Protein AF-A0A857D4Y6-F1 (afdb_monomer_lite)

Organism: NCBI:txid2686288

Sequence (911 aa):
MAEIKRPNYFTSEFLVEKDFIDEQTYHRDMRYRHNQLLHSWGVVDGLIVSKTGDKQVTISPGIAINKEGKEIILPSDPPPQPLNLTGTGDIYVTIEYQDVKDEADKDTTSGVTDQYRRITERPLVKSTTSPPSNDGTLILLAKVTLANDKIEGNPDNSVRTFASAKIASGKVTIDQLADNSVNAAKIIDGSVGTNELANGAVNVNKLADNSVNAAKIIDGSVGTNELANTAVTVDKLADNSVNAAKIIDGSVGTNELANTAVTVDKLADNSVNAAKIIDGSVGTNELANGAVNVDKLADNSVNAAKIIDGSVGTNELANGAVNVDKLADNSVNAAKIIDGSVGTNELANGAVTVEKLADNSVNAAKIIDGSVGTNELANVAVTIGKLADNSVNAAKIIDGSVGTNELANTAVTLEKLADNSVNAAKIIDGSVGTNELANTAVTLEKLADNSVNAAKIIDGSVGTNELANGAVNAYKLSPLQVQGEGFQRCLYTNSSASSNDLSIAPLAYGIQNSANASTAAVGTTSNFSYAQSFGISNSANASTTASEYSNVYSYGLSSSANASSTASGSQIDSNYYGTYAQSYGVSASANASTTGKLSNAYSFGVSGTASATSTEQSAISYGVYGSASASQERAQTYGVYGFANAGQSYSSSPVYGVFAQGYFYSPNPTQIQSPIYGVYARSDVYNATQVNSSIYGVYGEVSVTATEIKYPVYGVYGSAYASQANSRAYGVYAAANNGVPLYVAGKAIITGGVSSGHITDRFINRSGQRLRTGDVVKLKGTPIARFSGENNRIPLPEVILCDQENDSKVIGIVDSEAIPGPEVPDTRIGADDPTFIEDGGDLYVVILGTYAHCKVDATEAPIEVGDLLTSSNNPGHAKKATDPKLGTIIGKALEPLEKGTGYIAVFVNIQ

Structure (mmCIF, N/CA/C/O backbone):
data_AF-A0A857D4Y6-F1
#
_entry.id   AF-A0A857D4Y6-F1
#
loop_
_atom_site.group_PDB
_atom_site.id
_atom_site.type_symbol
_atom_site.label_atom_id
_atom_site.label_alt_id
_atom_site.label_comp_id
_atom_site.label_asym_id
_atom_site.label_entity_id
_atom_site.label_seq_id
_atom_site.pdbx_PDB_ins_code
_atom_site.Cartn_x
_atom_site.Cartn_y
_atom_site.Cartn_z
_atom_site.occupancy
_atom_site.B_iso_or_equiv
_atom_site.auth_seq_id
_atom_site.auth_comp_id
_atom_site.auth_asym_id
_atom_site.auth_atom_id
_atom_site.pdbx_PDB_model_num
ATOM 1 N N . MET A 1 1 ? -32.857 1.134 126.397 1.00 51.53 1 MET A N 1
ATOM 2 C CA . MET A 1 1 ? -33.919 0.540 127.241 1.00 51.53 1 MET A CA 1
ATOM 3 C C . MET A 1 1 ? -33.368 0.406 128.648 1.00 51.53 1 MET A C 1
ATOM 5 O O . MET A 1 1 ? -32.208 0.039 128.767 1.00 51.53 1 MET A O 1
ATOM 9 N N . ALA A 1 2 ? -34.146 0.741 129.678 1.00 64.75 2 ALA A N 1
ATOM 10 C CA . ALA A 1 2 ? -33.750 0.481 131.063 1.00 64.75 2 ALA A CA 1
ATOM 11 C C . ALA A 1 2 ? -33.575 -1.035 131.290 1.00 64.75 2 ALA A C 1
ATOM 13 O O . ALA A 1 2 ? -34.320 -1.826 130.705 1.00 64.75 2 ALA A O 1
ATOM 14 N N . GLU A 1 3 ? -32.587 -1.436 132.093 1.00 80.94 3 GLU A N 1
ATOM 15 C CA . GLU A 1 3 ? -32.348 -2.846 132.434 1.00 80.94 3 GLU A CA 1
ATOM 16 C C . GLU A 1 3 ? -33.572 -3.464 133.128 1.00 80.94 3 GLU A C 1
ATOM 18 O O . GLU A 1 3 ? -34.179 -2.841 133.999 1.00 80.94 3 GLU A O 1
ATOM 23 N N . ILE A 1 4 ? -33.923 -4.701 132.764 1.00 86.62 4 ILE A N 1
ATOM 24 C CA . ILE A 1 4 ? -35.018 -5.450 133.395 1.00 86.62 4 ILE A CA 1
ATOM 25 C C . ILE A 1 4 ? -34.451 -6.233 134.580 1.00 86.62 4 ILE A C 1
ATOM 27 O O . ILE A 1 4 ? -33.630 -7.128 134.385 1.00 86.62 4 ILE A O 1
ATOM 31 N N . LYS A 1 5 ? -34.904 -5.922 135.797 1.00 86.44 5 LYS A N 1
ATOM 32 C CA . LYS A 1 5 ? -34.497 -6.597 137.040 1.00 86.44 5 LYS A CA 1
ATOM 33 C C . LYS A 1 5 ? -35.727 -7.205 137.712 1.00 86.44 5 LYS A C 1
ATOM 35 O O . LYS A 1 5 ? -36.788 -6.591 137.691 1.00 86.44 5 LYS A O 1
ATOM 40 N N . ARG A 1 6 ? -35.579 -8.406 138.275 1.00 90.25 6 ARG A N 1
ATOM 41 C CA . ARG A 1 6 ? -36.593 -9.085 139.100 1.00 90.25 6 ARG A CA 1
ATOM 42 C C . ARG A 1 6 ? -36.024 -9.328 140.498 1.00 90.25 6 ARG A C 1
ATOM 44 O O . ARG A 1 6 ? -34.809 -9.542 140.579 1.00 90.25 6 ARG A O 1
ATOM 51 N N . PRO A 1 7 ? -36.845 -9.343 141.558 1.00 89.75 7 PRO A N 1
ATOM 52 C CA . PRO A 1 7 ? -36.379 -9.745 142.880 1.00 89.75 7 PRO A CA 1
ATOM 53 C C . PRO A 1 7 ? -35.808 -11.166 142.872 1.00 89.75 7 PRO A C 1
ATOM 55 O O . PRO A 1 7 ? -36.233 -12.029 142.097 1.00 89.75 7 PRO A O 1
ATOM 58 N N . ASN A 1 8 ? -34.818 -11.399 143.729 1.00 91.56 8 ASN A N 1
ATOM 59 C CA . ASN A 1 8 ? -34.188 -12.699 143.915 1.00 91.56 8 ASN A CA 1
ATOM 60 C C . ASN A 1 8 ? -34.149 -13.027 145.408 1.00 91.56 8 ASN A C 1
ATOM 62 O O . ASN A 1 8 ? -33.162 -12.716 146.072 1.00 91.56 8 ASN A O 1
ATOM 66 N N . TYR A 1 9 ? -35.217 -13.655 145.898 1.00 91.75 9 TYR A N 1
ATOM 67 C CA . TYR A 1 9 ? -35.345 -14.021 147.305 1.00 91.75 9 TYR A CA 1
ATOM 68 C C . TYR A 1 9 ? -34.342 -15.097 147.721 1.00 91.75 9 TYR A C 1
ATOM 70 O O . TYR A 1 9 ? -34.104 -16.058 146.979 1.00 91.75 9 TYR A O 1
ATOM 78 N N . PHE A 1 10 ? -33.796 -14.980 148.931 1.00 90.88 10 PHE A N 1
ATOM 79 C CA . PHE A 1 10 ? -32.921 -15.996 149.523 1.00 90.88 10 PHE A CA 1
ATOM 80 C C . PHE A 1 10 ? -33.282 -16.312 150.980 1.00 90.88 10 PHE A C 1
ATOM 82 O O . PHE A 1 10 ? -33.996 -15.579 151.661 1.00 90.88 10 PHE A O 1
ATOM 89 N N . THR A 1 11 ? -32.809 -17.462 151.466 1.00 90.81 11 THR A N 1
ATOM 90 C CA . THR A 1 11 ? -33.136 -17.954 152.809 1.00 90.81 11 THR A CA 1
ATOM 91 C C . THR A 1 11 ? -32.717 -16.951 153.885 1.00 90.81 11 THR A C 1
ATOM 93 O O . THR A 1 11 ? -31.565 -16.523 153.917 1.00 90.81 11 THR A O 1
ATOM 96 N N . SER A 1 12 ? -33.643 -16.642 154.798 1.00 90.25 12 SER A N 1
ATOM 97 C CA . SER A 1 12 ? -33.464 -15.703 155.919 1.00 90.25 12 SER A CA 1
ATOM 98 C C . SER A 1 12 ? -33.319 -14.224 155.535 1.00 90.25 12 SER A C 1
ATOM 100 O O . SER A 1 12 ? -32.911 -13.421 156.373 1.00 90.25 12 SER A O 1
ATOM 102 N N . GLU A 1 13 ? -33.664 -13.844 154.306 1.00 90.56 13 GLU A N 1
ATOM 103 C CA . GLU A 1 13 ? -33.783 -12.438 153.919 1.00 90.56 13 GLU A CA 1
ATOM 104 C C . GLU A 1 13 ? -34.905 -11.740 154.708 1.00 90.56 13 GLU A C 1
ATOM 106 O O . GLU A 1 13 ? -36.006 -12.273 154.865 1.00 90.56 13 GLU A O 1
ATOM 111 N N . PHE A 1 14 ? -34.622 -10.542 155.229 1.00 90.62 14 PHE A N 1
ATOM 112 C CA . PHE A 1 14 ? -35.635 -9.705 155.867 1.00 90.62 14 PHE A CA 1
ATOM 113 C C . PHE A 1 14 ? -36.358 -8.897 154.792 1.00 90.62 14 PHE A C 1
ATOM 115 O O . PHE A 1 14 ? -35.796 -7.944 154.260 1.00 90.62 14 PHE A O 1
ATOM 122 N N . LEU A 1 15 ? -37.594 -9.288 154.483 1.00 91.75 15 LEU A N 1
ATOM 123 C CA . LEU A 1 15 ? -38.386 -8.643 153.440 1.00 91.75 15 LEU A CA 1
ATOM 124 C C . LEU A 1 15 ? -38.854 -7.256 153.887 1.00 91.75 15 LEU A C 1
ATOM 126 O O . LEU A 1 15 ? -39.514 -7.116 154.923 1.00 91.75 15 LEU A O 1
ATOM 130 N N . VAL A 1 16 ? -38.546 -6.242 153.079 1.00 89.94 16 VAL A N 1
ATOM 131 C CA . VAL A 1 16 ? -39.044 -4.873 153.251 1.00 89.94 16 VAL A CA 1
ATOM 132 C C . VAL A 1 16 ? -40.089 -4.540 152.188 1.00 89.94 16 VAL A C 1
ATOM 134 O O . VAL A 1 16 ? -40.205 -5.206 151.164 1.00 89.94 16 VAL A O 1
ATOM 137 N N . GLU A 1 17 ? -40.852 -3.468 152.408 1.00 88.06 17 GLU A N 1
ATOM 138 C CA . GLU A 1 17 ? -41.885 -2.981 151.478 1.00 88.06 17 GLU A CA 1
ATOM 139 C C . GLU A 1 17 ? -41.386 -2.897 150.023 1.00 88.06 17 GLU A C 1
ATOM 141 O O . GLU A 1 17 ? -42.085 -3.288 149.087 1.00 88.06 17 GLU A O 1
ATOM 146 N N . LYS A 1 18 ? -40.144 -2.433 149.836 1.00 88.69 18 LYS A N 1
ATOM 147 C CA . LYS A 1 18 ? -39.542 -2.249 148.515 1.00 88.69 18 LYS A CA 1
ATOM 148 C C . LYS A 1 18 ? -39.429 -3.550 147.717 1.00 88.69 18 LYS A C 1
ATOM 150 O O . LYS A 1 18 ? -39.625 -3.504 146.505 1.00 88.69 18 LYS A O 1
ATOM 155 N N . ASP A 1 19 ? -39.166 -4.680 148.370 1.00 91.00 19 ASP A N 1
ATOM 156 C CA . ASP A 1 19 ? -38.990 -5.968 147.689 1.00 91.00 19 ASP A CA 1
ATOM 157 C C . ASP A 1 19 ? -40.302 -6.435 147.048 1.00 91.00 19 ASP A C 1
ATOM 159 O O . ASP A 1 19 ? -40.313 -6.919 145.916 1.00 91.00 19 ASP A O 1
ATOM 163 N N . PHE A 1 20 ? -41.427 -6.214 147.733 1.00 89.81 20 PHE A N 1
ATOM 164 C CA . PHE A 1 20 ? -42.762 -6.523 147.215 1.00 89.81 20 PHE A CA 1
ATOM 165 C C . PHE A 1 20 ? -43.196 -5.557 146.105 1.00 89.81 20 PHE A C 1
ATOM 167 O O . PHE A 1 20 ? -43.792 -5.980 145.112 1.00 89.81 20 PHE A O 1
ATOM 174 N N . ILE A 1 21 ? -42.865 -4.264 146.230 1.00 88.44 21 ILE A N 1
ATOM 175 C CA . ILE A 1 21 ? -43.125 -3.272 145.171 1.00 88.44 21 ILE A CA 1
ATOM 176 C C . ILE A 1 21 ? -42.359 -3.639 143.894 1.00 88.44 21 ILE A C 1
ATOM 178 O O . ILE A 1 21 ? -42.909 -3.553 142.790 1.00 88.44 21 ILE A O 1
ATOM 182 N N . ASP A 1 22 ? -41.101 -4.058 144.032 1.00 89.00 22 ASP A N 1
ATOM 183 C CA . ASP A 1 22 ? -40.269 -4.456 142.898 1.00 89.00 22 ASP A CA 1
ATOM 184 C C . ASP A 1 22 ? -40.769 -5.743 142.241 1.00 89.00 22 ASP A C 1
ATOM 186 O O . ASP A 1 22 ? -40.785 -5.827 141.010 1.00 89.00 22 ASP A O 1
ATOM 190 N N . GLU A 1 23 ? -41.234 -6.717 143.028 1.00 92.25 23 GLU A N 1
ATOM 191 C CA . GLU A 1 23 ? -41.843 -7.945 142.506 1.00 92.25 23 GLU A CA 1
ATOM 192 C C . GLU A 1 23 ? -43.087 -7.636 141.670 1.00 92.25 23 GLU A C 1
ATOM 194 O O . GLU A 1 23 ? -43.192 -8.044 140.507 1.00 92.25 23 GLU A O 1
ATOM 199 N N . GLN A 1 24 ? -44.006 -6.851 142.235 1.00 91.00 24 GLN A N 1
ATOM 200 C CA . GLN A 1 24 ? -45.251 -6.485 141.571 1.00 91.00 24 GLN A CA 1
ATOM 201 C C . GLN A 1 24 ? -44.989 -5.679 140.292 1.00 91.00 24 GLN A C 1
ATOM 203 O O . GLN A 1 24 ? -45.586 -5.950 139.245 1.00 91.00 24 GLN A O 1
ATOM 208 N N . THR A 1 25 ? -44.057 -4.724 140.352 1.00 89.44 25 THR A N 1
ATOM 209 C CA . THR A 1 25 ? -43.674 -3.909 139.192 1.00 89.44 25 THR A CA 1
ATOM 210 C C . THR A 1 25 ? -43.065 -4.769 138.090 1.00 89.44 25 THR A C 1
ATOM 212 O O . THR A 1 25 ? -43.446 -4.619 136.929 1.00 89.44 25 THR A O 1
ATOM 215 N N . TYR A 1 26 ? -42.178 -5.714 138.427 1.00 91.81 26 TYR A N 1
ATOM 216 C CA . TYR A 1 26 ? -41.575 -6.615 137.444 1.00 91.81 26 TYR A CA 1
ATOM 217 C C . TYR A 1 26 ? -42.632 -7.417 136.674 1.00 91.81 26 TYR A C 1
ATOM 219 O O . TYR A 1 26 ? -42.613 -7.432 135.438 1.00 91.81 26 TYR A O 1
ATOM 227 N N . HIS A 1 27 ? -43.572 -8.054 137.380 1.00 92.94 27 HIS A N 1
ATOM 228 C CA . HIS A 1 27 ? -44.616 -8.856 136.739 1.00 92.94 27 HIS A CA 1
ATOM 229 C C . HIS A 1 27 ? -45.535 -8.014 135.851 1.00 92.94 27 HIS A C 1
ATOM 231 O O . HIS A 1 27 ? -45.815 -8.402 134.711 1.00 92.94 27 HIS A O 1
ATOM 237 N N . ARG A 1 28 ? -45.945 -6.838 136.334 1.00 90.88 28 ARG A N 1
ATOM 238 C CA . ARG A 1 28 ? -46.774 -5.902 135.570 1.00 90.88 28 ARG A CA 1
ATOM 239 C C . ARG A 1 28 ? -46.061 -5.420 134.302 1.00 90.88 28 ARG A C 1
ATOM 241 O O . ARG A 1 28 ? -46.603 -5.526 133.204 1.00 90.88 28 ARG A O 1
ATOM 248 N N . ASP A 1 29 ? -44.820 -4.958 134.428 1.00 90.56 29 ASP A N 1
ATOM 249 C CA . ASP A 1 29 ? -44.055 -4.404 133.308 1.00 90.56 29 ASP A CA 1
ATOM 250 C C . ASP A 1 29 ? -43.693 -5.470 132.258 1.00 90.56 29 ASP A C 1
ATOM 252 O O . ASP A 1 29 ? -43.621 -5.173 131.061 1.00 90.56 29 ASP A O 1
ATOM 256 N N . MET A 1 30 ? -43.456 -6.722 132.667 1.00 92.38 30 MET A N 1
ATOM 257 C CA . MET A 1 30 ? -43.247 -7.833 131.730 1.00 92.38 30 MET A CA 1
ATOM 258 C C . MET A 1 30 ? -44.510 -8.150 130.924 1.00 92.38 30 MET A C 1
ATOM 260 O O . MET A 1 30 ? -44.413 -8.363 129.712 1.00 92.38 30 MET A O 1
ATOM 264 N N . ARG A 1 31 ? -45.686 -8.124 131.564 1.00 91.69 31 ARG A N 1
ATOM 265 C CA . ARG A 1 31 ? -46.976 -8.311 130.888 1.00 91.69 31 ARG A CA 1
ATOM 266 C C . ARG A 1 31 ? -47.243 -7.198 129.874 1.00 91.69 31 ARG A C 1
ATOM 268 O O . ARG A 1 31 ? -47.547 -7.483 128.718 1.00 91.69 31 ARG A O 1
ATOM 275 N N . TYR A 1 32 ? -47.030 -5.943 130.266 1.00 92.69 32 TYR A N 1
ATOM 276 C CA . TYR A 1 32 ? -47.192 -4.799 129.364 1.00 92.69 32 TYR A CA 1
ATOM 277 C C . TYR A 1 32 ? -46.254 -4.894 128.156 1.00 92.69 32 TYR A C 1
ATOM 279 O O . TYR A 1 32 ? -46.690 -4.728 127.016 1.00 92.69 32 TYR A O 1
ATOM 287 N N . ARG A 1 33 ? -44.986 -5.272 128.368 1.00 89.69 33 ARG A N 1
ATOM 288 C CA . ARG A 1 33 ? -44.031 -5.484 127.269 1.00 89.69 33 ARG A CA 1
ATOM 289 C C . ARG A 1 33 ? -44.442 -6.590 126.301 1.00 89.69 33 ARG A C 1
ATOM 291 O O . ARG A 1 33 ? -44.279 -6.404 125.096 1.00 89.69 33 ARG A O 1
ATOM 298 N N . HIS A 1 34 ? -44.955 -7.718 126.795 1.00 92.00 34 HIS A N 1
ATOM 299 C CA . HIS A 1 34 ? -45.456 -8.799 125.940 1.00 92.00 34 HIS A CA 1
ATOM 300 C C . HIS A 1 34 ? -46.522 -8.272 124.971 1.00 92.00 34 HIS A C 1
ATOM 302 O O . HIS A 1 34 ? -46.395 -8.424 123.753 1.00 92.00 34 HIS A O 1
ATOM 308 N N . ASN A 1 35 ? -47.505 -7.558 125.518 1.00 93.06 35 ASN A N 1
ATOM 309 C CA . ASN A 1 35 ? -48.597 -6.966 124.757 1.00 93.06 35 ASN A CA 1
ATOM 310 C C . ASN A 1 35 ? -48.095 -5.930 123.738 1.00 93.06 35 ASN A C 1
ATOM 312 O O . ASN A 1 35 ? -48.507 -5.951 122.582 1.00 93.06 35 ASN A O 1
ATOM 316 N N . GLN A 1 36 ? -47.140 -5.076 124.107 1.00 89.44 36 GLN A N 1
ATOM 317 C CA . GLN A 1 36 ? -46.584 -4.074 123.190 1.00 89.44 36 GLN A CA 1
ATOM 318 C C . GLN A 1 36 ? -45.788 -4.666 122.022 1.00 89.44 36 GLN A C 1
ATOM 320 O O . GLN A 1 36 ? -45.803 -4.107 120.920 1.00 89.44 36 GLN A O 1
ATOM 325 N N . LEU A 1 37 ? -45.046 -5.748 122.257 1.00 87.38 37 LEU A N 1
ATOM 326 C CA . LEU A 1 37 ? -44.127 -6.304 121.263 1.00 87.38 37 LEU A CA 1
ATOM 327 C C . LEU A 1 37 ? -44.817 -7.278 120.311 1.00 87.38 37 LEU A C 1
ATOM 329 O O . LEU A 1 37 ? -44.538 -7.240 119.113 1.00 87.38 37 LEU A O 1
ATOM 333 N N . LEU A 1 38 ? -45.715 -8.119 120.824 1.00 88.81 38 LEU A N 1
ATOM 334 C CA . LEU A 1 38 ? -46.344 -9.185 120.041 1.00 88.81 38 LEU A CA 1
ATOM 335 C C . LEU A 1 38 ? -47.723 -8.805 119.501 1.00 88.81 38 LEU A C 1
ATOM 337 O O . LEU A 1 38 ? -48.159 -9.390 118.508 1.00 88.81 38 LEU A O 1
ATOM 341 N N . HIS A 1 39 ? -48.370 -7.794 120.085 1.00 91.12 39 HIS A N 1
ATOM 342 C CA . HIS A 1 39 ? -49.697 -7.350 119.675 1.00 91.12 39 HIS A CA 1
ATOM 343 C C . HIS A 1 39 ? -49.710 -5.876 119.236 1.00 91.12 39 HIS A C 1
ATOM 345 O O . HIS A 1 39 ? -48.854 -5.062 119.609 1.00 91.12 39 HIS A O 1
ATOM 351 N N . SER A 1 40 ? -50.663 -5.517 118.376 1.00 91.94 40 SER A N 1
ATOM 352 C CA . SER A 1 40 ? -51.111 -4.131 118.215 1.00 91.94 40 SER A CA 1
ATOM 353 C C . SER A 1 40 ? -52.115 -3.778 119.316 1.00 91.94 40 SER A C 1
ATOM 355 O O . SER A 1 40 ? -52.751 -4.658 119.886 1.00 91.94 40 SER A O 1
ATOM 357 N N . TRP A 1 41 ? -52.248 -2.491 119.627 1.00 92.88 41 TRP A N 1
ATOM 358 C CA . TRP A 1 41 ? -53.243 -2.004 120.582 1.00 92.88 41 TRP A CA 1
ATOM 359 C C . TRP A 1 41 ? -54.635 -1.951 119.936 1.00 92.88 41 TRP A C 1
ATOM 361 O O . TRP A 1 41 ? -54.749 -1.911 118.708 1.00 92.88 41 TRP A O 1
ATOM 371 N N . GLY A 1 42 ? -55.684 -1.952 120.757 1.00 93.94 42 GLY A N 1
ATOM 372 C CA . GLY A 1 42 ? -57.077 -1.939 120.319 1.00 93.94 42 GLY A CA 1
ATOM 373 C C . GLY A 1 42 ? -57.978 -2.849 121.154 1.00 93.94 42 GLY A C 1
ATOM 374 O O . GLY A 1 42 ? -57.569 -3.401 122.178 1.00 93.94 42 GLY A O 1
ATOM 375 N N . VAL A 1 43 ? -59.218 -3.013 120.698 1.00 94.44 43 VAL A N 1
ATOM 376 C CA . VAL A 1 43 ? -60.163 -4.000 121.234 1.00 94.44 43 VAL A CA 1
ATOM 377 C C . VAL A 1 43 ? -59.667 -5.396 120.867 1.00 94.44 43 VAL A C 1
ATOM 379 O O . VAL A 1 43 ? -59.397 -5.671 119.697 1.00 94.44 43 VAL A O 1
ATOM 382 N N . VAL A 1 44 ? -59.527 -6.262 121.868 1.00 93.81 44 VAL A N 1
ATOM 383 C CA . VAL A 1 44 ? -59.154 -7.668 121.672 1.00 93.81 44 VAL A CA 1
ATOM 384 C C . VAL A 1 44 ? -60.419 -8.494 121.475 1.00 93.81 44 VAL A C 1
ATOM 386 O O . VAL A 1 44 ? -60.528 -9.217 120.490 1.00 93.81 44 VAL A O 1
ATOM 389 N N . ASP A 1 45 ? -61.378 -8.351 122.392 1.00 93.00 45 ASP A N 1
ATOM 390 C CA . ASP A 1 45 ? -62.665 -9.044 122.347 1.00 93.00 45 ASP A CA 1
ATOM 391 C C . ASP A 1 45 ? -63.736 -8.296 123.166 1.00 93.00 45 ASP A C 1
ATOM 393 O O . ASP A 1 45 ? -63.425 -7.580 124.123 1.00 93.00 45 ASP A O 1
ATOM 397 N N . GLY A 1 46 ? -65.009 -8.468 122.803 1.00 93.44 46 GLY A N 1
ATOM 398 C CA . GLY A 1 46 ? -66.150 -7.863 123.497 1.00 93.44 46 GLY A CA 1
ATOM 399 C C . GLY A 1 46 ? -66.211 -6.328 123.411 1.00 93.44 46 GLY A C 1
ATOM 400 O O . GLY A 1 46 ? -66.058 -5.746 122.332 1.00 93.44 46 GLY A O 1
ATOM 401 N N . LEU A 1 47 ? -66.507 -5.682 124.551 1.00 94.81 47 LEU A N 1
ATOM 402 C CA . LEU A 1 47 ? -66.637 -4.221 124.714 1.00 94.81 47 LEU A CA 1
ATOM 403 C C . LEU A 1 47 ? -67.607 -3.554 123.721 1.00 94.81 47 LEU A C 1
ATOM 405 O O . LEU A 1 47 ? -67.370 -2.450 123.228 1.00 94.81 47 LEU A O 1
ATOM 409 N N . ILE A 1 48 ? -68.708 -4.239 123.411 1.00 94.25 48 ILE A N 1
ATOM 410 C CA . ILE A 1 48 ? -69.731 -3.760 122.480 1.00 94.25 48 ILE A CA 1
ATOM 411 C C . ILE A 1 48 ? -70.610 -2.738 123.194 1.00 94.25 48 ILE A C 1
ATOM 413 O O . ILE A 1 48 ? -71.179 -3.029 124.248 1.00 94.25 48 ILE A O 1
ATOM 417 N N . VAL A 1 49 ? -70.775 -1.561 122.595 1.00 95.19 49 VAL A N 1
ATOM 418 C CA . VAL A 1 49 ? -71.668 -0.519 123.113 1.00 95.19 49 VAL A CA 1
ATOM 419 C C . VAL A 1 49 ? -73.080 -0.754 122.582 1.00 95.19 49 VAL A C 1
ATOM 421 O O . VAL A 1 49 ? -73.286 -0.838 121.370 1.00 95.19 49 VAL A O 1
ATOM 424 N N . SER A 1 50 ? -74.054 -0.839 123.488 1.00 94.31 50 SER A N 1
ATOM 425 C CA . SER A 1 50 ? -75.474 -1.072 123.195 1.00 94.31 50 SER A CA 1
ATOM 426 C C . SER A 1 50 ? -76.352 -0.002 123.846 1.00 94.31 50 SER A C 1
ATOM 428 O O . SER A 1 50 ? -76.074 0.447 124.954 1.00 94.31 50 SER A O 1
ATOM 430 N N . LYS A 1 51 ? -77.432 0.414 123.177 1.00 93.06 51 LYS A N 1
ATOM 431 C CA . LYS A 1 51 ? -78.404 1.378 123.722 1.00 93.06 51 LYS A CA 1
ATOM 432 C C . LYS A 1 51 ? -79.276 0.720 124.799 1.00 93.06 51 LYS A C 1
ATOM 434 O O . LYS A 1 51 ? -79.828 -0.349 124.555 1.00 93.06 51 LYS A O 1
ATOM 439 N N . THR A 1 52 ? -79.454 1.377 125.946 1.00 90.31 52 THR A N 1
ATOM 440 C CA . THR A 1 52 ? -80.262 0.866 127.076 1.00 90.31 52 THR A CA 1
ATOM 441 C C . THR A 1 52 ? -81.264 1.857 127.660 1.00 90.31 52 THR A C 1
ATOM 443 O O . THR A 1 52 ? -82.146 1.455 128.413 1.00 90.31 52 THR A O 1
ATOM 446 N N . GLY A 1 53 ? -81.200 3.128 127.270 1.00 89.06 53 GLY A N 1
ATOM 447 C CA . GLY A 1 53 ? -82.213 4.138 127.573 1.00 89.06 53 GLY A CA 1
ATOM 448 C C . GLY A 1 53 ? -82.151 5.284 126.569 1.00 89.06 53 GLY A C 1
ATOM 449 O O . GLY A 1 53 ? -81.394 5.221 125.599 1.00 89.06 53 GLY A O 1
ATOM 450 N N . ASP A 1 54 ? -82.919 6.352 126.793 1.00 89.50 54 ASP A N 1
ATOM 451 C CA . ASP A 1 54 ? -82.928 7.490 125.866 1.00 89.50 54 ASP A CA 1
ATOM 452 C C . ASP A 1 54 ? -81.561 8.173 125.797 1.00 89.50 54 ASP A C 1
ATOM 454 O O . ASP A 1 54 ? -81.083 8.429 124.704 1.00 89.50 54 ASP A O 1
ATOM 458 N N . LYS A 1 55 ? -80.859 8.355 126.920 1.00 90.94 55 LYS A N 1
ATOM 459 C CA . LYS A 1 55 ? -79.471 8.865 126.956 1.00 90.94 55 LYS A CA 1
ATOM 460 C C . LYS A 1 55 ? -78.488 7.884 127.583 1.00 90.94 55 LYS A C 1
ATOM 462 O O . LYS A 1 55 ? -77.482 8.299 128.148 1.00 90.94 55 LYS A O 1
ATOM 467 N N . GLN A 1 56 ? -78.800 6.594 127.557 1.00 92.81 56 GLN A N 1
ATOM 468 C CA . GLN A 1 56 ? -78.015 5.585 128.262 1.00 92.81 56 GLN A CA 1
ATOM 469 C C . GLN A 1 56 ? -77.538 4.491 127.320 1.00 92.81 56 GLN A C 1
ATOM 471 O O . GLN A 1 56 ? -78.301 3.989 126.489 1.00 92.81 56 GLN A O 1
ATOM 476 N N . VAL A 1 57 ? -76.273 4.116 127.487 1.00 93.69 57 VAL A N 1
ATOM 477 C CA . VAL A 1 57 ? -75.671 2.945 126.847 1.00 93.69 57 VAL A CA 1
ATOM 478 C C . VAL A 1 57 ? -75.110 2.001 127.898 1.00 93.69 57 VAL A C 1
ATOM 480 O O . VAL A 1 57 ? -74.666 2.436 128.957 1.00 93.69 57 VAL A O 1
ATOM 483 N N . THR A 1 58 ? -75.089 0.709 127.605 1.00 93.88 58 THR A N 1
ATOM 484 C CA . THR A 1 58 ? -74.277 -0.272 128.331 1.00 93.88 58 THR A CA 1
ATOM 485 C C . THR A 1 58 ? -73.160 -0.776 127.437 1.00 93.88 58 THR A C 1
ATOM 487 O O . THR A 1 58 ? -73.247 -0.740 126.209 1.00 93.88 58 THR A O 1
ATOM 490 N N . ILE A 1 59 ? -72.084 -1.226 128.068 1.00 94.69 59 ILE A N 1
ATOM 491 C CA . ILE A 1 59 ? -70.917 -1.778 127.398 1.00 94.69 59 ILE A CA 1
ATOM 492 C C . ILE A 1 59 ? -70.833 -3.236 127.827 1.00 94.69 59 ILE A C 1
ATOM 494 O O . ILE A 1 59 ? -70.885 -3.523 129.024 1.00 94.69 59 ILE A O 1
ATOM 498 N N . SER A 1 60 ? -70.756 -4.161 126.872 1.00 94.25 60 SER A N 1
ATOM 499 C CA . SER A 1 60 ? -70.607 -5.577 127.200 1.00 94.25 60 SER A CA 1
ATOM 500 C C . SER A 1 60 ? -69.258 -5.827 127.886 1.00 94.25 60 SER A C 1
ATOM 502 O O . SER A 1 60 ? -68.285 -5.141 127.564 1.00 94.25 60 SER A O 1
ATOM 504 N N . PRO A 1 61 ? -69.146 -6.844 128.755 1.00 94.81 61 PRO A N 1
ATOM 505 C CA . PRO A 1 61 ? -67.849 -7.299 129.244 1.00 94.81 61 PRO A CA 1
ATOM 506 C C . PRO A 1 61 ? -66.886 -7.588 128.085 1.00 94.81 61 PRO A C 1
ATOM 508 O O . PRO A 1 61 ? -67.312 -7.912 126.968 1.00 94.81 61 PRO A O 1
ATOM 511 N N . GLY A 1 62 ? -65.591 -7.436 128.334 1.00 93.69 62 GLY A N 1
ATOM 512 C CA . GLY A 1 62 ? -64.569 -7.643 127.314 1.00 93.69 62 GLY A CA 1
ATOM 513 C C . GLY A 1 62 ? -63.216 -7.069 127.703 1.00 93.69 62 GLY A C 1
ATOM 514 O O . GLY A 1 62 ? -63.018 -6.595 128.827 1.00 93.69 62 GLY A O 1
ATOM 515 N N . ILE A 1 63 ? -62.292 -7.123 126.750 1.00 94.31 63 ILE A N 1
ATOM 516 C CA . ILE A 1 63 ? -60.897 -6.745 126.942 1.00 94.31 63 ILE A CA 1
ATOM 517 C C . ILE A 1 63 ? -60.390 -5.870 125.796 1.00 94.31 63 ILE A C 1
ATOM 519 O O . ILE A 1 63 ? -60.612 -6.133 124.611 1.00 94.31 63 ILE A O 1
ATOM 523 N N . ALA A 1 64 ? -59.658 -4.828 126.168 1.00 94.75 64 ALA A N 1
ATOM 524 C CA . ALA A 1 64 ? -58.845 -4.046 125.254 1.00 94.75 64 ALA A CA 1
ATOM 525 C C . ALA A 1 64 ? -57.410 -3.962 125.768 1.00 94.75 64 ALA A C 1
ATOM 527 O O . ALA A 1 64 ? -57.150 -4.109 126.961 1.00 94.75 64 ALA A O 1
ATOM 528 N N . ILE A 1 65 ? -56.480 -3.705 124.857 1.00 94.62 65 ILE A N 1
ATOM 529 C CA . ILE A 1 65 ? -55.082 -3.428 125.174 1.00 94.62 65 ILE A CA 1
ATOM 530 C C . ILE A 1 65 ? -54.775 -2.023 124.677 1.00 94.62 65 ILE A C 1
ATOM 532 O O . ILE A 1 65 ? -54.972 -1.722 123.497 1.00 94.62 65 ILE A O 1
ATOM 536 N N . ASN A 1 66 ? -54.287 -1.161 125.562 1.00 93.25 66 ASN A N 1
ATOM 537 C CA . ASN A 1 66 ? -53.854 0.177 125.177 1.00 93.25 66 ASN A CA 1
ATOM 538 C C . ASN A 1 66 ? -52.422 0.165 124.602 1.00 93.25 66 ASN A C 1
ATOM 540 O O . ASN A 1 66 ? -51.720 -0.849 124.644 1.00 93.25 66 ASN A O 1
ATOM 544 N N . LYS A 1 67 ? -51.956 1.282 124.039 1.00 92.19 67 LYS A N 1
ATOM 545 C CA . LYS A 1 67 ? -50.616 1.361 123.429 1.00 92.19 67 LYS A CA 1
ATOM 546 C C . LYS A 1 67 ? -49.480 1.128 124.430 1.00 92.19 67 LYS A C 1
ATOM 548 O O . LYS A 1 67 ? -48.410 0.646 124.049 1.00 92.19 67 LYS A O 1
ATOM 553 N N . GLU A 1 68 ? -49.697 1.415 125.709 1.00 92.31 68 GLU A N 1
ATOM 554 C CA . GLU A 1 68 ? -48.743 1.119 126.780 1.00 92.31 68 GLU A CA 1
ATOM 555 C C . GLU A 1 68 ? -48.692 -0.378 127.146 1.00 92.31 68 GLU A C 1
ATOM 557 O O . GLU A 1 68 ? -47.853 -0.776 127.947 1.00 92.31 68 GLU A O 1
ATOM 562 N N . GLY A 1 69 ? -49.539 -1.219 126.540 1.00 92.38 69 GLY A N 1
ATOM 563 C CA . GLY A 1 69 ? -49.630 -2.655 126.812 1.00 92.38 69 GLY A CA 1
ATOM 564 C C . GLY A 1 69 ? -50.517 -3.006 128.006 1.00 92.38 69 GLY A C 1
ATOM 565 O O . GLY A 1 69 ? -50.578 -4.180 128.383 1.00 92.38 69 GLY A O 1
ATOM 566 N N . LYS A 1 70 ? -51.197 -2.012 128.591 1.00 94.00 70 LYS A N 1
ATOM 567 C CA . LYS A 1 70 ? -52.110 -2.200 129.717 1.00 94.00 70 LYS A CA 1
ATOM 568 C C . LYS A 1 70 ? -53.395 -2.846 129.242 1.00 94.00 70 LYS A C 1
ATOM 570 O O . LYS A 1 70 ? -53.982 -2.423 128.245 1.00 94.00 70 LYS A O 1
ATOM 575 N N . GLU A 1 71 ? -53.830 -3.852 129.981 1.00 93.94 71 GLU A N 1
ATOM 576 C CA . GLU A 1 71 ? -55.089 -4.531 129.725 1.00 93.94 71 GLU A CA 1
ATOM 577 C C . GLU A 1 71 ? -56.220 -3.790 130.427 1.00 93.94 71 GLU A C 1
ATOM 579 O O . GLU A 1 71 ? -56.175 -3.529 131.625 1.00 93.94 71 GLU A O 1
ATOM 584 N N . ILE A 1 72 ? -57.244 -3.441 129.663 1.00 94.25 72 ILE A N 1
ATOM 585 C CA . ILE A 1 72 ? -58.459 -2.802 130.142 1.00 94.25 72 ILE A CA 1
ATOM 586 C C . ILE A 1 72 ? -59.534 -3.878 130.138 1.00 94.25 72 ILE A C 1
ATOM 588 O O . ILE A 1 72 ? -60.036 -4.251 129.076 1.00 94.25 72 ILE A O 1
ATOM 592 N N . ILE A 1 73 ? -59.859 -4.390 131.321 1.00 93.50 73 ILE A N 1
ATOM 593 C CA . ILE A 1 73 ? -60.813 -5.485 131.488 1.00 93.50 73 ILE A CA 1
ATOM 594 C C . ILE A 1 73 ? -62.092 -4.918 132.088 1.00 93.50 73 ILE A C 1
ATOM 596 O O . ILE A 1 73 ? -62.081 -4.437 133.220 1.00 93.50 73 ILE A O 1
ATOM 600 N N . LEU A 1 74 ? -63.194 -4.998 131.342 1.00 92.81 74 LEU A N 1
ATOM 601 C CA . LEU A 1 74 ? -64.530 -4.742 131.874 1.00 92.81 74 LEU A CA 1
ATOM 602 C C . LEU A 1 74 ? -65.145 -6.079 132.314 1.00 92.81 74 LEU A C 1
ATOM 604 O O . LEU A 1 74 ? -65.506 -6.875 131.442 1.00 92.81 74 LEU A O 1
ATOM 608 N N . PRO A 1 75 ? -65.223 -6.365 133.630 1.00 89.06 75 PRO A N 1
ATOM 609 C CA . PRO A 1 75 ? -65.729 -7.640 134.125 1.00 89.06 75 PRO A CA 1
ATOM 610 C C . PRO A 1 75 ? -67.250 -7.751 133.954 1.00 89.06 75 PRO A C 1
ATOM 612 O O . PRO A 1 75 ? -67.950 -6.768 133.719 1.00 89.06 75 PRO A O 1
ATOM 615 N N . SER A 1 76 ? -67.768 -8.972 134.086 1.00 87.12 76 SER A N 1
ATOM 616 C CA . SER A 1 76 ? -69.206 -9.259 134.025 1.00 87.12 76 SER A CA 1
ATOM 617 C C . SER A 1 76 ? -69.950 -9.087 135.356 1.00 87.12 76 SER A C 1
ATOM 619 O O . SER A 1 76 ? -71.177 -9.043 135.338 1.00 87.12 76 SER A O 1
ATOM 621 N N . ASP A 1 77 ? -69.237 -9.015 136.485 1.00 83.50 77 ASP A N 1
ATOM 622 C CA . ASP A 1 77 ? -69.795 -8.878 137.838 1.00 83.50 77 ASP A CA 1
ATOM 623 C C . ASP A 1 77 ? -69.010 -7.807 138.636 1.00 83.50 77 ASP A C 1
ATOM 625 O O . ASP A 1 77 ? -67.785 -7.936 138.749 1.00 83.50 77 ASP A O 1
ATOM 629 N N . PRO A 1 78 ? -69.660 -6.738 139.153 1.00 76.50 78 PRO A N 1
ATOM 630 C CA . PRO A 1 78 ? -71.082 -6.414 138.992 1.00 76.50 78 PRO A CA 1
ATOM 631 C C . PRO A 1 78 ? -71.453 -6.132 137.526 1.00 76.50 78 PRO A C 1
ATOM 633 O O . PRO A 1 78 ? -70.592 -5.727 136.742 1.00 76.50 78 PRO A O 1
ATOM 636 N N . PRO A 1 79 ? -72.726 -6.333 137.131 1.00 71.50 79 PRO A N 1
ATOM 637 C CA . PRO A 1 79 ? -73.156 -6.124 135.755 1.00 71.50 79 PRO A CA 1
ATOM 638 C C . PRO A 1 79 ? -72.870 -4.682 135.299 1.00 71.50 79 PRO A C 1
ATOM 640 O O . PRO A 1 79 ? -73.022 -3.751 136.105 1.00 71.50 79 PRO A O 1
ATOM 643 N N . PRO A 1 80 ? -72.490 -4.479 134.018 1.00 76.25 80 PRO A N 1
ATOM 644 C CA . PRO A 1 80 ? -72.142 -3.163 133.495 1.00 76.25 80 PRO A CA 1
ATOM 645 C C . PRO A 1 80 ? -73.256 -2.149 133.748 1.00 76.25 80 PRO A C 1
ATOM 647 O O . PRO A 1 80 ? -74.393 -2.322 133.305 1.00 76.25 80 PRO A O 1
ATOM 650 N N . GLN A 1 81 ? -72.926 -1.085 134.474 1.00 82.69 81 GLN A N 1
ATOM 651 C CA . GLN A 1 81 ? -73.880 -0.027 134.784 1.00 82.69 81 GLN A CA 1
ATOM 652 C C . GLN A 1 81 ? -74.149 0.828 133.535 1.00 82.69 81 GLN A C 1
ATOM 654 O O . GLN A 1 81 ? -73.219 1.066 132.756 1.00 82.69 81 GLN A O 1
ATOM 659 N N . PRO A 1 82 ? -75.387 1.318 133.324 1.00 88.06 82 PRO A N 1
ATOM 660 C CA . PRO A 1 82 ? -75.673 2.237 132.231 1.00 88.06 82 PRO A CA 1
ATOM 661 C C . PRO A 1 82 ? -74.826 3.512 132.340 1.00 88.06 82 PRO A C 1
ATOM 663 O O . PRO A 1 82 ? -74.860 4.218 133.350 1.00 88.06 82 PRO A O 1
ATOM 666 N N . LEU A 1 83 ? -74.086 3.830 131.282 1.00 92.38 83 LEU A N 1
ATOM 667 C CA . LEU A 1 83 ? -73.380 5.093 131.129 1.00 92.38 83 LEU A CA 1
ATOM 668 C C . LEU A 1 83 ? -74.360 6.148 130.615 1.00 92.38 83 LEU A C 1
ATOM 670 O O . LEU A 1 83 ? -74.899 6.023 129.513 1.00 92.38 83 LEU A O 1
ATOM 674 N N . ASN A 1 84 ? -74.567 7.203 131.403 1.00 92.19 84 ASN A N 1
ATOM 675 C CA . ASN A 1 84 ? -75.323 8.374 130.968 1.00 92.19 84 ASN A CA 1
ATOM 676 C C . ASN A 1 84 ? -74.480 9.207 129.999 1.00 92.19 84 ASN A C 1
ATOM 678 O O . ASN A 1 84 ? -73.387 9.652 130.344 1.00 92.19 84 ASN A O 1
ATOM 682 N N . LEU A 1 85 ? -75.015 9.450 128.809 1.00 90.69 85 LEU A N 1
ATOM 683 C CA . LEU A 1 85 ? -74.401 10.285 127.790 1.00 90.69 85 LEU A CA 1
ATOM 684 C C . LEU A 1 85 ? -74.812 11.746 127.997 1.00 90.69 85 LEU A C 1
ATOM 686 O O . LEU A 1 85 ? -75.992 12.060 128.183 1.00 90.69 85 LEU A O 1
ATOM 690 N N . THR A 1 86 ? -73.835 12.647 127.955 1.00 84.06 86 THR A N 1
ATOM 691 C CA . THR A 1 86 ? -74.028 14.095 128.101 1.00 84.06 86 THR A CA 1
ATOM 692 C C . THR A 1 86 ? -73.600 14.825 126.823 1.00 84.06 86 THR A C 1
ATOM 694 O O . THR A 1 86 ? -72.643 14.428 126.163 1.00 84.06 86 THR A O 1
ATOM 697 N N . GLY A 1 87 ? -74.324 15.889 126.457 1.00 84.81 87 GLY A N 1
ATOM 698 C CA . GLY A 1 87 ? -74.093 16.668 125.231 1.00 84.81 87 GLY A CA 1
ATOM 699 C C . GLY A 1 87 ? -75.139 16.436 124.130 1.00 84.81 87 GLY A C 1
ATOM 700 O O . GLY A 1 87 ? -76.189 15.841 124.369 1.00 84.81 87 GLY A O 1
ATOM 701 N N . THR A 1 88 ? -74.851 16.942 122.927 1.00 86.25 88 THR A N 1
ATOM 702 C CA . THR A 1 88 ? -75.685 16.838 121.713 1.00 86.25 88 THR A CA 1
ATOM 703 C C . THR A 1 88 ? -74.794 16.568 120.497 1.00 86.25 88 THR A C 1
ATOM 705 O O . THR A 1 88 ? -73.700 17.128 120.430 1.00 86.25 88 THR A O 1
ATOM 708 N N . GLY A 1 89 ? -75.258 15.794 119.516 1.00 89.88 89 GLY A N 1
ATOM 709 C CA . GLY A 1 89 ? -74.486 15.415 118.326 1.00 89.88 89 GLY A CA 1
ATOM 710 C C . GLY A 1 89 ? -73.728 14.095 118.497 1.00 89.88 89 GLY A C 1
ATOM 711 O O . GLY A 1 89 ? -74.190 13.209 119.213 1.00 89.88 89 GLY A O 1
ATOM 712 N N . ASP A 1 90 ? -72.585 13.949 117.821 1.00 93.12 90 ASP A N 1
ATOM 713 C CA . ASP A 1 90 ? -71.750 12.745 117.907 1.00 93.12 90 ASP A CA 1
ATOM 714 C C . ASP A 1 90 ? -71.023 12.671 119.258 1.00 93.12 90 ASP A C 1
ATOM 716 O O . ASP A 1 90 ? -70.198 13.518 119.602 1.00 93.12 90 ASP A O 1
ATOM 720 N N . ILE A 1 91 ? -71.329 11.620 120.008 1.00 94.31 91 ILE A N 1
ATOM 721 C CA . ILE A 1 91 ? -70.746 11.274 121.296 1.00 94.31 91 ILE A CA 1
ATOM 722 C C . ILE A 1 91 ? -69.868 10.035 121.125 1.00 94.31 91 ILE A C 1
ATOM 724 O O . ILE A 1 91 ? -70.288 9.021 120.572 1.00 94.31 91 ILE A O 1
ATOM 728 N N . TYR A 1 92 ? -68.643 10.095 121.625 1.00 94.06 92 TYR A N 1
ATOM 729 C CA . TYR A 1 92 ? -67.666 9.018 121.539 1.00 94.06 92 TYR A CA 1
ATOM 730 C C . TYR A 1 92 ? -67.591 8.313 122.883 1.00 94.06 92 TYR A C 1
ATOM 732 O O . TYR A 1 92 ? -67.293 8.936 123.902 1.00 94.06 92 TYR A O 1
ATOM 740 N N . VAL A 1 93 ? -67.882 7.015 122.883 1.00 94.69 93 VAL A N 1
ATOM 741 C CA . VAL A 1 93 ? -67.766 6.173 124.073 1.00 94.69 93 VAL A CA 1
ATOM 742 C C . VAL A 1 93 ? -66.368 5.581 124.082 1.00 94.69 93 VAL A C 1
ATOM 744 O O . VAL A 1 93 ? -65.981 4.871 123.150 1.00 94.69 93 VAL A O 1
ATOM 747 N N . THR A 1 94 ? -65.606 5.888 125.123 1.00 94.12 94 THR A N 1
ATOM 748 C CA . THR A 1 94 ? -64.221 5.448 125.278 1.00 94.12 94 THR A CA 1
ATOM 749 C C . THR A 1 94 ? -64.047 4.682 126.575 1.00 94.12 94 THR A C 1
ATOM 751 O O . THR A 1 94 ? -64.805 4.859 127.531 1.00 94.12 94 THR A O 1
ATOM 754 N N . ILE A 1 95 ? -63.033 3.826 126.603 1.00 93.88 95 ILE A N 1
ATOM 755 C CA . ILE A 1 95 ? -62.596 3.137 127.810 1.00 93.88 95 ILE A CA 1
ATOM 756 C C . ILE A 1 95 ? -61.107 3.386 128.021 1.00 93.88 95 ILE A C 1
ATOM 758 O O . ILE A 1 95 ? -60.316 3.372 127.073 1.00 93.88 95 ILE A O 1
ATOM 762 N N . GLU A 1 96 ? -60.733 3.640 129.268 1.00 93.19 96 GLU A N 1
ATOM 763 C CA . GLU A 1 96 ? -59.352 3.883 129.666 1.00 93.19 96 GLU A CA 1
ATOM 764 C C . GLU A 1 96 ? -58.982 3.066 130.900 1.00 93.19 96 GLU A C 1
ATOM 766 O O . GLU A 1 96 ? -59.827 2.740 131.734 1.00 93.19 96 GLU A O 1
ATOM 771 N N . TYR A 1 97 ? -57.701 2.733 131.007 1.00 92.88 97 TYR A N 1
ATOM 772 C CA . TYR A 1 97 ? -57.144 2.092 132.190 1.00 92.88 97 TYR A CA 1
ATOM 773 C C . TYR A 1 97 ? -56.950 3.127 133.303 1.00 92.88 97 TYR A C 1
ATOM 775 O O . TYR A 1 97 ? -56.350 4.177 133.055 1.00 92.88 97 TYR A O 1
ATOM 783 N N . GLN A 1 98 ? -57.347 2.806 134.535 1.00 91.12 98 GLN A N 1
ATOM 784 C CA . GLN A 1 98 ? -57.039 3.623 135.706 1.00 91.12 98 GLN A CA 1
ATOM 785 C C . GLN A 1 98 ? -56.613 2.789 136.911 1.00 91.12 98 GLN A C 1
ATOM 787 O O . GLN A 1 98 ? -57.199 1.750 137.200 1.00 91.12 98 GLN A O 1
ATOM 792 N N . ASP A 1 99 ? -55.643 3.311 137.659 1.00 91.00 99 ASP A N 1
ATOM 793 C CA . ASP A 1 99 ? -55.333 2.835 139.005 1.00 91.00 99 ASP A CA 1
ATOM 794 C C . ASP A 1 99 ? -56.205 3.610 139.998 1.00 91.00 99 ASP A C 1
ATOM 796 O O . ASP A 1 99 ? -56.057 4.826 140.154 1.00 91.00 99 ASP A O 1
ATOM 800 N N . VAL A 1 100 ? -57.129 2.918 140.662 1.00 89.19 100 VAL A N 1
ATOM 801 C CA . VAL A 1 100 ? -58.060 3.524 141.619 1.00 89.19 100 VAL A CA 1
ATOM 802 C C . VAL A 1 100 ? -57.682 3.122 143.040 1.00 89.19 100 VAL A C 1
ATOM 804 O O . VAL A 1 100 ? -57.466 1.950 143.342 1.00 89.19 100 VAL A O 1
ATOM 807 N N . LYS A 1 101 ? -57.616 4.116 143.925 1.00 89.00 101 LYS A N 1
ATOM 808 C CA . LYS A 1 101 ? -57.468 3.934 145.371 1.00 89.00 101 LYS A CA 1
ATOM 809 C C . LYS A 1 101 ? -58.854 4.026 146.003 1.00 89.00 101 LYS A C 1
ATOM 811 O O . LYS A 1 101 ? -59.376 5.123 146.181 1.00 89.00 101 LYS A O 1
ATOM 816 N N . ASP A 1 102 ? -59.481 2.883 146.254 1.00 86.25 102 ASP A N 1
ATOM 817 C CA . ASP A 1 102 ? -60.836 2.837 146.804 1.00 86.25 102 ASP A CA 1
ATOM 818 C C . ASP A 1 102 ? -60.834 3.190 148.301 1.00 86.25 102 ASP A C 1
ATOM 820 O O . ASP A 1 102 ? -60.061 2.632 149.075 1.00 86.25 102 ASP A O 1
ATOM 824 N N . GLU A 1 103 ? -61.736 4.071 148.745 1.00 84.00 103 GLU A N 1
ATOM 825 C CA . GLU A 1 103 ? -61.847 4.470 150.165 1.00 84.00 103 GLU A CA 1
ATOM 826 C C . GLU A 1 103 ? -62.121 3.280 151.105 1.00 84.00 103 GLU A C 1
ATOM 828 O O . GLU A 1 103 ? -61.749 3.321 152.273 1.00 84.00 103 GLU A O 1
ATOM 833 N N . ALA A 1 104 ? -62.714 2.192 150.601 1.00 83.38 104 ALA A N 1
ATOM 834 C CA . ALA A 1 104 ? -62.916 0.958 151.365 1.00 83.38 104 ALA A CA 1
ATOM 835 C C . ALA A 1 104 ? -61.601 0.236 151.720 1.00 83.38 104 ALA A C 1
ATOM 837 O O . ALA A 1 104 ? -61.550 -0.482 152.717 1.00 83.38 104 ALA A O 1
ATOM 838 N N . ASP A 1 105 ? -60.544 0.432 150.926 1.00 85.25 105 ASP A N 1
ATOM 839 C CA . ASP A 1 105 ? -59.209 -0.120 151.173 1.00 85.25 105 ASP A CA 1
ATOM 840 C C . ASP A 1 105 ? -58.291 0.877 151.909 1.00 85.25 105 ASP A C 1
ATOM 842 O O . ASP A 1 105 ? -57.110 0.586 152.127 1.00 85.25 105 ASP A O 1
ATOM 846 N N . LYS A 1 106 ? -58.808 2.052 152.292 1.00 84.00 106 LYS A N 1
ATOM 847 C CA . LYS A 1 106 ? -58.066 3.072 153.040 1.00 84.00 106 LYS A CA 1
ATOM 848 C C . LYS A 1 106 ? -57.789 2.600 154.461 1.00 84.00 106 LYS A C 1
ATOM 850 O O . LYS A 1 106 ? -58.671 2.070 155.137 1.00 84.00 106 LYS A O 1
ATOM 855 N N . ASP A 1 107 ? -56.564 2.799 154.935 1.00 79.94 107 ASP A N 1
ATOM 856 C CA . ASP A 1 107 ? -56.215 2.424 156.302 1.00 79.94 107 ASP A CA 1
ATOM 857 C C . ASP A 1 107 ? -56.761 3.459 157.295 1.00 79.94 107 ASP A C 1
ATOM 859 O O . ASP A 1 107 ? -56.373 4.626 157.270 1.00 79.94 107 ASP A O 1
ATOM 863 N N . THR A 1 108 ? -57.678 3.041 158.170 1.00 74.12 108 THR A N 1
ATOM 864 C CA . THR A 1 108 ? -58.310 3.920 159.167 1.00 74.12 108 THR A CA 1
ATOM 865 C C . THR A 1 108 ? -57.655 3.837 160.549 1.00 74.12 108 THR A C 1
ATOM 867 O O . THR A 1 108 ? -58.218 4.328 161.529 1.00 74.12 108 THR A O 1
ATOM 870 N N . THR A 1 109 ? -56.487 3.199 160.671 1.00 77.12 109 THR A N 1
ATOM 871 C CA . THR A 1 109 ? -55.754 3.097 161.944 1.00 77.12 109 THR A CA 1
ATOM 872 C C . THR A 1 109 ? -55.144 4.459 162.324 1.00 77.12 109 THR A C 1
ATOM 874 O O . THR A 1 109 ? -54.475 5.092 161.510 1.00 77.12 109 THR A O 1
ATOM 877 N N . SER A 1 110 ? -55.383 4.937 163.557 1.00 51.34 110 SER A N 1
ATOM 878 C CA . SER A 1 110 ? -55.056 6.303 164.014 1.00 51.34 110 SER A CA 1
ATOM 879 C C . SER A 1 110 ? -53.614 6.745 163.719 1.00 51.34 110 SER A C 1
ATOM 881 O O . SER A 1 110 ? -52.677 6.262 164.353 1.00 51.34 110 SER A O 1
ATOM 883 N N . GLY A 1 111 ? -53.460 7.732 162.826 1.00 64.62 111 GLY A N 1
ATOM 884 C CA . GLY A 1 111 ? -52.215 8.485 162.607 1.00 64.62 111 GLY A CA 1
ATOM 885 C C . GLY A 1 111 ? -51.692 8.523 161.167 1.00 64.62 111 GLY A C 1
ATOM 886 O O . GLY A 1 111 ? -50.783 9.303 160.895 1.00 64.62 111 GLY A O 1
ATOM 887 N N . VAL A 1 112 ? -52.258 7.739 160.243 1.00 65.00 112 VAL A N 1
ATOM 888 C CA . VAL A 1 112 ? -51.826 7.708 158.836 1.00 65.00 112 VAL A CA 1
ATOM 889 C C . VAL A 1 112 ? -52.917 8.297 157.939 1.00 65.00 112 VAL A C 1
ATOM 891 O O . VAL A 1 112 ? -54.036 7.798 157.905 1.00 65.00 112 VAL A O 1
ATOM 894 N N . THR A 1 113 ? -52.607 9.375 157.216 1.00 64.25 113 THR A N 1
ATOM 895 C CA . THR A 1 113 ? -53.489 9.961 156.191 1.00 64.25 113 THR A CA 1
ATOM 896 C C . THR A 1 113 ? -53.028 9.533 154.792 1.00 64.25 113 THR A C 1
ATOM 898 O O . THR A 1 113 ? -51.832 9.545 154.517 1.00 64.25 113 THR A O 1
ATOM 901 N N . ASP A 1 114 ? -53.971 9.176 153.913 1.00 71.25 114 ASP A N 1
ATOM 902 C CA . ASP A 1 114 ? -53.773 8.835 152.487 1.00 71.25 114 ASP A CA 1
ATOM 903 C C . ASP A 1 114 ? -52.993 7.547 152.143 1.00 71.25 114 ASP A C 1
ATOM 905 O O . ASP A 1 114 ? -52.390 7.444 151.069 1.00 71.25 114 ASP A O 1
ATOM 909 N N . GLN A 1 115 ? -53.069 6.512 152.987 1.00 79.81 115 GLN A N 1
ATOM 910 C CA . GLN A 1 115 ? -52.580 5.169 152.643 1.00 79.81 115 GLN A CA 1
ATOM 911 C C . GLN A 1 115 ? -53.710 4.169 152.384 1.00 79.81 115 GLN A C 1
ATOM 913 O O . GLN A 1 115 ? -54.732 4.163 153.068 1.00 79.81 115 GLN A O 1
ATOM 918 N N . TYR A 1 116 ? -53.495 3.317 151.381 1.00 85.88 116 TYR A N 1
ATOM 919 C CA . TYR A 1 116 ? -54.460 2.340 150.883 1.00 85.88 116 TYR A CA 1
ATOM 920 C C . TYR A 1 116 ? -53.790 0.977 150.805 1.00 85.88 116 TYR A C 1
ATOM 922 O O . TYR A 1 116 ? -52.659 0.866 150.333 1.00 85.88 116 TYR A O 1
ATOM 930 N N . ARG A 1 117 ? -54.493 -0.065 151.249 1.00 84.25 117 ARG A N 1
ATOM 931 C CA . ARG A 1 117 ? -53.968 -1.437 151.290 1.00 84.25 117 ARG A CA 1
ATOM 932 C C . ARG A 1 117 ? -53.987 -2.130 149.929 1.00 84.25 117 ARG A C 1
ATOM 934 O O . ARG A 1 117 ? -53.354 -3.171 149.776 1.00 84.25 117 ARG A O 1
ATOM 941 N N . ARG A 1 118 ? -54.728 -1.587 148.958 1.00 86.75 118 ARG A N 1
ATOM 942 C CA . ARG A 1 118 ? -54.874 -2.127 147.601 1.00 86.75 118 ARG A CA 1
ATOM 943 C C . ARG A 1 118 ? -54.987 -1.000 146.579 1.00 86.75 118 ARG A C 1
ATOM 945 O O . ARG A 1 118 ? -55.460 0.091 146.893 1.00 86.75 118 ARG A O 1
ATOM 952 N N . ILE A 1 119 ? -54.553 -1.295 145.357 1.00 87.44 119 ILE A N 1
ATOM 953 C CA . ILE A 1 119 ? -54.831 -0.496 144.163 1.00 87.44 119 ILE A CA 1
ATOM 954 C C . ILE A 1 119 ? -55.713 -1.358 143.268 1.00 87.44 119 ILE A C 1
ATOM 956 O O . ILE A 1 119 ? -55.351 -2.494 142.959 1.00 87.44 119 ILE A O 1
ATOM 960 N N . THR A 1 120 ? -56.859 -0.822 142.864 1.00 89.06 120 THR A N 1
ATOM 961 C CA . THR A 1 120 ? -57.771 -1.494 141.943 1.00 89.06 120 THR A CA 1
ATOM 962 C C . THR A 1 120 ? -57.472 -1.032 140.525 1.00 89.06 120 THR A C 1
ATOM 964 O O . THR A 1 120 ? -57.673 0.138 140.197 1.00 89.06 120 THR A O 1
ATOM 967 N N . GLU A 1 121 ? -57.029 -1.950 139.668 1.00 89.62 121 GLU A N 1
ATOM 968 C CA . GLU A 1 121 ? -56.964 -1.716 138.224 1.00 89.62 121 GLU A CA 1
ATOM 969 C C . GLU A 1 121 ? -58.399 -1.700 137.684 1.00 89.62 121 GLU A C 1
ATOM 971 O O . GLU A 1 121 ? -59.084 -2.727 137.675 1.00 89.62 121 GLU A O 1
ATOM 976 N N . ARG A 1 122 ? -58.903 -0.524 137.304 1.00 88.81 122 ARG A N 1
ATOM 977 C CA . ARG A 1 122 ? -60.310 -0.340 136.939 1.00 88.81 122 ARG A CA 1
ATOM 978 C C . ARG A 1 122 ? -60.436 0.249 135.536 1.00 88.81 122 ARG A C 1
ATOM 980 O O . ARG A 1 122 ? -59.763 1.235 135.224 1.00 88.81 122 ARG A O 1
ATOM 987 N N . PRO A 1 123 ? -61.331 -0.291 134.692 1.00 91.75 123 PRO A N 1
ATOM 988 C CA . PRO A 1 123 ? -61.724 0.400 133.477 1.00 91.75 123 PRO A CA 1
ATOM 989 C C . PRO A 1 123 ? -62.548 1.636 133.841 1.00 91.75 123 PRO A C 1
ATOM 991 O O . PRO A 1 123 ? -63.548 1.532 134.554 1.00 91.75 123 PRO A O 1
ATOM 994 N N . LEU A 1 124 ? -62.187 2.797 133.306 1.00 91.75 124 LEU A N 1
ATOM 995 C CA . LEU A 1 124 ? -63.075 3.949 133.316 1.00 91.75 124 LEU A CA 1
ATOM 996 C C . LEU A 1 124 ? -63.690 4.128 131.935 1.00 91.75 124 LEU A C 1
ATOM 998 O O . LEU A 1 124 ? -62.999 4.429 130.964 1.00 91.75 124 LEU A O 1
ATOM 1002 N N . VAL A 1 125 ? -65.007 3.949 131.859 1.00 92.12 125 VAL A N 1
ATOM 1003 C CA . VAL A 1 125 ? -65.774 4.262 130.655 1.00 92.12 125 VAL A CA 1
ATOM 1004 C C . VAL A 1 125 ? -66.246 5.709 130.736 1.00 92.12 125 VAL A C 1
ATOM 1006 O O . VAL A 1 125 ? -66.809 6.133 131.747 1.00 92.12 125 VAL A O 1
ATOM 1009 N N . LYS A 1 126 ? -66.029 6.468 129.665 1.00 91.62 126 LYS A N 1
ATOM 1010 C CA . LYS A 1 126 ? -66.454 7.864 129.536 1.00 91.62 126 LYS A CA 1
ATOM 1011 C C . LYS A 1 126 ? -67.171 8.085 128.215 1.00 91.62 126 LYS A C 1
ATOM 1013 O O . LYS A 1 126 ? -67.040 7.311 127.269 1.00 91.62 126 LYS A O 1
ATOM 1018 N N . SER A 1 127 ? -67.905 9.187 128.157 1.00 91.94 127 SER A N 1
ATOM 1019 C CA . SER A 1 127 ? -68.425 9.744 126.917 1.00 91.94 127 SER A CA 1
ATOM 1020 C C . SER A 1 127 ? -67.848 11.136 126.690 1.00 91.94 127 SER A C 1
ATOM 1022 O O . SER A 1 127 ? -67.834 11.948 127.618 1.00 91.94 127 SER A O 1
ATOM 1024 N N . THR A 1 128 ? -67.412 11.429 125.470 1.00 90.25 128 THR A N 1
ATOM 1025 C CA . THR A 1 128 ? -66.909 12.752 125.073 1.00 90.25 128 THR A CA 1
ATOM 1026 C C . THR A 1 128 ? -67.642 13.256 123.835 1.00 90.25 128 THR A C 1
ATOM 1028 O O . THR A 1 128 ? -68.072 12.474 122.997 1.00 90.25 128 THR A O 1
ATOM 1031 N N . THR A 1 129 ? -67.771 14.573 123.684 1.00 90.31 129 THR A N 1
ATOM 1032 C CA . THR A 1 129 ? -68.361 15.207 122.484 1.00 90.31 129 THR A CA 1
ATOM 1033 C C . THR A 1 129 ? -67.344 15.419 121.356 1.00 90.31 129 THR A C 1
ATOM 1035 O O . THR A 1 129 ? -67.703 15.858 120.270 1.00 90.31 129 THR A O 1
ATOM 1038 N N . SER A 1 130 ? -66.066 15.128 121.614 1.00 89.56 130 SER A N 1
ATOM 1039 C CA . SER A 1 130 ? -64.975 15.200 120.638 1.00 89.56 130 SER A CA 1
ATOM 1040 C C . SER A 1 130 ? -64.330 13.821 120.481 1.00 89.56 130 SER A C 1
ATOM 1042 O O . SER A 1 130 ? -64.210 13.112 121.488 1.00 89.56 130 SER A O 1
ATOM 1044 N N . PRO A 1 131 ? -63.901 13.436 119.263 1.00 87.31 131 PRO A N 1
ATOM 1045 C CA . PRO A 1 131 ? -63.229 12.161 119.037 1.00 87.31 131 PRO A CA 1
ATOM 1046 C C . PRO A 1 131 ? -61.912 12.089 119.830 1.00 87.31 131 PRO A C 1
ATOM 1048 O O . PRO A 1 131 ? -61.205 13.099 119.915 1.00 87.31 131 PRO A O 1
ATOM 1051 N N . PRO A 1 132 ? -61.562 10.926 120.410 1.00 86.75 132 PRO A N 1
ATOM 1052 C CA . PRO A 1 132 ? -60.293 10.753 121.116 1.00 86.75 132 PRO A CA 1
ATOM 1053 C C . PRO A 1 132 ? -59.093 10.841 120.156 1.00 86.75 132 PRO A C 1
ATOM 1055 O O . PRO A 1 132 ? -59.216 10.569 118.959 1.00 86.75 132 PRO A O 1
ATOM 1058 N N . SER A 1 133 ? -57.914 11.192 120.680 1.00 83.06 133 SER A N 1
ATOM 1059 C CA . SER A 1 133 ? -56.657 11.128 119.926 1.00 83.06 133 SER A CA 1
ATOM 1060 C C . SER A 1 133 ? -56.339 9.683 119.528 1.00 83.06 133 SER A C 1
ATOM 1062 O O . SER A 1 133 ? -56.500 8.753 120.313 1.00 83.06 133 SER A O 1
ATOM 1064 N N . ASN A 1 134 ? -55.839 9.473 118.307 1.00 82.81 134 ASN A N 1
ATOM 1065 C CA . ASN A 1 134 ? -55.479 8.139 117.803 1.00 82.81 134 ASN A CA 1
ATOM 1066 C C . ASN A 1 134 ? -54.104 7.656 118.320 1.00 82.81 134 ASN A C 1
ATOM 1068 O O . ASN A 1 134 ? -53.329 7.028 117.598 1.00 82.81 134 ASN A O 1
ATOM 1072 N N . ASP A 1 135 ? -53.754 8.020 119.553 1.00 85.25 135 ASP A N 1
ATOM 1073 C CA . ASP A 1 135 ? -52.486 7.656 120.187 1.00 85.25 135 ASP A CA 1
ATOM 1074 C C . ASP A 1 135 ? -52.555 6.314 120.927 1.00 85.25 135 ASP A C 1
ATOM 1076 O O . ASP A 1 135 ? -51.517 5.824 121.359 1.00 85.25 135 ASP A O 1
ATOM 1080 N N . GLY A 1 136 ? -53.741 5.704 121.020 1.00 82.81 136 GLY A N 1
ATOM 1081 C CA . GLY A 1 136 ? -53.972 4.398 121.631 1.00 82.81 136 GLY A CA 1
ATOM 1082 C C . GLY A 1 136 ? -53.960 4.393 123.160 1.00 82.81 136 GLY A C 1
ATOM 1083 O O . GLY A 1 136 ? -53.962 3.307 123.742 1.00 82.81 136 GLY A O 1
ATOM 1084 N N . THR A 1 137 ? -53.949 5.563 123.809 1.00 86.38 137 THR A N 1
ATOM 1085 C CA . THR A 1 137 ? -54.104 5.691 125.271 1.00 86.38 137 THR A CA 1
ATOM 1086 C C . THR A 1 137 ? -55.560 5.479 125.701 1.00 86.38 137 THR A C 1
ATOM 1088 O O . THR A 1 137 ? -55.824 4.743 126.653 1.00 86.38 137 THR A O 1
ATOM 1091 N N . LEU A 1 138 ? -56.497 6.066 124.948 1.00 90.50 138 LEU A N 1
ATOM 1092 C CA . LEU A 1 138 ? -57.942 5.859 125.039 1.00 90.50 138 LEU A CA 1
ATOM 1093 C C . LEU A 1 138 ? -58.388 4.886 123.947 1.00 90.50 138 LEU A C 1
ATOM 1095 O O . LEU A 1 138 ? -58.066 5.078 122.773 1.00 90.50 138 LEU A O 1
ATOM 1099 N N . ILE A 1 139 ? -59.180 3.877 124.306 1.00 93.88 139 ILE A N 1
ATOM 1100 C CA . ILE A 1 139 ? -59.741 2.951 123.319 1.00 93.88 139 ILE A CA 1
ATOM 1101 C C . ILE A 1 139 ? -61.158 3.396 122.971 1.00 93.88 139 ILE A C 1
ATOM 1103 O O . ILE A 1 139 ? -62.048 3.415 123.823 1.00 93.88 139 ILE A O 1
ATOM 1107 N N . LEU A 1 140 ? -61.359 3.776 121.707 1.00 94.38 140 LEU A N 1
ATOM 1108 C CA . LEU A 1 140 ? -62.675 4.106 121.169 1.00 94.38 140 LEU A CA 1
ATOM 1109 C C . LEU A 1 140 ? -63.509 2.828 121.033 1.00 94.38 140 LEU A C 1
ATOM 1111 O O . LEU A 1 140 ? -63.120 1.907 120.314 1.00 94.38 140 LEU A O 1
ATOM 1115 N N . LEU A 1 141 ? -64.658 2.787 121.709 1.00 94.69 141 LEU A N 1
ATOM 1116 C CA . LEU A 1 141 ? -65.563 1.638 121.696 1.00 94.69 141 LEU A CA 1
ATOM 1117 C C . LEU A 1 141 ? -66.713 1.810 120.710 1.00 94.69 141 LEU A C 1
ATOM 1119 O O . LEU A 1 141 ? -67.070 0.863 120.014 1.00 94.69 141 LEU A O 1
ATOM 1123 N N . ALA A 1 142 ? -67.286 3.009 120.630 1.00 95.88 142 ALA A N 1
ATOM 1124 C CA . ALA A 1 142 ? -68.312 3.321 119.644 1.00 95.88 142 ALA A CA 1
ATOM 1125 C C . ALA A 1 142 ? -68.479 4.826 119.446 1.00 95.88 142 ALA A C 1
ATOM 1127 O O . ALA A 1 142 ? -68.114 5.633 120.309 1.00 95.88 142 ALA A O 1
ATOM 1128 N N . LYS A 1 143 ? -69.121 5.184 118.334 1.00 95.81 143 LYS A N 1
ATOM 1129 C CA . LYS A 1 143 ? -69.706 6.508 118.113 1.00 95.81 143 LYS A CA 1
ATOM 1130 C C . LYS A 1 143 ? -71.229 6.427 118.265 1.00 95.81 143 LYS A C 1
ATOM 1132 O O . LYS A 1 143 ? -71.862 5.531 117.714 1.00 95.81 143 LYS A O 1
ATOM 1137 N N . VAL A 1 144 ? -71.821 7.346 119.018 1.00 94.44 144 VAL A N 1
ATOM 1138 C CA . VAL A 1 144 ? -73.253 7.387 119.345 1.00 94.44 144 VAL A CA 1
ATOM 1139 C C . VAL A 1 144 ? -73.790 8.781 119.052 1.00 94.44 144 VAL A C 1
ATOM 1141 O O . VAL A 1 144 ? -73.281 9.749 119.596 1.00 94.44 144 VAL A O 1
ATOM 1144 N N . THR A 1 145 ? -74.836 8.910 118.243 1.00 92.94 145 THR A N 1
ATOM 1145 C CA . THR A 1 145 ? -75.421 10.221 117.925 1.00 92.94 145 THR A CA 1
ATOM 1146 C C . THR A 1 145 ? -76.591 10.529 118.870 1.00 92.94 145 THR A C 1
ATOM 1148 O O . THR A 1 145 ? -77.531 9.740 118.982 1.00 92.94 145 THR A O 1
ATOM 1151 N N . LEU A 1 146 ? -76.536 11.664 119.578 1.00 91.06 146 LEU A N 1
ATOM 1152 C CA . LEU A 1 146 ? -77.605 12.165 120.453 1.00 91.06 146 LEU A CA 1
ATOM 1153 C C . LEU A 1 146 ? -78.324 13.359 119.816 1.00 91.06 146 LEU A C 1
ATOM 1155 O O . LEU A 1 146 ? -77.715 14.404 119.587 1.00 91.06 146 LEU A O 1
ATOM 1159 N N . ALA A 1 147 ? -79.637 13.244 119.626 1.00 88.19 147 ALA A N 1
ATOM 1160 C CA . ALA A 1 147 ? -80.492 14.306 119.099 1.00 88.19 147 ALA A CA 1
ATOM 1161 C C . ALA A 1 147 ? -81.806 14.385 119.891 1.00 88.19 147 ALA A C 1
ATOM 1163 O O . ALA A 1 147 ? -82.389 13.360 120.236 1.00 88.19 147 ALA A O 1
ATOM 1164 N N . ASN A 1 148 ? -82.293 15.600 120.177 1.00 86.06 148 ASN A N 1
ATOM 1165 C CA . ASN A 1 148 ? -83.516 15.833 120.969 1.00 86.06 148 ASN A CA 1
ATOM 1166 C C . ASN A 1 148 ? -83.539 15.052 122.288 1.00 86.06 148 ASN A C 1
ATOM 1168 O O . ASN A 1 148 ? -84.534 14.416 122.630 1.00 86.06 148 ASN A O 1
ATOM 1172 N N . ASP A 1 149 ? -82.413 15.059 122.997 1.00 82.50 149 ASP A N 1
ATOM 1173 C CA . ASP A 1 149 ? -82.265 14.374 124.273 1.00 82.50 149 ASP A CA 1
ATOM 1174 C C . ASP A 1 149 ? -82.445 12.841 124.237 1.00 82.50 149 ASP A C 1
ATOM 1176 O O . ASP A 1 149 ? -82.651 12.226 125.283 1.00 82.50 149 ASP A O 1
ATOM 1180 N N . LYS A 1 150 ? -82.276 12.204 123.068 1.00 89.44 150 LYS A N 1
ATOM 1181 C CA . LYS A 1 150 ? -82.269 10.741 122.914 1.00 89.44 150 LYS A CA 1
ATOM 1182 C C . LYS A 1 150 ? -81.197 10.233 121.935 1.00 89.44 150 LYS A C 1
ATOM 1184 O O . LYS A 1 150 ? -80.790 10.948 121.025 1.00 89.44 150 LYS A O 1
ATOM 1189 N N . ILE A 1 151 ? -80.766 8.982 122.095 1.00 89.81 151 ILE A N 1
ATOM 1190 C CA . ILE A 1 151 ? -79.868 8.268 121.178 1.00 89.81 151 ILE A CA 1
ATOM 1191 C C . ILE A 1 151 ? -80.635 7.948 119.895 1.00 89.81 151 ILE A C 1
ATOM 1193 O O . ILE A 1 151 ? -81.680 7.281 119.938 1.00 89.81 151 ILE A O 1
ATOM 1197 N N . GLU A 1 152 ? -80.092 8.391 118.768 1.00 89.62 152 GLU A N 1
ATOM 1198 C CA . GLU A 1 152 ? -80.610 8.145 117.428 1.00 89.62 152 GLU A CA 1
ATOM 1199 C C . GLU A 1 152 ? -79.901 6.934 116.801 1.00 89.62 152 GLU A C 1
ATOM 1201 O O . GLU A 1 152 ? -78.676 6.886 116.721 1.00 89.62 152 GLU A O 1
ATOM 1206 N N . GLY A 1 153 ? -80.672 5.924 116.385 1.00 88.38 153 GLY A N 1
ATOM 1207 C CA . GLY A 1 153 ? -80.126 4.673 115.845 1.00 88.38 153 GLY A CA 1
ATOM 1208 C C . GLY A 1 153 ? -79.421 3.781 116.880 1.00 88.38 153 GLY A C 1
ATOM 1209 O O . GLY A 1 153 ? -79.643 3.892 118.088 1.00 88.38 153 GLY A O 1
ATOM 1210 N N . ASN A 1 154 ? -78.598 2.856 116.376 1.00 91.25 154 ASN A N 1
ATOM 1211 C CA . ASN A 1 154 ? -77.741 1.982 117.182 1.00 91.25 154 ASN A CA 1
ATOM 1212 C C . ASN A 1 154 ? -76.324 2.578 117.280 1.00 91.25 154 ASN A C 1
ATOM 1214 O O . ASN A 1 154 ? -75.864 3.155 116.295 1.00 91.25 154 ASN A O 1
ATOM 1218 N N . PRO A 1 155 ? -75.602 2.395 118.403 1.00 94.38 155 PRO A N 1
ATOM 1219 C CA . PRO A 1 155 ? -74.183 2.743 118.497 1.00 94.38 155 PRO A CA 1
ATOM 1220 C C . PRO A 1 155 ? -73.342 2.142 117.353 1.00 94.38 155 PRO A C 1
ATOM 1222 O O . PRO A 1 155 ? -73.392 0.932 117.107 1.00 94.38 155 PRO A O 1
ATOM 1225 N N . ASP A 1 156 ? -72.537 2.966 116.677 1.00 94.75 156 ASP A N 1
ATOM 1226 C CA . ASP A 1 156 ? -71.616 2.529 115.625 1.00 94.75 156 ASP A CA 1
ATOM 1227 C C . ASP A 1 156 ? -70.362 1.916 116.251 1.00 94.75 156 ASP A C 1
ATOM 1229 O O . ASP A 1 156 ? -69.488 2.616 116.762 1.00 94.75 156 ASP A O 1
ATOM 1233 N N . ASN A 1 157 ? -70.292 0.587 116.209 1.00 94.44 157 ASN A N 1
ATOM 1234 C CA . ASN A 1 157 ? -69.174 -0.207 116.711 1.00 94.44 157 ASN A CA 1
ATOM 1235 C C . ASN A 1 157 ? -68.138 -0.535 115.603 1.00 94.44 157 ASN A C 1
ATOM 1237 O O . ASN A 1 157 ? -67.174 -1.254 115.864 1.00 94.44 157 ASN A O 1
ATOM 1241 N N . SER A 1 158 ? -68.311 -0.074 114.357 1.00 92.31 158 SER A N 1
ATOM 1242 C CA . SER A 1 158 ? -67.360 -0.346 113.256 1.00 92.31 158 SER A CA 1
ATOM 1243 C C . SER A 1 158 ? -66.106 0.531 113.314 1.00 92.31 158 SER A C 1
ATOM 1245 O O . SER A 1 158 ? -65.063 0.163 112.785 1.00 92.31 158 SER A O 1
ATOM 1247 N N . VAL A 1 159 ? -66.184 1.647 114.042 1.00 91.19 159 VAL A N 1
ATOM 1248 C CA . VAL A 1 159 ? -65.085 2.604 114.261 1.00 91.19 159 VAL A CA 1
ATOM 1249 C C . VAL A 1 159 ? -63.983 2.091 115.199 1.00 91.19 159 VAL A C 1
ATOM 1251 O O . VAL A 1 159 ? -63.034 2.817 115.487 1.00 91.19 159 VAL A O 1
ATOM 1254 N N . ARG A 1 160 ? -64.114 0.866 115.720 1.00 91.31 160 ARG A N 1
ATOM 1255 C CA . ARG A 1 160 ? -63.173 0.271 116.676 1.00 91.31 160 ARG A CA 1
ATOM 1256 C C . ARG A 1 160 ? -61.865 -0.116 115.987 1.00 91.31 160 ARG A C 1
ATOM 1258 O O . ARG A 1 160 ? -61.866 -0.806 114.971 1.00 91.31 160 ARG A O 1
ATOM 1265 N N . THR A 1 161 ? -60.744 0.233 116.607 1.00 91.00 161 THR A N 1
ATOM 1266 C CA . THR A 1 161 ? -59.437 -0.348 116.270 1.00 91.00 161 THR A CA 1
ATOM 1267 C C . THR A 1 161 ? -59.309 -1.702 116.958 1.00 91.00 161 THR A C 1
ATOM 1269 O O . THR A 1 161 ? -59.426 -1.772 118.182 1.00 91.00 161 THR A O 1
ATOM 1272 N N . PHE A 1 162 ? -59.051 -2.769 116.198 1.00 91.56 162 PHE A N 1
ATOM 1273 C CA . PHE A 1 162 ? -58.816 -4.107 116.747 1.00 91.56 162 PHE A CA 1
ATOM 1274 C C . PHE A 1 162 ? -57.329 -4.367 117.006 1.00 91.56 162 PHE A C 1
ATOM 1276 O O . PHE A 1 162 ? -56.458 -3.978 116.222 1.00 91.56 162 PHE A O 1
ATOM 1283 N N . ALA A 1 163 ? -57.045 -5.075 118.095 1.00 90.81 163 ALA A N 1
ATOM 1284 C CA . ALA A 1 163 ? -55.728 -5.635 118.354 1.00 90.81 163 ALA A CA 1
ATOM 1285 C C . ALA A 1 163 ? -55.467 -6.844 117.430 1.00 90.81 163 ALA A C 1
ATOM 1287 O O . ALA A 1 163 ? -56.362 -7.635 117.144 1.00 90.81 163 ALA A O 1
ATOM 1288 N N . SER A 1 164 ? -54.229 -7.003 116.964 1.00 87.25 164 SER A N 1
ATOM 1289 C CA . SER A 1 164 ? -53.788 -8.087 116.074 1.00 87.25 164 SER A CA 1
ATOM 1290 C C . SER A 1 164 ? -52.390 -8.572 116.458 1.00 87.25 164 SER A C 1
ATOM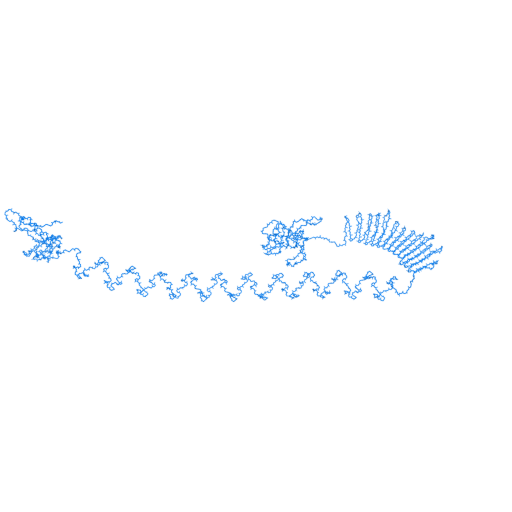 1292 O O . SER A 1 164 ? -51.664 -7.873 117.165 1.00 87.25 164 SER A O 1
ATOM 1294 N N . ALA A 1 165 ? -51.998 -9.763 116.003 1.00 87.94 165 ALA A N 1
ATOM 1295 C CA . ALA A 1 165 ? -50.628 -10.249 116.163 1.00 87.94 165 ALA A CA 1
ATOM 1296 C C . ALA A 1 165 ? -49.678 -9.545 115.177 1.00 87.94 165 ALA A C 1
ATOM 1298 O O . ALA A 1 165 ? -49.997 -9.381 113.999 1.00 87.94 165 ALA A O 1
ATOM 1299 N N . LYS A 1 166 ? -48.484 -9.162 115.634 1.00 86.38 166 LYS A N 1
ATOM 1300 C CA . LYS A 1 166 ? -47.437 -8.575 114.782 1.00 86.38 166 LYS A CA 1
ATOM 1301 C C . LYS A 1 166 ? -46.599 -9.676 114.119 1.00 86.38 166 LYS A C 1
ATOM 1303 O O . LYS A 1 166 ? -46.052 -10.530 114.810 1.00 86.38 166 LYS A O 1
ATOM 1308 N N . ILE A 1 167 ? -46.448 -9.630 112.791 1.00 83.25 167 ILE A N 1
ATOM 1309 C CA . ILE A 1 167 ? -45.565 -10.529 112.020 1.00 83.25 167 ILE A CA 1
ATOM 1310 C C . ILE A 1 167 ? -44.322 -9.755 111.562 1.00 83.25 167 ILE A C 1
ATOM 1312 O O . ILE A 1 167 ? -44.421 -8.617 111.105 1.00 83.25 167 ILE A O 1
ATOM 1316 N N . ALA A 1 168 ? -43.141 -10.364 111.684 1.00 77.56 168 ALA A N 1
ATOM 1317 C CA . ALA A 1 168 ? -41.885 -9.756 111.250 1.00 77.56 168 ALA A CA 1
ATOM 1318 C C . ALA A 1 168 ? -41.736 -9.761 109.716 1.00 77.56 168 ALA A C 1
ATOM 1320 O O . ALA A 1 168 ? -42.090 -10.730 109.042 1.00 77.56 168 ALA A O 1
ATOM 1321 N N . SER A 1 169 ? -41.153 -8.690 109.172 1.00 72.38 169 SER A N 1
ATOM 1322 C CA . SER A 1 169 ? -40.909 -8.552 107.731 1.00 72.38 169 SER A CA 1
ATOM 1323 C C . SER A 1 169 ? -40.037 -9.689 107.179 1.00 72.38 169 SER A C 1
ATOM 1325 O O . SER A 1 169 ? -39.063 -10.100 107.813 1.00 72.38 169 SER A O 1
ATOM 1327 N N . GLY A 1 170 ? -40.400 -10.202 105.998 1.00 69.44 170 GLY A N 1
ATOM 1328 C CA . GLY A 1 170 ? -39.652 -11.239 105.275 1.00 69.44 170 GLY A CA 1
ATOM 1329 C C . GLY A 1 170 ? -39.684 -12.636 105.901 1.00 69.44 170 GLY A C 1
ATOM 1330 O O . GLY A 1 170 ? -38.884 -13.485 105.519 1.00 69.44 170 GLY A O 1
ATOM 1331 N N . LYS A 1 171 ? -40.558 -12.889 106.885 1.00 80.88 171 LYS A N 1
ATOM 1332 C CA . LYS A 1 171 ? -40.607 -14.181 107.584 1.00 80.88 171 LYS A CA 1
ATOM 1333 C C . LYS A 1 171 ? -41.589 -15.194 107.024 1.00 80.88 171 LYS A C 1
ATOM 1335 O O . LYS A 1 171 ? -41.523 -16.314 107.500 1.00 80.88 171 LYS A O 1
ATOM 1340 N N . VAL A 1 172 ? -42.415 -14.831 106.038 1.00 83.06 172 VAL A N 1
ATOM 1341 C CA . VAL A 1 172 ? -43.311 -15.774 105.351 1.00 83.06 172 VAL A CA 1
ATOM 1342 C C . VAL A 1 172 ? -42.497 -16.648 104.388 1.00 83.06 172 VAL A C 1
ATOM 1344 O O . VAL A 1 172 ? -42.042 -16.159 103.356 1.00 83.06 172 VAL A O 1
ATOM 1347 N N . THR A 1 173 ? -42.284 -17.918 104.732 1.00 80.00 173 THR A N 1
ATOM 1348 C CA . THR A 1 173 ? -41.622 -18.932 103.892 1.00 80.00 173 THR A CA 1
ATOM 1349 C C . THR A 1 173 ? -42.641 -19.858 103.227 1.00 80.00 173 THR A C 1
ATOM 1351 O O . THR A 1 173 ? -43.828 -19.828 103.547 1.00 80.00 173 THR A O 1
ATOM 1354 N N . ILE A 1 174 ? -42.177 -20.704 102.301 1.00 70.50 174 ILE A N 1
ATOM 1355 C CA . ILE A 1 174 ? -43.040 -21.648 101.575 1.00 70.50 174 ILE A CA 1
ATOM 1356 C C . ILE A 1 174 ? -43.811 -22.591 102.510 1.00 70.50 174 ILE A C 1
ATOM 1358 O O . ILE A 1 174 ? -44.980 -22.832 102.264 1.00 70.50 174 ILE A O 1
ATOM 1362 N N . ASP A 1 175 ? -43.227 -23.025 103.631 1.00 76.44 175 ASP A N 1
ATOM 1363 C CA . ASP A 1 175 ? -43.891 -23.942 104.575 1.00 76.44 175 ASP A CA 1
ATOM 1364 C C . ASP A 1 175 ? -45.035 -23.275 105.360 1.00 76.44 175 ASP A C 1
ATOM 1366 O O . ASP A 1 175 ? -45.861 -23.946 105.978 1.00 76.44 175 ASP A O 1
ATOM 1370 N N . GLN A 1 176 ? -45.085 -21.941 105.360 1.00 81.44 176 GLN A N 1
ATOM 1371 C CA . GLN A 1 176 ? -46.141 -21.156 106.003 1.00 81.44 176 GLN A CA 1
ATOM 1372 C C . GLN A 1 176 ? -47.277 -20.803 105.035 1.00 81.44 176 GLN A C 1
ATOM 1374 O O . GLN A 1 176 ? -48.283 -20.223 105.449 1.00 81.44 176 GLN A O 1
ATOM 1379 N N . LEU A 1 177 ? -47.128 -21.159 103.758 1.00 84.44 177 LEU A N 1
ATOM 1380 C CA . LEU A 1 177 ? -48.140 -21.023 102.724 1.00 84.44 177 LEU A CA 1
ATOM 1381 C C . LEU A 1 177 ? -48.587 -22.424 102.307 1.00 84.44 177 LEU A C 1
ATOM 1383 O O . LEU A 1 177 ? -47.799 -23.214 101.810 1.00 84.44 177 LEU A O 1
ATOM 1387 N N . ALA A 1 178 ? -49.869 -22.745 102.472 1.00 81.50 178 ALA A N 1
ATOM 1388 C CA . ALA A 1 178 ? -50.387 -24.012 101.960 1.00 81.50 178 ALA A CA 1
ATOM 1389 C C . ALA A 1 178 ? -50.295 -24.063 100.422 1.00 81.50 178 ALA A C 1
ATOM 1391 O O . ALA A 1 178 ? -50.345 -23.022 99.755 1.00 81.50 178 ALA A O 1
ATOM 1392 N N . ASP A 1 179 ? -50.232 -25.263 99.847 1.00 76.31 179 ASP A N 1
ATOM 1393 C CA . ASP A 1 179 ? -50.270 -25.440 98.394 1.00 76.31 179 ASP A CA 1
ATOM 1394 C C . ASP A 1 179 ? -51.490 -24.730 97.787 1.00 76.31 179 ASP A C 1
ATOM 1396 O O . ASP A 1 179 ? -52.603 -24.793 98.315 1.00 76.31 179 ASP A O 1
ATOM 1400 N N . ASN A 1 180 ? -51.282 -24.016 96.676 1.00 75.81 180 ASN A N 1
ATOM 1401 C CA . ASN A 1 180 ? -52.287 -23.177 96.001 1.00 75.81 180 ASN A CA 1
ATOM 1402 C C . ASN A 1 180 ? -52.872 -22.036 96.854 1.00 75.81 180 ASN A C 1
ATOM 1404 O O . ASN A 1 180 ? -53.827 -21.370 96.436 1.00 75.81 180 ASN A O 1
ATOM 1408 N N . SER A 1 181 ? -52.311 -21.765 98.035 1.00 83.69 181 SER A N 1
ATOM 1409 C CA . SER A 1 181 ? -52.786 -20.672 98.882 1.00 83.69 181 SER A CA 1
ATOM 1410 C C . SER A 1 181 ? -52.517 -19.301 98.276 1.00 83.69 181 SER A C 1
ATOM 1412 O O . SER A 1 181 ? -53.219 -18.375 98.658 1.00 83.69 181 SER A O 1
ATOM 1414 N N . VAL A 1 182 ? -51.600 -19.160 97.316 1.00 85.00 182 VAL A N 1
ATOM 1415 C CA . VAL A 1 182 ? -51.432 -17.958 96.487 1.00 85.00 182 VAL A CA 1
ATOM 1416 C C . VAL A 1 182 ? -51.856 -18.304 95.061 1.00 85.00 182 VAL A C 1
ATOM 1418 O O . VAL A 1 182 ? -51.104 -18.904 94.302 1.00 85.00 182 VAL A O 1
ATOM 1421 N N . ASN A 1 183 ? -53.098 -17.972 94.716 1.00 83.56 183 ASN A N 1
ATOM 1422 C CA . ASN A 1 183 ? -53.667 -18.180 93.386 1.00 83.56 183 ASN A CA 1
ATOM 1423 C C . ASN A 1 183 ? -53.746 -16.849 92.623 1.00 83.56 183 ASN A C 1
ATOM 1425 O O . ASN A 1 183 ? -53.478 -15.791 93.188 1.00 83.56 183 ASN A O 1
ATOM 1429 N N . ALA A 1 184 ? -54.166 -16.887 91.357 1.00 76.62 184 ALA A N 1
ATOM 1430 C CA . ALA A 1 184 ? -54.280 -15.686 90.528 1.00 76.62 184 ALA A CA 1
ATOM 1431 C C . ALA A 1 184 ? -55.165 -14.585 91.149 1.00 76.62 184 ALA A C 1
ATOM 1433 O O . ALA A 1 184 ? -54.904 -13.417 90.924 1.00 76.62 184 ALA A O 1
ATOM 1434 N N . ALA A 1 185 ? -56.164 -14.919 91.977 1.00 77.62 185 ALA A N 1
ATOM 1435 C CA . ALA A 1 185 ? -56.995 -13.916 92.657 1.00 77.62 185 ALA A CA 1
ATOM 1436 C C . ALA A 1 185 ? -56.282 -13.227 93.837 1.00 77.62 185 ALA A C 1
ATOM 1438 O O . ALA A 1 185 ? -56.719 -12.176 94.300 1.00 77.62 185 ALA A O 1
ATOM 1439 N N . LYS A 1 186 ? -55.202 -13.829 94.345 1.00 83.50 186 LYS A N 1
ATOM 1440 C CA . LYS A 1 186 ? -54.354 -13.291 95.419 1.00 83.50 186 LYS A CA 1
ATOM 1441 C C . LYS A 1 186 ? -53.098 -12.594 94.889 1.00 83.50 186 LYS A C 1
ATOM 1443 O O . LYS A 1 186 ? -52.379 -11.987 95.678 1.00 83.50 186 LYS A O 1
ATOM 1448 N N . ILE A 1 187 ? -52.845 -12.678 93.583 1.00 84.81 187 ILE A N 1
ATOM 1449 C CA . ILE A 1 187 ? -51.791 -11.949 92.877 1.00 84.81 187 ILE A CA 1
ATOM 1450 C C . ILE A 1 187 ? -52.479 -10.798 92.147 1.00 84.81 187 ILE A C 1
ATOM 1452 O O . ILE A 1 187 ? -53.337 -11.017 91.298 1.00 84.81 187 ILE A O 1
ATOM 1456 N N . ILE A 1 188 ? -52.148 -9.564 92.510 1.00 80.62 188 ILE A N 1
ATOM 1457 C CA . ILE A 1 188 ? -52.711 -8.391 91.839 1.00 80.62 188 ILE A CA 1
ATOM 1458 C C . ILE A 1 188 ? -52.130 -8.336 90.420 1.00 80.62 188 ILE A C 1
ATOM 1460 O O . ILE A 1 188 ? -50.950 -8.620 90.222 1.00 80.62 188 ILE A O 1
ATOM 1464 N N . ASP A 1 189 ? -52.947 -7.983 89.426 1.00 72.12 189 ASP A N 1
ATOM 1465 C CA . ASP A 1 189 ? -52.479 -7.889 88.042 1.00 72.12 189 ASP A CA 1
ATOM 1466 C C . ASP A 1 189 ? -51.267 -6.946 87.924 1.00 72.12 189 ASP A C 1
ATOM 1468 O O . ASP A 1 189 ? -51.218 -5.884 88.551 1.00 72.12 189 ASP A O 1
ATOM 1472 N N . GLY A 1 190 ? -50.251 -7.374 87.174 1.00 74.31 190 GLY A N 1
ATOM 1473 C CA . GLY A 1 190 ? -48.971 -6.671 87.048 1.00 74.31 190 GLY A CA 1
ATOM 1474 C C . GLY A 1 190 ? -48.037 -6.729 88.268 1.00 74.31 190 GLY A C 1
ATOM 1475 O O . GLY A 1 190 ? -46.942 -6.178 88.197 1.00 74.31 190 GLY A O 1
ATOM 1476 N N . SER A 1 191 ? -48.397 -7.404 89.369 1.00 83.06 191 SER A N 1
ATOM 1477 C CA . SER A 1 191 ? -47.522 -7.485 90.552 1.00 83.06 191 SER A CA 1
ATOM 1478 C C . SER A 1 191 ? -46.332 -8.439 90.389 1.00 83.06 191 SER A C 1
ATOM 1480 O O . SER A 1 191 ? -45.475 -8.483 91.267 1.00 83.06 191 SER A O 1
ATOM 1482 N N . VAL A 1 192 ? -46.294 -9.232 89.312 1.00 84.12 192 VAL A N 1
ATOM 1483 C CA . VAL A 1 192 ? -45.160 -10.094 88.945 1.00 84.12 192 VAL A CA 1
ATOM 1484 C C . VAL A 1 192 ? -44.527 -9.529 87.677 1.00 84.12 192 VAL A C 1
ATOM 1486 O O . VAL A 1 192 ? -44.964 -9.824 86.565 1.00 84.12 192 VAL A O 1
ATOM 1489 N N . GLY A 1 193 ? -43.519 -8.683 87.856 1.00 79.19 193 GLY A N 1
ATOM 1490 C CA . GLY A 1 193 ? -42.685 -8.147 86.793 1.00 79.19 193 GLY A CA 1
ATOM 1491 C C . GLY A 1 193 ? -41.377 -8.925 86.647 1.00 79.19 193 GLY A C 1
ATOM 1492 O O . GLY A 1 193 ? -41.218 -10.060 87.101 1.00 79.19 193 GLY A O 1
ATOM 1493 N N . THR A 1 194 ? -40.406 -8.305 85.981 1.00 73.06 194 THR A N 1
ATOM 1494 C CA . THR A 1 194 ? -39.107 -8.931 85.698 1.00 73.06 194 THR A CA 1
ATOM 1495 C C . THR A 1 194 ? -38.250 -9.143 86.943 1.00 73.06 194 THR A C 1
ATOM 1497 O O . THR A 1 194 ? -37.380 -10.001 86.922 1.00 73.06 194 THR A O 1
ATOM 1500 N N . ASN A 1 195 ? -38.471 -8.385 88.020 1.00 76.38 195 ASN A N 1
ATOM 1501 C CA . ASN A 1 195 ? -37.699 -8.525 89.260 1.00 76.38 195 ASN A CA 1
ATOM 1502 C C . ASN A 1 195 ? -38.218 -9.680 90.126 1.00 76.38 195 ASN A C 1
ATOM 1504 O O . ASN A 1 195 ? -37.474 -10.258 90.917 1.00 76.38 195 ASN A O 1
ATOM 1508 N N . GLU A 1 196 ? -39.491 -10.026 89.956 1.00 82.94 196 GLU A N 1
ATOM 1509 C CA . GLU A 1 196 ? -40.173 -11.112 90.649 1.00 82.94 196 GLU A CA 1
ATOM 1510 C C . GLU A 1 196 ? -39.942 -12.468 89.953 1.00 82.94 196 GLU A C 1
ATOM 1512 O O . GLU A 1 196 ? -40.161 -13.521 90.555 1.00 82.94 196 GLU A O 1
ATOM 1517 N N . LEU A 1 197 ? -39.454 -12.459 88.704 1.00 83.88 197 LEU A N 1
ATOM 1518 C CA . LEU A 1 197 ? -39.045 -13.640 87.944 1.00 83.88 197 LEU A CA 1
ATOM 1519 C C . LEU A 1 197 ? -37.518 -13.736 87.868 1.00 83.88 197 LEU A C 1
ATOM 1521 O O . LEU A 1 197 ? -36.858 -12.944 87.206 1.00 83.88 197 LEU A O 1
ATOM 1525 N N . ALA A 1 198 ? -36.937 -14.764 88.486 1.00 80.06 198 ALA A N 1
ATOM 1526 C CA . ALA A 1 198 ? -35.511 -15.043 88.325 1.00 80.06 198 ALA A CA 1
ATOM 1527 C C . ALA A 1 198 ? -35.146 -15.351 86.856 1.00 80.06 198 ALA A C 1
ATOM 1529 O O . ALA A 1 198 ? -35.961 -15.871 86.090 1.00 80.06 198 ALA A O 1
ATOM 1530 N N . ASN A 1 199 ? -33.890 -15.115 86.467 1.00 75.62 199 ASN A N 1
ATOM 1531 C CA . ASN A 1 199 ? -33.393 -15.521 85.149 1.00 75.62 199 ASN A CA 1
ATOM 1532 C C . ASN A 1 199 ? -33.612 -17.031 84.929 1.00 75.62 199 ASN A C 1
ATOM 1534 O O . ASN A 1 199 ? -33.208 -17.853 85.751 1.00 75.62 199 ASN A O 1
ATOM 1538 N N . GLY A 1 200 ? -34.276 -17.397 83.827 1.00 77.38 200 GLY A N 1
ATOM 1539 C CA . GLY A 1 200 ? -34.655 -18.787 83.529 1.00 77.38 200 GLY A CA 1
ATOM 1540 C C . GLY A 1 200 ? -35.885 -19.301 84.292 1.00 77.38 200 GLY A C 1
ATOM 1541 O O . GLY A 1 200 ? -36.231 -20.482 84.183 1.00 77.38 200 GLY A O 1
ATOM 1542 N N . ALA A 1 201 ? -36.583 -18.442 85.045 1.00 84.31 201 ALA A N 1
ATOM 1543 C CA . ALA A 1 201 ? -37.808 -18.815 85.747 1.00 84.31 201 ALA A CA 1
ATOM 1544 C C . ALA A 1 201 ? -38.918 -19.263 84.791 1.00 84.31 201 ALA A C 1
ATOM 1546 O O . ALA A 1 201 ? -39.725 -20.094 85.194 1.00 84.31 201 ALA A O 1
ATOM 1547 N N . VAL A 1 202 ? -38.930 -18.797 83.541 1.00 85.88 202 VAL A N 1
ATOM 1548 C CA . VAL A 1 202 ? -39.791 -19.311 82.468 1.00 85.88 202 VAL A CA 1
ATOM 1549 C C . VAL A 1 202 ? -38.903 -20.056 81.472 1.00 85.88 202 VAL A C 1
ATOM 1551 O O . VAL A 1 202 ? -38.112 -19.447 80.761 1.00 85.88 202 VAL A O 1
ATOM 1554 N N . ASN A 1 203 ? -38.996 -21.384 81.462 1.00 84.38 203 ASN A N 1
ATOM 1555 C CA . ASN A 1 203 ? -38.262 -22.253 80.543 1.00 84.38 203 ASN A CA 1
ATOM 1556 C C . ASN A 1 203 ? -39.240 -22.967 79.600 1.00 84.38 203 ASN A C 1
ATOM 1558 O O . ASN A 1 203 ? -40.454 -22.862 79.771 1.00 84.38 203 ASN A O 1
ATOM 1562 N N . VAL A 1 204 ? -38.718 -23.713 78.626 1.00 78.00 204 VAL A N 1
ATOM 1563 C CA . VAL A 1 204 ? -39.545 -24.404 77.621 1.00 78.00 204 VAL A CA 1
ATOM 1564 C C . VAL A 1 204 ? -40.589 -25.344 78.231 1.00 78.00 204 VAL A C 1
ATOM 1566 O O . VAL A 1 204 ? -41.681 -25.431 77.701 1.00 78.00 204 VAL A O 1
ATOM 1569 N N . ASN A 1 205 ? -40.324 -25.961 79.388 1.00 78.19 205 ASN A N 1
ATOM 1570 C CA . ASN A 1 205 ? -41.284 -26.848 80.063 1.00 78.19 205 ASN A CA 1
ATOM 1571 C C . ASN A 1 205 ? -42.391 -26.085 80.812 1.00 78.19 205 ASN A C 1
ATOM 1573 O O . ASN A 1 205 ? -43.375 -26.682 81.242 1.00 78.19 205 ASN A O 1
ATOM 1577 N N . LYS A 1 206 ? -42.207 -24.778 81.026 1.00 84.31 206 LYS A N 1
ATOM 1578 C CA . LYS A 1 206 ? -43.176 -23.875 81.664 1.00 84.31 206 LYS A CA 1
ATOM 1579 C C . LYS A 1 206 ? -44.009 -23.100 80.641 1.00 84.31 206 LYS A C 1
ATOM 1581 O O . LYS A 1 206 ? -44.981 -22.453 81.019 1.00 84.31 206 LYS A O 1
ATOM 1586 N N . LEU A 1 207 ? -43.628 -23.159 79.366 1.00 86.44 207 LEU A N 1
ATOM 1587 C CA . LEU A 1 207 ? -44.401 -22.664 78.238 1.00 86.44 207 LEU A CA 1
ATOM 1588 C C . LEU A 1 207 ? -45.141 -23.850 77.622 1.00 86.44 207 LEU A C 1
ATOM 1590 O O . LEU A 1 207 ? -44.534 -24.860 77.292 1.00 86.44 207 LEU A O 1
ATOM 1594 N N . ALA A 1 208 ? -46.459 -23.751 77.492 1.00 83.62 208 ALA A N 1
ATOM 1595 C CA . ALA A 1 208 ? -47.206 -24.762 76.754 1.00 83.62 208 ALA A CA 1
ATOM 1596 C C . ALA A 1 208 ? -46.897 -24.657 75.251 1.00 83.62 208 ALA A C 1
ATOM 1598 O O . ALA A 1 208 ? -46.539 -23.585 74.755 1.00 83.62 208 ALA A O 1
ATOM 1599 N N . ASP A 1 209 ? -47.101 -25.737 74.501 1.00 79.56 209 ASP A N 1
ATOM 1600 C CA . ASP A 1 209 ? -46.987 -25.691 73.043 1.00 79.56 209 ASP A CA 1
ATOM 1601 C C . ASP A 1 209 ? -47.881 -24.580 72.470 1.00 79.56 209 ASP A C 1
ATOM 1603 O O . ASP A 1 209 ? -49.037 -24.411 72.867 1.00 79.56 209 ASP A O 1
ATOM 1607 N N . ASN A 1 210 ? -47.335 -23.788 71.543 1.00 78.00 210 ASN A N 1
ATOM 1608 C CA . ASN A 1 210 ? -47.976 -22.599 70.960 1.00 78.00 210 ASN A CA 1
ATOM 1609 C C . ASN A 1 210 ? -48.314 -21.477 71.961 1.00 78.00 210 ASN A C 1
ATOM 1611 O O . ASN A 1 210 ? -49.011 -20.520 71.606 1.00 78.00 210 ASN A O 1
ATOM 1615 N N . SER A 1 211 ? -47.818 -21.536 73.204 1.00 85.81 211 SER A N 1
ATOM 1616 C CA . SER A 1 211 ? -48.075 -20.476 74.177 1.00 85.81 211 SER A CA 1
ATOM 1617 C C . SER A 1 211 ? -47.379 -19.171 73.814 1.00 85.81 211 SER A C 1
ATOM 1619 O O . SER A 1 211 ? -47.809 -18.142 74.320 1.00 85.81 211 SER A O 1
ATOM 1621 N N . VAL A 1 212 ? -46.357 -19.184 72.957 1.00 87.88 212 VAL A N 1
ATOM 1622 C CA . VAL A 1 212 ? -45.775 -17.995 72.318 1.00 87.88 212 VAL A CA 1
ATOM 1623 C C . VAL A 1 212 ? -46.104 -18.072 70.830 1.00 87.88 212 VAL A C 1
ATOM 1625 O O . VAL A 1 212 ? -45.438 -18.763 70.068 1.00 87.88 212 VAL A O 1
ATOM 1628 N N . ASN A 1 213 ? -47.193 -17.420 70.434 1.00 85.25 213 ASN A N 1
ATOM 1629 C CA . ASN A 1 213 ? -47.638 -17.344 69.045 1.00 85.25 213 ASN A CA 1
ATOM 1630 C C . ASN A 1 213 ? -47.247 -15.989 68.437 1.00 85.25 213 ASN A C 1
ATOM 1632 O O . ASN A 1 213 ? -46.790 -15.101 69.153 1.00 85.25 213 ASN A O 1
ATOM 1636 N N . ALA A 1 214 ? -47.472 -15.809 67.134 1.00 81.50 214 ALA A N 1
ATOM 1637 C CA . ALA A 1 214 ? -47.161 -14.552 66.451 1.00 81.50 214 ALA A CA 1
ATOM 1638 C C . ALA A 1 214 ? -47.792 -13.323 67.138 1.00 81.50 214 ALA A C 1
ATOM 1640 O O . ALA A 1 214 ? -47.149 -12.295 67.230 1.00 81.50 214 ALA A O 1
ATOM 1641 N N . ALA A 1 215 ? -48.994 -13.430 67.719 1.00 80.75 215 ALA A N 1
ATOM 1642 C CA . ALA A 1 215 ? -49.625 -12.314 68.436 1.00 80.75 215 ALA A CA 1
ATOM 1643 C C . ALA A 1 215 ? -48.922 -11.939 69.758 1.00 80.75 215 ALA A C 1
ATOM 1645 O O . ALA A 1 215 ? -49.117 -10.841 70.272 1.00 80.75 215 ALA A O 1
ATOM 1646 N N . LYS A 1 216 ? -48.125 -12.851 70.324 1.00 86.19 216 LYS A N 1
ATOM 1647 C CA . LYS A 1 216 ? -47.306 -12.631 71.527 1.00 86.19 216 LYS A CA 1
ATOM 1648 C C . LYS A 1 216 ? -45.866 -12.230 71.196 1.00 86.19 216 LYS A C 1
ATOM 1650 O O . LYS A 1 216 ? -45.135 -11.844 72.103 1.00 86.19 216 LYS A O 1
ATOM 1655 N N . ILE A 1 217 ? -45.470 -12.324 69.927 1.00 87.50 217 ILE A N 1
ATOM 1656 C CA . ILE A 1 217 ? -44.188 -11.852 69.403 1.00 87.50 217 ILE A CA 1
ATOM 1657 C C . ILE A 1 217 ? -44.470 -10.522 68.712 1.00 87.50 217 ILE A C 1
ATOM 1659 O O . ILE A 1 217 ? -45.007 -10.483 67.613 1.00 87.50 217 ILE A O 1
ATOM 1663 N N . ILE A 1 218 ? -44.139 -9.417 69.369 1.00 82.75 218 ILE A N 1
ATOM 1664 C CA . ILE A 1 218 ? -44.327 -8.089 68.776 1.00 82.75 218 ILE A CA 1
ATOM 1665 C C . ILE A 1 218 ? -43.414 -7.965 67.546 1.00 82.75 218 ILE A C 1
ATOM 1667 O O . ILE A 1 218 ? -42.285 -8.466 67.566 1.00 82.75 218 ILE A O 1
ATOM 1671 N N . ASP A 1 219 ? -43.876 -7.296 66.489 1.00 76.44 219 ASP A N 1
ATOM 1672 C CA . ASP A 1 219 ? -43.079 -7.052 65.283 1.00 76.44 219 ASP A CA 1
ATOM 1673 C C . ASP A 1 219 ? -41.697 -6.473 65.630 1.00 76.44 219 ASP A C 1
ATOM 1675 O O . ASP A 1 219 ? -41.567 -5.532 66.414 1.00 76.44 219 ASP A O 1
ATOM 1679 N N . GLY A 1 220 ? -40.646 -7.071 65.063 1.00 78.00 220 GLY A N 1
ATOM 1680 C CA . GLY A 1 220 ? -39.254 -6.674 65.300 1.00 78.00 220 GLY A CA 1
ATOM 1681 C C . GLY A 1 220 ? -38.632 -7.168 66.612 1.00 78.00 220 GLY A C 1
ATOM 1682 O O . GLY A 1 220 ? -37.443 -6.947 66.820 1.00 78.00 220 GLY A O 1
ATOM 1683 N N . SER A 1 221 ? -39.377 -7.866 67.480 1.00 85.38 221 SER A N 1
ATOM 1684 C CA . SER A 1 221 ? -38.821 -8.425 68.728 1.00 85.38 221 SER A CA 1
ATOM 1685 C C . SER A 1 221 ? -37.872 -9.612 68.518 1.00 85.38 221 SER A C 1
ATOM 1687 O O . SER A 1 221 ? -37.080 -9.916 69.404 1.00 85.38 221 SER A O 1
ATOM 1689 N N . VAL A 1 222 ? -37.923 -10.260 67.349 1.00 87.75 222 VAL A N 1
ATOM 1690 C CA . VAL A 1 222 ? -36.951 -11.277 66.923 1.00 87.75 222 VAL A CA 1
ATOM 1691 C C . VAL A 1 222 ? -36.037 -10.652 65.872 1.00 87.75 222 VAL A C 1
ATOM 1693 O O . VAL A 1 222 ? -36.379 -10.599 64.690 1.00 87.75 222 VAL A O 1
ATOM 1696 N N . GLY A 1 223 ? -34.892 -10.142 66.317 1.00 83.06 223 GLY A N 1
ATOM 1697 C CA . GLY A 1 223 ? -33.826 -9.628 65.470 1.00 83.06 223 GLY A CA 1
ATOM 1698 C C . GLY A 1 223 ? -32.746 -10.676 65.197 1.00 83.06 223 GLY A C 1
ATOM 1699 O O . GLY A 1 223 ? -32.911 -11.879 65.410 1.00 83.06 223 GLY A O 1
ATOM 1700 N N . THR A 1 224 ? -31.600 -10.215 64.697 1.00 79.88 224 THR A N 1
ATOM 1701 C CA . THR A 1 224 ? -30.473 -11.090 64.340 1.00 79.88 224 THR A CA 1
ATOM 1702 C C . THR A 1 224 ? -29.785 -11.720 65.548 1.00 79.88 224 THR A C 1
ATOM 1704 O O . THR A 1 224 ? -29.118 -12.730 65.383 1.00 79.88 224 THR A O 1
ATOM 1707 N N . ASN A 1 225 ? -29.916 -11.147 66.748 1.00 82.00 225 ASN A N 1
ATOM 1708 C CA . ASN A 1 225 ? -29.297 -11.694 67.962 1.00 82.00 225 ASN A CA 1
ATOM 1709 C C . ASN A 1 225 ? -30.145 -12.816 68.575 1.00 82.00 225 ASN A C 1
ATOM 1711 O O . ASN A 1 225 ? -29.622 -13.710 69.238 1.00 82.00 225 ASN A O 1
ATOM 1715 N N . GLU A 1 226 ? -31.454 -12.769 68.339 1.00 86.94 226 GLU A N 1
ATOM 1716 C CA . GLU A 1 226 ? -32.433 -13.752 68.790 1.00 86.94 226 GLU A CA 1
ATOM 1717 C C . GLU A 1 226 ? -32.466 -14.984 67.865 1.00 86.94 226 GLU A C 1
ATOM 1719 O O . GLU A 1 226 ? -32.920 -16.056 68.270 1.00 86.94 226 GLU A O 1
ATOM 1724 N N . LEU A 1 227 ? -31.945 -14.855 66.638 1.00 88.50 227 LEU A N 1
ATOM 1725 C CA . LEU A 1 227 ? -31.741 -15.949 65.691 1.00 88.50 227 LEU A CA 1
ATOM 1726 C C . LEU A 1 227 ? -30.273 -16.385 65.687 1.00 88.50 227 LEU A C 1
ATOM 1728 O O . LEU A 1 227 ? -29.391 -15.650 65.263 1.00 88.50 227 LEU A O 1
ATOM 1732 N N . ALA A 1 228 ? -30.000 -17.625 66.089 1.00 84.81 228 ALA A N 1
ATOM 1733 C CA . ALA A 1 228 ? -28.662 -18.189 65.931 1.00 84.81 228 ALA A CA 1
ATOM 1734 C C . ALA A 1 228 ? -28.233 -18.217 64.448 1.00 84.81 228 ALA A C 1
ATOM 1736 O O . ALA A 1 228 ? -29.064 -18.352 63.545 1.00 84.81 228 ALA A O 1
ATOM 1737 N N . ASN A 1 229 ? -26.923 -18.178 64.183 1.00 81.12 229 ASN A N 1
ATOM 1738 C CA . ASN A 1 229 ? -26.400 -18.426 62.836 1.00 81.12 229 ASN A CA 1
ATOM 1739 C C . ASN A 1 229 ? -26.956 -19.761 62.316 1.00 81.12 229 ASN A C 1
ATOM 1741 O O . ASN A 1 229 ? -26.902 -20.761 63.030 1.00 81.12 229 ASN A O 1
ATOM 1745 N N . THR A 1 230 ? -27.487 -19.783 61.087 1.00 81.75 230 THR A N 1
ATOM 1746 C CA . THR A 1 230 ? -28.182 -20.934 60.458 1.00 81.75 230 THR A CA 1
ATOM 1747 C C . THR A 1 230 ? -29.547 -21.312 61.055 1.00 81.75 230 THR A C 1
ATOM 1749 O O . THR A 1 230 ? -30.144 -22.310 60.651 1.00 81.75 230 THR A O 1
ATOM 1752 N N . ALA A 1 231 ? -30.103 -20.511 61.974 1.00 86.94 231 ALA A N 1
ATOM 1753 C CA . ALA A 1 231 ? -31.414 -20.787 62.565 1.00 86.94 231 ALA A CA 1
ATOM 1754 C C . ALA A 1 231 ? -32.545 -20.823 61.530 1.00 86.94 231 ALA A C 1
ATOM 1756 O O . ALA A 1 231 ? -33.530 -21.520 61.763 1.00 86.94 231 ALA A O 1
ATOM 1757 N N . VAL A 1 232 ? -32.406 -20.135 60.395 1.00 89.12 232 VAL A N 1
ATOM 1758 C CA . VAL A 1 232 ? -33.313 -20.233 59.247 1.00 89.12 232 VAL A CA 1
ATOM 1759 C C . VAL A 1 232 ? -32.644 -21.101 58.181 1.00 89.12 232 VAL A C 1
ATOM 1761 O O . VAL A 1 232 ? -31.698 -20.676 57.525 1.00 89.12 232 VAL A O 1
ATOM 1764 N N . THR A 1 233 ? -33.107 -22.342 58.052 1.00 86.88 233 THR A N 1
ATOM 1765 C CA . THR A 1 233 ? -32.665 -23.311 57.039 1.00 86.88 233 THR A CA 1
ATOM 1766 C C . THR A 1 233 ? -33.620 -23.297 55.849 1.00 86.88 233 THR A C 1
ATOM 1768 O O . THR A 1 233 ? -34.713 -22.742 55.947 1.00 86.88 233 THR A O 1
ATOM 1771 N N . VAL A 1 234 ? -33.240 -23.943 54.741 1.00 81.69 234 VAL A N 1
ATOM 1772 C CA . VAL A 1 234 ? -34.118 -24.079 53.564 1.00 81.69 234 VAL A CA 1
ATOM 1773 C C . VAL A 1 234 ? -35.468 -24.691 53.954 1.00 81.69 234 VAL A C 1
ATOM 1775 O O . VAL A 1 234 ? -36.486 -24.119 53.612 1.00 81.69 234 VAL A O 1
ATOM 1778 N N . ASP A 1 235 ? -35.499 -25.733 54.793 1.00 82.50 235 ASP A N 1
ATOM 1779 C CA . ASP A 1 235 ? -36.757 -26.353 55.258 1.00 82.50 235 ASP A CA 1
ATOM 1780 C C . ASP A 1 235 ? -37.650 -25.425 56.106 1.00 82.50 235 ASP A C 1
ATOM 1782 O O . ASP A 1 235 ? -38.844 -25.676 56.268 1.00 82.50 235 ASP A O 1
ATOM 1786 N N . LYS A 1 236 ? -37.079 -24.361 56.691 1.00 87.88 236 LYS A N 1
ATOM 1787 C CA . LYS A 1 236 ? -37.819 -23.341 57.459 1.00 87.88 236 LYS A CA 1
ATOM 1788 C C . LYS A 1 236 ? -38.337 -22.208 56.570 1.00 87.88 236 LYS A C 1
ATOM 1790 O O . LYS A 1 236 ? -39.126 -21.386 57.037 1.00 87.88 236 LYS A O 1
ATOM 1795 N N . LEU A 1 237 ? -37.892 -22.151 55.317 1.00 89.25 237 LEU A N 1
ATOM 1796 C CA . LEU A 1 237 ? -38.375 -21.241 54.290 1.00 89.25 237 LEU A CA 1
ATOM 1797 C C . LEU A 1 237 ? -39.354 -22.007 53.401 1.00 89.25 237 LEU A C 1
ATOM 1799 O O . LEU A 1 237 ? -39.006 -23.009 52.791 1.00 89.25 237 LEU A O 1
ATOM 1803 N N . ALA A 1 238 ? -40.597 -21.544 53.322 1.00 86.06 238 ALA A N 1
ATOM 1804 C CA . ALA A 1 238 ? -41.529 -22.108 52.352 1.00 86.06 238 ALA A CA 1
ATOM 1805 C C . ALA A 1 238 ? -41.046 -21.827 50.916 1.00 86.06 238 ALA A C 1
ATOM 1807 O O . ALA A 1 238 ? -40.367 -20.827 50.666 1.00 86.06 238 ALA A O 1
ATOM 1808 N N . ASP A 1 239 ? -41.452 -22.652 49.953 1.00 81.88 239 ASP A N 1
ATOM 1809 C CA . ASP A 1 239 ? -41.168 -22.391 48.540 1.00 81.88 239 ASP A CA 1
ATOM 1810 C C . ASP A 1 239 ? -41.618 -20.973 48.150 1.00 81.88 239 ASP A C 1
ATOM 1812 O O . ASP A 1 239 ? -42.723 -20.532 48.476 1.00 81.88 239 ASP A O 1
ATOM 1816 N N . ASN A 1 240 ? -40.747 -20.237 47.453 1.00 78.94 240 ASN A N 1
ATOM 1817 C CA . ASN A 1 240 ? -40.935 -18.827 47.080 1.00 78.94 240 ASN A CA 1
ATOM 1818 C C . ASN A 1 240 ? -41.062 -17.842 48.260 1.00 78.94 240 ASN A C 1
ATOM 1820 O O . ASN A 1 240 ? -41.418 -16.675 48.053 1.00 78.94 240 ASN A O 1
ATOM 1824 N N . SER A 1 241 ? -40.752 -18.249 49.499 1.00 88.56 241 SER A N 1
ATOM 1825 C CA . SER A 1 241 ? -40.801 -17.336 50.643 1.00 88.56 241 SER A CA 1
ATOM 1826 C C . SER A 1 241 ? -39.733 -16.251 50.571 1.00 88.56 241 SER A C 1
ATOM 1828 O O . SER A 1 241 ? -39.930 -15.215 51.199 1.00 88.56 241 SER A O 1
ATOM 1830 N N . VAL A 1 242 ? -38.652 -16.447 49.811 1.00 89.00 242 VAL A N 1
ATOM 1831 C CA . VAL A 1 242 ? -37.682 -15.412 49.420 1.00 89.00 242 VAL A CA 1
ATOM 1832 C C . VAL A 1 242 ? -37.832 -15.185 47.917 1.00 89.00 242 VAL A C 1
ATOM 1834 O O . VAL A 1 242 ? -37.266 -15.906 47.104 1.00 89.00 242 VAL A O 1
ATOM 1837 N N . ASN A 1 243 ? -38.668 -14.219 47.549 1.00 86.00 243 ASN A N 1
ATOM 1838 C CA . ASN A 1 243 ? -38.897 -13.831 46.160 1.00 86.00 243 ASN A CA 1
ATOM 1839 C C . ASN A 1 243 ? -38.074 -12.582 45.808 1.00 86.00 243 ASN A C 1
ATOM 1841 O O . ASN A 1 243 ? -37.484 -11.960 46.690 1.00 86.00 243 ASN A O 1
ATOM 1845 N N . ALA A 1 244 ? -38.073 -12.183 44.534 1.00 81.94 244 ALA A N 1
ATOM 1846 C CA . ALA A 1 244 ? -37.332 -11.006 44.076 1.00 81.94 244 ALA A CA 1
ATOM 1847 C C . ALA A 1 244 ? -37.661 -9.732 44.880 1.00 81.94 244 ALA A C 1
ATOM 1849 O O . ALA A 1 244 ? -36.766 -8.953 45.155 1.00 81.94 244 ALA A O 1
ATOM 1850 N N . ALA A 1 245 ? -38.903 -9.548 45.348 1.00 81.88 245 ALA A N 1
ATOM 1851 C CA . ALA A 1 245 ? -39.280 -8.385 46.161 1.00 81.88 245 ALA A CA 1
ATOM 1852 C C . ALA A 1 245 ? -38.694 -8.401 47.588 1.00 81.88 245 ALA A C 1
ATOM 1854 O O . ALA A 1 245 ? -38.651 -7.367 48.250 1.00 81.88 245 ALA A O 1
ATOM 1855 N N . LYS A 1 246 ? -38.272 -9.572 48.079 1.00 87.50 246 LYS A N 1
ATOM 1856 C CA . LYS A 1 246 ? -37.614 -9.753 49.383 1.00 87.50 246 LYS A CA 1
ATOM 1857 C C . LYS A 1 246 ? -36.087 -9.752 49.282 1.00 87.50 246 LYS A C 1
ATOM 1859 O O . LYS A 1 246 ? -35.423 -9.717 50.314 1.00 87.50 246 LYS A O 1
ATOM 1864 N N . ILE A 1 247 ? -35.543 -9.798 48.067 1.00 87.88 247 ILE A N 1
ATOM 1865 C CA . ILE A 1 247 ? -34.115 -9.660 47.782 1.00 87.88 247 ILE A CA 1
ATOM 1866 C C . ILE A 1 247 ? -33.891 -8.202 47.389 1.00 87.88 247 ILE A C 1
ATOM 1868 O O . ILE A 1 247 ? -34.391 -7.743 46.371 1.00 87.88 247 ILE A O 1
ATOM 1872 N N . ILE A 1 248 ? -33.163 -7.453 48.212 1.00 84.00 248 ILE A N 1
ATOM 1873 C CA . ILE A 1 248 ? -32.830 -6.061 47.889 1.00 84.00 248 ILE A CA 1
ATOM 1874 C C . ILE A 1 248 ? -31.893 -6.056 46.672 1.00 84.00 248 ILE A C 1
ATOM 1876 O O . ILE A 1 248 ? -30.982 -6.887 46.598 1.00 84.00 248 ILE A O 1
ATOM 1880 N N . ASP A 1 249 ? -32.083 -5.123 45.738 1.00 76.50 249 ASP A N 1
ATOM 1881 C CA . ASP A 1 249 ? -31.200 -4.969 44.576 1.00 76.50 249 ASP A CA 1
ATOM 1882 C C . ASP A 1 249 ? -29.725 -4.885 45.006 1.00 76.50 249 ASP A C 1
ATOM 1884 O O . ASP A 1 249 ? -29.355 -4.127 45.905 1.00 76.50 249 ASP A O 1
ATOM 1888 N N . GLY A 1 250 ? -28.877 -5.703 44.378 1.00 77.38 250 GLY A N 1
ATOM 1889 C CA . GLY A 1 250 ? -27.445 -5.789 44.680 1.00 77.38 250 GLY A CA 1
ATOM 1890 C C . GLY A 1 250 ? -27.068 -6.617 45.915 1.00 77.38 250 GLY A C 1
ATOM 1891 O O . GLY A 1 250 ? -25.880 -6.787 46.170 1.00 77.38 250 GLY A O 1
ATOM 1892 N N . SER A 1 251 ? -28.031 -7.170 46.664 1.00 86.19 251 SER A N 1
ATOM 1893 C CA . SER A 1 251 ? -27.727 -8.040 47.819 1.00 86.19 251 SER A CA 1
ATOM 1894 C C . SER A 1 251 ? -27.180 -9.420 47.434 1.00 86.19 251 SER A C 1
ATOM 1896 O O . SER A 1 251 ? -26.534 -10.067 48.253 1.00 86.19 251 SER A O 1
ATOM 1898 N N . VAL A 1 252 ? -27.402 -9.859 46.190 1.00 88.25 252 VAL A N 1
ATOM 1899 C CA . VAL A 1 252 ? -26.770 -11.053 45.611 1.00 88.25 252 VAL A CA 1
ATOM 1900 C C . VAL A 1 252 ? -25.588 -10.601 44.757 1.00 88.25 252 VAL A C 1
ATOM 1902 O O . VAL A 1 252 ? -25.764 -10.191 43.608 1.00 88.25 252 VAL A O 1
ATOM 1905 N N . GLY A 1 253 ? -24.391 -10.637 45.337 1.00 84.50 253 GLY A N 1
ATOM 1906 C CA . GLY A 1 253 ? -23.134 -10.365 44.654 1.00 84.50 253 GLY A CA 1
ATOM 1907 C C . GLY A 1 253 ? -22.487 -11.632 44.093 1.00 84.50 253 GLY A C 1
ATOM 1908 O O . GLY A 1 253 ? -23.066 -12.720 44.053 1.00 84.50 253 GLY A O 1
ATOM 1909 N N . THR A 1 254 ? -21.243 -11.493 43.637 1.00 80.62 254 THR A N 1
ATOM 1910 C CA . THR A 1 254 ? -20.476 -12.596 43.037 1.00 80.62 254 THR A CA 1
ATOM 1911 C C . THR A 1 254 ? -20.061 -13.662 44.048 1.00 80.62 254 THR A C 1
ATOM 1913 O O . THR A 1 254 ? -19.768 -14.775 43.640 1.00 80.62 254 THR A O 1
ATOM 1916 N N . ASN A 1 255 ? -20.019 -13.352 45.347 1.00 82.38 255 ASN A N 1
ATOM 1917 C CA . ASN A 1 255 ? -19.671 -14.331 46.385 1.00 82.38 255 ASN A CA 1
ATOM 1918 C C . ASN A 1 255 ? -20.876 -15.199 46.771 1.00 82.38 255 ASN A C 1
ATOM 1920 O O . ASN A 1 255 ? -20.718 -16.342 47.197 1.00 82.38 255 ASN A O 1
ATOM 1924 N N . GLU A 1 256 ? -22.080 -14.652 46.610 1.00 87.62 256 GLU A N 1
ATOM 1925 C CA . GLU A 1 256 ? -23.355 -15.312 46.870 1.00 87.62 256 GLU A CA 1
ATOM 1926 C C . GLU A 1 256 ? -23.764 -16.236 45.705 1.00 87.62 256 GLU A C 1
ATOM 1928 O O . GLU A 1 256 ? -24.571 -17.149 45.889 1.00 87.62 256 GLU A O 1
ATOM 1933 N N . LEU A 1 257 ? -23.179 -16.039 44.515 1.00 88.38 257 LEU A N 1
ATOM 1934 C CA . LEU A 1 257 ? -23.317 -16.910 43.347 1.00 88.38 257 LEU A CA 1
ATOM 1935 C C . LEU A 1 257 ? -22.074 -17.791 43.180 1.00 88.38 257 LEU A C 1
ATOM 1937 O O . LEU A 1 257 ? -20.992 -17.311 42.868 1.00 88.38 257 LEU A O 1
ATOM 1941 N N . ALA A 1 258 ? -22.225 -19.111 43.297 1.00 85.50 258 ALA A N 1
ATOM 1942 C CA . ALA A 1 258 ? -21.147 -20.027 42.917 1.00 85.50 258 ALA A CA 1
ATOM 1943 C C . ALA A 1 258 ? -20.767 -19.853 41.427 1.00 85.50 258 ALA A C 1
ATOM 1945 O O . ALA A 1 258 ? -21.623 -19.528 40.606 1.00 85.50 258 ALA A O 1
ATOM 1946 N N . ASN A 1 259 ? -19.516 -20.153 41.050 1.00 80.44 259 ASN A N 1
ATOM 1947 C CA . ASN A 1 259 ? -18.983 -19.930 39.688 1.00 80.44 259 ASN A CA 1
ATOM 1948 C C . ASN A 1 259 ? -19.801 -20.571 38.543 1.00 80.44 259 ASN A C 1
ATOM 1950 O O . ASN A 1 259 ? -19.670 -20.165 37.395 1.00 80.44 259 ASN A O 1
ATOM 1954 N N . THR A 1 260 ? -20.645 -21.565 38.832 1.00 84.00 260 THR A N 1
ATOM 1955 C CA . THR A 1 260 ? -21.531 -22.243 37.866 1.00 84.00 260 THR A CA 1
ATOM 1956 C C . THR A 1 260 ? -23.017 -22.077 38.204 1.00 84.00 260 THR A C 1
ATOM 1958 O O . THR A 1 260 ? -23.878 -22.770 37.660 1.00 84.00 260 THR A O 1
ATOM 1961 N N . ALA A 1 261 ? -23.344 -21.172 39.131 1.00 87.62 261 ALA A N 1
ATOM 1962 C CA . ALA A 1 261 ? -24.700 -20.976 39.623 1.00 87.62 261 ALA A CA 1
ATOM 1963 C C . ALA A 1 261 ? -25.638 -20.415 38.552 1.00 87.62 261 ALA A C 1
ATOM 1965 O O . ALA A 1 261 ? -26.830 -20.701 38.625 1.00 87.62 261 ALA A O 1
ATOM 1966 N N . VAL A 1 262 ? -25.131 -19.681 37.559 1.00 89.94 262 VAL A N 1
ATOM 1967 C CA . VAL A 1 262 ? -25.901 -19.192 36.408 1.00 89.94 262 VAL A CA 1
ATOM 1968 C C . VAL A 1 262 ? -25.508 -20.011 35.179 1.00 89.94 262 VAL A C 1
ATOM 1970 O O . VAL A 1 262 ? -24.434 -19.832 34.615 1.00 89.94 262 VAL A O 1
ATOM 1973 N N . THR A 1 263 ? -26.366 -20.954 34.799 1.00 88.06 263 THR A N 1
ATOM 1974 C CA . THR A 1 263 ? -26.220 -21.783 33.594 1.00 88.06 263 THR A CA 1
ATOM 1975 C C . THR A 1 263 ? -27.055 -21.204 32.456 1.00 88.06 263 THR A C 1
ATOM 1977 O O . THR A 1 263 ? -27.925 -20.368 32.695 1.00 88.06 263 THR A O 1
ATOM 1980 N N . VAL A 1 264 ? -26.837 -21.679 31.225 1.00 82.69 264 VAL A N 1
ATOM 1981 C CA . VAL A 1 264 ? -27.657 -21.280 30.066 1.00 82.69 264 VAL A CA 1
ATOM 1982 C C . VAL A 1 264 ? -29.147 -21.505 30.346 1.00 82.69 264 VAL A C 1
ATOM 1984 O O . VAL A 1 264 ? -29.926 -20.588 30.149 1.00 82.69 264 VAL A O 1
ATOM 1987 N N . ASP A 1 265 ? -29.533 -22.636 30.945 1.00 83.75 265 ASP A N 1
ATOM 1988 C CA . ASP A 1 265 ? -30.939 -22.925 31.293 1.00 83.75 265 ASP A CA 1
ATOM 1989 C C . ASP A 1 265 ? -31.546 -21.966 32.338 1.00 83.75 265 ASP A C 1
ATOM 1991 O O . ASP A 1 265 ? -32.765 -21.865 32.463 1.00 83.75 265 ASP A O 1
ATOM 1995 N N . LYS A 1 266 ? -30.707 -21.275 33.124 1.00 88.81 266 LYS A N 1
ATOM 1996 C CA . LYS A 1 266 ? -31.135 -20.265 34.111 1.00 88.81 266 LYS A CA 1
ATOM 1997 C C . LYS A 1 266 ? -31.224 -18.862 33.512 1.00 88.81 266 LYS A C 1
ATOM 1999 O O . LYS A 1 266 ? -31.755 -17.956 34.155 1.00 88.81 266 LYS A O 1
ATOM 2004 N N . LEU A 1 267 ? -30.700 -18.676 32.304 1.00 89.88 267 LEU A N 1
ATOM 2005 C CA . LEU A 1 267 ? -30.791 -17.452 31.530 1.00 89.88 267 LEU A CA 1
ATOM 2006 C C . LEU A 1 267 ? -31.941 -17.600 30.536 1.00 89.88 267 LEU A C 1
ATOM 2008 O O . LEU A 1 267 ? -31.902 -18.436 29.645 1.00 89.88 267 LEU A O 1
ATOM 2012 N N . ALA A 1 268 ? -32.969 -16.766 30.666 1.00 86.69 268 ALA A N 1
ATOM 2013 C CA . ALA A 1 268 ? -34.005 -16.705 29.640 1.00 86.69 268 ALA A CA 1
ATOM 2014 C C . ALA A 1 268 ? -33.398 -16.315 28.279 1.00 86.69 268 ALA A C 1
ATOM 2016 O O . ALA A 1 268 ? -32.394 -15.594 28.222 1.00 86.69 268 ALA A O 1
ATOM 2017 N N . ASP A 1 269 ? -34.031 -16.727 27.183 1.00 82.31 269 ASP A N 1
ATOM 2018 C CA . ASP A 1 269 ? -33.615 -16.315 25.841 1.00 82.31 269 ASP A CA 1
ATOM 2019 C C . ASP A 1 269 ? -33.515 -14.784 25.758 1.00 82.31 269 ASP A C 1
ATOM 2021 O O . ASP A 1 269 ? -34.390 -14.054 26.229 1.00 82.31 269 ASP A O 1
ATOM 2025 N N . ASN A 1 270 ? -32.424 -14.282 25.172 1.00 80.44 270 ASN A N 1
ATOM 2026 C CA . ASN A 1 270 ? -32.093 -12.849 25.090 1.00 80.44 270 ASN A CA 1
ATOM 2027 C C . ASN A 1 270 ? -31.923 -12.124 26.441 1.00 80.44 270 ASN A C 1
ATOM 2029 O O . ASN A 1 270 ? -31.863 -10.890 26.483 1.00 80.44 270 ASN A O 1
ATOM 2033 N N . SER A 1 271 ? -31.824 -12.852 27.557 1.00 89.81 271 SER A N 1
ATOM 2034 C CA . SER A 1 271 ? -31.578 -12.238 28.866 1.00 89.81 271 SER A CA 1
ATOM 2035 C C . SER A 1 271 ? -30.214 -11.556 28.953 1.00 89.81 271 SER A C 1
ATOM 2037 O O . SER A 1 271 ? -30.116 -10.566 29.672 1.00 89.81 271 SER A O 1
ATOM 2039 N N . VAL A 1 272 ? -29.215 -12.008 28.190 1.00 89.81 272 VAL A N 1
ATOM 2040 C CA . VAL A 1 272 ? -27.949 -11.302 27.933 1.00 89.81 272 VAL A CA 1
ATOM 2041 C C . VAL A 1 272 ? -27.994 -10.760 26.504 1.00 89.81 272 VAL A C 1
ATOM 2043 O O . VAL A 1 272 ? -27.679 -11.459 25.547 1.00 89.81 272 VAL A O 1
ATOM 2046 N N . ASN A 1 273 ? -28.460 -9.522 26.353 1.00 87.19 273 ASN A N 1
ATOM 2047 C CA . ASN A 1 273 ? -28.523 -8.831 25.065 1.00 87.19 273 ASN A CA 1
ATOM 2048 C C . ASN A 1 273 ? -27.353 -7.846 24.915 1.00 87.19 273 ASN A C 1
ATOM 2050 O O . ASN A 1 273 ? -26.641 -7.578 25.881 1.00 87.19 273 ASN A O 1
ATOM 2054 N N . ALA A 1 274 ? -27.181 -7.271 23.722 1.00 83.44 274 ALA A N 1
ATOM 2055 C CA . ALA A 1 274 ? -26.090 -6.334 23.447 1.00 83.44 274 ALA A CA 1
ATOM 2056 C C . ALA A 1 274 ? -26.026 -5.159 24.443 1.00 83.44 274 ALA A C 1
ATOM 2058 O O . ALA A 1 274 ? -24.941 -4.759 24.826 1.00 83.44 274 ALA A O 1
ATOM 2059 N N . ALA A 1 275 ? -27.165 -4.655 24.938 1.00 83.44 275 ALA A N 1
ATOM 2060 C CA . ALA A 1 275 ? -27.190 -3.563 25.919 1.00 83.44 275 ALA A CA 1
ATOM 2061 C C . ALA A 1 275 ? -26.718 -3.978 27.327 1.00 83.44 275 ALA A C 1
ATOM 2063 O O . ALA A 1 275 ? -26.384 -3.123 28.143 1.00 83.44 275 ALA A O 1
ATOM 2064 N N . LYS A 1 276 ? -26.720 -5.282 27.627 1.00 89.00 276 LYS A N 1
ATOM 2065 C CA . LYS A 1 276 ? -26.242 -5.858 28.893 1.00 89.00 276 LYS A CA 1
ATOM 2066 C C . LYS A 1 276 ? -24.791 -6.334 28.820 1.00 89.00 276 LYS A C 1
ATOM 2068 O O . LYS A 1 276 ? -24.216 -6.655 29.856 1.00 89.00 276 LYS A O 1
ATOM 2073 N N . ILE A 1 277 ? -24.212 -6.390 27.621 1.00 89.00 277 ILE A N 1
ATOM 2074 C CA . ILE A 1 277 ? -22.794 -6.666 27.397 1.00 89.00 277 ILE A CA 1
ATOM 2075 C C . ILE A 1 277 ? -22.097 -5.311 27.310 1.00 89.00 277 ILE A C 1
ATOM 2077 O O . ILE A 1 277 ? -22.359 -4.531 26.403 1.00 89.00 277 ILE A O 1
ATOM 2081 N N . ILE A 1 278 ? -21.228 -5.009 28.271 1.00 84.94 278 ILE A N 1
ATOM 2082 C CA . ILE A 1 278 ? -20.445 -3.768 28.238 1.00 84.94 278 ILE A CA 1
ATOM 2083 C C . ILE A 1 278 ? -19.450 -3.856 27.073 1.00 84.94 278 ILE A C 1
ATOM 2085 O O . ILE A 1 278 ? -18.850 -4.914 26.858 1.00 84.94 278 ILE A O 1
ATOM 2089 N N . ASP A 1 279 ? -19.247 -2.761 26.338 1.00 78.12 279 ASP A N 1
ATOM 2090 C CA . ASP A 1 279 ? -18.268 -2.707 25.248 1.00 78.12 279 ASP A CA 1
ATOM 2091 C C . ASP A 1 279 ? -16.884 -3.190 25.716 1.00 78.12 279 ASP A C 1
ATOM 2093 O O . ASP A 1 279 ? -16.365 -2.764 26.749 1.00 78.12 279 ASP A O 1
ATOM 2097 N N . GLY A 1 280 ? -16.300 -4.123 24.960 1.00 79.31 280 GLY A N 1
ATOM 2098 C CA . GLY A 1 280 ? -15.002 -4.733 25.267 1.00 79.31 280 GLY A CA 1
ATOM 2099 C C . GLY A 1 280 ? -15.015 -5.833 26.337 1.00 79.31 280 GLY A C 1
ATOM 2100 O O . GLY A 1 280 ? -13.970 -6.427 26.581 1.00 79.31 280 GLY A O 1
ATOM 2101 N N . SER A 1 281 ? -16.162 -6.149 26.953 1.00 87.75 281 SER A N 1
ATOM 2102 C CA . SER A 1 281 ? -16.247 -7.229 27.957 1.00 87.75 281 SER A CA 1
ATOM 2103 C C . SER A 1 281 ? -16.139 -8.643 27.373 1.00 87.75 281 SER A C 1
ATOM 2105 O O . SER A 1 281 ? -15.801 -9.574 28.098 1.00 87.75 281 SER A O 1
ATOM 2107 N N . VAL A 1 282 ? -16.394 -8.807 26.071 1.00 89.12 282 VAL A N 1
ATOM 2108 C CA . VAL A 1 282 ? -16.163 -10.057 25.335 1.00 89.12 282 VAL A CA 1
ATOM 2109 C C . VAL A 1 282 ? -14.878 -9.902 24.528 1.00 89.12 282 VAL A C 1
ATOM 2111 O O . VAL A 1 282 ? -14.885 -9.324 23.440 1.00 89.12 282 VAL A O 1
ATOM 2114 N N . GLY A 1 283 ? -13.771 -10.382 25.087 1.00 85.12 283 GLY A N 1
ATOM 2115 C CA . GLY A 1 283 ? -12.475 -10.441 24.429 1.00 85.12 283 GLY A CA 1
ATOM 2116 C C . GLY A 1 283 ? -12.225 -11.788 23.747 1.00 85.12 283 GLY A C 1
ATOM 2117 O O . GLY A 1 283 ? -13.107 -12.634 23.586 1.00 85.12 283 GLY A O 1
ATOM 2118 N N . THR A 1 284 ? -10.978 -11.995 23.327 1.00 80.88 284 THR A N 1
ATOM 2119 C CA . THR A 1 284 ? -10.551 -13.224 22.641 1.00 80.88 284 THR A CA 1
ATOM 2120 C C . THR A 1 284 ? -10.540 -14.452 23.546 1.00 80.88 284 THR A C 1
ATOM 2122 O O . THR A 1 284 ? -10.586 -15.560 23.036 1.00 80.88 284 THR A O 1
ATOM 2125 N N . ASN A 1 285 ? -10.467 -14.287 24.870 1.00 83.44 285 ASN A N 1
ATOM 2126 C CA . ASN A 1 285 ? -10.479 -15.417 25.808 1.00 83.44 285 ASN A CA 1
ATOM 2127 C C . ASN A 1 285 ? -11.907 -15.923 26.055 1.00 83.44 285 ASN A C 1
ATOM 2129 O O . ASN A 1 285 ? -12.117 -17.102 26.332 1.00 83.44 285 ASN A O 1
ATOM 2133 N N . GLU A 1 286 ? -12.884 -15.028 25.932 1.00 88.56 286 GLU A N 1
ATOM 2134 C CA . GLU A 1 286 ? -14.311 -15.297 26.081 1.00 88.56 286 GLU A CA 1
ATOM 2135 C C . GLU A 1 286 ? -14.908 -15.906 24.798 1.00 88.56 286 GLU A C 1
ATOM 2137 O O . GLU A 1 286 ? -15.951 -16.562 24.843 1.00 88.56 286 GLU A O 1
ATOM 2142 N N . LEU A 1 287 ? -14.234 -15.735 23.654 1.00 89.25 287 LEU A N 1
ATOM 2143 C CA . LEU A 1 287 ? -14.569 -16.362 22.377 1.00 89.25 287 LEU A CA 1
ATOM 2144 C C . LEU A 1 287 ? -13.645 -17.551 22.098 1.00 89.25 287 LEU A C 1
ATOM 2146 O O . LEU A 1 287 ? -12.472 -17.388 21.783 1.00 89.25 287 LEU A O 1
ATOM 2150 N N . ALA A 1 288 ? -14.186 -18.768 22.128 1.00 85.50 288 ALA A N 1
ATOM 2151 C CA . ALA A 1 288 ? -13.436 -19.940 21.679 1.00 85.50 288 ALA A CA 1
ATOM 2152 C C . ALA A 1 288 ? -12.993 -19.804 20.205 1.00 85.50 288 ALA A C 1
ATOM 2154 O O . ALA A 1 288 ? -13.655 -19.148 19.397 1.00 85.50 288 ALA A O 1
ATOM 2155 N N . ASN A 1 289 ? -11.908 -20.482 19.815 1.00 81.25 289 ASN A N 1
ATOM 2156 C CA . ASN A 1 289 ? -11.488 -20.537 18.411 1.00 81.25 289 ASN A CA 1
ATOM 2157 C C . ASN A 1 289 ? -12.634 -21.056 17.524 1.00 81.25 289 ASN A C 1
ATOM 2159 O O . ASN A 1 289 ? -13.186 -22.127 17.774 1.00 81.25 289 ASN A O 1
ATOM 2163 N N . GLY A 1 290 ? -13.000 -20.285 16.494 1.00 82.56 290 GLY A N 1
ATOM 2164 C CA . GLY A 1 290 ? -14.138 -20.588 15.617 1.00 82.56 290 GLY A CA 1
ATOM 2165 C C . GLY A 1 290 ? -15.517 -20.267 16.211 1.00 82.56 290 GLY A C 1
ATOM 2166 O O . GLY A 1 290 ? -16.531 -20.585 15.592 1.00 82.56 290 GLY A O 1
ATOM 2167 N N . ALA A 1 291 ? -15.590 -19.622 17.384 1.00 88.88 291 ALA A N 1
ATOM 2168 C CA . ALA A 1 291 ? -16.858 -19.228 17.997 1.00 88.88 291 ALA A CA 1
ATOM 2169 C C . ALA A 1 291 ? -17.656 -18.260 17.117 1.00 88.88 291 ALA A C 1
ATOM 2171 O O . ALA A 1 291 ? -18.883 -18.335 17.135 1.00 88.88 291 ALA A O 1
ATOM 2172 N N . VAL A 1 292 ? -16.984 -17.409 16.336 1.00 90.56 292 VAL A N 1
ATOM 2173 C CA . VAL A 1 292 ? -17.583 -16.575 15.285 1.00 90.56 292 VAL A CA 1
ATOM 2174 C C . VAL A 1 292 ? -17.243 -17.206 13.936 1.00 90.56 292 VAL A C 1
ATOM 2176 O O . VAL A 1 292 ? -16.143 -17.034 13.419 1.00 90.56 292 VAL A O 1
ATOM 2179 N N . ASN A 1 293 ? -18.171 -17.994 13.396 1.00 89.00 293 ASN A N 1
ATOM 2180 C CA . ASN A 1 293 ? -18.060 -18.601 12.071 1.00 89.00 293 ASN A CA 1
ATOM 2181 C C . ASN A 1 293 ? -18.905 -17.816 11.053 1.00 89.00 293 ASN A C 1
ATOM 2183 O O . ASN A 1 293 ? -19.650 -16.910 11.427 1.00 89.00 293 ASN A O 1
ATOM 2187 N N . VAL A 1 294 ? -18.795 -18.169 9.768 1.00 83.31 294 VAL A N 1
ATOM 2188 C CA . VAL A 1 294 ? -19.569 -17.524 8.692 1.00 83.31 294 VAL A CA 1
ATOM 2189 C C . VAL A 1 294 ? -21.073 -17.546 8.975 1.00 83.31 294 VAL A C 1
ATOM 2191 O O . VAL A 1 294 ? -21.711 -16.517 8.817 1.00 83.31 294 VAL A O 1
ATOM 2194 N N . ASP A 1 295 ? -21.621 -18.647 9.497 1.00 85.56 295 ASP A N 1
ATOM 2195 C CA . ASP A 1 295 ? -23.062 -18.761 9.785 1.00 85.56 295 ASP A CA 1
ATOM 2196 C C . ASP A 1 295 ? -23.544 -17.798 10.887 1.00 85.56 295 ASP A C 1
ATOM 2198 O O . ASP A 1 295 ? -24.731 -17.483 10.977 1.00 85.56 295 ASP A O 1
ATOM 2202 N N . LYS A 1 296 ? -22.631 -17.339 11.751 1.00 88.81 296 LYS A N 1
ATOM 2203 C CA . LYS A 1 296 ? -22.903 -16.375 12.829 1.00 88.81 296 LYS A CA 1
ATOM 2204 C C . LYS A 1 296 ? -22.652 -14.926 12.417 1.00 88.81 296 LYS A C 1
ATOM 2206 O O . LYS A 1 296 ? -23.039 -14.015 13.149 1.00 88.81 296 LYS A O 1
ATOM 2211 N N . LEU A 1 297 ? -22.003 -14.701 11.278 1.00 90.06 297 LEU A N 1
ATOM 2212 C CA . LEU A 1 297 ? -21.823 -13.383 10.690 1.00 90.06 297 LEU A CA 1
ATOM 2213 C C . LEU A 1 297 ? -22.957 -13.146 9.698 1.00 90.06 297 LEU A C 1
ATOM 2215 O O . LEU A 1 297 ? -23.040 -13.802 8.669 1.00 90.06 297 LEU A O 1
ATOM 2219 N N . ALA A 1 298 ? -23.825 -12.176 9.983 1.00 87.12 298 ALA A N 1
ATOM 2220 C CA . ALA A 1 298 ? -24.821 -11.764 9.000 1.00 87.12 298 ALA A CA 1
ATOM 2221 C C . ALA A 1 298 ? -24.138 -11.263 7.714 1.00 87.12 298 ALA A C 1
ATOM 2223 O O . ALA A 1 298 ? -23.021 -10.731 7.766 1.00 87.12 298 ALA A O 1
ATOM 2224 N N . ASP A 1 299 ? -24.819 -11.368 6.574 1.00 83.62 299 ASP A N 1
ATOM 2225 C CA . ASP A 1 299 ? -24.319 -10.831 5.307 1.00 83.62 299 ASP A CA 1
ATOM 2226 C C . ASP A 1 299 ? -23.928 -9.351 5.463 1.00 83.62 299 ASP A C 1
ATOM 2228 O O . ASP A 1 299 ? -24.662 -8.549 6.045 1.00 83.62 299 ASP A O 1
ATOM 2232 N N . ASN A 1 300 ? -22.746 -8.980 4.958 1.00 82.25 300 ASN A N 1
ATOM 2233 C CA . ASN A 1 300 ? -22.146 -7.640 5.083 1.00 82.25 300 ASN A CA 1
ATOM 2234 C C . ASN A 1 300 ? -21.881 -7.156 6.524 1.00 82.25 300 ASN A C 1
ATOM 2236 O O . ASN A 1 300 ? -21.603 -5.972 6.744 1.00 82.25 300 ASN A O 1
ATOM 2240 N N . SER A 1 301 ? -21.936 -8.046 7.521 1.00 90.69 301 SER A N 1
ATOM 2241 C CA . SER A 1 301 ? -21.642 -7.695 8.915 1.00 90.69 301 SER A CA 1
ATOM 2242 C C . SER A 1 301 ? -20.184 -7.302 9.134 1.00 90.69 301 SER A C 1
ATOM 2244 O O . SER A 1 301 ? -19.936 -6.484 10.016 1.00 90.69 301 SER A O 1
ATOM 2246 N N . VAL A 1 302 ? -19.249 -7.799 8.321 1.00 90.50 302 VAL A N 1
ATOM 2247 C CA . VAL A 1 302 ? -17.858 -7.332 8.234 1.00 90.50 302 VAL A CA 1
ATOM 2248 C C . VAL A 1 302 ? -17.706 -6.565 6.921 1.00 90.50 302 VAL A C 1
ATOM 2250 O O . VAL A 1 302 ? -17.481 -7.146 5.864 1.00 90.50 302 VAL A O 1
ATOM 2253 N N . ASN A 1 303 ? -17.909 -5.251 6.978 1.00 88.56 303 ASN A N 1
ATOM 2254 C CA . ASN A 1 303 ? -17.766 -4.354 5.831 1.00 88.56 303 ASN A CA 1
ATOM 2255 C C . ASN A 1 303 ? -16.407 -3.637 5.864 1.00 88.56 303 ASN A C 1
ATOM 2257 O O . ASN A 1 303 ? -15.682 -3.724 6.853 1.00 88.56 303 ASN A O 1
ATOM 2261 N N . ALA A 1 304 ? -16.079 -2.894 4.803 1.00 83.88 304 ALA A N 1
ATOM 2262 C CA . ALA A 1 304 ? -14.807 -2.174 4.709 1.00 83.88 304 ALA A CA 1
ATOM 2263 C C . ALA A 1 304 ? -14.545 -1.242 5.905 1.00 83.88 304 ALA A C 1
ATOM 2265 O O . ALA A 1 304 ? -13.421 -1.158 6.363 1.00 83.88 304 ALA A O 1
ATOM 2266 N N . ALA A 1 305 ? -15.573 -0.605 6.483 1.00 84.25 305 ALA A N 1
ATOM 2267 C CA . ALA A 1 305 ? -15.402 0.266 7.654 1.00 84.25 305 ALA A CA 1
ATOM 2268 C C . ALA A 1 305 ? -15.051 -0.495 8.950 1.00 84.25 305 ALA A C 1
ATOM 2270 O O . ALA A 1 305 ? -14.564 0.109 9.903 1.00 84.25 305 ALA A O 1
ATOM 2271 N N . LYS A 1 306 ? -15.308 -1.808 9.000 1.00 89.25 306 LYS A N 1
ATOM 2272 C CA . LYS A 1 306 ? -14.975 -2.687 10.129 1.00 89.25 306 LYS A CA 1
ATOM 2273 C C . LYS A 1 306 ? -13.644 -3.417 9.946 1.00 89.25 306 LYS A C 1
ATOM 2275 O O . LYS A 1 306 ? -13.152 -4.014 10.900 1.00 89.25 306 LYS A O 1
ATOM 2280 N N . ILE A 1 307 ? -13.074 -3.377 8.743 1.00 90.00 307 ILE A N 1
ATOM 2281 C CA . ILE A 1 307 ? -11.742 -3.895 8.433 1.00 90.00 307 ILE A CA 1
ATOM 2282 C C . ILE A 1 307 ? -10.798 -2.698 8.468 1.00 90.00 307 ILE A C 1
ATOM 2284 O O . ILE A 1 307 ? -10.849 -1.832 7.604 1.00 90.00 307 ILE A O 1
ATOM 2288 N N . ILE A 1 308 ? -9.953 -2.619 9.491 1.00 85.69 308 ILE A N 1
ATOM 2289 C CA . ILE A 1 308 ? -8.964 -1.539 9.596 1.00 85.69 308 ILE A CA 1
ATOM 2290 C C . ILE A 1 308 ? -7.959 -1.679 8.442 1.00 85.69 308 ILE A C 1
ATOM 2292 O O . ILE A 1 308 ? -7.564 -2.801 8.110 1.00 85.69 308 ILE A O 1
ATOM 2296 N N . ASP A 1 309 ? -7.528 -0.566 7.845 1.00 80.75 309 ASP A N 1
ATOM 2297 C CA . ASP A 1 309 ? -6.520 -0.571 6.779 1.00 80.75 309 ASP A CA 1
ATOM 2298 C C . ASP A 1 309 ? -5.269 -1.361 7.198 1.00 80.75 309 ASP A C 1
ATOM 2300 O O . ASP A 1 309 ? -4.710 -1.163 8.278 1.00 80.75 309 ASP A O 1
ATOM 2304 N N . GLY A 1 310 ? -4.850 -2.296 6.341 1.00 80.75 310 GLY A N 1
ATOM 2305 C CA . GLY A 1 310 ? -3.703 -3.177 6.583 1.00 80.75 310 GLY A CA 1
ATOM 2306 C C . GLY A 1 310 ? -3.963 -4.378 7.504 1.00 80.75 310 GLY A C 1
ATOM 2307 O O . GLY A 1 310 ? -3.060 -5.188 7.682 1.00 80.75 310 GLY A O 1
ATOM 2308 N N . SER A 1 311 ? -5.171 -4.539 8.061 1.00 89.12 311 SER A N 1
ATOM 2309 C CA . SER A 1 311 ? -5.499 -5.693 8.925 1.00 89.12 311 SER A CA 1
ATOM 2310 C C . SER A 1 311 ? -5.621 -7.026 8.178 1.00 89.12 311 SER A C 1
ATOM 2312 O O . SER A 1 311 ? -5.473 -8.080 8.789 1.00 89.12 311 SER A O 1
ATOM 2314 N N . VAL A 1 312 ? -5.864 -6.990 6.864 1.00 89.94 312 VAL A N 1
ATOM 2315 C CA . VAL A 1 312 ? -5.834 -8.170 5.989 1.00 89.94 312 VAL A CA 1
ATOM 2316 C C . VAL A 1 312 ? -4.516 -8.156 5.220 1.00 89.94 312 VAL A C 1
ATOM 2318 O O . VAL A 1 312 ? -4.394 -7.480 4.196 1.00 89.94 312 VAL A O 1
ATOM 2321 N N . GLY A 1 313 ? -3.521 -8.871 5.741 1.00 86.12 313 GLY A N 1
ATOM 2322 C CA . GLY A 1 313 ? -2.228 -9.078 5.103 1.00 86.12 313 GLY A CA 1
ATOM 2323 C C . GLY A 1 313 ? -2.167 -10.390 4.318 1.00 86.12 313 GLY A C 1
ATOM 2324 O O . GLY A 1 313 ? -3.168 -11.058 4.052 1.00 86.12 313 GLY A O 1
ATOM 2325 N N . THR A 1 314 ? -0.953 -10.776 3.925 1.00 81.94 314 THR A N 1
ATOM 2326 C CA . THR A 1 314 ? -0.712 -11.997 3.139 1.00 81.94 314 THR A CA 1
ATOM 2327 C C . THR A 1 314 ? -0.957 -13.283 3.923 1.00 81.94 314 THR A C 1
ATOM 2329 O O . THR A 1 314 ? -1.170 -14.320 3.310 1.00 81.94 314 THR A O 1
ATOM 2332 N N . ASN A 1 315 ? -0.921 -13.247 5.258 1.00 84.81 315 ASN A N 1
ATOM 2333 C CA . ASN A 1 315 ? -1.172 -14.431 6.087 1.00 84.81 315 ASN A CA 1
ATOM 2334 C C . ASN A 1 315 ? -2.675 -14.689 6.257 1.00 84.81 315 ASN A C 1
ATOM 2336 O O . ASN A 1 315 ? -3.101 -15.830 6.427 1.00 84.81 315 ASN A O 1
ATOM 2340 N N . GLU A 1 316 ? -3.475 -13.627 6.190 1.00 89.38 316 GLU A N 1
ATOM 2341 C CA . GLU A 1 316 ? -4.931 -13.649 6.302 1.00 89.38 316 GLU A CA 1
ATOM 2342 C C . GLU A 1 316 ? -5.595 -14.022 4.964 1.00 89.38 316 GLU A C 1
ATOM 2344 O O . GLU A 1 316 ? -6.740 -14.480 4.938 1.00 89.38 316 GLU A O 1
ATOM 2349 N N . LEU A 1 317 ? -4.872 -13.873 3.847 1.00 89.75 317 LEU A N 1
ATOM 2350 C CA . LEU A 1 317 ? -5.282 -14.312 2.516 1.00 89.75 317 LEU A CA 1
ATOM 2351 C C . LEU A 1 317 ? -4.586 -15.623 2.142 1.00 89.75 317 LEU A C 1
ATOM 2353 O O . LEU A 1 317 ? -3.404 -15.653 1.820 1.00 89.75 317 LEU A O 1
ATOM 2357 N N . ALA A 1 318 ? -5.343 -16.719 2.101 1.00 85.88 318 ALA A N 1
ATOM 2358 C CA . ALA A 1 318 ? -4.831 -17.972 1.550 1.00 85.88 318 ALA A CA 1
ATOM 2359 C C . ALA A 1 318 ? -4.399 -17.809 0.076 1.00 85.88 318 ALA A C 1
ATOM 2361 O O . ALA A 1 318 ? -4.960 -16.999 -0.666 1.00 85.88 318 ALA A O 1
ATOM 2362 N N . ASN A 1 319 ? -3.449 -18.627 -0.389 1.00 82.38 319 ASN A N 1
ATOM 2363 C CA . ASN A 1 319 ? -3.074 -18.655 -1.807 1.00 82.38 319 ASN A CA 1
ATOM 2364 C C . ASN A 1 319 ? -4.308 -18.910 -2.689 1.00 82.38 319 ASN A C 1
ATOM 2366 O O . ASN A 1 319 ? -5.029 -19.889 -2.497 1.00 82.38 319 ASN A O 1
ATOM 2370 N N . GLY A 1 320 ? -4.556 -18.016 -3.652 1.00 82.88 320 GLY A N 1
ATOM 2371 C CA . GLY A 1 320 ? -5.742 -18.056 -4.516 1.00 82.88 320 GLY A CA 1
ATOM 2372 C C . GLY A 1 320 ? -7.031 -17.521 -3.877 1.00 82.88 320 GLY A C 1
ATOM 2373 O O . GLY A 1 320 ? -8.089 -17.591 -4.503 1.00 82.88 320 GLY A O 1
ATOM 2374 N N . ALA A 1 321 ? -6.977 -16.961 -2.661 1.00 89.25 321 ALA A N 1
ATOM 2375 C CA . ALA A 1 321 ? -8.144 -16.373 -2.002 1.00 89.25 321 ALA A CA 1
ATOM 2376 C C . ALA A 1 321 ? -8.739 -15.207 -2.800 1.00 89.25 321 ALA A C 1
ATOM 2378 O O . ALA A 1 321 ? -9.959 -15.045 -2.775 1.00 89.25 321 ALA A O 1
ATOM 2379 N N . VAL A 1 322 ? -7.909 -14.448 -3.523 1.00 90.81 322 VAL A N 1
ATOM 2380 C CA . VAL A 1 322 ? -8.316 -13.428 -4.498 1.00 90.81 322 VAL A CA 1
ATOM 2381 C C . VAL A 1 322 ? -8.057 -13.985 -5.899 1.00 90.81 322 VAL A C 1
ATOM 2383 O O . VAL A 1 322 ? -6.943 -13.913 -6.410 1.00 90.81 322 VAL A O 1
ATOM 2386 N N . ASN A 1 323 ? -9.073 -14.611 -6.491 1.00 89.25 323 ASN A N 1
ATOM 2387 C CA . ASN A 1 323 ? -9.035 -15.104 -7.868 1.00 89.25 323 ASN A CA 1
ATOM 2388 C C . ASN A 1 323 ? -9.691 -14.088 -8.820 1.00 89.25 323 ASN A C 1
ATOM 2390 O O . ASN A 1 323 ? -10.263 -13.092 -8.379 1.00 89.25 323 ASN A O 1
ATOM 2394 N N . VAL A 1 324 ? -9.615 -14.347 -10.128 1.00 83.62 324 VAL A N 1
ATOM 2395 C CA . VAL A 1 324 ? -10.189 -13.452 -11.147 1.00 83.62 324 VAL A CA 1
ATOM 2396 C C . VAL A 1 324 ? -11.688 -13.216 -10.948 1.00 83.62 324 VAL A C 1
ATOM 2398 O O . VAL A 1 324 ? -12.128 -12.088 -11.100 1.00 83.62 324 VAL A O 1
ATOM 2401 N N . ASP A 1 325 ? -12.447 -14.218 -10.492 1.00 86.31 325 ASP A N 1
ATOM 2402 C CA . ASP A 1 325 ? -13.894 -14.089 -10.245 1.00 86.31 325 ASP A CA 1
ATOM 2403 C C . ASP A 1 325 ? -14.227 -13.158 -9.065 1.00 86.31 325 ASP A C 1
ATOM 2405 O O . ASP A 1 325 ? -15.336 -12.635 -8.965 1.00 86.31 325 ASP A O 1
ATOM 2409 N N . LYS A 1 326 ? -13.276 -12.965 -8.142 1.00 89.44 326 LYS A N 1
ATOM 2410 C CA . LYS A 1 326 ? -13.407 -12.077 -6.976 1.00 89.44 326 LYS A CA 1
ATOM 2411 C C . LYS A 1 326 ? -12.894 -10.663 -7.236 1.00 89.44 326 LYS A C 1
ATOM 2413 O O . LYS A 1 326 ? -13.145 -9.770 -6.427 1.00 89.44 326 LYS A O 1
ATOM 2418 N N . LEU A 1 327 ? -12.174 -10.454 -8.334 1.00 90.19 327 LEU A N 1
ATOM 2419 C CA . LEU A 1 327 ? -11.759 -9.138 -8.793 1.00 90.19 327 LEU A CA 1
ATOM 2420 C C . LEU A 1 327 ? -12.811 -8.621 -9.768 1.00 90.19 327 LEU A C 1
ATOM 2422 O O . LEU A 1 327 ? -13.023 -9.195 -10.827 1.00 90.19 327 LEU A O 1
ATOM 2426 N N . ALA A 1 328 ? -13.461 -7.508 -9.431 1.00 87.38 328 ALA A N 1
ATOM 2427 C CA . ALA A 1 328 ? -14.336 -6.848 -10.393 1.00 87.38 328 ALA A CA 1
ATOM 2428 C C . ALA A 1 328 ? -13.538 -6.419 -11.639 1.00 87.38 328 ALA A C 1
ATOM 2430 O O . ALA A 1 328 ? -12.344 -6.108 -11.538 1.00 87.38 328 ALA A O 1
ATOM 2431 N N . ASP A 1 329 ? -14.199 -6.343 -12.793 1.00 84.50 329 ASP A N 1
ATOM 2432 C CA . ASP A 1 329 ? -13.579 -5.852 -14.024 1.00 84.50 329 ASP A CA 1
ATOM 2433 C C . ASP A 1 329 ? -12.928 -4.480 -13.792 1.00 84.50 329 ASP A C 1
ATOM 2435 O O . ASP A 1 329 ? -13.517 -3.581 -13.186 1.00 84.50 329 ASP A O 1
ATOM 2439 N N . ASN A 1 330 ? -11.688 -4.317 -14.262 1.00 82.62 330 ASN A N 1
ATOM 2440 C CA . ASN A 1 330 ? -10.854 -3.122 -14.060 1.00 82.62 330 ASN A CA 1
ATOM 2441 C C . ASN A 1 330 ? -10.530 -2.780 -12.590 1.00 82.62 330 ASN A C 1
ATOM 2443 O O . ASN A 1 330 ? -10.025 -1.689 -12.306 1.00 82.62 330 ASN A O 1
ATOM 2447 N N . SER A 1 331 ? -10.782 -3.689 -11.639 1.00 90.25 331 SER A N 1
ATOM 2448 C CA . SER A 1 331 ? -10.455 -3.459 -10.227 1.00 90.25 331 SER A CA 1
ATOM 2449 C C . SER A 1 331 ? -8.955 -3.372 -9.970 1.00 90.25 331 SER A C 1
ATOM 2451 O O . SER A 1 331 ? -8.579 -2.677 -9.031 1.00 90.25 331 SER A O 1
ATOM 2453 N N . VAL A 1 332 ? -8.110 -3.990 -10.800 1.00 90.38 332 VAL A N 1
ATOM 2454 C CA . VAL A 1 332 ? -6.654 -3.784 -10.841 1.00 90.38 332 VAL A CA 1
ATOM 2455 C C . VAL A 1 332 ? -6.338 -2.971 -12.094 1.00 90.38 332 VAL A C 1
ATOM 2457 O O . VAL A 1 332 ? -6.213 -3.510 -13.189 1.00 90.38 332 VAL A O 1
ATOM 2460 N N . ASN A 1 333 ? -6.290 -1.650 -11.943 1.00 88.06 333 ASN A N 1
ATOM 2461 C CA . ASN A 1 333 ? -5.975 -0.720 -13.026 1.00 88.06 333 ASN A CA 1
ATOM 2462 C C . ASN A 1 333 ? -4.508 -0.268 -12.945 1.00 88.06 333 ASN A C 1
ATOM 2464 O O . ASN A 1 333 ? -3.827 -0.549 -11.961 1.00 88.06 333 ASN A O 1
ATOM 2468 N N . ALA A 1 334 ? -4.034 0.470 -13.952 1.00 82.81 334 ALA A N 1
ATOM 2469 C CA . ALA A 1 334 ? -2.652 0.953 -13.995 1.00 82.81 334 ALA A CA 1
ATOM 2470 C C . ALA A 1 334 ? -2.244 1.745 -12.736 1.00 82.81 334 ALA A C 1
ATOM 2472 O O . ALA A 1 334 ? -1.122 1.612 -12.285 1.00 82.81 334 ALA A O 1
ATOM 2473 N N . ALA A 1 335 ? -3.156 2.494 -12.103 1.00 81.88 335 ALA A N 1
ATOM 2474 C CA . ALA A 1 335 ? -2.852 3.228 -10.869 1.00 81.88 335 ALA A CA 1
ATOM 2475 C C . ALA A 1 335 ? -2.662 2.321 -9.636 1.00 81.88 335 ALA A C 1
ATOM 2477 O O . ALA A 1 335 ? -2.078 2.745 -8.642 1.00 81.88 335 ALA A O 1
ATOM 2478 N N . LYS A 1 336 ? -3.179 1.087 -9.679 1.00 88.25 336 LYS A N 1
ATOM 2479 C CA . LYS A 1 336 ? -3.027 0.071 -8.625 1.00 88.25 336 LYS A CA 1
ATOM 2480 C C . LYS A 1 336 ? -1.854 -0.878 -8.876 1.00 88.25 336 LYS A C 1
ATOM 2482 O O . LYS A 1 336 ? -1.494 -1.630 -7.975 1.00 88.25 336 LYS A O 1
ATOM 2487 N N . ILE A 1 337 ? -1.277 -0.850 -10.077 1.00 88.62 337 ILE A N 1
ATOM 2488 C CA . ILE A 1 337 ? -0.050 -1.563 -10.425 1.00 88.62 337 ILE A CA 1
ATOM 2489 C C . ILE A 1 337 ? 1.086 -0.556 -10.285 1.00 88.62 337 ILE A C 1
ATOM 2491 O O . ILE A 1 337 ? 1.212 0.362 -11.085 1.00 88.62 337 ILE A O 1
ATOM 2495 N N . ILE A 1 338 ? 1.900 -0.700 -9.245 1.00 83.88 338 ILE A N 1
ATOM 2496 C CA . ILE A 1 338 ? 3.055 0.181 -9.043 1.00 83.88 338 ILE A CA 1
ATOM 2497 C C . ILE A 1 338 ? 4.048 -0.041 -10.195 1.00 83.88 338 ILE A C 1
ATOM 2499 O O . ILE A 1 338 ? 4.253 -1.186 -10.611 1.00 83.88 338 ILE A O 1
ATOM 2503 N N . ASP A 1 339 ? 4.672 1.025 -10.701 1.00 78.31 339 ASP A N 1
ATOM 2504 C CA . ASP A 1 339 ? 5.675 0.926 -11.766 1.00 78.31 339 ASP A CA 1
ATOM 2505 C C . ASP A 1 339 ? 6.778 -0.080 -11.399 1.00 78.31 339 ASP A C 1
ATOM 2507 O O . ASP A 1 339 ? 7.335 -0.061 -10.301 1.00 78.31 339 ASP A O 1
ATOM 2511 N N . GLY A 1 340 ? 7.057 -1.008 -12.319 1.00 78.69 340 GLY A N 1
ATOM 2512 C CA . GLY A 1 340 ? 8.033 -2.086 -12.128 1.00 78.69 340 GLY A CA 1
ATOM 2513 C C . GLY A 1 340 ? 7.548 -3.292 -11.311 1.00 78.69 340 GLY A C 1
ATOM 2514 O O . GLY A 1 340 ? 8.290 -4.263 -11.203 1.00 78.69 340 GLY A O 1
ATOM 2515 N N . SER A 1 341 ? 6.322 -3.284 -10.770 1.00 87.44 341 SER A N 1
ATOM 2516 C CA . SER A 1 341 ? 5.785 -4.433 -10.010 1.00 87.44 341 SER A CA 1
ATOM 2517 C C . SER A 1 341 ? 5.450 -5.655 -10.872 1.00 87.44 341 SER A C 1
ATOM 2519 O O . SER A 1 341 ? 5.399 -6.767 -10.355 1.00 87.44 341 SER A O 1
ATOM 2521 N N . VAL A 1 342 ? 5.249 -5.465 -12.180 1.00 88.50 342 VAL A N 1
ATOM 2522 C CA . VAL A 1 342 ? 5.114 -6.554 -13.158 1.00 88.50 342 VAL A CA 1
ATOM 2523 C C . VAL A 1 342 ? 6.442 -6.702 -13.894 1.00 88.50 342 VAL A C 1
ATOM 2525 O O . VAL A 1 342 ? 6.702 -6.001 -14.873 1.00 88.50 342 VAL A O 1
ATOM 2528 N N . GLY A 1 343 ? 7.295 -7.593 -13.393 1.00 83.81 343 GLY A N 1
ATOM 2529 C CA . GLY A 1 343 ? 8.552 -7.978 -14.018 1.00 83.81 343 GLY A CA 1
ATOM 2530 C C . GLY A 1 343 ? 8.409 -9.211 -14.913 1.00 83.81 343 GLY A C 1
ATOM 2531 O O . GLY A 1 343 ? 7.315 -9.672 -15.250 1.00 83.81 343 GLY A O 1
ATOM 2532 N N . THR A 1 344 ? 9.548 -9.767 -15.325 1.00 79.81 344 THR A N 1
ATOM 2533 C CA . THR A 1 344 ? 9.594 -10.941 -16.211 1.00 79.81 344 THR A CA 1
ATOM 2534 C C . THR A 1 344 ? 9.104 -12.223 -15.546 1.00 79.81 344 THR A C 1
ATOM 2536 O O . THR A 1 344 ? 8.689 -13.132 -16.252 1.00 79.81 344 THR A O 1
ATOM 2539 N N . ASN A 1 345 ? 9.136 -12.319 -14.214 1.00 81.19 345 ASN A N 1
ATOM 2540 C CA . ASN A 1 345 ? 8.645 -13.498 -13.492 1.00 81.19 345 ASN A CA 1
ATOM 2541 C C . ASN A 1 345 ? 7.116 -13.481 -13.352 1.00 81.19 345 ASN A C 1
ATOM 2543 O O . ASN A 1 345 ? 6.481 -14.532 -13.273 1.00 81.19 345 ASN A O 1
ATOM 2547 N N . GLU A 1 346 ? 6.530 -12.286 -13.340 1.00 88.06 346 GLU A N 1
ATOM 2548 C CA . GLU A 1 346 ? 5.094 -12.043 -13.236 1.00 88.06 346 GLU A CA 1
ATOM 2549 C C . GLU A 1 346 ? 4.393 -12.196 -14.599 1.00 88.06 346 GLU A C 1
ATOM 2551 O O . GLU A 1 346 ? 3.182 -12.418 -14.660 1.00 88.06 346 GLU A O 1
ATOM 2556 N N . LEU A 1 347 ? 5.153 -12.132 -15.699 1.00 88.38 347 LEU A N 1
ATOM 2557 C CA . LEU A 1 347 ? 4.696 -12.430 -17.053 1.00 88.38 347 LEU A CA 1
ATOM 2558 C C . LEU A 1 347 ? 5.133 -13.836 -17.468 1.00 88.38 347 LEU A C 1
ATOM 2560 O O . LEU A 1 347 ? 6.307 -14.100 -17.701 1.00 88.38 347 LEU A O 1
ATOM 2564 N N . ALA A 1 348 ? 4.175 -14.744 -17.647 1.00 85.00 348 ALA A N 1
ATOM 2565 C CA . ALA A 1 348 ? 4.474 -16.046 -18.236 1.00 85.00 348 ALA A CA 1
ATOM 2566 C C . ALA A 1 348 ? 5.095 -15.901 -19.643 1.00 85.00 348 ALA A C 1
ATOM 2568 O O . ALA A 1 348 ? 4.788 -14.962 -20.381 1.00 85.00 348 ALA A O 1
ATOM 2569 N N . ASN A 1 349 ? 5.922 -16.863 -20.061 1.00 81.50 349 ASN A N 1
ATOM 2570 C CA . ASN A 1 349 ? 6.451 -16.892 -21.428 1.00 81.50 349 ASN A CA 1
ATOM 2571 C C . ASN A 1 349 ? 5.301 -16.867 -22.451 1.00 81.50 349 ASN A C 1
ATOM 2573 O O . ASN A 1 349 ? 4.396 -17.699 -22.397 1.00 81.50 349 ASN A O 1
ATOM 2577 N N . GLY A 1 350 ? 5.332 -15.901 -23.375 1.00 82.31 350 GLY A N 1
ATOM 2578 C CA . GLY A 1 350 ? 4.256 -15.677 -24.349 1.00 82.31 350 GLY A CA 1
ATOM 2579 C C . GLY A 1 350 ? 3.022 -14.953 -23.792 1.00 82.31 350 GLY A C 1
ATOM 2580 O O . GLY A 1 350 ? 2.019 -14.840 -24.493 1.00 82.31 350 GLY A O 1
ATOM 2581 N N . ALA A 1 351 ? 3.065 -14.437 -22.557 1.00 89.00 351 ALA A N 1
ATOM 2582 C CA . ALA A 1 351 ? 1.951 -13.694 -21.971 1.00 89.00 351 ALA A CA 1
ATOM 2583 C C . ALA A 1 351 ? 1.633 -12.407 -22.739 1.00 89.00 351 ALA A C 1
ATOM 2585 O O . ALA A 1 351 ? 0.465 -12.027 -22.774 1.00 89.00 351 ALA A O 1
ATOM 2586 N N . VAL A 1 352 ? 2.622 -11.766 -23.368 1.00 90.38 352 VAL A N 1
ATOM 2587 C CA . VAL A 1 352 ? 2.433 -10.617 -24.265 1.00 90.38 352 VAL A CA 1
ATOM 2588 C C . VAL A 1 352 ? 2.444 -11.127 -25.708 1.00 90.38 352 VAL A C 1
ATOM 2590 O O . VAL A 1 352 ? 3.504 -11.387 -26.272 1.00 90.38 352 VAL A O 1
ATOM 2593 N N . THR A 1 353 ? 1.256 -11.323 -26.283 1.00 89.56 353 THR A N 1
ATOM 2594 C CA . THR A 1 353 ? 1.078 -11.713 -27.692 1.00 89.56 353 THR A CA 1
ATOM 2595 C C . THR A 1 353 ? 0.902 -10.479 -28.570 1.00 89.56 353 THR A C 1
ATOM 2597 O O . THR A 1 353 ? 0.662 -9.381 -28.065 1.00 89.56 353 THR A O 1
ATOM 2600 N N . VAL A 1 354 ? 0.977 -10.655 -29.893 1.00 83.00 354 VAL A N 1
ATOM 2601 C CA . VAL A 1 354 ? 0.728 -9.565 -30.847 1.00 83.00 354 VAL A CA 1
ATOM 2602 C C . VAL A 1 354 ? -0.661 -8.956 -30.637 1.00 83.00 354 VAL A C 1
ATOM 2604 O O . VAL A 1 354 ? -0.759 -7.740 -30.626 1.00 83.00 354 VAL A O 1
ATOM 2607 N N . GLU A 1 355 ? -1.712 -9.743 -30.357 1.00 85.94 355 GLU A N 1
ATOM 2608 C CA . GLU A 1 355 ? -3.048 -9.169 -30.097 1.00 85.94 355 GLU A CA 1
ATOM 2609 C C . GLU A 1 355 ? -3.140 -8.368 -28.788 1.00 85.94 355 GLU A C 1
ATOM 2611 O O . GLU A 1 355 ? -4.068 -7.580 -28.612 1.00 85.94 355 GLU A O 1
ATOM 2616 N N . LYS A 1 356 ? -2.206 -8.574 -27.850 1.00 89.06 356 LYS A N 1
ATOM 2617 C CA . LYS A 1 356 ? -2.138 -7.825 -26.583 1.00 89.06 356 LYS A CA 1
ATOM 2618 C C . LYS A 1 356 ? -1.319 -6.541 -26.699 1.00 89.06 356 LYS A C 1
ATOM 2620 O O . LYS A 1 356 ? -1.378 -5.704 -25.799 1.00 89.06 356 LYS A O 1
ATOM 2625 N N . LEU A 1 357 ? -0.560 -6.386 -27.780 1.00 89.62 357 LEU A N 1
ATOM 2626 C CA . LEU A 1 357 ? 0.125 -5.152 -28.131 1.00 89.62 357 LEU A CA 1
ATOM 2627 C C . LEU A 1 357 ? -0.789 -4.354 -29.058 1.00 89.62 357 LEU A C 1
ATOM 2629 O O . LEU A 1 357 ? -1.172 -4.824 -30.123 1.00 89.62 357 LEU A O 1
ATOM 2633 N N . ALA A 1 358 ? -1.160 -3.144 -28.648 1.00 86.25 358 ALA A N 1
ATOM 2634 C CA . ALA A 1 358 ? -1.885 -2.255 -29.546 1.00 86.25 358 ALA A CA 1
ATOM 2635 C C . ALA A 1 358 ? -1.018 -1.914 -30.772 1.00 86.25 358 ALA A C 1
ATOM 2637 O O . ALA A 1 358 ? 0.213 -1.894 -30.689 1.00 86.25 358 ALA A O 1
ATOM 2638 N N . ASP A 1 359 ? -1.646 -1.586 -31.899 1.00 82.31 359 ASP A N 1
ATOM 2639 C CA . ASP A 1 359 ? -0.914 -1.152 -33.089 1.00 82.31 359 ASP A CA 1
ATOM 2640 C C . ASP A 1 359 ? 0.027 0.016 -32.748 1.00 82.31 359 ASP A C 1
ATOM 2642 O O . ASP A 1 359 ? -0.364 0.993 -32.103 1.00 82.31 359 ASP A O 1
ATOM 2646 N N . ASN A 1 360 ? 1.289 -0.088 -33.175 1.00 80.62 360 ASN A N 1
ATOM 2647 C CA . ASN A 1 360 ? 2.372 0.854 -32.855 1.00 80.62 360 ASN A CA 1
ATOM 2648 C C . ASN A 1 360 ? 2.722 0.972 -31.357 1.00 80.62 360 ASN A C 1
ATOM 2650 O O . ASN A 1 360 ? 3.449 1.891 -30.967 1.00 80.62 360 ASN A O 1
ATOM 2654 N N . SER A 1 361 ? 2.257 0.057 -30.496 1.00 88.62 361 SER A N 1
ATOM 2655 C CA . SER A 1 361 ? 2.592 0.095 -29.070 1.00 88.62 361 SER A CA 1
ATOM 2656 C C . SER A 1 361 ? 4.057 -0.219 -28.797 1.00 88.62 361 SER A C 1
ATOM 2658 O O . SER A 1 361 ? 4.523 0.142 -27.723 1.00 88.62 361 SER A O 1
ATOM 2660 N N . VAL A 1 362 ? 4.770 -0.858 -29.728 1.00 89.12 362 VAL A N 1
ATOM 2661 C CA . VAL A 1 362 ? 6.235 -0.975 -29.754 1.00 89.12 362 VAL A CA 1
ATOM 2662 C C . VAL A 1 362 ? 6.727 -0.148 -30.939 1.00 89.12 362 VAL A C 1
ATOM 2664 O O . VAL A 1 362 ? 6.797 -0.626 -32.067 1.00 89.12 362 VAL A O 1
ATOM 2667 N N . ASN A 1 363 ? 6.968 1.137 -30.694 1.00 86.44 363 ASN A N 1
ATOM 2668 C CA . ASN A 1 363 ? 7.489 2.068 -31.691 1.00 86.44 363 ASN A CA 1
ATOM 2669 C C . ASN A 1 363 ? 9.017 2.180 -31.570 1.00 86.44 363 ASN A C 1
ATOM 2671 O O . ASN A 1 363 ? 9.601 1.642 -30.632 1.00 86.44 363 ASN A O 1
ATOM 2675 N N . ALA A 1 364 ? 9.657 2.902 -32.493 1.00 80.25 364 ALA A N 1
ATOM 2676 C CA . ALA A 1 364 ? 11.110 3.088 -32.482 1.00 80.25 364 ALA A CA 1
ATOM 2677 C C . ALA A 1 364 ? 11.633 3.606 -31.128 1.00 80.25 364 ALA A C 1
ATOM 2679 O O . ALA A 1 364 ? 12.630 3.105 -30.644 1.00 80.25 364 ALA A O 1
ATOM 2680 N N . ALA A 1 365 ? 10.907 4.502 -30.448 1.00 80.00 365 ALA A N 1
ATOM 2681 C CA . ALA A 1 365 ? 11.307 5.009 -29.130 1.00 80.00 365 ALA A CA 1
ATOM 2682 C C . ALA A 1 365 ? 11.270 3.950 -28.007 1.00 80.00 365 ALA A C 1
ATOM 2684 O O . ALA A 1 365 ? 11.888 4.135 -26.963 1.00 80.00 365 ALA A O 1
ATOM 2685 N N . LYS A 1 366 ? 10.527 2.852 -28.195 1.00 87.38 366 LYS A N 1
ATOM 2686 C CA . LYS A 1 366 ? 10.455 1.715 -27.261 1.00 87.38 366 LYS A CA 1
ATOM 2687 C C . LYS A 1 366 ? 11.403 0.575 -27.632 1.00 87.38 366 LYS A C 1
ATOM 2689 O O . LYS A 1 366 ? 11.535 -0.370 -26.858 1.00 87.38 366 LYS A O 1
ATOM 2694 N N . ILE A 1 367 ? 12.031 0.647 -28.804 1.00 85.81 367 ILE A N 1
ATOM 2695 C CA . ILE A 1 367 ? 13.073 -0.273 -29.248 1.00 85.81 367 ILE A CA 1
ATOM 2696 C C . ILE A 1 367 ? 14.395 0.440 -28.995 1.00 85.81 367 ILE A C 1
ATOM 2698 O O . ILE A 1 367 ? 14.738 1.383 -29.692 1.00 85.81 367 ILE A O 1
ATOM 2702 N N . ILE A 1 368 ? 15.128 0.007 -27.975 1.00 81.62 368 ILE A N 1
ATOM 2703 C CA . ILE A 1 368 ? 16.442 0.584 -27.674 1.00 81.62 368 ILE A CA 1
ATOM 2704 C C . ILE A 1 368 ? 17.377 0.318 -28.862 1.00 81.62 368 ILE A C 1
ATOM 2706 O O . ILE A 1 368 ? 17.352 -0.780 -29.429 1.00 81.62 368 ILE A O 1
ATOM 2710 N N . ASP A 1 369 ? 18.211 1.288 -29.229 1.00 76.38 369 ASP A N 1
ATOM 2711 C CA . ASP A 1 369 ? 19.172 1.125 -30.320 1.00 76.38 369 ASP A CA 1
ATOM 2712 C C . ASP A 1 369 ? 20.056 -0.112 -30.116 1.00 76.38 369 ASP A C 1
ATOM 2714 O O . ASP A 1 369 ? 20.585 -0.372 -29.035 1.00 76.38 369 ASP A O 1
ATOM 2718 N N . GLY A 1 370 ? 20.174 -0.923 -31.170 1.00 76.88 370 GLY A N 1
ATOM 2719 C CA . GLY A 1 370 ? 20.921 -2.183 -31.146 1.00 76.88 370 GLY A CA 1
ATOM 2720 C C . GLY A 1 370 ? 20.213 -3.362 -30.465 1.00 76.88 370 GLY A C 1
ATOM 2721 O O . GLY A 1 370 ? 20.734 -4.472 -30.523 1.00 76.88 370 GLY A O 1
ATOM 2722 N N . SER A 1 371 ? 19.024 -3.176 -29.872 1.00 84.56 371 SER A N 1
ATOM 2723 C CA . SER A 1 371 ? 18.256 -4.288 -29.273 1.00 84.56 371 SER A CA 1
ATOM 2724 C C . SER A 1 371 ? 17.714 -5.284 -30.303 1.00 84.56 371 SER A C 1
ATOM 2726 O O . SER A 1 371 ? 17.454 -6.437 -29.966 1.00 84.56 371 SER A O 1
ATOM 2728 N N . VAL A 1 372 ? 17.573 -4.859 -31.562 1.00 87.31 372 VAL A N 1
ATOM 2729 C CA . VAL A 1 372 ? 17.253 -5.733 -32.695 1.00 87.31 372 VAL A CA 1
ATOM 2730 C C . VAL A 1 372 ? 18.553 -6.082 -33.420 1.00 87.31 372 VAL A C 1
ATOM 2732 O O . VAL A 1 372 ? 18.983 -5.371 -34.330 1.00 87.31 372 VAL A O 1
ATOM 2735 N N . GLY A 1 373 ? 19.193 -7.166 -32.986 1.00 81.56 373 GLY A N 1
ATOM 2736 C CA . GLY A 1 373 ? 20.379 -7.735 -33.613 1.00 81.56 373 GLY A CA 1
ATOM 2737 C C . GLY A 1 373 ? 20.046 -8.778 -34.685 1.00 81.56 373 GLY A C 1
ATOM 2738 O O . GLY A 1 373 ? 18.903 -8.963 -35.109 1.00 81.56 373 GLY A O 1
ATOM 2739 N N . THR A 1 374 ? 21.075 -9.484 -35.154 1.00 77.25 374 THR A N 1
ATOM 2740 C CA . THR A 1 374 ? 20.940 -10.512 -36.199 1.00 77.25 374 THR A CA 1
ATOM 2741 C C . THR A 1 374 ? 20.197 -11.762 -35.735 1.00 77.25 374 THR A C 1
ATOM 2743 O O . THR A 1 374 ? 19.686 -12.490 -36.576 1.00 77.25 374 THR A O 1
ATOM 2746 N N . ASN A 1 375 ? 20.121 -12.028 -34.427 1.00 79.75 375 ASN A N 1
ATOM 2747 C CA . ASN A 1 375 ? 19.359 -13.160 -33.891 1.00 79.75 375 ASN A CA 1
ATOM 2748 C C . ASN A 1 375 ? 17.864 -12.828 -33.787 1.00 79.75 375 ASN A C 1
ATOM 2750 O O . ASN A 1 375 ? 17.014 -13.708 -33.921 1.00 79.75 375 ASN A O 1
ATOM 2754 N N . GLU A 1 376 ? 17.551 -11.551 -33.569 1.00 87.00 376 GLU A N 1
ATOM 2755 C CA . GLU A 1 376 ? 16.200 -11.009 -33.457 1.00 87.00 376 GLU A CA 1
ATOM 2756 C C . GLU A 1 376 ? 15.565 -10.789 -34.842 1.00 87.00 376 GLU A C 1
ATOM 2758 O O . GLU A 1 376 ? 14.339 -10.791 -34.980 1.00 87.00 376 GLU A O 1
ATOM 2763 N N . LEU A 1 377 ? 16.388 -10.657 -35.889 1.00 86.38 377 LEU A N 1
ATOM 2764 C CA . LEU A 1 377 ? 15.967 -10.663 -37.287 1.00 86.38 377 LEU A CA 1
ATOM 2765 C C . LEU A 1 377 ? 16.177 -12.043 -37.908 1.00 86.38 377 LEU A C 1
ATOM 2767 O O . LEU A 1 377 ? 17.293 -12.441 -38.221 1.00 86.38 377 LEU A O 1
ATOM 2771 N N . ALA A 1 378 ? 15.085 -12.753 -38.189 1.00 83.50 378 ALA A N 1
ATOM 2772 C CA . ALA A 1 378 ? 15.166 -13.981 -38.975 1.00 83.50 378 ALA A CA 1
ATOM 2773 C C . ALA A 1 378 ? 15.862 -13.741 -40.334 1.00 83.50 378 ALA A C 1
ATOM 2775 O O . ALA A 1 378 ? 15.775 -12.657 -40.917 1.00 83.50 378 ALA A O 1
ATOM 2776 N N . ASN A 1 379 ? 16.506 -14.771 -40.893 1.00 80.94 379 ASN A N 1
ATOM 2777 C CA . ASN A 1 379 ? 17.066 -14.689 -42.244 1.00 80.94 379 ASN A CA 1
ATOM 2778 C C . ASN A 1 379 ? 15.983 -14.237 -43.238 1.00 80.94 379 ASN A C 1
ATOM 2780 O O . ASN A 1 379 ? 14.890 -14.803 -43.270 1.00 80.94 379 ASN A O 1
ATOM 2784 N N . VAL A 1 380 ? 16.292 -13.227 -44.062 1.00 79.00 380 VAL A N 1
ATOM 2785 C CA . VAL A 1 380 ? 15.351 -12.610 -45.024 1.00 79.00 380 VAL A CA 1
ATOM 2786 C C . VAL A 1 380 ? 14.209 -11.819 -44.348 1.00 79.00 380 VAL A C 1
ATOM 2788 O O . VAL A 1 380 ? 13.253 -11.407 -45.004 1.00 79.00 380 VAL A O 1
ATOM 2791 N N . ALA A 1 381 ? 14.297 -11.523 -43.045 1.00 86.62 381 ALA A N 1
ATOM 2792 C CA . ALA A 1 381 ? 13.294 -10.711 -42.356 1.00 86.62 381 ALA A CA 1
ATOM 2793 C C . ALA A 1 381 ? 13.195 -9.295 -42.933 1.00 86.62 381 ALA A C 1
ATOM 2795 O O . ALA A 1 381 ? 12.094 -8.753 -42.954 1.00 86.62 381 ALA A O 1
ATOM 2796 N N . VAL A 1 382 ? 14.288 -8.715 -43.436 1.00 87.88 382 VAL A N 1
ATOM 2797 C CA . VAL A 1 382 ? 14.285 -7.420 -44.132 1.00 87.88 382 VAL A CA 1
ATOM 2798 C C . VAL A 1 382 ? 14.236 -7.662 -45.642 1.00 87.88 382 VAL A C 1
ATOM 2800 O O . VAL A 1 382 ? 15.249 -7.875 -46.299 1.00 87.88 382 VAL A O 1
ATOM 2803 N N . THR A 1 383 ? 13.024 -7.672 -46.192 1.00 87.25 383 THR A N 1
ATOM 2804 C CA . THR A 1 383 ? 12.769 -7.784 -47.636 1.00 87.25 383 THR A CA 1
ATOM 2805 C C . THR A 1 383 ? 12.783 -6.411 -48.304 1.00 87.25 383 THR A C 1
ATOM 2807 O O . THR A 1 383 ? 12.529 -5.416 -47.631 1.00 87.25 383 THR A O 1
ATOM 2810 N N . ILE A 1 384 ? 12.935 -6.346 -49.634 1.00 78.44 384 ILE A N 1
ATOM 2811 C CA . ILE A 1 384 ? 12.862 -5.081 -50.399 1.00 78.44 384 ILE A CA 1
ATOM 2812 C C . ILE A 1 384 ? 11.597 -4.281 -50.047 1.00 78.44 384 ILE A C 1
ATOM 2814 O O . ILE A 1 384 ? 11.699 -3.102 -49.763 1.00 78.44 384 ILE A O 1
ATOM 2818 N N . GLY A 1 385 ? 10.427 -4.924 -49.935 1.00 81.00 385 GLY A N 1
ATOM 2819 C CA . GLY A 1 385 ? 9.180 -4.233 -49.566 1.00 81.00 385 GLY A CA 1
ATOM 2820 C C . GLY A 1 385 ? 9.108 -3.701 -48.124 1.00 81.00 385 GLY A C 1
ATOM 2821 O O . GLY A 1 385 ? 8.160 -2.999 -47.791 1.00 81.00 385 GLY A O 1
ATOM 2822 N N . LYS A 1 386 ? 10.075 -4.043 -47.262 1.00 88.25 386 LYS A N 1
ATOM 2823 C CA . LYS A 1 386 ? 10.213 -3.510 -45.892 1.00 88.25 386 LYS A CA 1
ATOM 2824 C C . LYS A 1 386 ? 11.228 -2.367 -45.816 1.00 88.25 386 LYS A C 1
ATOM 2826 O O . LYS A 1 386 ? 11.295 -1.685 -44.798 1.00 88.25 386 LYS A O 1
ATOM 2831 N N . LEU A 1 387 ? 12.017 -2.174 -46.871 1.00 86.75 387 LEU A N 1
ATOM 2832 C CA . LEU A 1 387 ? 12.895 -1.029 -47.039 1.00 86.75 387 LEU A CA 1
ATOM 2833 C C . LEU A 1 387 ? 12.121 0.037 -47.811 1.00 86.75 387 LEU A C 1
ATOM 2835 O O . LEU A 1 387 ? 11.569 -0.235 -48.873 1.00 86.75 387 LEU A O 1
ATOM 2839 N N . ALA A 1 388 ? 12.050 1.246 -47.264 1.00 84.75 388 ALA A N 1
ATOM 2840 C CA . ALA A 1 388 ? 11.495 2.363 -48.013 1.00 84.75 388 ALA A CA 1
ATOM 2841 C C . ALA A 1 388 ? 12.398 2.692 -49.214 1.00 84.75 388 ALA A C 1
ATOM 2843 O O . ALA A 1 388 ? 13.609 2.451 -49.181 1.00 84.75 388 ALA A O 1
ATOM 2844 N N . ASP A 1 389 ? 11.831 3.290 -50.260 1.00 81.44 389 ASP A N 1
ATOM 2845 C CA . ASP A 1 389 ? 12.616 3.739 -51.410 1.00 81.44 389 ASP A CA 1
ATOM 2846 C C . ASP A 1 389 ? 13.764 4.655 -50.952 1.00 81.44 389 ASP A C 1
ATOM 2848 O O . ASP A 1 389 ? 13.573 5.579 -50.159 1.00 81.44 389 ASP A O 1
ATOM 2852 N N . ASN A 1 390 ? 14.978 4.387 -51.445 1.00 77.88 390 ASN A N 1
ATOM 2853 C CA . ASN A 1 390 ? 16.223 5.068 -51.057 1.00 77.88 390 ASN A CA 1
ATOM 2854 C C . ASN A 1 390 ? 16.627 4.921 -49.575 1.00 77.88 390 ASN A C 1
ATOM 2856 O O . ASN A 1 390 ? 17.537 5.620 -49.117 1.00 77.88 390 ASN A O 1
ATOM 2860 N N . SER A 1 391 ? 16.009 4.011 -48.808 1.00 87.31 391 SER A N 1
ATOM 2861 C CA . SER A 1 391 ? 16.372 3.814 -47.401 1.00 87.31 391 SER A CA 1
ATOM 2862 C C . SER A 1 391 ? 17.769 3.225 -47.224 1.00 87.31 391 SER A C 1
ATOM 2864 O O . SER A 1 391 ? 18.327 3.390 -46.144 1.00 87.31 391 SER A O 1
ATOM 2866 N N . VAL A 1 392 ? 18.335 2.582 -48.250 1.00 88.31 392 VAL A N 1
ATOM 2867 C CA . VAL A 1 392 ? 19.753 2.205 -48.351 1.00 88.31 392 VAL A CA 1
ATOM 2868 C C . VAL A 1 392 ? 20.368 3.050 -49.464 1.00 88.31 392 VAL A C 1
ATOM 2870 O O . VAL A 1 392 ? 20.258 2.727 -50.643 1.00 88.31 392 VAL A O 1
ATOM 2873 N N . ASN A 1 393 ? 20.946 4.187 -49.086 1.00 84.69 393 ASN A N 1
ATOM 2874 C CA . ASN A 1 393 ? 21.596 5.116 -50.007 1.00 84.69 393 ASN A CA 1
ATOM 2875 C C . ASN A 1 393 ? 23.124 4.970 -49.930 1.00 84.69 393 ASN A C 1
ATOM 2877 O O . ASN A 1 393 ? 23.637 4.268 -49.062 1.00 84.69 393 ASN A O 1
ATOM 2881 N N . ALA A 1 394 ? 23.853 5.661 -50.810 1.00 78.75 394 ALA A N 1
ATOM 2882 C CA . ALA A 1 394 ? 25.315 5.601 -50.844 1.00 78.75 394 ALA A CA 1
ATOM 2883 C C . ALA A 1 394 ? 25.973 5.946 -49.494 1.00 78.75 394 ALA A C 1
ATOM 2885 O O . ALA A 1 394 ? 26.989 5.362 -49.163 1.00 78.75 394 ALA A O 1
ATOM 2886 N N . ALA A 1 395 ? 25.376 6.822 -48.677 1.00 77.38 395 ALA A N 1
ATOM 2887 C CA . ALA A 1 395 ? 25.910 7.155 -47.352 1.00 77.38 395 ALA A CA 1
ATOM 2888 C C . ALA A 1 395 ? 25.729 6.027 -46.317 1.00 77.38 395 ALA A C 1
ATOM 2890 O O . ALA A 1 395 ? 26.448 5.980 -45.324 1.00 77.38 395 ALA A O 1
ATOM 2891 N N . LYS A 1 396 ? 24.766 5.123 -46.538 1.00 86.38 396 LYS A N 1
ATOM 2892 C CA . LYS A 1 396 ? 24.517 3.937 -45.702 1.00 86.38 396 LYS A CA 1
ATOM 2893 C C . LYS A 1 396 ? 25.275 2.698 -46.183 1.00 86.38 396 LYS A C 1
ATOM 2895 O O . LYS A 1 396 ? 25.280 1.688 -45.486 1.00 86.38 396 LYS A O 1
ATOM 2900 N N . ILE A 1 397 ? 25.889 2.768 -47.363 1.00 85.75 397 ILE A N 1
ATOM 2901 C CA . ILE A 1 397 ? 26.784 1.744 -47.894 1.00 85.75 397 ILE A CA 1
ATOM 2902 C C . ILE A 1 397 ? 28.202 2.210 -47.582 1.00 85.75 397 ILE A C 1
ATOM 2904 O O . ILE A 1 397 ? 28.692 3.166 -48.171 1.00 85.75 397 ILE A O 1
ATOM 2908 N N . ILE A 1 398 ? 28.857 1.552 -46.632 1.00 81.75 398 ILE A N 1
ATOM 2909 C CA . ILE A 1 398 ? 30.238 1.886 -46.269 1.00 81.75 398 ILE A CA 1
ATOM 2910 C C . ILE A 1 398 ? 31.151 1.575 -47.465 1.00 81.75 398 ILE A C 1
ATOM 2912 O O . ILE A 1 398 ? 30.963 0.552 -48.132 1.00 81.75 398 ILE A O 1
ATOM 2916 N N . ASP A 1 399 ? 32.142 2.426 -47.736 1.00 75.06 399 ASP A N 1
ATOM 2917 C CA . ASP A 1 399 ? 33.118 2.201 -48.808 1.00 75.06 399 ASP A CA 1
ATOM 2918 C C . ASP A 1 399 ? 33.762 0.809 -48.686 1.00 75.06 399 ASP A C 1
ATOM 2920 O O . ASP A 1 399 ? 34.231 0.402 -47.623 1.00 75.06 399 ASP A O 1
ATOM 2924 N N . GLY A 1 400 ? 33.743 0.048 -49.783 1.00 74.69 400 GLY A N 1
ATOM 2925 C CA . GLY A 1 400 ? 34.269 -1.321 -49.839 1.00 74.69 400 GLY A CA 1
ATOM 2926 C C . GLY A 1 400 ? 33.345 -2.416 -49.287 1.00 74.69 400 GLY A C 1
ATOM 2927 O O . GLY A 1 400 ? 33.665 -3.589 -49.455 1.00 74.69 400 GLY A O 1
ATOM 2928 N N . SER A 1 401 ? 32.192 -2.079 -48.691 1.00 84.38 401 SER A N 1
ATOM 2929 C CA . SER A 1 401 ? 31.223 -3.083 -48.204 1.00 84.38 401 SER A CA 1
ATOM 2930 C C . SER A 1 401 ? 30.514 -3.850 -49.324 1.00 84.38 401 SER A C 1
ATOM 2932 O O . SER A 1 401 ? 30.039 -4.961 -49.105 1.00 84.38 401 SER A O 1
ATOM 2934 N N . VAL A 1 402 ? 30.466 -3.280 -50.532 1.00 87.06 402 VAL A N 1
ATOM 2935 C CA . VAL A 1 402 ? 30.001 -3.960 -51.745 1.00 87.06 402 VAL A CA 1
ATOM 2936 C C . VAL A 1 402 ? 31.223 -4.453 -52.513 1.00 87.06 402 VAL A C 1
ATOM 2938 O O . VAL A 1 402 ? 31.803 -3.724 -53.321 1.00 87.06 402 VAL A O 1
ATOM 2941 N N . GLY A 1 403 ? 31.630 -5.686 -52.227 1.00 80.94 403 GLY A N 1
ATOM 2942 C CA . GLY A 1 403 ? 32.676 -6.400 -52.944 1.00 80.94 403 GLY A CA 1
ATOM 2943 C C . GLY A 1 403 ? 32.129 -7.256 -54.089 1.00 80.94 403 GLY A C 1
ATOM 2944 O O . GLY A 1 403 ? 30.979 -7.150 -54.524 1.00 80.94 403 GLY A O 1
ATOM 2945 N N . THR A 1 404 ? 32.987 -8.131 -54.611 1.00 76.44 404 THR A N 1
ATOM 2946 C CA . THR A 1 404 ? 32.663 -9.017 -55.740 1.00 76.44 404 THR A CA 1
ATOM 2947 C C . THR A 1 404 ? 31.641 -10.096 -55.398 1.00 76.44 404 THR A C 1
ATOM 2949 O O . THR A 1 404 ? 31.040 -10.651 -56.307 1.00 76.44 404 THR A O 1
ATOM 2952 N N . ASN A 1 405 ? 31.452 -10.422 -54.117 1.00 77.62 405 ASN A N 1
ATOM 2953 C CA . ASN A 1 405 ? 30.469 -11.424 -53.690 1.00 77.62 405 ASN A CA 1
ATOM 2954 C C . ASN A 1 405 ? 29.074 -10.801 -53.545 1.00 77.62 405 ASN A C 1
ATOM 2956 O O . ASN A 1 405 ? 28.062 -11.466 -53.760 1.00 77.62 405 ASN A O 1
ATOM 2960 N N . GLU A 1 406 ? 29.033 -9.515 -53.203 1.00 86.38 406 GLU A N 1
ATOM 2961 C CA . GLU A 1 406 ? 27.831 -8.708 -53.025 1.00 86.38 406 GLU A CA 1
ATOM 2962 C C . GLU A 1 406 ? 27.267 -8.235 -54.377 1.00 86.38 406 GLU A C 1
ATOM 2964 O O . GLU A 1 406 ? 26.067 -7.983 -54.503 1.00 86.38 406 GLU A O 1
ATOM 2969 N N . LEU A 1 407 ? 28.111 -8.169 -55.413 1.00 85.06 407 LEU A N 1
ATOM 2970 C CA . LEU A 1 407 ? 27.703 -7.984 -56.803 1.00 85.06 407 LEU A CA 1
ATOM 2971 C C . LEU A 1 407 ? 27.654 -9.327 -57.527 1.00 85.06 407 LEU A C 1
ATOM 2973 O O . LEU A 1 407 ? 28.680 -9.901 -57.875 1.00 85.06 407 LEU A O 1
ATOM 2977 N N . ALA A 1 408 ? 26.450 -9.796 -57.847 1.00 83.06 408 ALA A N 1
ATOM 2978 C CA . ALA A 1 408 ? 26.305 -10.947 -58.731 1.00 83.06 408 ALA A CA 1
ATOM 2979 C C . ALA A 1 408 ? 27.027 -10.714 -60.075 1.00 83.06 408 ALA A C 1
ATOM 2981 O O . ALA A 1 408 ? 27.100 -9.587 -60.575 1.00 83.06 408 ALA A O 1
ATOM 2982 N N . ASN A 1 409 ? 27.506 -11.786 -60.715 1.00 80.62 409 ASN A N 1
ATOM 2983 C CA . ASN A 1 409 ? 28.028 -11.701 -62.081 1.00 80.62 409 ASN A CA 1
ATOM 2984 C C . ASN A 1 409 ? 26.996 -11.001 -62.979 1.00 80.62 409 ASN A C 1
ATOM 2986 O O . ASN A 1 409 ? 25.818 -11.351 -62.942 1.00 80.62 409 ASN A O 1
ATOM 2990 N N . THR A 1 410 ? 27.435 -10.025 -63.783 1.00 79.06 410 THR A N 1
ATOM 2991 C CA . THR A 1 410 ? 26.592 -9.151 -64.636 1.00 79.06 410 THR A CA 1
ATOM 2992 C C . THR A 1 410 ? 25.715 -8.125 -63.902 1.00 79.06 410 THR A C 1
ATOM 2994 O O . THR A 1 410 ? 24.948 -7.408 -64.544 1.00 79.06 410 THR A O 1
ATOM 2997 N N . ALA A 1 411 ? 25.849 -7.979 -62.577 1.00 85.12 411 ALA A N 1
ATOM 2998 C CA . ALA A 1 411 ? 25.066 -7.010 -61.812 1.00 85.12 411 ALA A CA 1
ATOM 2999 C C . ALA A 1 411 ? 25.310 -5.562 -62.255 1.00 85.12 411 ALA A C 1
ATOM 3001 O O . ALA A 1 411 ? 24.377 -4.767 -62.178 1.00 85.12 411 ALA A O 1
ATOM 3002 N N . VAL A 1 412 ? 26.507 -5.221 -62.742 1.00 87.69 412 VAL A N 1
ATOM 3003 C CA . VAL A 1 412 ? 26.804 -3.921 -63.363 1.00 87.69 412 VAL A CA 1
ATOM 3004 C C . VAL A 1 412 ? 26.606 -4.045 -64.875 1.00 87.69 412 VAL A C 1
ATOM 3006 O O . VAL A 1 412 ? 27.456 -4.575 -65.587 1.00 87.69 412 VAL A O 1
ATOM 3009 N N . THR A 1 413 ? 25.449 -3.594 -65.357 1.00 85.38 413 THR A N 1
ATOM 3010 C CA . THR A 1 413 ? 25.106 -3.544 -66.784 1.00 85.38 413 THR A CA 1
ATOM 3011 C C . THR A 1 413 ? 25.515 -2.200 -67.388 1.00 85.38 413 THR A C 1
ATOM 3013 O O . THR A 1 413 ? 25.755 -1.240 -66.658 1.00 85.38 413 THR A O 1
ATOM 3016 N N . LEU A 1 414 ? 25.555 -2.099 -68.723 1.00 78.62 414 LEU A N 1
ATOM 3017 C CA . LEU A 1 414 ? 25.842 -0.830 -69.411 1.00 78.62 414 LEU A CA 1
ATOM 3018 C C . LEU A 1 414 ? 24.889 0.294 -68.981 1.00 78.62 414 LEU A C 1
ATOM 3020 O O . LEU A 1 414 ? 25.331 1.410 -68.778 1.00 78.62 414 LEU A O 1
ATOM 3024 N N . GLU A 1 415 ? 23.612 -0.013 -68.753 1.00 81.19 415 GLU A N 1
ATOM 3025 C CA . GLU A 1 415 ? 22.613 0.960 -68.285 1.00 81.19 415 GLU A CA 1
ATOM 3026 C C . GLU A 1 415 ? 22.865 1.447 -66.844 1.00 81.19 415 GLU A C 1
ATOM 3028 O O . GLU A 1 415 ? 22.436 2.533 -66.465 1.00 81.19 415 GLU A O 1
ATOM 3033 N N . LYS A 1 416 ? 23.596 0.666 -66.035 1.00 84.69 416 LYS A N 1
ATOM 3034 C CA . LYS A 1 416 ? 24.006 1.039 -64.669 1.00 84.69 416 LYS A CA 1
ATOM 3035 C C . LYS A 1 416 ? 25.306 1.845 -64.634 1.00 84.69 416 LYS A C 1
ATOM 3037 O O . LYS A 1 416 ? 25.642 2.401 -63.589 1.00 84.69 416 LYS A O 1
ATOM 3042 N N . LEU A 1 417 ? 26.040 1.907 -65.745 1.00 85.06 417 LEU A N 1
ATOM 3043 C CA . LEU A 1 417 ? 27.220 2.746 -65.907 1.00 85.06 417 LEU A CA 1
ATOM 3044 C C . LEU A 1 417 ? 26.811 4.022 -66.636 1.00 85.06 417 LEU A C 1
ATOM 3046 O O . LEU A 1 417 ? 26.430 3.986 -67.798 1.00 85.06 417 LEU A O 1
ATOM 3050 N N . ALA A 1 418 ? 26.924 5.168 -65.968 1.00 83.00 418 ALA A N 1
ATOM 3051 C CA . ALA A 1 418 ? 26.730 6.445 -66.648 1.00 83.00 418 ALA A CA 1
ATOM 3052 C C . ALA A 1 418 ? 27.733 6.603 -67.809 1.00 83.00 418 ALA A C 1
ATOM 3054 O O . ALA A 1 418 ? 28.853 6.079 -67.750 1.00 83.00 418 ALA A O 1
ATOM 3055 N N . ASP A 1 419 ? 27.371 7.365 -68.839 1.00 80.31 419 ASP A N 1
ATOM 3056 C CA . ASP A 1 419 ? 28.273 7.656 -69.955 1.00 80.31 419 ASP A CA 1
ATOM 3057 C C . ASP A 1 419 ? 29.605 8.232 -69.447 1.00 80.31 419 ASP A C 1
ATOM 3059 O O . ASP A 1 419 ? 29.640 9.111 -68.583 1.00 80.31 419 ASP A O 1
ATOM 3063 N N . ASN A 1 420 ? 30.726 7.723 -69.971 1.00 75.69 420 ASN A N 1
ATOM 3064 C CA . ASN A 1 420 ? 32.094 8.065 -69.544 1.00 75.69 420 ASN A CA 1
ATOM 3065 C C . ASN A 1 420 ? 32.431 7.734 -68.075 1.00 75.69 420 ASN A C 1
ATOM 3067 O O . ASN A 1 420 ? 33.487 8.138 -67.577 1.00 75.69 420 ASN A O 1
ATOM 3071 N N . SER A 1 421 ? 31.580 6.982 -67.368 1.00 84.81 421 SER A N 1
ATOM 3072 C CA . SER A 1 421 ? 31.855 6.570 -65.986 1.00 84.81 421 SER A CA 1
ATOM 3073 C C . SER A 1 421 ? 33.067 5.649 -65.869 1.00 84.81 421 SER A C 1
ATOM 3075 O O . SER A 1 421 ? 33.681 5.648 -64.807 1.00 84.81 421 SER A O 1
ATOM 3077 N N . VAL A 1 422 ? 33.464 4.946 -66.936 1.00 86.62 422 VAL A N 1
ATOM 3078 C CA . VAL A 1 422 ? 34.759 4.262 -67.074 1.00 86.62 422 VAL A CA 1
ATOM 3079 C C . VAL A 1 422 ? 35.599 5.047 -68.081 1.00 86.62 422 VAL A C 1
ATOM 3081 O O . VAL A 1 422 ? 35.469 4.879 -69.289 1.00 86.62 422 VAL A O 1
ATOM 3084 N N . ASN A 1 423 ? 36.423 5.964 -67.579 1.00 82.56 423 ASN A N 1
ATOM 3085 C CA . ASN A 1 423 ? 37.300 6.802 -68.395 1.00 82.56 423 ASN A CA 1
ATOM 3086 C C . ASN A 1 423 ? 38.750 6.296 -68.343 1.00 82.56 423 ASN A C 1
ATOM 3088 O O . ASN A 1 423 ? 39.081 5.422 -67.546 1.00 82.56 423 ASN A O 1
ATOM 3092 N N . ALA A 1 424 ? 39.632 6.881 -69.157 1.00 76.81 424 ALA A N 1
ATOM 3093 C CA . ALA A 1 424 ? 41.041 6.484 -69.223 1.00 76.81 424 ALA A CA 1
ATOM 3094 C C . ALA A 1 424 ? 41.776 6.551 -67.868 1.00 76.81 424 ALA A C 1
ATOM 3096 O O . ALA A 1 424 ? 42.716 5.801 -67.669 1.00 76.81 424 ALA A O 1
ATOM 3097 N N . ALA A 1 425 ? 41.344 7.394 -66.921 1.00 74.38 425 ALA A N 1
ATOM 3098 C CA . ALA A 1 425 ? 41.936 7.449 -65.580 1.00 74.38 425 ALA A CA 1
ATOM 3099 C C . ALA A 1 425 ? 41.475 6.296 -64.667 1.00 74.38 425 ALA A C 1
ATOM 3101 O O . ALA A 1 425 ? 42.151 5.973 -63.696 1.00 74.38 425 ALA A O 1
ATOM 3102 N N . LYS A 1 426 ? 40.323 5.683 -64.971 1.00 82.25 426 LYS A N 1
ATOM 3103 C CA . LYS A 1 426 ? 39.781 4.503 -64.278 1.00 82.25 426 LYS A CA 1
ATOM 3104 C C . LYS A 1 426 ? 40.226 3.182 -64.912 1.00 82.25 426 LYS A C 1
ATOM 3106 O O . LYS A 1 426 ? 40.023 2.131 -64.313 1.00 82.25 426 LYS A O 1
ATOM 3111 N N . ILE A 1 427 ? 40.825 3.235 -66.103 1.00 83.88 427 ILE A N 1
ATOM 3112 C CA . ILE A 1 427 ? 41.466 2.101 -66.774 1.00 83.88 427 ILE A CA 1
ATOM 3113 C C . ILE A 1 427 ? 42.957 2.176 -66.450 1.00 83.88 427 ILE A C 1
ATOM 3115 O O . ILE A 1 427 ? 43.663 3.054 -66.936 1.00 83.88 427 ILE A O 1
ATOM 3119 N N . ILE A 1 428 ? 43.440 1.270 -65.605 1.00 79.19 428 ILE A N 1
ATOM 3120 C CA . ILE A 1 428 ? 44.865 1.206 -65.258 1.00 79.19 428 ILE A CA 1
ATOM 3121 C C . ILE A 1 428 ? 45.658 0.782 -66.505 1.00 79.19 428 ILE A C 1
ATOM 3123 O O . ILE A 1 428 ? 45.180 -0.039 -67.293 1.00 79.19 428 ILE A O 1
ATOM 3127 N N . ASP A 1 429 ? 46.859 1.330 -66.697 1.00 73.56 429 ASP A N 1
ATOM 3128 C CA . ASP A 1 429 ? 47.705 0.995 -67.847 1.00 73.56 429 ASP A CA 1
ATOM 3129 C C . ASP A 1 429 ? 47.967 -0.522 -67.924 1.00 73.56 429 ASP A C 1
ATOM 3131 O O . ASP A 1 429 ? 48.251 -1.172 -66.916 1.00 73.56 429 ASP A O 1
ATOM 3135 N N . GLY A 1 430 ? 47.787 -1.104 -69.111 1.00 72.12 430 GLY A N 1
ATOM 3136 C CA . GLY A 1 430 ? 47.877 -2.552 -69.339 1.00 72.12 430 GLY A CA 1
ATOM 3137 C C . GLY A 1 430 ? 46.688 -3.405 -68.861 1.00 72.12 430 GLY A C 1
ATOM 3138 O O . GLY A 1 430 ? 46.699 -4.609 -69.104 1.00 72.12 430 GLY A O 1
ATOM 3139 N N . SER A 1 431 ? 45.652 -2.831 -68.229 1.00 81.62 431 SER A N 1
ATOM 3140 C CA . SER A 1 431 ? 44.466 -3.601 -67.787 1.00 81.62 431 SER A CA 1
ATOM 3141 C C . SER A 1 431 ? 43.554 -4.059 -68.933 1.00 81.62 431 SER A C 1
ATOM 3143 O O . SER A 1 431 ? 42.785 -5.002 -68.766 1.00 81.62 431 SER A O 1
ATOM 3145 N N . VAL A 1 432 ? 43.657 -3.421 -70.103 1.00 85.31 432 VAL A N 1
ATOM 3146 C CA . VAL A 1 432 ? 43.007 -3.866 -71.343 1.00 85.31 432 VAL A CA 1
ATOM 3147 C C . VAL A 1 432 ? 44.005 -4.714 -72.130 1.00 85.31 432 VAL A C 1
ATOM 3149 O O . VAL A 1 432 ? 44.796 -4.192 -72.916 1.00 85.31 432 VAL A O 1
ATOM 3152 N N . GLY A 1 433 ? 43.993 -6.021 -71.880 1.00 77.62 433 GLY A N 1
ATOM 3153 C CA . GLY A 1 433 ? 44.779 -7.006 -72.614 1.00 77.62 433 GLY A CA 1
ATOM 3154 C C . GLY A 1 433 ? 44.059 -7.528 -73.862 1.00 77.62 433 GLY A C 1
ATOM 3155 O O . GLY A 1 433 ? 43.022 -7.025 -74.300 1.00 77.62 433 GLY A O 1
ATOM 3156 N N . THR A 1 434 ? 44.631 -8.567 -74.472 1.00 72.06 434 THR A N 1
ATOM 3157 C CA . THR A 1 434 ? 44.112 -9.165 -75.713 1.00 72.06 434 THR A CA 1
ATOM 3158 C C . THR A 1 434 ? 42.785 -9.899 -75.531 1.00 72.06 434 THR A C 1
ATOM 3160 O O . THR A 1 434 ? 42.112 -10.157 -76.521 1.00 72.06 434 THR A O 1
ATOM 3163 N N . ASN A 1 435 ? 42.410 -10.256 -74.299 1.00 73.12 435 ASN A N 1
ATOM 3164 C CA . ASN A 1 435 ? 41.141 -10.932 -74.007 1.00 73.12 435 ASN A CA 1
ATOM 3165 C C . ASN A 1 435 ? 40.010 -9.920 -73.763 1.00 73.12 435 ASN A C 1
ATOM 3167 O O . ASN A 1 435 ? 38.841 -10.216 -74.003 1.00 73.12 435 ASN A O 1
ATOM 3171 N N . GLU A 1 436 ? 40.370 -8.722 -73.305 1.00 82.00 436 GLU A N 1
ATOM 3172 C CA . GLU A 1 436 ? 39.479 -7.603 -73.009 1.00 82.00 436 GLU A CA 1
ATOM 3173 C C . GLU A 1 436 ? 39.067 -6.853 -74.290 1.00 82.00 436 GLU A C 1
ATOM 3175 O O . GLU A 1 436 ? 38.032 -6.184 -74.321 1.00 82.00 436 GLU A O 1
ATOM 3180 N N . LEU A 1 437 ? 39.838 -7.004 -75.374 1.00 80.94 437 LEU A N 1
ATOM 3181 C CA . LEU A 1 437 ? 39.476 -6.583 -76.726 1.00 80.94 437 LEU A CA 1
ATOM 3182 C C . LEU A 1 437 ? 39.087 -7.799 -77.567 1.00 80.94 437 LEU A C 1
ATOM 3184 O O . LEU A 1 437 ? 39.934 -8.591 -77.965 1.00 80.94 437 LEU A O 1
ATOM 3188 N N . ALA A 1 438 ? 37.807 -7.915 -77.917 1.00 78.31 438 ALA A N 1
ATOM 3189 C CA . ALA A 1 438 ? 37.383 -8.913 -78.894 1.00 78.31 438 ALA A CA 1
ATOM 3190 C C . ALA A 1 438 ? 38.124 -8.727 -80.237 1.00 78.31 438 ALA A C 1
ATOM 3192 O O . ALA A 1 438 ? 38.474 -7.607 -80.620 1.00 78.31 438 ALA A O 1
ATOM 3193 N N . ASN A 1 439 ? 38.312 -9.809 -81.002 1.00 77.56 439 ASN A N 1
ATOM 3194 C CA . ASN A 1 439 ? 38.837 -9.713 -82.368 1.00 77.56 439 ASN A CA 1
ATOM 3195 C C . ASN A 1 439 ? 38.014 -8.686 -83.162 1.00 77.56 439 ASN A C 1
ATOM 3197 O O . ASN A 1 439 ? 36.787 -8.754 -83.159 1.00 77.56 439 ASN A O 1
ATOM 3201 N N . THR A 1 440 ? 38.681 -7.745 -83.841 1.00 75.62 440 THR A N 1
ATOM 3202 C CA . THR A 1 440 ? 38.079 -6.600 -84.570 1.00 75.62 440 THR A CA 1
ATOM 3203 C C . THR A 1 440 ? 37.429 -5.505 -83.707 1.00 75.62 440 THR A C 1
ATOM 3205 O O . THR A 1 440 ? 36.834 -4.574 -84.249 1.00 75.62 440 THR A O 1
ATOM 3208 N N . ALA A 1 441 ? 37.578 -5.542 -82.376 1.00 79.94 441 ALA A N 1
ATOM 3209 C CA . ALA A 1 441 ? 36.990 -4.538 -81.486 1.00 79.94 441 ALA A CA 1
ATOM 3210 C C . ALA A 1 441 ? 37.501 -3.116 -81.754 1.00 79.94 441 ALA A C 1
ATOM 3212 O O . ALA A 1 441 ? 36.748 -2.168 -81.532 1.00 79.94 441 ALA A O 1
ATOM 3213 N N . VAL A 1 442 ? 38.735 -2.956 -82.242 1.00 83.88 442 VAL A N 1
ATOM 3214 C CA . VAL A 1 442 ? 39.292 -1.675 -82.696 1.00 83.88 442 VAL A CA 1
ATOM 3215 C C . VAL A 1 442 ? 39.014 -1.525 -84.194 1.00 83.88 442 VAL A C 1
ATOM 3217 O O . VAL A 1 442 ? 39.701 -2.107 -85.029 1.00 83.88 442 VAL A O 1
ATOM 3220 N N . THR A 1 443 ? 37.966 -0.775 -84.529 1.00 82.88 443 THR A N 1
ATOM 3221 C CA . THR A 1 443 ? 37.581 -0.455 -85.911 1.00 82.88 443 THR A CA 1
ATOM 3222 C C . THR A 1 443 ? 38.263 0.832 -86.381 1.00 82.88 443 THR A C 1
ATOM 3224 O O . THR A 1 443 ? 38.766 1.602 -85.565 1.00 82.88 443 THR A O 1
ATOM 3227 N N . LEU A 1 444 ? 38.246 1.106 -87.693 1.00 75.25 444 LEU A N 1
ATOM 3228 C CA . LEU A 1 444 ? 38.781 2.358 -88.252 1.00 75.25 444 LEU A CA 1
ATOM 3229 C C . LEU A 1 444 ? 38.157 3.603 -87.605 1.00 75.25 444 LEU A C 1
ATOM 3231 O O . LEU A 1 444 ? 38.857 4.563 -87.341 1.00 75.25 444 LEU A O 1
ATOM 3235 N N . GLU A 1 445 ? 36.867 3.560 -87.278 1.00 76.31 445 GLU A N 1
ATOM 3236 C CA . GLU A 1 445 ? 36.157 4.666 -86.619 1.00 76.31 445 GLU A CA 1
ATOM 3237 C C . GLU A 1 445 ? 36.586 4.873 -85.152 1.00 76.31 445 GLU A C 1
ATOM 3239 O O . GLU A 1 445 ? 36.464 5.969 -84.612 1.00 76.31 445 GLU A O 1
ATOM 3244 N N . LYS A 1 446 ? 37.137 3.833 -84.507 1.00 79.81 446 LYS A N 1
ATOM 3245 C CA . LYS A 1 446 ? 37.695 3.895 -83.143 1.00 79.81 446 LYS A CA 1
ATOM 3246 C C . LYS A 1 446 ? 39.157 4.351 -83.114 1.00 79.81 446 LYS A C 1
ATOM 3248 O O . LYS A 1 446 ? 39.688 4.614 -82.036 1.00 79.81 446 LYS A O 1
ATOM 3253 N N . LEU A 1 447 ? 39.808 4.443 -84.274 1.00 80.44 447 LEU A N 1
ATOM 3254 C CA . LEU A 1 447 ? 41.157 4.973 -84.432 1.00 80.44 447 LEU A CA 1
ATOM 3255 C C . LEU A 1 447 ? 41.066 6.367 -85.044 1.00 80.44 447 LEU A C 1
ATOM 3257 O O . LEU A 1 447 ? 40.739 6.523 -86.213 1.00 80.44 447 LEU A O 1
ATOM 3261 N N . ALA A 1 448 ? 41.406 7.394 -84.268 1.00 77.88 448 ALA A N 1
ATOM 3262 C CA . ALA A 1 448 ? 41.544 8.734 -84.828 1.00 77.88 448 ALA A CA 1
ATOM 3263 C C . ALA A 1 448 ? 42.622 8.757 -85.931 1.00 77.88 448 ALA A C 1
ATOM 3265 O O . ALA A 1 448 ? 43.577 7.970 -85.891 1.00 77.88 448 ALA A O 1
ATOM 3266 N N . ASP A 1 449 ? 42.514 9.685 -86.881 1.00 75.69 449 ASP A N 1
ATOM 3267 C CA . ASP A 1 449 ? 43.529 9.872 -87.921 1.00 75.69 449 ASP A CA 1
ATOM 3268 C C . ASP A 1 449 ? 44.924 10.042 -87.295 1.00 75.69 449 ASP A C 1
ATOM 3270 O O . ASP A 1 449 ? 45.121 10.821 -86.362 1.00 75.69 449 ASP A O 1
ATOM 3274 N N . ASN A 1 450 ? 45.910 9.295 -87.805 1.00 69.12 450 ASN A N 1
ATOM 3275 C CA . ASN A 1 450 ? 47.289 9.233 -87.290 1.00 69.12 450 ASN A CA 1
ATOM 3276 C C . ASN A 1 450 ? 47.449 8.669 -85.860 1.00 69.12 450 ASN A C 1
ATOM 3278 O O . ASN A 1 450 ? 48.542 8.749 -85.292 1.00 69.12 450 ASN A O 1
ATOM 3282 N N . SER A 1 451 ? 46.406 8.072 -85.269 1.00 79.81 451 SER A N 1
ATOM 3283 C CA . SER A 1 451 ? 46.490 7.460 -83.930 1.00 79.81 451 SER A CA 1
ATOM 3284 C C . SER A 1 451 ? 47.446 6.263 -83.867 1.00 79.81 451 SER A C 1
ATOM 3286 O O . SER A 1 451 ? 48.028 6.020 -82.805 1.00 79.81 451 SER A O 1
ATOM 3288 N N . VAL A 1 452 ? 47.648 5.575 -84.999 1.00 81.06 452 VAL A N 1
ATOM 3289 C CA . VAL A 1 452 ? 48.708 4.586 -85.243 1.00 81.06 452 VAL A CA 1
ATOM 3290 C C . VAL A 1 452 ? 49.754 5.231 -86.157 1.00 81.06 452 VAL A C 1
ATOM 3292 O O . VAL A 1 452 ? 49.632 5.217 -87.379 1.00 81.06 452 VAL A O 1
ATOM 3295 N N . ASN A 1 453 ? 50.756 5.867 -85.554 1.00 77.56 453 ASN A N 1
ATOM 3296 C CA . ASN A 1 453 ? 51.857 6.520 -86.266 1.00 77.56 453 ASN A CA 1
ATOM 3297 C C . ASN A 1 453 ? 53.128 5.655 -86.238 1.00 77.56 453 ASN A C 1
ATOM 3299 O O . ASN A 1 453 ? 53.175 4.632 -85.559 1.00 77.56 453 ASN A O 1
ATOM 3303 N N . ALA A 1 454 ? 54.178 6.091 -86.939 1.00 68.75 454 ALA A N 1
ATOM 3304 C CA . ALA A 1 454 ? 55.450 5.369 -87.011 1.00 68.75 454 ALA A CA 1
ATOM 3305 C C . ALA A 1 454 ? 56.094 5.088 -85.638 1.00 68.75 454 ALA A C 1
ATOM 3307 O O . ALA A 1 454 ? 56.840 4.130 -85.517 1.00 68.75 454 ALA A O 1
ATOM 3308 N N . ALA A 1 455 ? 55.795 5.875 -84.597 1.00 68.31 455 ALA A N 1
ATOM 3309 C CA . ALA A 1 455 ? 56.280 5.618 -83.238 1.00 68.31 455 ALA A CA 1
ATOM 3310 C C . ALA A 1 455 ? 55.445 4.563 -82.484 1.00 68.31 455 ALA A C 1
ATOM 3312 O O . ALA A 1 455 ? 55.929 3.980 -81.519 1.00 68.31 455 ALA A O 1
ATOM 3313 N N . LYS A 1 456 ? 54.195 4.317 -82.907 1.00 75.19 456 LYS A N 1
ATOM 3314 C CA . LYS A 1 456 ? 53.313 3.268 -82.361 1.00 75.19 456 LYS A CA 1
ATOM 3315 C C . LYS A 1 456 ? 53.420 1.930 -83.096 1.00 75.19 456 LYS A C 1
ATOM 3317 O O . LYS A 1 456 ? 52.904 0.933 -82.602 1.00 75.19 456 LYS A O 1
ATOM 3322 N N . ILE A 1 457 ? 54.067 1.914 -84.258 1.00 75.56 457 ILE A N 1
ATOM 3323 C CA . ILE A 1 457 ? 54.407 0.706 -85.009 1.00 75.56 457 ILE A CA 1
ATOM 3324 C C . ILE A 1 457 ? 55.867 0.391 -84.691 1.00 75.56 457 ILE A C 1
ATOM 3326 O O . ILE A 1 457 ? 56.767 1.101 -85.127 1.00 75.56 457 ILE A O 1
ATOM 3330 N N . ILE A 1 458 ? 56.106 -0.650 -83.898 1.00 73.94 458 ILE A N 1
ATOM 3331 C CA . ILE A 1 458 ? 57.470 -1.079 -83.567 1.00 73.94 458 ILE A CA 1
ATOM 3332 C C . ILE A 1 458 ? 58.116 -1.666 -84.830 1.00 73.94 458 ILE A C 1
ATOM 3334 O O . ILE A 1 458 ? 57.434 -2.304 -85.638 1.00 73.94 458 ILE A O 1
ATOM 3338 N N . ASP A 1 459 ? 59.420 -1.462 -85.004 1.00 61.03 459 ASP A N 1
ATOM 3339 C CA . ASP A 1 459 ? 60.162 -1.997 -86.146 1.00 61.03 459 ASP A CA 1
ATOM 3340 C C . ASP A 1 459 ? 59.989 -3.528 -86.251 1.00 61.03 459 ASP A C 1
ATOM 3342 O O . ASP A 1 459 ? 60.103 -4.250 -85.258 1.00 61.03 459 ASP A O 1
ATOM 3346 N N . GLY A 1 460 ? 59.621 -4.015 -87.438 1.00 66.12 460 GLY A N 1
ATOM 3347 C CA . GLY A 1 460 ? 59.300 -5.427 -87.693 1.00 66.12 460 GLY A CA 1
ATOM 3348 C C . GLY A 1 460 ? 57.910 -5.924 -87.249 1.00 66.12 460 GLY A C 1
ATOM 3349 O O . GLY A 1 460 ? 57.590 -7.080 -87.514 1.00 66.12 460 GLY A O 1
ATOM 3350 N N . SER A 1 461 ? 57.062 -5.095 -86.621 1.00 73.94 461 SER A N 1
ATOM 3351 C CA . SER A 1 461 ? 55.710 -5.511 -86.173 1.00 73.94 461 SER A CA 1
ATOM 3352 C C . SER A 1 461 ? 54.675 -5.652 -87.298 1.00 73.94 461 SER A C 1
ATOM 3354 O O . SER A 1 461 ? 53.649 -6.304 -87.114 1.00 73.94 461 SER A O 1
ATOM 3356 N N . VAL A 1 462 ? 54.947 -5.067 -88.467 1.00 76.19 462 VAL A N 1
ATOM 3357 C CA . VAL A 1 462 ? 54.144 -5.223 -89.686 1.00 76.19 462 VAL A CA 1
ATOM 3358 C C . VAL A 1 462 ? 54.949 -6.069 -90.668 1.00 76.19 462 VAL A C 1
ATOM 3360 O O . VAL A 1 462 ? 55.805 -5.557 -91.389 1.00 76.19 462 VAL A O 1
ATOM 3363 N N . GLY A 1 463 ? 54.708 -7.378 -90.651 1.00 71.44 463 GLY A N 1
ATOM 3364 C CA . GLY A 1 463 ? 55.318 -8.338 -91.560 1.00 71.44 463 GLY A CA 1
ATOM 3365 C C . GLY A 1 463 ? 54.520 -8.524 -92.854 1.00 71.44 463 GLY A C 1
ATOM 3366 O O . GLY A 1 463 ? 53.577 -7.798 -93.174 1.00 71.44 463 GLY A O 1
ATOM 3367 N N . THR A 1 464 ? 54.920 -9.520 -93.642 1.00 59.94 464 THR A N 1
ATOM 3368 C CA . THR A 1 464 ? 54.318 -9.820 -94.951 1.00 59.94 464 THR A CA 1
ATOM 3369 C C . THR A 1 464 ? 52.901 -10.388 -94.862 1.00 59.94 464 THR A C 1
ATOM 3371 O O . THR A 1 464 ? 52.183 -10.350 -95.857 1.00 59.94 464 THR A O 1
ATOM 3374 N N . ASN A 1 465 ? 52.483 -10.881 -93.693 1.00 64.31 465 ASN A N 1
ATOM 3375 C CA . ASN A 1 465 ? 51.133 -11.405 -93.462 1.00 64.31 465 ASN A CA 1
ATOM 3376 C C . ASN A 1 465 ? 50.166 -10.313 -92.977 1.00 64.31 465 ASN A C 1
ATOM 3378 O O . ASN A 1 465 ? 48.956 -10.423 -93.161 1.00 64.31 465 ASN A O 1
ATOM 3382 N N . GLU A 1 466 ? 50.705 -9.250 -92.379 1.00 73.12 466 GLU A N 1
ATOM 3383 C CA . GLU A 1 466 ? 49.989 -8.099 -91.832 1.00 73.12 466 GLU A CA 1
ATOM 3384 C C . GLU A 1 466 ? 49.633 -7.065 -92.922 1.00 73.12 466 GLU A C 1
ATOM 3386 O O . GLU A 1 466 ? 48.857 -6.139 -92.682 1.00 73.12 466 GLU A O 1
ATOM 3391 N N . LEU A 1 467 ? 50.160 -7.242 -94.140 1.00 70.69 467 LEU A N 1
ATOM 3392 C CA . LEU A 1 467 ? 49.873 -6.434 -95.324 1.00 70.69 467 LEU A CA 1
ATOM 3393 C C . LEU A 1 467 ? 49.233 -7.296 -96.417 1.00 70.69 467 LEU A C 1
ATOM 3395 O O . LEU A 1 467 ? 49.863 -8.183 -96.985 1.00 70.69 467 LEU A O 1
ATOM 3399 N N . ALA A 1 468 ? 47.983 -7.000 -96.776 1.00 65.44 468 ALA A N 1
ATOM 3400 C CA . ALA A 1 468 ? 47.347 -7.634 -97.929 1.00 65.44 468 ALA A CA 1
ATOM 3401 C C . ALA A 1 468 ? 48.050 -7.245 -99.249 1.00 65.44 468 ALA A C 1
ATOM 3403 O O . ALA A 1 468 ? 48.613 -6.154 -99.374 1.00 65.44 468 ALA A O 1
ATOM 3404 N N . ASN A 1 469 ? 47.969 -8.102 -100.274 1.00 56.19 469 ASN A N 1
ATOM 3405 C CA . ASN A 1 469 ? 48.504 -7.797 -101.607 1.00 56.19 469 ASN A CA 1
ATOM 3406 C C . ASN A 1 469 ? 47.896 -6.489 -102.152 1.00 56.19 469 ASN A C 1
ATOM 3408 O O . ASN A 1 469 ? 46.691 -6.405 -102.381 1.00 56.19 469 ASN A O 1
ATOM 3412 N N . GLY A 1 470 ? 48.737 -5.470 -102.358 1.00 64.69 470 GLY A N 1
ATOM 3413 C CA . GLY A 1 470 ? 48.322 -4.132 -102.799 1.00 64.69 470 GLY A CA 1
ATOM 3414 C C . GLY A 1 470 ? 47.971 -3.139 -101.680 1.00 64.69 470 GLY A C 1
ATOM 3415 O O . GLY A 1 470 ? 47.619 -2.003 -101.990 1.00 64.69 470 GLY A O 1
ATOM 3416 N N . ALA A 1 471 ? 48.100 -3.517 -100.400 1.00 66.81 471 ALA A N 1
ATOM 3417 C CA . ALA A 1 471 ? 47.822 -2.638 -99.254 1.00 66.81 471 ALA A CA 1
ATOM 3418 C C . ALA A 1 471 ? 48.757 -1.415 -99.182 1.00 66.81 471 ALA A C 1
ATOM 3420 O O . ALA A 1 471 ? 48.373 -0.363 -98.671 1.00 66.81 471 ALA A O 1
ATOM 3421 N N . VAL A 1 472 ? 49.966 -1.529 -99.742 1.00 66.06 472 VAL A N 1
ATOM 3422 C CA . VAL A 1 472 ? 50.920 -0.425 -99.889 1.00 66.06 472 VAL A CA 1
ATOM 3423 C C . VAL A 1 472 ? 51.185 -0.197 -101.375 1.00 66.06 472 VAL A C 1
ATOM 3425 O O . VAL A 1 472 ? 51.607 -1.106 -102.087 1.00 66.06 472 VAL A O 1
ATOM 3428 N N . ASN A 1 473 ? 50.926 1.019 -101.862 1.00 58.97 473 ASN A N 1
ATOM 3429 C CA . ASN A 1 473 ? 51.196 1.381 -103.252 1.00 58.97 473 ASN A CA 1
ATOM 3430 C C . ASN A 1 473 ? 52.647 1.875 -103.432 1.00 58.97 473 ASN A C 1
ATOM 3432 O O . ASN A 1 473 ? 53.277 2.362 -102.494 1.00 58.97 473 ASN A O 1
ATOM 3436 N N . ALA A 1 474 ? 53.168 1.800 -104.661 1.00 54.78 474 ALA A N 1
ATOM 3437 C CA . ALA A 1 474 ? 54.544 2.195 -104.986 1.00 54.78 474 ALA A CA 1
ATOM 3438 C C . ALA A 1 474 ? 54.853 3.691 -104.751 1.00 54.78 474 ALA A C 1
ATOM 3440 O O . ALA A 1 474 ? 56.017 4.067 -104.704 1.00 54.78 474 ALA A O 1
ATOM 3441 N N . TYR A 1 475 ? 53.835 4.543 -104.573 1.00 48.31 475 TYR A N 1
ATOM 3442 C CA . TYR A 1 475 ? 54.006 5.963 -104.237 1.00 48.31 475 TYR A CA 1
ATOM 3443 C C . TYR A 1 475 ? 54.262 6.205 -102.743 1.00 48.31 475 TYR A C 1
ATOM 3445 O O . TYR A 1 475 ? 54.767 7.263 -102.377 1.00 48.31 475 TYR A O 1
ATOM 3453 N N . LYS A 1 476 ? 53.906 5.247 -101.880 1.00 48.00 476 LYS A N 1
ATOM 3454 C CA . LYS A 1 476 ? 54.093 5.318 -100.422 1.00 48.00 476 LYS A CA 1
ATOM 3455 C C . LYS A 1 476 ? 55.340 4.575 -99.930 1.00 48.00 476 LYS A C 1
ATOM 3457 O O . LYS A 1 476 ? 55.650 4.642 -98.746 1.00 48.00 476 LYS A O 1
ATOM 3462 N N . LEU A 1 477 ? 56.062 3.903 -100.828 1.00 54.53 477 LEU A N 1
ATOM 3463 C CA . LEU A 1 477 ? 57.347 3.258 -100.565 1.00 54.53 477 LEU A CA 1
ATOM 3464 C C . LEU A 1 477 ? 58.454 4.117 -101.176 1.00 54.53 477 LEU A C 1
ATOM 3466 O O . LEU A 1 477 ? 58.501 4.301 -102.391 1.00 54.53 477 LEU A O 1
ATOM 3470 N N . SER A 1 478 ? 59.356 4.649 -100.352 1.00 43.47 478 SER A N 1
ATOM 3471 C CA . SER A 1 478 ? 60.583 5.241 -100.883 1.00 43.47 478 SER A CA 1
ATOM 3472 C C . SER A 1 478 ? 61.495 4.118 -101.418 1.00 43.47 478 SER A C 1
ATOM 3474 O O . SER A 1 478 ? 61.492 3.019 -100.856 1.00 43.47 478 SER A O 1
ATOM 3476 N N . PRO A 1 479 ? 62.308 4.346 -102.470 1.00 44.00 479 PRO A N 1
ATOM 3477 C CA . PRO A 1 479 ? 63.129 3.302 -103.105 1.00 44.00 479 PRO A CA 1
ATOM 3478 C C . PRO A 1 479 ? 64.204 2.648 -102.210 1.00 44.00 479 PRO A C 1
ATOM 3480 O O . PRO A 1 479 ? 64.979 1.834 -102.700 1.00 44.00 479 PRO A O 1
ATOM 3483 N N . LEU A 1 480 ? 64.296 3.019 -100.927 1.00 47.09 480 LEU A N 1
ATOM 3484 C CA . LEU A 1 480 ? 65.427 2.727 -100.040 1.00 47.09 480 LEU A CA 1
ATOM 3485 C C . LEU A 1 480 ? 65.121 1.774 -98.870 1.00 47.09 480 LEU A C 1
ATOM 3487 O O . LEU A 1 480 ? 66.024 1.495 -98.088 1.00 47.09 480 LEU A O 1
ATOM 3491 N N . GLN A 1 481 ? 63.884 1.297 -98.703 1.00 43.03 481 GLN A N 1
ATOM 3492 C CA . GLN A 1 481 ? 63.451 0.624 -97.460 1.00 43.03 481 GLN A CA 1
ATOM 3493 C C . GLN A 1 481 ? 63.093 -0.866 -97.613 1.00 43.03 481 GLN A C 1
ATOM 3495 O O . GLN A 1 481 ? 62.611 -1.475 -96.667 1.00 43.03 481 GLN A O 1
ATOM 3500 N N . VAL A 1 482 ? 63.351 -1.488 -98.768 1.00 46.16 482 VAL A N 1
ATOM 3501 C CA . VAL A 1 482 ? 63.123 -2.932 -98.953 1.00 46.16 482 VAL A CA 1
ATOM 3502 C C . VAL A 1 482 ? 64.467 -3.659 -98.956 1.00 46.16 482 VAL A C 1
ATOM 3504 O O . VAL A 1 482 ? 65.175 -3.649 -99.961 1.00 46.16 482 VAL A O 1
ATOM 3507 N N . GLN A 1 483 ? 64.826 -4.288 -97.834 1.00 42.22 483 GLN A N 1
ATOM 3508 C CA . GLN A 1 483 ? 65.930 -5.249 -97.764 1.00 42.22 483 GLN A CA 1
ATOM 3509 C C . GLN A 1 483 ? 65.381 -6.633 -97.419 1.00 42.22 483 GLN A C 1
ATOM 3511 O O . GLN A 1 483 ? 64.906 -6.872 -96.315 1.00 42.22 483 GLN A O 1
ATOM 3516 N N . GLY A 1 484 ? 65.426 -7.536 -98.395 1.00 37.56 484 GLY A N 1
ATOM 3517 C CA . GLY A 1 484 ? 65.040 -8.935 -98.249 1.00 37.56 484 GLY A CA 1
ATOM 3518 C C . GLY A 1 484 ? 65.361 -9.693 -99.532 1.00 37.56 484 GLY A C 1
ATOM 3519 O O . GLY A 1 484 ? 64.972 -9.277 -100.623 1.00 37.56 484 GLY A O 1
ATOM 3520 N N . GLU A 1 485 ? 66.139 -10.763 -99.404 1.00 38.31 485 GLU A N 1
ATOM 3521 C CA . GLU A 1 485 ? 66.689 -11.557 -100.501 1.00 38.31 485 GLU A CA 1
ATOM 3522 C C . GLU A 1 485 ? 65.577 -12.232 -101.324 1.00 38.31 485 GLU A C 1
ATOM 3524 O O . GLU A 1 485 ? 64.820 -13.049 -100.805 1.00 38.31 485 GLU A O 1
ATOM 3529 N N . GLY A 1 486 ? 65.464 -11.896 -102.617 1.00 41.56 486 GLY A N 1
ATOM 3530 C CA . GLY A 1 486 ? 64.515 -12.580 -103.506 1.00 41.56 486 GLY A CA 1
ATOM 3531 C C . GLY A 1 486 ? 64.139 -11.911 -104.834 1.00 41.56 486 GLY A C 1
ATOM 3532 O O . GLY A 1 486 ? 63.552 -12.585 -105.675 1.00 41.56 486 GLY A O 1
ATOM 3533 N N . PHE A 1 487 ? 64.484 -10.644 -105.095 1.00 37.91 487 PHE A N 1
ATOM 3534 C CA . PHE A 1 487 ? 64.184 -9.996 -106.387 1.00 37.91 487 PHE A CA 1
ATOM 3535 C C . PHE A 1 487 ? 65.452 -9.524 -107.122 1.00 37.91 487 PHE A C 1
ATOM 3537 O O . PHE A 1 487 ? 66.156 -8.618 -106.685 1.00 37.91 487 PHE A O 1
ATOM 3544 N N . GLN A 1 488 ? 65.741 -10.147 -108.271 1.00 45.75 488 GLN A N 1
ATOM 3545 C CA . GLN A 1 488 ? 66.845 -9.815 -109.178 1.00 45.75 488 GLN A CA 1
ATOM 3546 C C . GLN A 1 488 ? 66.656 -8.450 -109.865 1.00 45.75 488 GLN A C 1
ATOM 3548 O O . GLN A 1 488 ? 65.832 -8.305 -110.770 1.00 45.75 488 GLN A O 1
ATOM 3553 N N . ARG A 1 489 ? 67.514 -7.484 -109.507 1.00 36.16 489 ARG A N 1
ATOM 3554 C CA . ARG A 1 489 ? 68.117 -6.491 -110.423 1.00 36.16 489 ARG A CA 1
ATOM 3555 C C . ARG A 1 489 ? 69.396 -5.910 -109.775 1.00 36.16 489 ARG A C 1
ATOM 3557 O O . ARG A 1 489 ? 69.313 -5.067 -108.894 1.00 36.16 489 ARG A O 1
ATOM 3564 N N . CYS A 1 490 ? 70.556 -6.458 -110.173 1.00 40.53 490 CYS A N 1
ATOM 3565 C CA . CYS A 1 490 ? 71.953 -6.219 -109.725 1.00 40.53 490 CYS A CA 1
ATOM 3566 C C . CYS A 1 490 ? 72.315 -4.721 -109.565 1.00 40.53 490 CYS A C 1
ATOM 3568 O O . CYS A 1 490 ? 71.886 -3.939 -110.406 1.00 40.53 490 CYS A O 1
ATOM 3570 N N . LEU A 1 491 ? 73.063 -4.171 -108.587 1.00 42.22 491 LEU A N 1
ATOM 3571 C CA . LEU A 1 491 ? 74.155 -4.557 -107.656 1.00 42.22 491 LEU A CA 1
ATOM 3572 C C . LEU A 1 491 ? 75.525 -4.942 -108.281 1.00 42.22 491 LEU A C 1
ATOM 3574 O O . LEU A 1 491 ? 75.708 -6.082 -108.695 1.00 42.22 491 LEU A O 1
ATOM 3578 N N . TYR A 1 492 ? 76.510 -4.018 -108.232 1.00 44.00 492 TYR A N 1
ATOM 3579 C CA . TYR A 1 492 ? 77.967 -4.266 -108.350 1.00 44.00 492 TYR A CA 1
ATOM 3580 C C . TYR A 1 492 ? 78.753 -3.602 -107.194 1.00 44.00 492 TYR A C 1
ATOM 3582 O O . TYR A 1 492 ? 78.334 -2.596 -106.617 1.00 44.00 492 TYR A O 1
ATOM 3590 N N . THR A 1 493 ? 79.908 -4.177 -106.843 1.00 46.62 493 THR A N 1
ATOM 3591 C CA . THR A 1 493 ? 80.611 -3.980 -105.559 1.00 46.62 493 THR A CA 1
ATOM 3592 C C . THR A 1 493 ? 81.787 -2.976 -105.562 1.00 46.62 493 THR A C 1
ATOM 3594 O O . THR A 1 493 ? 82.192 -2.567 -104.478 1.00 46.62 493 THR A O 1
ATOM 3597 N N . ASN A 1 494 ? 82.279 -2.489 -106.715 1.00 49.97 494 ASN A N 1
ATOM 3598 C CA . ASN A 1 494 ? 83.215 -1.345 -106.857 1.00 49.97 494 ASN A CA 1
ATOM 3599 C C . ASN A 1 494 ? 83.139 -0.755 -108.282 1.00 49.97 494 ASN A C 1
ATOM 3601 O O . ASN A 1 494 ? 83.184 -1.527 -109.238 1.00 49.97 494 ASN A O 1
ATOM 3605 N N . SER A 1 495 ? 83.074 0.576 -108.451 1.00 53.16 495 SER A N 1
ATOM 3606 C CA . SER A 1 495 ? 83.060 1.204 -109.790 1.00 53.16 495 SER A CA 1
ATOM 3607 C C . SER A 1 495 ? 83.862 2.513 -109.848 1.00 53.16 495 SER A C 1
ATOM 3609 O O . SER A 1 495 ? 83.615 3.419 -109.048 1.00 53.16 495 SER A O 1
ATOM 3611 N N . SER A 1 496 ? 84.752 2.638 -110.834 1.00 55.53 496 SER A N 1
ATOM 3612 C CA . SER A 1 496 ? 85.525 3.855 -111.132 1.00 55.53 496 SER A CA 1
ATOM 3613 C C . SER A 1 496 ? 85.212 4.316 -112.557 1.00 55.53 496 SER A C 1
ATOM 3615 O O . SER A 1 496 ? 85.305 3.503 -113.477 1.00 55.53 496 SER A O 1
ATOM 3617 N N . ALA A 1 497 ? 84.870 5.594 -112.751 1.00 56.38 497 ALA A N 1
ATOM 3618 C CA . ALA A 1 497 ? 84.598 6.170 -114.073 1.00 56.38 497 ALA A CA 1
ATOM 3619 C C . ALA A 1 497 ? 85.365 7.491 -114.265 1.00 56.38 497 ALA A C 1
ATOM 3621 O O . ALA A 1 497 ? 85.201 8.429 -113.486 1.00 56.38 497 ALA A O 1
ATOM 3622 N N . SER A 1 498 ? 86.197 7.570 -115.308 1.00 55.59 498 SER A N 1
ATOM 3623 C CA . SER A 1 498 ? 86.960 8.770 -115.687 1.00 55.59 498 SER A CA 1
ATOM 3624 C C . SER A 1 498 ? 86.719 9.112 -117.158 1.00 55.59 498 SER A C 1
ATOM 3626 O O . SER A 1 498 ? 86.799 8.215 -117.999 1.00 55.59 498 SER A O 1
ATOM 3628 N N . SER A 1 499 ? 86.460 10.386 -117.471 1.00 52.75 499 SER A N 1
ATOM 3629 C CA . SER A 1 499 ? 86.275 10.888 -118.843 1.00 52.75 499 SER A CA 1
ATOM 3630 C C . SER A 1 499 ? 87.111 12.146 -119.090 1.00 52.75 499 SER A C 1
ATOM 3632 O O . SER A 1 499 ? 87.225 13.000 -118.208 1.00 52.75 499 SER A O 1
ATOM 3634 N N . ASN A 1 500 ? 87.646 12.265 -120.309 1.00 54.31 500 ASN A N 1
ATOM 3635 C CA . ASN A 1 500 ? 88.349 13.450 -120.815 1.00 54.31 500 ASN A CA 1
ATOM 3636 C C . ASN A 1 500 ? 87.505 14.198 -121.873 1.00 54.31 500 ASN A C 1
ATOM 3638 O O . ASN A 1 500 ? 87.992 15.140 -122.492 1.00 54.31 500 ASN A O 1
ATOM 3642 N N . ASP A 1 501 ? 86.270 13.745 -122.113 1.00 50.97 501 ASP A N 1
ATOM 3643 C CA . ASP A 1 501 ? 85.370 14.207 -123.171 1.00 50.97 501 ASP A CA 1
ATOM 3644 C C . ASP A 1 501 ? 84.095 14.817 -122.557 1.00 50.97 501 ASP A C 1
ATOM 3646 O O . ASP A 1 501 ? 83.484 14.237 -121.653 1.00 50.97 501 ASP A O 1
ATOM 3650 N N . LEU A 1 502 ? 83.711 16.004 -123.042 1.00 52.06 502 LEU A N 1
ATOM 3651 C CA . LEU A 1 502 ? 82.711 16.903 -122.449 1.00 52.06 502 LEU A CA 1
ATOM 3652 C C . LEU A 1 502 ? 81.252 16.457 -122.621 1.00 52.06 502 LEU A C 1
ATOM 3654 O O . LEU A 1 502 ? 80.366 17.039 -121.998 1.00 52.06 502 LEU A O 1
ATOM 3658 N N . SER A 1 503 ? 80.972 15.465 -123.462 1.00 50.44 503 SER A N 1
ATOM 3659 C CA . SER A 1 503 ? 79.589 15.080 -123.792 1.00 50.44 503 SER A CA 1
ATOM 3660 C C . SER A 1 503 ? 79.048 13.895 -122.986 1.00 50.44 503 SER A C 1
ATOM 3662 O O . SER A 1 503 ? 77.862 13.575 -123.081 1.00 50.44 503 SER A O 1
ATOM 3664 N N . ILE A 1 504 ? 79.887 13.260 -122.161 1.00 52.06 504 ILE A N 1
ATOM 3665 C CA . ILE A 1 504 ? 79.528 12.054 -121.411 1.00 52.06 504 ILE A CA 1
ATOM 3666 C C . ILE A 1 504 ? 79.869 12.275 -119.937 1.00 52.06 504 ILE A C 1
ATOM 3668 O O . ILE A 1 504 ? 81.032 12.213 -119.544 1.00 52.06 504 ILE A O 1
ATOM 3672 N N . ALA A 1 505 ? 78.847 12.541 -119.120 1.00 56.12 505 ALA A N 1
ATOM 3673 C CA . ALA A 1 505 ? 78.984 12.656 -117.671 1.00 56.12 505 ALA A CA 1
ATOM 3674 C C . ALA A 1 505 ? 79.361 11.283 -117.077 1.00 56.12 505 ALA A C 1
ATOM 3676 O O . ALA A 1 505 ? 78.540 10.362 -117.145 1.00 56.12 505 ALA A O 1
ATOM 3677 N N . PRO A 1 506 ? 80.571 11.094 -116.509 1.00 55.41 506 PRO A N 1
ATOM 3678 C CA . PRO A 1 506 ? 80.921 9.819 -115.898 1.00 55.41 506 PRO A CA 1
ATOM 3679 C C . PRO A 1 506 ? 80.075 9.615 -114.632 1.00 55.41 506 PRO A C 1
ATOM 3681 O O . PRO A 1 506 ? 80.173 10.398 -113.689 1.00 55.41 506 PRO A O 1
ATOM 3684 N N . LEU A 1 507 ? 79.241 8.567 -114.635 1.00 58.44 507 LEU A N 1
ATOM 3685 C CA . LEU A 1 507 ? 78.403 8.136 -113.511 1.00 58.44 507 LEU A CA 1
ATOM 3686 C C . LEU A 1 507 ? 78.965 6.833 -112.929 1.00 58.44 507 LEU A C 1
ATOM 3688 O O . LEU A 1 507 ? 78.962 5.803 -113.602 1.00 58.44 507 LEU A O 1
ATOM 3692 N N . ALA A 1 508 ? 79.441 6.873 -111.684 1.00 54.41 508 ALA A N 1
ATOM 3693 C CA . ALA A 1 508 ? 79.967 5.706 -110.966 1.00 54.41 508 ALA A CA 1
ATOM 3694 C C . ALA A 1 508 ? 79.018 5.295 -109.822 1.00 54.41 508 ALA A C 1
ATOM 3696 O O . ALA A 1 508 ? 78.704 6.136 -108.984 1.00 54.41 508 ALA A O 1
ATOM 3697 N N . TYR A 1 509 ? 78.601 4.019 -109.774 1.00 55.19 509 TYR A N 1
ATOM 3698 C CA . TYR A 1 509 ? 77.744 3.418 -108.738 1.00 55.19 509 TYR A CA 1
ATOM 3699 C C . TYR A 1 509 ? 78.418 2.185 -108.097 1.00 55.19 509 TYR A C 1
ATOM 3701 O O . TYR A 1 509 ? 78.587 1.162 -108.762 1.00 55.19 509 TYR A O 1
ATOM 3709 N N . GLY A 1 510 ? 78.782 2.241 -106.807 1.00 53.50 510 GLY A N 1
ATOM 3710 C CA . GLY A 1 510 ? 79.491 1.146 -106.118 1.00 53.50 510 GLY A CA 1
ATOM 3711 C C . GLY A 1 510 ? 78.976 0.855 -104.708 1.00 53.50 510 GLY A C 1
ATOM 3712 O O . GLY A 1 510 ? 78.836 1.769 -103.900 1.00 53.50 510 GLY A O 1
ATOM 3713 N N . ILE A 1 511 ? 78.708 -0.420 -104.392 1.00 53.19 511 ILE A N 1
ATOM 3714 C CA . ILE A 1 511 ? 78.005 -0.780 -103.148 1.00 53.19 511 ILE A CA 1
ATOM 3715 C C . ILE A 1 511 ? 78.932 -1.166 -101.981 1.00 53.19 511 ILE A C 1
ATOM 3717 O O . ILE A 1 511 ? 78.587 -0.849 -100.853 1.00 53.19 511 ILE A O 1
ATOM 3721 N N . GLN A 1 512 ? 80.113 -1.769 -102.191 1.00 53.78 512 GLN A N 1
ATOM 3722 C CA . GLN A 1 512 ? 80.876 -2.372 -101.075 1.00 53.78 512 GLN A CA 1
ATOM 3723 C C . GLN A 1 512 ? 82.241 -1.762 -100.726 1.00 53.78 512 GLN A C 1
ATOM 3725 O O . GLN A 1 512 ? 82.706 -1.992 -99.615 1.00 53.78 512 GLN A O 1
ATOM 3730 N N . ASN A 1 513 ? 82.884 -0.966 -101.585 1.00 55.59 513 ASN A N 1
ATOM 3731 C CA . ASN A 1 513 ? 84.128 -0.281 -101.204 1.00 55.59 513 ASN A CA 1
ATOM 3732 C C . ASN A 1 513 ? 84.119 1.208 -101.601 1.00 55.59 513 ASN A C 1
ATOM 3734 O O . ASN A 1 513 ? 83.726 2.041 -100.797 1.00 55.59 513 ASN A O 1
ATOM 3738 N N . SER A 1 514 ? 84.455 1.593 -102.828 1.00 58.66 514 SER A N 1
ATOM 3739 C CA . SER A 1 514 ? 84.530 3.005 -103.229 1.00 58.66 514 SER A CA 1
ATOM 3740 C C . SER A 1 514 ? 83.913 3.270 -104.604 1.00 58.66 514 SER A C 1
ATOM 3742 O O . SER A 1 514 ? 84.025 2.449 -105.517 1.00 58.66 514 SER A O 1
ATOM 3744 N N . ALA A 1 515 ? 83.291 4.443 -104.752 1.00 58.72 515 ALA A N 1
ATOM 3745 C CA . ALA A 1 515 ? 82.762 4.976 -106.006 1.00 58.72 515 ALA A CA 1
ATOM 3746 C C . ALA A 1 515 ? 83.429 6.326 -106.318 1.00 58.72 515 ALA A C 1
ATOM 3748 O O . ALA A 1 515 ? 83.152 7.335 -105.672 1.00 58.72 515 ALA A O 1
ATOM 3749 N N . ASN A 1 516 ? 84.329 6.350 -107.303 1.00 62.03 516 ASN A N 1
ATOM 3750 C CA . ASN A 1 516 ? 85.106 7.546 -107.644 1.00 62.03 516 ASN A CA 1
ATOM 3751 C C . ASN A 1 516 ? 84.809 7.990 -109.085 1.00 62.03 516 ASN A C 1
ATOM 3753 O O . ASN A 1 516 ? 85.006 7.209 -110.021 1.00 62.03 516 ASN A O 1
ATOM 3757 N N . ALA A 1 517 ? 84.366 9.241 -109.246 1.00 57.41 517 ALA A N 1
ATOM 3758 C CA . ALA A 1 517 ? 84.145 9.892 -110.536 1.00 57.41 517 ALA A CA 1
ATOM 3759 C C . ALA A 1 517 ? 84.985 11.173 -110.626 1.00 57.41 517 ALA A C 1
ATOM 3761 O O . ALA A 1 517 ? 84.854 12.071 -109.797 1.00 57.41 517 ALA A O 1
ATOM 3762 N N . SER A 1 518 ? 85.864 11.284 -111.616 1.00 60.94 518 SER A N 1
ATOM 3763 C CA . SER A 1 518 ? 86.709 12.473 -111.775 1.00 60.94 518 SER A CA 1
ATOM 3764 C C . SER A 1 518 ? 86.790 12.927 -113.229 1.00 60.94 518 SER A C 1
ATOM 3766 O O . SER A 1 518 ? 86.813 12.111 -114.152 1.00 60.94 518 SER A O 1
ATOM 3768 N N . THR A 1 519 ? 86.850 14.248 -113.421 1.00 57.56 519 THR A N 1
ATOM 3769 C CA . THR A 1 519 ? 87.147 14.886 -114.714 1.00 57.56 519 THR A CA 1
ATOM 3770 C C . THR A 1 519 ? 88.285 15.887 -114.526 1.00 57.56 519 THR A C 1
ATOM 3772 O O . THR A 1 519 ? 88.160 16.815 -113.722 1.00 57.56 519 THR A O 1
ATOM 3775 N N . ALA A 1 520 ? 89.381 15.727 -115.268 1.00 50.69 520 ALA A N 1
ATOM 3776 C CA . ALA A 1 520 ? 90.501 16.667 -115.274 1.00 50.69 520 ALA A CA 1
ATOM 3777 C C . ALA A 1 520 ? 90.585 17.352 -116.646 1.00 50.69 520 ALA A C 1
ATOM 3779 O O . ALA A 1 520 ? 91.031 16.742 -117.615 1.00 50.69 520 ALA A O 1
ATOM 3780 N N . ALA A 1 521 ? 90.169 18.617 -116.740 1.00 47.69 521 ALA A N 1
ATOM 3781 C CA . ALA A 1 521 ? 90.421 19.428 -117.928 1.00 47.69 521 ALA A CA 1
ATOM 3782 C C . ALA A 1 521 ? 91.818 20.061 -117.815 1.00 47.69 521 ALA A C 1
ATOM 3784 O O . ALA A 1 521 ? 92.015 21.035 -117.089 1.00 47.69 521 ALA A O 1
ATOM 3785 N N . VAL A 1 522 ? 92.803 19.502 -118.522 1.00 43.12 522 VAL A N 1
ATOM 3786 C CA . VAL A 1 522 ? 94.074 20.183 -118.806 1.00 43.12 522 VAL A CA 1
ATOM 3787 C C . VAL A 1 522 ? 93.944 20.822 -12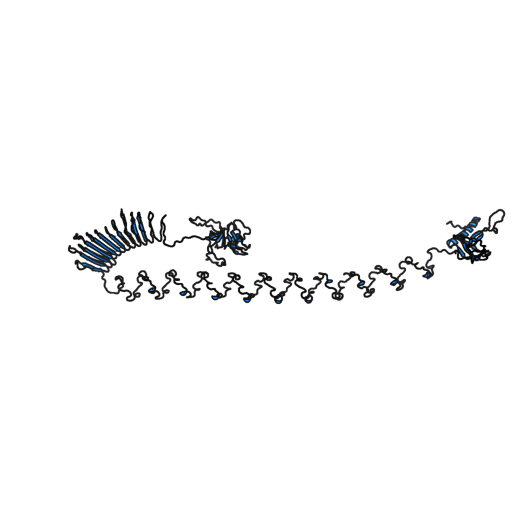0.188 1.00 43.12 522 VAL A C 1
ATOM 3789 O O . VAL A 1 522 ? 94.027 20.126 -121.194 1.00 43.12 522 VAL A O 1
ATOM 3792 N N . GLY A 1 523 ? 93.731 22.140 -120.246 1.00 48.22 523 GLY A N 1
ATOM 3793 C CA . GLY A 1 523 ? 93.759 22.902 -121.503 1.00 48.22 523 GLY A CA 1
ATOM 3794 C C . GLY A 1 523 ? 92.636 23.933 -121.641 1.00 48.22 523 GLY A C 1
ATOM 3795 O O . GLY A 1 523 ? 91.480 23.675 -121.331 1.00 48.22 523 GLY A O 1
ATOM 3796 N N . THR A 1 524 ? 92.996 25.120 -122.123 1.00 49.03 524 THR A N 1
ATOM 3797 C CA . THR A 1 524 ? 92.267 26.403 -122.111 1.00 49.03 524 THR A CA 1
ATOM 3798 C C . THR A 1 524 ? 91.043 26.503 -123.042 1.00 49.03 524 THR A C 1
ATOM 3800 O O . THR A 1 524 ? 90.871 27.522 -123.704 1.00 49.03 524 THR A O 1
ATOM 3803 N N . THR A 1 525 ? 90.200 25.471 -123.155 1.00 50.34 525 THR A N 1
ATOM 3804 C CA . THR A 1 525 ? 89.070 25.473 -124.119 1.00 50.34 525 THR A CA 1
ATOM 3805 C C . THR A 1 525 ? 87.745 24.903 -123.588 1.00 50.34 525 THR A C 1
ATOM 3807 O O . THR A 1 525 ? 86.846 24.619 -124.374 1.00 50.34 525 THR A O 1
ATOM 3810 N N . SER A 1 526 ? 87.568 24.761 -122.269 1.00 52.50 526 SER A N 1
ATOM 3811 C CA . SER A 1 526 ? 86.338 24.192 -121.688 1.00 52.50 526 SER A CA 1
ATOM 3812 C C . SER A 1 526 ? 85.747 25.074 -120.584 1.00 52.50 526 SER A C 1
ATOM 3814 O O . SER A 1 526 ? 86.224 25.073 -119.451 1.00 52.50 526 SER A O 1
ATOM 3816 N N . ASN A 1 527 ? 84.676 25.801 -120.918 1.00 61.78 527 ASN A N 1
ATOM 3817 C CA . ASN A 1 527 ? 84.011 26.760 -120.025 1.00 61.78 527 ASN A CA 1
ATOM 3818 C C . ASN A 1 527 ? 83.140 26.092 -118.934 1.00 61.78 527 ASN A C 1
ATOM 3820 O O . ASN A 1 527 ? 82.881 26.718 -117.909 1.00 61.78 527 ASN A O 1
ATOM 3824 N N . PHE A 1 528 ? 82.732 24.825 -119.111 1.00 67.06 528 PHE A N 1
ATOM 3825 C CA . PHE A 1 528 ? 81.830 24.092 -118.204 1.00 67.06 528 PHE A CA 1
ATOM 3826 C C . PHE A 1 528 ? 82.313 22.657 -117.913 1.00 67.06 528 PHE A C 1
ATOM 3828 O O . PHE A 1 528 ? 82.618 21.922 -118.852 1.00 67.06 528 PHE A O 1
ATOM 3835 N N . SER A 1 529 ? 82.299 22.235 -116.638 1.00 67.19 529 SER A N 1
ATOM 3836 C CA . SER A 1 529 ? 82.618 20.856 -116.196 1.00 67.19 529 SER A CA 1
ATOM 3837 C C . SER A 1 529 ? 81.559 20.268 -115.242 1.00 67.19 529 SER A C 1
ATOM 3839 O O . SER A 1 529 ? 81.029 20.991 -114.392 1.00 67.19 529 SER A O 1
ATOM 3841 N N . TYR A 1 530 ? 81.289 18.953 -115.350 1.00 69.31 530 TYR A N 1
ATOM 3842 C CA . TYR A 1 530 ? 80.326 18.205 -114.517 1.00 69.31 530 TYR A CA 1
ATOM 3843 C C . TYR A 1 530 ? 80.827 16.798 -114.130 1.00 69.31 530 TYR A C 1
ATOM 3845 O O . TYR A 1 530 ? 81.276 16.050 -114.998 1.00 69.31 530 TYR A O 1
ATOM 3853 N N . ALA A 1 531 ? 80.690 16.402 -112.856 1.00 63.09 531 ALA A N 1
ATOM 3854 C CA . ALA A 1 531 ? 80.919 15.020 -112.406 1.00 63.09 531 ALA A CA 1
ATOM 3855 C C . ALA A 1 531 ? 79.951 14.586 -111.297 1.00 63.09 531 ALA A C 1
ATOM 3857 O O . ALA A 1 531 ? 79.574 15.400 -110.445 1.00 63.09 531 ALA A O 1
ATOM 3858 N N . GLN A 1 532 ? 79.598 13.291 -111.299 1.00 68.38 532 GLN A N 1
ATOM 3859 C CA . GLN A 1 532 ? 78.705 12.689 -110.311 1.00 68.38 532 GLN A CA 1
ATOM 3860 C C . GLN A 1 532 ? 79.153 11.278 -109.873 1.00 68.38 532 GLN A C 1
ATOM 3862 O O . GLN A 1 532 ? 79.381 10.405 -110.708 1.00 68.38 532 GLN A O 1
ATOM 3867 N N . SER A 1 533 ? 79.244 11.030 -108.561 1.00 64.38 533 SER A N 1
ATOM 3868 C CA . SER A 1 533 ? 79.532 9.696 -107.994 1.00 64.38 533 SER A CA 1
ATOM 3869 C C . SER A 1 533 ? 78.486 9.250 -106.968 1.00 64.38 533 SER A C 1
ATOM 3871 O O . SER A 1 533 ? 77.935 10.082 -106.250 1.00 64.38 533 SER A O 1
ATOM 3873 N N . PHE A 1 534 ? 78.218 7.939 -106.894 1.00 61.69 534 PHE A N 1
ATOM 3874 C CA . PHE A 1 534 ? 77.280 7.322 -105.951 1.00 61.69 534 PHE A CA 1
ATOM 3875 C C . PHE A 1 534 ? 77.880 6.058 -105.296 1.00 61.69 534 PHE A C 1
ATOM 3877 O O . PHE A 1 534 ? 78.054 5.025 -105.941 1.00 61.69 534 PHE A O 1
ATOM 3884 N N . GLY A 1 535 ? 78.225 6.112 -104.011 1.00 59.75 535 GLY A N 1
ATOM 3885 C CA . GLY A 1 535 ? 78.847 5.012 -103.264 1.00 59.75 535 GLY A CA 1
ATOM 3886 C C . GLY A 1 535 ? 78.030 4.601 -102.042 1.00 59.75 535 GLY A C 1
ATOM 3887 O O . GLY A 1 535 ? 77.413 5.448 -101.415 1.00 59.75 535 GLY A O 1
ATOM 3888 N N . ILE A 1 536 ? 78.025 3.321 -101.662 1.00 59.78 536 ILE A N 1
ATOM 3889 C CA . ILE A 1 536 ? 77.338 2.858 -100.445 1.00 59.78 536 ILE A CA 1
ATOM 3890 C C . ILE A 1 536 ? 78.343 2.659 -99.295 1.00 59.78 536 ILE A C 1
ATOM 3892 O O . ILE A 1 536 ? 78.223 3.411 -98.341 1.00 59.78 536 ILE A O 1
ATOM 3896 N N . SER A 1 537 ? 79.359 1.783 -99.338 1.00 59.28 537 SER A N 1
ATOM 3897 C CA . SER A 1 537 ? 80.084 1.381 -98.098 1.00 59.28 537 SER A CA 1
ATOM 3898 C C . SER A 1 537 ? 81.368 2.091 -97.609 1.00 59.28 537 SER A C 1
ATOM 3900 O O . SER A 1 537 ? 81.567 2.046 -96.400 1.00 59.28 537 SER A O 1
ATOM 3902 N N . ASN A 1 538 ? 82.259 2.708 -98.411 1.00 59.59 538 ASN A N 1
ATOM 3903 C CA . ASN A 1 538 ? 83.577 3.180 -97.886 1.00 59.59 538 ASN A CA 1
ATOM 3904 C C . ASN A 1 538 ? 84.060 4.579 -98.356 1.00 59.59 538 ASN A C 1
ATOM 3906 O O . ASN A 1 538 ? 84.543 5.359 -97.536 1.00 59.59 538 ASN A O 1
ATOM 3910 N N . SER A 1 539 ? 83.915 4.971 -99.630 1.00 66.50 539 SER A N 1
ATOM 3911 C CA . SER A 1 539 ? 84.011 6.398 -100.029 1.00 66.50 539 SER A CA 1
ATOM 3912 C C . SER A 1 539 ? 83.367 6.711 -101.385 1.00 66.50 539 SER A C 1
ATOM 3914 O O . SER A 1 539 ? 83.490 5.926 -102.324 1.00 66.50 539 SER A O 1
ATOM 3916 N N . ALA A 1 540 ? 82.709 7.870 -101.499 1.00 67.44 540 ALA A N 1
ATOM 3917 C CA . ALA A 1 540 ? 82.160 8.421 -102.740 1.00 67.44 540 ALA A CA 1
ATOM 3918 C C . ALA A 1 540 ? 82.859 9.751 -103.066 1.00 67.44 540 ALA A C 1
ATOM 3920 O O . ALA A 1 540 ? 82.652 10.749 -102.378 1.00 67.44 540 ALA A O 1
ATOM 3921 N N . ASN A 1 541 ? 83.721 9.800 -104.081 1.00 72.31 541 ASN A N 1
ATOM 3922 C CA . ASN A 1 541 ? 84.453 11.031 -104.406 1.00 72.31 541 ASN A CA 1
ATOM 3923 C C . ASN A 1 541 ? 84.100 11.522 -105.807 1.00 72.31 541 ASN A C 1
ATOM 3925 O O . ASN A 1 541 ? 84.116 10.741 -106.761 1.00 72.31 541 ASN A O 1
ATOM 3929 N N . ALA A 1 542 ? 83.773 12.808 -105.913 1.00 67.94 542 ALA A N 1
ATOM 3930 C CA . ALA A 1 542 ? 83.554 13.512 -107.165 1.00 67.94 542 ALA A CA 1
ATOM 3931 C C . ALA A 1 542 ? 84.412 14.782 -107.198 1.00 67.94 542 ALA A C 1
ATOM 3933 O O . ALA A 1 542 ? 84.396 15.576 -106.256 1.00 67.94 542 ALA A O 1
ATOM 3934 N N . SER A 1 543 ? 85.184 14.987 -108.265 1.00 72.69 543 SER A N 1
ATOM 3935 C CA . SER A 1 543 ? 86.034 16.180 -108.389 1.00 72.69 543 SER A CA 1
ATOM 3936 C C . SER A 1 543 ? 86.135 16.685 -109.822 1.00 72.69 543 SER A C 1
ATOM 3938 O O . SER A 1 543 ? 86.338 15.879 -110.737 1.00 72.69 543 SER A O 1
ATOM 3940 N N . THR A 1 544 ? 86.065 18.009 -110.005 1.00 63.72 544 THR A N 1
ATOM 3941 C CA . THR A 1 544 ? 86.213 18.654 -111.322 1.00 63.72 544 THR A CA 1
ATOM 3942 C C . THR A 1 544 ? 86.997 19.968 -111.250 1.00 63.72 544 THR A C 1
ATOM 3944 O O . THR A 1 544 ? 87.047 20.632 -110.212 1.00 63.72 544 THR A O 1
ATOM 3947 N N . THR A 1 545 ? 87.599 20.360 -112.374 1.00 67.06 545 THR A N 1
ATOM 3948 C CA . THR A 1 545 ? 88.272 21.656 -112.553 1.00 67.06 545 THR A CA 1
ATOM 3949 C C . THR A 1 545 ? 87.810 22.288 -113.872 1.00 67.06 545 THR A C 1
ATOM 3951 O O . THR A 1 545 ? 87.633 21.565 -114.857 1.00 67.06 545 THR A O 1
ATOM 3954 N N . ALA A 1 546 ? 87.574 23.607 -113.897 1.00 62.44 546 ALA A N 1
ATOM 3955 C CA . ALA A 1 546 ? 87.116 24.351 -115.085 1.00 62.44 546 ALA A CA 1
ATOM 3956 C C . ALA A 1 546 ? 87.697 25.778 -115.154 1.00 62.44 546 ALA A C 1
ATOM 3958 O O . ALA A 1 546 ? 88.234 26.279 -114.164 1.00 62.44 546 ALA A O 1
ATOM 3959 N N . SER A 1 547 ? 87.580 26.453 -116.306 1.00 61.44 547 SER A N 1
ATOM 3960 C CA . SER A 1 547 ? 88.031 27.848 -116.470 1.00 61.44 547 SER A CA 1
ATOM 3961 C C . SER A 1 547 ? 86.978 28.905 -116.110 1.00 61.44 547 SER A C 1
ATOM 3963 O O . SER A 1 547 ? 87.372 29.997 -115.710 1.00 61.44 547 SER A O 1
ATOM 3965 N N . GLU A 1 548 ? 85.674 28.599 -116.204 1.00 63.53 548 GLU A N 1
ATOM 3966 C CA . GLU A 1 548 ? 84.581 29.551 -115.906 1.00 63.53 548 GLU A CA 1
ATOM 3967 C C . GLU A 1 548 ? 83.544 28.989 -114.916 1.00 63.53 548 GLU A C 1
ATOM 3969 O O . GLU A 1 548 ? 83.278 29.627 -113.896 1.00 63.53 548 GLU A O 1
ATOM 3974 N N . TYR A 1 549 ? 83.003 27.789 -115.181 1.00 69.50 549 TYR A N 1
ATOM 3975 C CA . TYR A 1 549 ? 81.961 27.147 -114.368 1.00 69.50 549 TYR A CA 1
ATOM 3976 C C . TYR A 1 549 ? 82.230 25.661 -114.094 1.00 69.50 549 TYR A C 1
ATOM 3978 O O . TYR A 1 549 ? 82.505 24.880 -115.007 1.00 69.50 549 TYR A O 1
ATOM 3986 N N . SER A 1 550 ? 82.074 25.234 -112.837 1.00 67.12 550 SER A N 1
ATOM 3987 C CA . SER A 1 550 ? 82.144 23.815 -112.460 1.00 67.12 550 SER A CA 1
ATOM 3988 C C . SER A 1 550 ? 81.058 23.408 -111.464 1.00 67.12 550 SER A C 1
ATOM 3990 O O . SER A 1 550 ? 80.794 24.118 -110.492 1.00 67.12 550 SER A O 1
ATOM 3992 N N . ASN A 1 551 ? 80.449 22.243 -111.722 1.00 72.31 551 ASN A N 1
ATOM 3993 C CA . ASN A 1 551 ? 79.389 21.648 -110.907 1.00 72.31 551 ASN A CA 1
ATOM 3994 C C . ASN A 1 551 ? 79.752 20.215 -110.512 1.00 72.31 551 ASN A C 1
ATOM 3996 O O . ASN A 1 551 ? 80.025 19.374 -111.372 1.00 72.31 551 ASN A O 1
ATOM 4000 N N . VAL A 1 552 ? 79.717 19.914 -109.215 1.00 72.62 552 VAL A N 1
ATOM 4001 C CA . VAL A 1 552 ? 80.133 18.604 -108.699 1.00 72.62 552 VAL A CA 1
ATOM 4002 C C . VAL A 1 552 ? 79.124 18.058 -107.709 1.00 72.62 552 VAL A C 1
ATOM 4004 O O . VAL A 1 552 ? 78.739 18.763 -106.776 1.00 72.62 552 VAL A O 1
ATOM 4007 N N . TYR A 1 553 ? 78.749 16.791 -107.902 1.00 73.75 553 TYR A N 1
ATOM 4008 C CA . TYR A 1 553 ? 77.832 16.072 -107.027 1.00 73.75 553 TYR A CA 1
ATOM 4009 C C . TYR A 1 553 ? 78.451 14.760 -106.536 1.00 73.75 553 TYR A C 1
ATOM 4011 O O . TYR A 1 553 ? 78.861 13.923 -107.334 1.00 73.75 553 TYR A O 1
ATOM 4019 N N . SER A 1 554 ? 78.501 14.546 -105.226 1.00 69.44 554 SER A N 1
ATOM 4020 C CA . SER A 1 554 ? 78.906 13.260 -104.644 1.00 69.44 554 SER A CA 1
ATOM 4021 C C . SER A 1 554 ? 77.806 12.711 -103.741 1.00 69.44 554 SER A C 1
ATOM 4023 O O . SER A 1 554 ? 77.211 13.480 -102.993 1.00 69.44 554 SER A O 1
ATOM 4025 N N . TYR A 1 555 ? 77.530 11.406 -103.801 1.00 67.19 555 TYR A N 1
ATOM 4026 C CA . TYR A 1 555 ? 76.470 10.736 -103.039 1.00 67.19 555 TYR A CA 1
ATOM 4027 C C . TYR A 1 555 ? 76.993 9.449 -102.363 1.00 67.19 555 TYR A C 1
ATOM 4029 O O . TYR A 1 555 ? 77.041 8.391 -102.973 1.00 67.19 555 TYR A O 1
ATOM 4037 N N . GLY A 1 556 ? 77.407 9.508 -101.101 1.00 63.66 556 GLY A N 1
ATOM 4038 C CA . GLY A 1 556 ? 77.777 8.368 -100.255 1.00 63.66 556 GLY A CA 1
ATOM 4039 C C . GLY A 1 556 ? 76.635 7.930 -99.327 1.00 63.66 556 GLY A C 1
ATOM 4040 O O . GLY A 1 556 ? 76.054 8.767 -98.659 1.00 63.66 556 GLY A O 1
ATOM 4041 N N . LEU A 1 557 ? 76.305 6.644 -99.204 1.00 60.12 557 LEU A N 1
ATOM 4042 C CA . LEU A 1 557 ? 75.164 6.192 -98.387 1.00 60.12 557 LEU A CA 1
ATOM 4043 C C . LEU A 1 557 ? 75.556 5.666 -96.990 1.00 60.12 557 LEU A C 1
ATOM 4045 O O . LEU A 1 557 ? 74.779 5.817 -96.055 1.00 60.12 557 LEU A O 1
ATOM 4049 N N . SER A 1 558 ? 76.753 5.094 -96.817 1.00 59.88 558 SER A N 1
ATOM 4050 C CA . SER A 1 558 ? 77.277 4.592 -95.527 1.00 59.88 558 SER A CA 1
ATOM 4051 C C . SER A 1 558 ? 78.753 4.945 -95.248 1.00 59.88 558 SER A C 1
ATOM 4053 O O . SER A 1 558 ? 79.366 4.374 -94.353 1.00 59.88 558 SER A O 1
ATOM 4055 N N . SER A 1 559 ? 79.323 5.930 -95.960 1.00 59.66 559 SER A N 1
ATOM 4056 C CA . SER A 1 559 ? 80.725 6.361 -95.804 1.00 59.66 559 SER A CA 1
ATOM 4057 C C . SER A 1 559 ? 80.997 7.832 -96.166 1.00 59.66 559 SER A C 1
ATOM 4059 O O . SER A 1 559 ? 80.054 8.606 -96.341 1.00 59.66 559 SER A O 1
ATOM 4061 N N . SER A 1 560 ? 82.275 8.240 -96.290 1.00 66.94 560 SER A N 1
ATOM 4062 C CA . SER A 1 560 ? 82.640 9.618 -96.648 1.00 66.94 560 SER A CA 1
ATOM 4063 C C . SER A 1 560 ? 82.307 9.964 -98.102 1.00 66.94 560 SER A C 1
ATOM 4065 O O . SER A 1 560 ? 82.589 9.183 -99.009 1.00 66.94 560 SER A O 1
ATOM 4067 N N . ALA A 1 561 ? 81.688 11.125 -98.320 1.00 67.50 561 ALA A N 1
ATOM 4068 C CA . ALA A 1 561 ? 81.322 11.648 -99.629 1.00 67.50 561 ALA A CA 1
ATOM 4069 C C . ALA A 1 561 ? 82.034 12.987 -99.851 1.00 67.50 561 ALA A C 1
ATOM 4071 O O . ALA A 1 561 ? 81.749 13.947 -99.141 1.00 67.50 561 ALA A O 1
ATOM 4072 N N . ASN A 1 562 ? 82.961 13.086 -100.803 1.00 75.25 562 ASN A N 1
ATOM 4073 C CA . ASN A 1 562 ? 83.705 14.327 -101.043 1.00 75.25 562 ASN A CA 1
ATOM 4074 C C . ASN A 1 562 ? 83.396 14.889 -102.430 1.00 75.25 562 ASN A C 1
ATOM 4076 O O . ASN A 1 562 ? 83.634 14.219 -103.436 1.00 75.25 562 ASN A O 1
ATOM 4080 N N . ALA A 1 563 ? 82.891 16.122 -102.472 1.00 70.12 563 ALA A N 1
ATOM 4081 C CA . ALA A 1 563 ? 82.666 16.890 -103.691 1.00 70.12 563 ALA A CA 1
ATOM 4082 C C . ALA A 1 563 ? 83.603 18.104 -103.713 1.00 70.12 563 ALA A C 1
ATOM 4084 O O . ALA A 1 563 ? 83.526 18.972 -102.841 1.00 70.12 563 ALA A O 1
ATOM 4085 N N . SER A 1 564 ? 84.490 18.166 -104.707 1.00 78.31 564 SER A N 1
ATOM 4086 C CA . SER A 1 564 ? 85.465 19.255 -104.845 1.00 78.31 564 SER A CA 1
ATOM 4087 C C . SER A 1 564 ? 85.365 19.926 -106.212 1.00 78.31 564 SER A C 1
ATOM 4089 O O . SER A 1 564 ? 85.502 19.262 -107.243 1.00 78.31 564 SER A O 1
ATOM 4091 N N . SER A 1 565 ? 85.132 21.242 -106.209 1.00 69.31 565 SER A N 1
ATOM 4092 C CA . SER A 1 565 ? 85.038 22.073 -107.415 1.00 69.31 565 SER A CA 1
ATOM 4093 C C . SER A 1 565 ? 86.039 23.231 -107.350 1.00 69.31 565 SER A C 1
ATOM 4095 O O . SER A 1 565 ? 86.142 23.925 -106.335 1.00 69.31 565 SER A O 1
ATOM 4097 N N . THR A 1 566 ? 86.815 23.433 -108.417 1.00 71.44 566 THR A N 1
ATOM 4098 C CA . THR A 1 566 ? 87.822 24.508 -108.488 1.00 71.44 566 THR A CA 1
ATOM 4099 C C . THR A 1 566 ? 87.780 25.202 -109.848 1.00 71.44 566 THR A C 1
ATOM 4101 O O . THR A 1 566 ? 87.740 24.528 -110.882 1.00 71.44 566 THR A O 1
ATOM 4104 N N . ALA A 1 567 ? 87.797 26.540 -109.855 1.00 65.19 567 ALA A N 1
ATOM 4105 C CA . ALA A 1 567 ? 87.882 27.347 -111.075 1.00 65.19 567 ALA A CA 1
ATOM 4106 C C . ALA A 1 567 ? 88.968 28.430 -110.971 1.00 65.19 567 ALA A C 1
ATOM 4108 O O . ALA A 1 567 ? 88.917 29.272 -110.070 1.00 65.19 567 ALA A O 1
ATOM 4109 N N . SER A 1 568 ? 89.923 28.408 -111.910 1.00 61.09 568 SER A N 1
ATOM 4110 C CA . SER A 1 568 ? 91.190 29.167 -111.835 1.00 61.09 568 SER A CA 1
ATOM 4111 C C . SER A 1 568 ? 91.426 30.121 -113.021 1.00 61.09 568 SER A C 1
ATOM 4113 O O . SER A 1 568 ? 92.561 30.531 -113.264 1.00 61.09 568 SER A O 1
ATOM 4115 N N . GLY A 1 569 ? 90.387 30.441 -113.802 1.00 58.34 569 GLY A N 1
ATOM 4116 C CA . GLY A 1 569 ? 90.475 31.339 -114.961 1.00 58.34 569 GLY A CA 1
ATOM 4117 C C . GLY A 1 569 ? 90.582 32.823 -114.585 1.00 58.34 569 GLY A C 1
ATOM 4118 O O . GLY A 1 569 ? 90.094 33.251 -113.540 1.00 58.34 569 GLY A O 1
ATOM 4119 N N . SER A 1 570 ? 91.229 33.619 -115.443 1.00 55.62 570 SER A N 1
ATOM 4120 C CA . SER A 1 570 ? 91.306 35.083 -115.307 1.00 55.62 570 SER A CA 1
ATOM 4121 C C . SER A 1 570 ? 90.024 35.733 -115.847 1.00 55.62 570 SER A C 1
ATOM 4123 O O . SER A 1 570 ? 89.510 35.264 -116.856 1.00 55.62 570 SER A O 1
ATOM 4125 N N . GLN A 1 571 ? 89.502 36.771 -115.176 1.00 53.94 571 GLN A N 1
ATOM 4126 C CA . GLN A 1 571 ? 88.230 37.453 -115.489 1.00 53.94 571 GLN A CA 1
ATOM 4127 C C . GLN A 1 571 ? 88.094 37.805 -116.983 1.00 53.94 571 GLN A C 1
ATOM 4129 O O . GLN A 1 571 ? 88.868 38.618 -117.484 1.00 53.94 571 GLN A O 1
ATOM 4134 N N . ILE A 1 572 ? 87.088 37.252 -117.670 1.00 51.47 572 ILE A N 1
ATOM 4135 C CA . ILE A 1 572 ? 86.753 37.607 -119.062 1.00 51.47 572 ILE A CA 1
ATOM 4136 C C . ILE A 1 572 ? 85.439 38.401 -119.150 1.00 51.47 572 ILE A C 1
ATOM 4138 O O . ILE A 1 572 ? 85.328 39.231 -120.042 1.00 51.47 572 ILE A O 1
ATOM 4142 N N . ASP A 1 573 ? 84.494 38.283 -118.204 1.00 52.47 573 ASP A N 1
ATOM 4143 C CA . ASP A 1 573 ? 83.344 39.205 -118.154 1.00 52.47 573 ASP A CA 1
ATOM 4144 C C . ASP A 1 573 ? 82.630 39.337 -116.794 1.00 52.47 573 ASP A C 1
ATOM 4146 O O . ASP A 1 573 ? 82.520 38.410 -115.996 1.00 52.47 573 ASP A O 1
ATOM 4150 N N . SER A 1 574 ? 82.110 40.531 -116.523 1.00 52.81 574 SER A N 1
ATOM 4151 C CA . SER A 1 574 ? 81.739 41.019 -115.183 1.00 52.81 574 SER A CA 1
ATOM 4152 C C . SER A 1 574 ? 80.471 40.432 -114.536 1.00 52.81 574 SER A C 1
ATOM 4154 O O . SER A 1 574 ? 80.074 40.931 -113.485 1.00 52.81 574 SER A O 1
ATOM 4156 N N . ASN A 1 575 ? 79.849 39.373 -115.075 1.00 52.78 575 ASN A N 1
ATOM 4157 C CA . ASN A 1 575 ? 78.525 38.959 -114.587 1.00 52.78 575 ASN A CA 1
ATOM 4158 C C . ASN A 1 575 ? 78.296 37.499 -114.179 1.00 52.78 575 ASN A C 1
ATOM 4160 O O . ASN A 1 575 ? 77.340 37.303 -113.443 1.00 52.78 575 ASN A O 1
ATOM 4164 N N . TYR A 1 576 ? 79.100 36.487 -114.522 1.00 56.72 576 TYR A N 1
ATOM 4165 C CA . TYR A 1 576 ? 78.788 35.113 -114.075 1.00 56.72 576 TYR A CA 1
ATOM 4166 C C . TYR A 1 576 ? 80.057 34.232 -114.029 1.00 56.72 576 TYR A C 1
ATOM 4168 O O . TYR A 1 576 ? 80.416 33.600 -115.014 1.00 56.72 576 TYR A O 1
ATOM 4176 N N . TYR A 1 577 ? 80.739 34.196 -112.874 1.00 57.38 577 TYR A N 1
ATOM 4177 C CA . TYR A 1 577 ? 81.817 33.242 -112.547 1.00 57.38 577 TYR A CA 1
ATOM 4178 C C . TYR A 1 577 ? 81.490 32.571 -111.216 1.00 57.38 577 TYR A C 1
ATOM 4180 O O . TYR A 1 577 ? 81.352 33.273 -110.206 1.00 57.38 577 TYR A O 1
ATOM 4188 N N . GLY A 1 578 ? 81.375 31.240 -111.199 1.00 68.00 578 GLY A N 1
ATOM 4189 C CA . GLY A 1 578 ? 80.941 30.535 -109.998 1.00 68.00 578 GLY A CA 1
ATOM 4190 C C . GLY A 1 578 ? 81.354 29.071 -109.925 1.00 68.00 578 GLY A C 1
ATOM 4191 O O . GLY A 1 578 ? 81.456 28.372 -110.932 1.00 68.00 578 GLY A O 1
ATOM 4192 N N . THR A 1 579 ? 81.569 28.608 -108.695 1.00 74.00 579 THR A N 1
ATOM 4193 C CA . THR A 1 579 ? 81.824 27.193 -108.386 1.00 74.00 579 THR A CA 1
ATOM 4194 C C . THR A 1 579 ? 80.729 26.632 -107.494 1.00 74.00 579 THR A C 1
ATOM 4196 O O . THR A 1 579 ? 80.226 27.323 -106.598 1.00 74.00 579 THR A O 1
ATOM 4199 N N . TYR A 1 580 ? 80.349 25.381 -107.765 1.00 78.44 580 TYR A N 1
ATOM 4200 C CA . TYR A 1 580 ? 79.290 24.691 -107.047 1.00 78.44 580 TYR A CA 1
ATOM 4201 C C . TYR A 1 580 ? 79.702 23.271 -106.663 1.00 78.44 580 TYR A C 1
ATOM 4203 O O . TYR A 1 580 ? 79.874 22.394 -107.517 1.00 78.44 580 TYR A O 1
ATOM 4211 N N . ALA A 1 581 ? 79.804 23.035 -105.356 1.00 77.44 581 ALA A N 1
ATOM 4212 C CA . ALA A 1 581 ? 80.067 21.715 -104.802 1.00 77.44 581 ALA A CA 1
ATOM 4213 C C . ALA A 1 581 ? 78.902 21.263 -103.922 1.00 77.44 581 ALA A C 1
ATOM 4215 O O . ALA A 1 581 ? 78.536 21.941 -102.957 1.00 77.44 581 ALA A O 1
ATOM 4216 N N . GLN A 1 582 ? 78.355 20.091 -104.245 1.00 79.50 582 GLN A N 1
ATOM 4217 C CA . GLN A 1 582 ? 77.323 19.425 -103.466 1.00 79.50 582 GLN A CA 1
ATOM 4218 C C . GLN A 1 582 ? 77.746 18.009 -103.092 1.00 79.50 582 GLN A C 1
ATOM 4220 O O . GLN A 1 582 ? 78.079 17.198 -103.954 1.00 79.50 582 GLN A O 1
ATOM 4225 N N . SER A 1 583 ? 77.696 17.695 -101.802 1.00 77.94 583 SER A N 1
ATOM 4226 C CA . SER A 1 583 ? 77.985 16.350 -101.310 1.00 77.94 583 SER A CA 1
ATOM 4227 C C . SER A 1 583 ? 76.874 15.838 -100.405 1.00 77.94 583 SER A C 1
ATOM 4229 O O . SER A 1 583 ? 76.414 16.566 -99.531 1.00 77.94 583 SER A O 1
ATOM 4231 N N . TYR A 1 584 ? 76.474 14.584 -100.589 1.00 71.38 584 TYR A N 1
ATOM 4232 C CA . TYR A 1 584 ? 75.483 13.876 -99.789 1.00 71.38 584 TYR A CA 1
ATOM 4233 C C . TYR A 1 584 ? 76.123 12.620 -99.209 1.00 71.38 584 TYR A C 1
ATOM 4235 O O . TYR A 1 584 ? 76.568 11.785 -99.979 1.00 71.38 584 TYR A O 1
ATOM 4243 N N . GLY A 1 585 ? 76.177 12.444 -97.891 1.00 73.62 585 GLY A N 1
ATOM 4244 C CA . GLY A 1 585 ? 76.544 11.156 -97.300 1.00 73.62 585 GLY A CA 1
ATOM 4245 C C . GLY A 1 585 ? 76.937 11.135 -95.837 1.00 73.62 585 GLY A C 1
ATOM 4246 O O . GLY A 1 585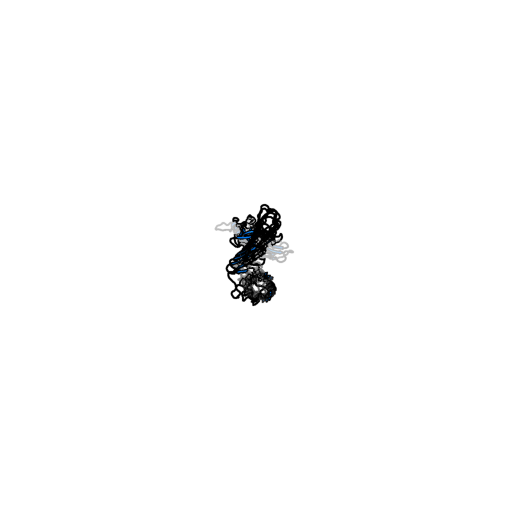 ? 77.038 12.176 -95.213 1.00 73.62 585 GLY A O 1
ATOM 4247 N N . VAL A 1 586 ? 77.148 9.949 -95.249 1.00 73.69 586 VAL A N 1
ATOM 4248 C CA . VAL A 1 586 ? 77.359 9.813 -93.789 1.00 73.69 586 VAL A CA 1
ATOM 4249 C C . VAL A 1 586 ? 78.490 10.710 -93.288 1.00 73.69 586 VAL A C 1
ATOM 4251 O O . VAL A 1 586 ? 78.288 11.369 -92.279 1.00 73.69 586 VAL A O 1
ATOM 4254 N N . SER A 1 587 ? 79.599 10.839 -94.019 1.00 76.31 587 SER A N 1
ATOM 4255 C CA . SER A 1 587 ? 80.598 11.895 -93.777 1.00 76.31 587 SER A CA 1
ATOM 4256 C C . SER A 1 587 ? 80.794 12.755 -95.033 1.00 76.31 587 SER A C 1
ATOM 4258 O O . SER A 1 587 ? 81.667 12.469 -95.847 1.00 76.31 587 SER A O 1
ATOM 4260 N N . ALA A 1 588 ? 79.960 13.773 -95.238 1.00 74.31 588 ALA A N 1
ATOM 4261 C CA . ALA A 1 588 ? 79.920 14.573 -96.463 1.00 74.31 588 ALA A CA 1
ATOM 4262 C C . ALA A 1 588 ? 80.809 15.825 -96.379 1.00 74.31 588 ALA A C 1
ATOM 4264 O O . ALA A 1 588 ? 80.562 16.689 -95.544 1.00 74.31 588 ALA A O 1
ATOM 4265 N N . SER A 1 589 ? 81.785 15.982 -97.276 1.00 81.62 589 SER A N 1
ATOM 4266 C CA . SER A 1 589 ? 82.520 17.238 -97.461 1.00 81.62 589 SER A CA 1
ATOM 4267 C C . SER A 1 589 ? 82.239 17.870 -98.824 1.00 81.62 589 SER A C 1
ATOM 4269 O O . SER A 1 589 ? 82.251 17.196 -99.859 1.00 81.62 589 SER A O 1
ATOM 4271 N N . ALA A 1 590 ? 81.974 19.175 -98.820 1.00 78.44 590 ALA A N 1
ATOM 4272 C CA . ALA A 1 590 ? 81.803 19.983 -100.020 1.00 78.44 590 ALA A CA 1
ATOM 4273 C C . ALA A 1 590 ? 82.744 21.190 -99.972 1.00 78.44 590 ALA A C 1
ATOM 4275 O O . ALA A 1 590 ? 82.712 21.976 -99.020 1.00 78.44 590 ALA A O 1
ATOM 4276 N N . ASN A 1 591 ? 83.582 21.330 -101.002 1.00 81.19 591 ASN A N 1
ATOM 4277 C CA . ASN A 1 591 ? 84.550 22.418 -101.101 1.00 81.19 591 ASN A CA 1
ATOM 4278 C C . ASN A 1 591 ? 84.436 23.131 -102.457 1.00 81.19 591 ASN A C 1
ATOM 4280 O O . ASN A 1 591 ? 84.571 22.506 -103.516 1.00 81.19 591 ASN A O 1
ATOM 4284 N N . ALA A 1 592 ? 84.169 24.437 -102.405 1.00 74.88 592 ALA A N 1
ATOM 4285 C CA . ALA A 1 592 ? 84.025 25.304 -103.569 1.00 74.88 592 ALA A CA 1
ATOM 4286 C C . ALA A 1 592 ? 84.975 26.502 -103.450 1.00 74.88 592 ALA A C 1
ATOM 4288 O O . ALA A 1 592 ? 84.890 27.294 -102.506 1.00 74.88 592 ALA A O 1
ATOM 4289 N N . SER A 1 593 ? 85.901 26.617 -104.403 1.00 75.19 593 SER A N 1
ATOM 4290 C CA . SER A 1 593 ? 86.947 27.638 -104.377 1.00 75.19 593 SER A CA 1
ATOM 4291 C C . SER A 1 593 ? 87.146 28.274 -105.752 1.00 75.19 593 SER A C 1
ATOM 4293 O O . SER A 1 593 ? 87.366 27.579 -106.751 1.00 75.19 593 SER A O 1
ATOM 4295 N N . THR A 1 594 ? 87.088 29.609 -105.797 1.00 61.78 594 THR A N 1
ATOM 4296 C CA . THR A 1 594 ? 87.396 30.401 -106.990 1.00 61.78 594 THR A CA 1
ATOM 4297 C C . THR A 1 594 ? 88.028 31.749 -106.637 1.00 61.78 594 THR A C 1
ATOM 4299 O O . THR A 1 594 ? 87.787 32.311 -105.571 1.00 61.78 594 THR A O 1
ATOM 4302 N N . THR A 1 595 ? 88.813 32.295 -107.567 1.00 63.34 595 THR A N 1
ATOM 4303 C CA . THR A 1 595 ? 89.227 33.708 -107.597 1.00 63.34 595 THR A CA 1
ATOM 4304 C C . THR A 1 595 ? 88.130 34.653 -108.126 1.00 63.34 595 THR A C 1
ATOM 4306 O O . THR A 1 595 ? 88.351 35.860 -108.193 1.00 63.34 595 THR A O 1
ATOM 4309 N N . GLY A 1 596 ? 86.965 34.119 -108.518 1.00 61.25 596 GLY A N 1
ATOM 4310 C CA . GLY A 1 596 ? 85.782 34.855 -108.980 1.00 61.25 596 GLY A CA 1
ATOM 4311 C C . GLY A 1 596 ? 84.834 35.332 -107.865 1.00 61.25 596 GLY A C 1
ATOM 4312 O O . GLY A 1 596 ? 85.151 35.280 -106.678 1.00 61.25 596 GLY A O 1
ATOM 4313 N N . LYS A 1 597 ? 83.646 35.818 -108.260 1.00 63.81 597 LYS A N 1
ATOM 4314 C CA . LYS A 1 597 ? 82.701 36.518 -107.369 1.00 63.81 597 LYS A CA 1
ATOM 4315 C C . LYS A 1 597 ? 81.950 35.583 -106.403 1.00 63.81 597 LYS A C 1
ATOM 4317 O O . LYS A 1 597 ? 81.825 35.941 -105.234 1.00 63.81 597 LYS A O 1
ATOM 4322 N N . LEU A 1 598 ? 81.503 34.404 -106.861 1.00 73.38 598 LEU A N 1
ATOM 4323 C CA . LEU A 1 598 ? 80.575 33.515 -106.137 1.00 73.38 598 LEU A CA 1
ATOM 4324 C C . LEU A 1 598 ? 81.155 32.110 -105.868 1.00 73.38 598 LEU A C 1
ATOM 4326 O O . LEU A 1 598 ? 81.530 31.397 -106.802 1.00 73.38 598 LEU A O 1
ATOM 4330 N N . SER A 1 599 ? 81.129 31.677 -104.604 1.00 77.88 599 SER A N 1
ATOM 4331 C CA . SER A 1 599 ? 81.462 30.304 -104.183 1.00 77.88 599 SER A CA 1
ATOM 4332 C C . SER A 1 599 ? 80.353 29.725 -103.311 1.00 77.88 599 SER A C 1
ATOM 4334 O O . SER A 1 599 ? 80.011 30.301 -102.274 1.00 77.88 599 SER A O 1
ATOM 4336 N N . ASN A 1 600 ? 79.831 28.563 -103.712 1.00 78.62 600 ASN A N 1
ATOM 4337 C CA . ASN A 1 600 ? 78.731 27.888 -103.030 1.00 78.62 600 ASN A CA 1
ATOM 4338 C C . ASN A 1 600 ? 79.089 26.434 -102.696 1.00 78.62 600 ASN A C 1
ATOM 4340 O O . ASN A 1 600 ? 79.305 25.612 -103.591 1.00 78.62 600 ASN A O 1
ATOM 4344 N N . ALA A 1 601 ? 79.098 26.116 -101.401 1.00 82.25 601 ALA A N 1
ATOM 4345 C CA . ALA A 1 601 ? 79.381 24.777 -100.898 1.00 82.25 601 ALA A CA 1
ATOM 4346 C C . ALA A 1 601 ? 78.233 24.264 -100.025 1.00 82.25 601 ALA A C 1
ATOM 4348 O O . ALA A 1 601 ? 77.859 24.898 -99.033 1.00 82.25 601 ALA A O 1
ATOM 4349 N N . TYR A 1 602 ? 77.711 23.089 -100.381 1.00 80.69 602 TYR A N 1
ATOM 4350 C CA . TYR A 1 602 ? 76.610 22.444 -99.675 1.00 80.69 602 TYR A CA 1
ATOM 4351 C C . TYR A 1 602 ? 76.944 20.992 -99.344 1.00 80.69 602 TYR A C 1
ATOM 4353 O O . TYR A 1 602 ? 77.182 20.181 -100.241 1.00 80.69 602 TYR A O 1
ATOM 4361 N N . SER A 1 603 ? 76.925 20.646 -98.061 1.00 81.19 603 SER A N 1
ATOM 4362 C CA . SER A 1 603 ? 77.053 19.257 -97.616 1.00 81.19 603 SER A CA 1
ATOM 4363 C C . SER A 1 603 ? 75.786 18.780 -96.913 1.00 81.19 603 SER A C 1
ATOM 4365 O O . SER A 1 603 ? 75.123 19.545 -96.218 1.00 81.19 603 SER A O 1
ATOM 4367 N N . PHE A 1 604 ? 75.437 17.512 -97.119 1.00 74.19 604 PHE A N 1
ATOM 4368 C CA . PHE A 1 604 ? 74.220 16.874 -96.626 1.00 74.19 604 PHE A CA 1
ATOM 4369 C C . PHE A 1 604 ? 74.570 15.491 -96.065 1.00 74.19 604 PHE A C 1
ATOM 4371 O O . PHE A 1 604 ? 74.658 14.519 -96.809 1.00 74.19 604 PHE A O 1
ATOM 4378 N N . GLY A 1 605 ? 74.827 15.374 -94.766 1.00 73.44 605 GLY A N 1
ATOM 4379 C CA . GLY A 1 605 ? 75.399 14.154 -94.204 1.00 73.44 605 GLY A CA 1
ATOM 4380 C C . GLY A 1 605 ? 75.131 13.877 -92.738 1.00 73.44 605 GLY A C 1
ATOM 4381 O O . GLY A 1 605 ? 74.518 14.676 -92.062 1.00 73.44 605 GLY A O 1
ATOM 4382 N N . VAL A 1 606 ? 75.590 12.749 -92.190 1.00 73.12 606 VAL A N 1
ATOM 4383 C CA . VAL A 1 606 ? 75.562 12.558 -90.722 1.00 73.12 606 VAL A CA 1
ATOM 4384 C C . VAL A 1 606 ? 76.668 13.396 -90.081 1.00 73.12 606 VAL A C 1
ATOM 4386 O O . VAL A 1 606 ? 76.433 13.993 -89.049 1.00 73.12 606 VAL A O 1
ATOM 4389 N N . SER A 1 607 ? 77.831 13.522 -90.714 1.00 73.12 607 SER A N 1
ATOM 4390 C CA . SER A 1 607 ? 78.918 14.440 -90.384 1.00 73.12 607 SER A CA 1
ATOM 4391 C C . SER A 1 607 ? 79.235 15.275 -91.624 1.00 73.12 607 SER A C 1
ATOM 4393 O O . SER A 1 607 ? 79.771 14.757 -92.600 1.00 73.12 607 SER A O 1
ATOM 4395 N N . GLY A 1 608 ? 78.809 16.535 -91.649 1.00 72.25 608 GLY A N 1
ATOM 4396 C CA . GLY A 1 608 ? 78.819 17.374 -92.849 1.00 72.25 608 GLY A CA 1
ATOM 4397 C C . GLY A 1 608 ? 79.770 18.557 -92.719 1.00 72.25 608 GLY A C 1
ATOM 4398 O O . GLY A 1 608 ? 79.616 19.351 -91.794 1.00 72.25 608 GLY A O 1
ATOM 4399 N N . THR A 1 609 ? 80.705 18.743 -93.651 1.00 79.25 609 THR A N 1
ATOM 4400 C CA . THR A 1 609 ? 81.588 19.920 -93.708 1.00 79.25 609 THR A CA 1
ATOM 4401 C C . THR A 1 609 ? 81.387 20.695 -95.009 1.00 79.25 609 THR A C 1
ATOM 4403 O O . THR A 1 609 ? 81.366 20.115 -96.095 1.00 79.25 609 THR A O 1
ATOM 4406 N N . ALA A 1 610 ? 81.162 22.005 -94.912 1.00 78.38 610 ALA A N 1
ATOM 4407 C CA . ALA A 1 610 ? 81.001 22.887 -96.069 1.00 78.38 610 ALA A CA 1
ATOM 4408 C C . ALA A 1 610 ? 81.922 24.104 -95.939 1.00 78.38 610 ALA A C 1
ATOM 4410 O O . ALA A 1 610 ? 81.912 24.790 -94.912 1.00 78.38 610 ALA A O 1
ATOM 4411 N N . SER A 1 611 ? 82.716 24.364 -96.981 1.00 81.94 611 SER A N 1
ATOM 4412 C CA . SER A 1 611 ? 83.677 25.470 -97.016 1.00 81.94 611 SER A CA 1
ATOM 4413 C C . SER A 1 611 ? 83.640 26.184 -98.364 1.00 81.94 611 SER A C 1
ATOM 4415 O O . SER A 1 611 ? 83.745 25.540 -99.411 1.00 81.94 611 SER A O 1
ATOM 4417 N N . ALA A 1 612 ? 83.529 27.513 -98.324 1.00 74.00 612 ALA A N 1
ATOM 4418 C CA . ALA A 1 612 ? 83.524 28.382 -99.498 1.00 74.00 612 ALA A CA 1
ATOM 4419 C C . ALA A 1 612 ? 84.515 29.547 -99.322 1.00 74.00 612 ALA A C 1
ATOM 4421 O O . ALA A 1 612 ? 84.665 30.070 -98.221 1.00 74.00 612 ALA A O 1
ATOM 4422 N N . THR A 1 613 ? 85.192 29.953 -100.403 1.00 72.50 613 THR A N 1
ATOM 4423 C CA . THR A 1 613 ? 86.129 31.098 -100.413 1.00 72.50 613 THR A CA 1
ATOM 4424 C C . THR A 1 613 ? 85.971 31.934 -101.697 1.00 72.50 613 THR A C 1
ATOM 4426 O O . THR A 1 613 ? 86.200 31.394 -102.781 1.00 72.50 613 THR A O 1
ATOM 4429 N N . SER A 1 614 ? 85.559 33.208 -101.578 1.00 64.69 614 SER A N 1
ATOM 4430 C CA . SER A 1 614 ? 85.359 34.232 -102.648 1.00 64.69 614 SER A CA 1
ATOM 4431 C C . SER A 1 614 ? 84.996 35.622 -102.053 1.00 64.69 614 SER A C 1
ATOM 4433 O O . SER A 1 614 ? 85.198 35.853 -100.867 1.00 64.69 614 SER A O 1
ATOM 4435 N N . THR A 1 615 ? 84.472 36.584 -102.822 1.00 63.44 615 THR A N 1
ATOM 4436 C CA . THR A 1 615 ? 83.925 37.850 -102.272 1.00 63.44 615 THR A CA 1
ATOM 4437 C C . THR A 1 615 ? 82.458 37.761 -101.831 1.00 63.44 615 THR A C 1
ATOM 4439 O O . THR A 1 615 ? 82.099 38.412 -100.862 1.00 63.44 615 THR A O 1
ATOM 4442 N N . GLU A 1 616 ? 81.631 36.941 -102.489 1.00 68.25 616 GLU A N 1
ATOM 4443 C CA . GLU A 1 616 ? 80.252 36.609 -102.079 1.00 68.25 616 GLU A CA 1
ATOM 4444 C C . GLU A 1 616 ? 80.169 35.090 -101.849 1.00 68.25 616 GLU A C 1
ATOM 4446 O O . GLU A 1 616 ? 80.494 34.307 -102.752 1.00 68.25 616 GLU A O 1
ATOM 4451 N N . GLN A 1 617 ? 79.817 34.661 -100.632 1.00 74.69 617 GLN A N 1
ATOM 4452 C CA . GLN A 1 617 ? 80.028 33.278 -100.172 1.00 74.69 617 GLN A CA 1
ATOM 4453 C C . GLN A 1 617 ? 78.832 32.696 -99.419 1.00 74.69 617 GLN A C 1
ATOM 4455 O O . GLN A 1 617 ? 78.330 33.290 -98.460 1.00 74.69 617 GLN A O 1
ATOM 4460 N N . SER A 1 618 ? 78.477 31.452 -99.758 1.00 74.56 618 SER A N 1
ATOM 4461 C CA . SER A 1 618 ? 77.538 30.653 -98.970 1.00 74.56 618 SER A CA 1
ATOM 4462 C C . SER A 1 618 ? 78.084 29.253 -98.690 1.00 74.56 618 SER A C 1
ATOM 4464 O O . SER A 1 618 ? 78.324 28.462 -99.605 1.00 74.56 618 SER A O 1
ATOM 4466 N N . ALA A 1 619 ? 78.247 28.947 -97.402 1.00 75.94 619 ALA A N 1
ATOM 4467 C CA . ALA A 1 619 ? 78.554 27.606 -96.920 1.00 75.94 619 ALA A CA 1
ATOM 4468 C C . ALA A 1 619 ? 77.400 27.106 -96.049 1.00 75.94 619 ALA A C 1
ATOM 4470 O O . ALA A 1 619 ? 77.065 27.725 -95.032 1.00 75.94 619 ALA A O 1
ATOM 4471 N N . ILE A 1 620 ? 76.786 25.988 -96.442 1.00 76.50 620 ILE A N 1
ATOM 4472 C CA . ILE A 1 620 ? 75.706 25.376 -95.665 1.00 76.50 620 ILE A CA 1
ATOM 4473 C C . ILE A 1 620 ? 75.961 23.884 -95.484 1.00 76.50 620 ILE A C 1
ATOM 4475 O O . ILE A 1 620 ? 76.204 23.161 -96.449 1.00 76.50 620 ILE A O 1
ATOM 4479 N N . SER A 1 621 ? 75.866 23.425 -94.240 1.00 77.44 621 SER A N 1
ATOM 4480 C CA . SER A 1 621 ? 75.963 22.009 -93.889 1.00 77.44 621 SER A CA 1
ATOM 4481 C C . SER A 1 621 ? 74.660 21.526 -93.250 1.00 77.44 621 SER A C 1
ATOM 4483 O O . SER A 1 621 ? 74.163 22.105 -92.283 1.00 77.44 621 SER A O 1
ATOM 4485 N N . TYR A 1 622 ? 74.090 20.462 -93.803 1.00 71.38 622 TYR A N 1
ATOM 4486 C CA . TYR A 1 622 ? 72.901 19.784 -93.302 1.00 71.38 622 TYR A CA 1
ATOM 4487 C C . TYR A 1 622 ? 73.332 18.438 -92.731 1.00 71.38 622 TYR A C 1
ATOM 4489 O O . TYR A 1 622 ? 73.804 17.589 -93.483 1.00 71.38 622 TYR A O 1
ATOM 4497 N N . GLY A 1 623 ? 73.202 18.219 -91.423 1.00 70.06 623 GLY A N 1
ATOM 4498 C CA . GLY A 1 623 ? 73.618 16.944 -90.857 1.00 70.06 623 GLY A CA 1
ATOM 4499 C C . GLY A 1 623 ? 73.639 16.763 -89.352 1.00 70.06 623 GLY A C 1
ATOM 4500 O O . GLY A 1 623 ? 73.658 17.728 -88.606 1.00 70.06 623 GLY A O 1
ATOM 4501 N N . VAL A 1 624 ? 73.681 15.510 -88.881 1.00 71.19 624 VAL A N 1
ATOM 4502 C CA . VAL A 1 624 ? 73.707 15.181 -87.437 1.00 71.19 624 VAL A CA 1
ATOM 4503 C C . VAL A 1 624 ? 74.898 15.836 -86.723 1.00 71.19 624 VAL A C 1
ATOM 4505 O O . VAL A 1 624 ? 74.725 16.247 -85.594 1.00 71.19 624 VAL A O 1
ATOM 4508 N N . TYR A 1 625 ? 76.048 16.004 -87.370 1.00 70.81 625 TYR A N 1
ATOM 4509 C CA . TYR A 1 625 ? 77.255 16.698 -86.918 1.00 70.81 625 TYR A CA 1
ATOM 4510 C C . TYR A 1 625 ? 77.718 17.644 -88.034 1.00 70.81 625 TYR A C 1
ATOM 4512 O O . TYR A 1 625 ? 78.509 17.274 -88.899 1.00 70.81 625 TYR A O 1
ATOM 4520 N N . GLY A 1 626 ? 77.177 18.857 -88.080 1.00 68.75 626 GLY A N 1
ATOM 4521 C CA . GLY A 1 626 ? 77.451 19.807 -89.160 1.00 68.75 626 GLY A CA 1
ATOM 4522 C C . GLY A 1 626 ? 78.495 20.858 -88.778 1.00 68.75 626 GLY A C 1
ATOM 4523 O O . GLY A 1 626 ? 78.422 21.426 -87.688 1.00 68.75 626 GLY A O 1
ATOM 4524 N N . SER A 1 627 ? 79.423 21.171 -89.688 1.00 76.12 627 SER A N 1
ATOM 4525 C CA . SER A 1 627 ? 80.254 22.377 -89.633 1.00 76.12 627 SER A CA 1
ATOM 4526 C C . SER A 1 627 ? 80.227 23.154 -90.953 1.00 76.12 627 SER A C 1
ATOM 4528 O O . SER A 1 627 ? 80.368 22.589 -92.040 1.00 76.12 627 SER A O 1
ATOM 4530 N N . ALA A 1 628 ? 80.025 24.466 -90.853 1.00 72.56 628 ALA A N 1
ATOM 4531 C CA . ALA A 1 628 ? 80.043 25.387 -91.985 1.00 72.56 628 ALA A CA 1
ATOM 4532 C C . ALA A 1 628 ? 80.955 26.581 -91.679 1.00 72.56 628 ALA A C 1
ATOM 4534 O O . ALA A 1 628 ? 80.890 27.149 -90.584 1.00 72.56 628 ALA A O 1
ATOM 4535 N N . SER A 1 629 ? 81.798 26.948 -92.647 1.00 76.06 629 SER A N 1
ATOM 4536 C CA . SER A 1 629 ? 82.749 28.059 -92.536 1.00 76.06 629 SER A CA 1
ATOM 4537 C C . SER A 1 629 ? 82.702 28.943 -93.785 1.00 76.06 629 SER A C 1
ATOM 4539 O O . SER A 1 629 ? 82.820 28.443 -94.906 1.00 76.06 629 SER A O 1
ATOM 4541 N N . ALA A 1 630 ? 82.539 30.251 -93.576 1.00 67.69 630 ALA A N 1
ATOM 4542 C CA . ALA A 1 630 ? 82.587 31.288 -94.607 1.00 67.69 630 ALA A CA 1
ATOM 4543 C C . ALA A 1 630 ? 83.307 32.523 -94.050 1.00 67.69 630 ALA A C 1
ATOM 4545 O O . ALA A 1 630 ? 83.167 32.848 -92.868 1.00 67.69 630 ALA A O 1
ATOM 4546 N N . SER A 1 631 ? 84.083 33.220 -94.881 1.00 62.88 631 SER A N 1
ATOM 4547 C CA . SER A 1 631 ? 84.967 34.276 -94.375 1.00 62.88 631 SER A CA 1
ATOM 4548 C C . SER A 1 631 ? 84.308 35.650 -94.199 1.00 62.88 631 SER A C 1
ATOM 4550 O O . SER A 1 631 ? 84.906 36.473 -93.509 1.00 62.88 631 SER A O 1
ATOM 4552 N N . GLN A 1 632 ? 83.131 35.919 -94.797 1.00 59.41 632 GLN A N 1
ATOM 4553 C CA . GLN A 1 632 ? 82.496 37.256 -94.752 1.00 59.41 632 GLN A CA 1
ATOM 4554 C C . GLN A 1 632 ? 80.949 37.305 -94.687 1.00 59.41 632 GLN A C 1
ATOM 4556 O O . GLN A 1 632 ? 80.438 38.198 -94.025 1.00 59.41 632 GLN A O 1
ATOM 4561 N N . GLU A 1 633 ? 80.185 36.404 -95.333 1.00 63.62 633 GLU A N 1
ATOM 4562 C CA . GLU A 1 633 ? 78.718 36.593 -95.489 1.00 63.62 633 GLU A CA 1
ATOM 4563 C C . GLU A 1 633 ? 77.823 35.589 -94.738 1.00 63.62 633 GLU A C 1
ATOM 4565 O O . GLU A 1 633 ? 77.063 35.987 -93.853 1.00 63.62 633 GLU A O 1
ATOM 4570 N N . ARG A 1 634 ? 77.814 34.297 -95.112 1.00 68.56 634 ARG A N 1
ATOM 4571 C CA . ARG A 1 634 ? 76.813 33.339 -94.591 1.00 68.56 634 ARG A CA 1
ATOM 4572 C C . ARG A 1 634 ? 77.386 31.944 -94.334 1.00 68.56 634 ARG A C 1
ATOM 4574 O O . ARG A 1 634 ? 77.751 31.239 -95.276 1.00 68.56 634 ARG A O 1
ATOM 4581 N N . ALA A 1 635 ? 77.353 31.521 -93.066 1.00 68.50 635 ALA A N 1
ATOM 4582 C CA . ALA A 1 635 ? 77.626 30.150 -92.629 1.00 68.50 635 ALA A CA 1
ATOM 4583 C C . ALA A 1 635 ? 76.400 29.593 -91.886 1.00 68.50 635 ALA A C 1
ATOM 4585 O O . ALA A 1 635 ? 75.984 30.156 -90.875 1.00 68.50 635 ALA A O 1
ATOM 4586 N N . GLN A 1 636 ? 75.786 28.523 -92.399 1.00 71.88 636 GLN A N 1
ATOM 4587 C CA . GLN A 1 636 ? 74.557 27.956 -91.825 1.00 71.88 636 GLN A CA 1
ATOM 4588 C C . GLN A 1 636 ? 74.684 26.453 -91.573 1.00 71.88 636 GLN A C 1
ATOM 4590 O O . GLN A 1 636 ? 75.287 25.724 -92.365 1.00 71.88 636 GLN A O 1
ATOM 4595 N N . THR A 1 637 ? 74.053 25.989 -90.495 1.00 68.12 637 THR A N 1
ATOM 4596 C CA . THR A 1 637 ? 74.046 24.572 -90.125 1.00 68.12 637 THR A CA 1
ATOM 4597 C C . THR A 1 637 ? 72.653 24.121 -89.706 1.00 68.12 637 THR A C 1
ATOM 4599 O O . THR A 1 637 ? 71.984 24.804 -88.927 1.00 68.12 637 THR A O 1
ATOM 4602 N N . TYR A 1 638 ? 72.231 22.957 -90.199 1.00 67.06 638 TYR A N 1
ATOM 4603 C CA . TYR A 1 638 ? 70.916 22.368 -89.930 1.00 67.06 638 TYR A CA 1
ATOM 4604 C C . TYR A 1 638 ? 71.093 20.900 -89.536 1.00 67.06 638 TYR A C 1
ATOM 4606 O O . TYR A 1 638 ? 71.384 20.067 -90.393 1.00 67.06 638 TYR A O 1
ATOM 4614 N N . GLY A 1 639 ? 70.979 20.576 -88.247 1.00 64.62 639 GLY A N 1
ATOM 4615 C CA . GLY A 1 639 ? 71.514 19.315 -87.739 1.00 64.62 639 GLY A CA 1
ATOM 4616 C C . GLY A 1 639 ? 71.033 18.837 -86.377 1.00 64.62 639 GLY A C 1
ATOM 4617 O O . GLY A 1 639 ? 70.141 19.422 -85.791 1.00 64.62 639 GLY A O 1
ATOM 4618 N N . VAL A 1 640 ? 71.620 17.763 -85.842 1.00 63.00 640 VAL A N 1
ATOM 4619 C CA . VAL A 1 640 ? 71.415 17.364 -84.431 1.00 63.00 640 VAL A CA 1
ATOM 4620 C C . VAL A 1 640 ? 72.464 18.047 -83.557 1.00 63.00 640 VAL A C 1
ATOM 4622 O O . VAL A 1 640 ? 72.100 18.609 -82.547 1.00 63.00 640 VAL A O 1
ATOM 4625 N N . TYR A 1 641 ? 73.723 18.091 -83.978 1.00 62.44 641 TYR A N 1
ATOM 4626 C CA . TYR A 1 641 ? 74.861 18.791 -83.386 1.00 62.44 641 TYR A CA 1
ATOM 4627 C C . TYR A 1 641 ? 75.425 19.751 -84.440 1.00 62.44 641 TYR A C 1
ATOM 4629 O O . TYR A 1 641 ? 76.095 19.337 -85.386 1.00 62.44 641 TYR A O 1
ATOM 4637 N N . GLY A 1 642 ? 75.103 21.037 -84.326 1.00 62.34 642 GLY A N 1
ATOM 4638 C CA . GLY A 1 642 ? 75.475 22.049 -85.320 1.00 62.34 642 GLY A CA 1
ATOM 4639 C C . GLY A 1 642 ? 76.522 23.020 -84.788 1.00 62.34 642 GLY A C 1
ATOM 4640 O O . GLY A 1 642 ? 76.305 23.621 -83.737 1.00 62.34 642 GLY A O 1
ATOM 4641 N N . PHE A 1 643 ? 77.611 23.206 -85.542 1.00 67.12 643 PHE A N 1
ATOM 4642 C CA . PHE A 1 643 ? 78.630 24.228 -85.297 1.00 67.12 643 PHE A CA 1
ATOM 4643 C C . PHE A 1 643 ? 78.720 25.183 -86.496 1.00 67.12 643 PHE A C 1
ATOM 4645 O O . PHE A 1 643 ? 78.849 24.754 -87.645 1.00 67.12 643 PHE A O 1
ATOM 4652 N N . ALA A 1 644 ? 78.660 26.488 -86.237 1.00 63.50 644 ALA A N 1
ATOM 4653 C CA . ALA A 1 644 ? 78.838 27.534 -87.244 1.00 63.50 644 ALA A CA 1
ATOM 4654 C C . ALA A 1 644 ? 79.831 28.581 -86.734 1.00 63.50 644 ALA A C 1
ATOM 4656 O O . ALA A 1 644 ? 79.767 28.975 -85.569 1.00 63.50 644 ALA A O 1
ATOM 4657 N N . ASN A 1 645 ? 80.730 29.043 -87.606 1.00 63.00 645 ASN A N 1
ATOM 4658 C CA . ASN A 1 645 ? 81.655 30.136 -87.310 1.00 63.00 645 ASN A CA 1
ATOM 4659 C C . ASN A 1 645 ? 81.565 31.192 -88.423 1.00 63.00 645 ASN A C 1
ATOM 4661 O O . ASN A 1 645 ? 81.777 30.873 -89.593 1.00 63.00 645 ASN A O 1
ATOM 4665 N N . ALA A 1 646 ? 81.226 32.430 -88.055 1.00 60.19 646 ALA A N 1
ATOM 4666 C CA . ALA A 1 646 ? 81.097 33.561 -88.971 1.00 60.19 646 ALA A CA 1
ATOM 4667 C C . ALA A 1 646 ? 81.925 34.746 -88.450 1.00 60.19 646 ALA A C 1
ATOM 4669 O O . ALA A 1 646 ? 81.709 35.220 -87.333 1.00 60.19 646 ALA A O 1
ATOM 4670 N N . GLY A 1 647 ? 82.884 35.215 -89.251 1.00 56.16 647 GLY A N 1
ATOM 4671 C CA . GLY A 1 647 ? 83.732 36.360 -88.924 1.00 56.16 647 GLY A CA 1
ATOM 4672 C C . GLY A 1 647 ? 83.174 37.679 -89.469 1.00 56.16 647 GLY A C 1
ATOM 4673 O O . GLY A 1 647 ? 82.878 37.767 -90.652 1.00 56.16 647 GLY A O 1
ATOM 4674 N N . GLN A 1 648 ? 83.143 38.708 -88.611 1.00 53.12 648 GLN A N 1
ATOM 4675 C CA . GLN A 1 648 ? 82.821 40.124 -88.887 1.00 53.12 648 GLN A CA 1
ATOM 4676 C C . GLN A 1 648 ? 81.339 40.485 -89.156 1.00 53.12 648 GLN A C 1
ATOM 4678 O O . GLN A 1 648 ? 80.514 39.675 -89.555 1.00 53.12 648 GLN A O 1
ATOM 4683 N N . SER A 1 649 ? 81.026 41.738 -88.804 1.00 52.22 649 SER A N 1
ATOM 4684 C CA . SER A 1 649 ? 79.734 42.427 -88.658 1.00 52.22 649 SER A CA 1
ATOM 4685 C C . SER A 1 649 ? 78.604 42.025 -89.621 1.00 52.22 649 SER A C 1
ATOM 4687 O O . SER A 1 649 ? 78.780 42.086 -90.829 1.00 52.22 649 SER A O 1
ATOM 4689 N N . TYR A 1 650 ? 77.410 41.771 -89.060 1.00 52.78 650 TYR A N 1
ATOM 4690 C CA . TYR A 1 650 ? 76.149 41.352 -89.714 1.00 52.78 650 TYR A CA 1
ATOM 4691 C C . TYR A 1 650 ? 75.999 39.852 -90.007 1.00 52.78 650 TYR A C 1
ATOM 4693 O O . TYR A 1 650 ? 75.646 39.449 -91.113 1.00 52.78 650 TYR A O 1
ATOM 4701 N N . SER A 1 651 ? 76.149 38.997 -88.991 1.00 55.09 651 SER A N 1
ATOM 4702 C CA . SER A 1 651 ? 75.766 37.594 -89.158 1.00 55.09 651 SER A CA 1
ATOM 4703 C C . SER A 1 651 ? 74.238 37.429 -89.078 1.00 55.09 651 SER A C 1
ATOM 4705 O O . SER A 1 651 ? 73.608 37.604 -88.034 1.00 55.09 651 SER A O 1
ATOM 4707 N N . SER A 1 652 ? 73.632 37.074 -90.213 1.00 58.59 652 SER A N 1
ATOM 4708 C CA . SER A 1 652 ? 72.296 36.465 -90.320 1.00 58.59 652 SER A CA 1
ATOM 4709 C C . SER A 1 652 ? 72.477 34.957 -90.538 1.00 58.59 652 SER A C 1
ATOM 4711 O O . SER A 1 652 ? 72.232 34.396 -91.608 1.00 58.59 652 SER A O 1
ATOM 4713 N N . SER A 1 653 ? 73.025 34.308 -89.509 1.00 61.16 653 SER A N 1
ATOM 4714 C CA . SER A 1 653 ? 73.538 32.933 -89.545 1.00 61.16 653 SER A CA 1
ATOM 4715 C C . SER A 1 653 ? 72.810 32.079 -88.504 1.00 61.16 653 SER A C 1
ATOM 4717 O O . SER A 1 653 ? 73.347 31.828 -87.426 1.00 61.16 653 SER A O 1
ATOM 4719 N N . PRO A 1 654 ? 71.552 31.687 -88.770 1.00 64.31 654 PRO A N 1
ATOM 4720 C CA . PRO A 1 654 ? 70.789 30.883 -87.834 1.00 64.31 654 PRO A CA 1
ATOM 4721 C C . PRO A 1 654 ? 71.370 29.466 -87.745 1.00 64.31 654 PRO A C 1
ATOM 4723 O O . PRO A 1 654 ? 71.737 28.862 -88.758 1.00 64.31 654 PRO A O 1
ATOM 4726 N N . VAL A 1 655 ? 71.435 28.950 -86.519 1.00 62.75 655 VAL A N 1
ATOM 4727 C CA . VAL A 1 655 ? 71.893 27.591 -86.211 1.00 62.75 655 VAL A CA 1
ATOM 4728 C C . VAL A 1 655 ? 70.688 26.793 -85.736 1.00 62.75 655 VAL A C 1
ATOM 4730 O O . VAL A 1 655 ? 70.031 27.170 -84.761 1.00 62.75 655 VAL A O 1
ATOM 4733 N N . TYR A 1 656 ? 70.401 25.693 -86.425 1.00 63.91 656 TYR A N 1
ATOM 4734 C CA . TYR A 1 656 ? 69.272 24.827 -86.109 1.00 63.91 656 TYR A CA 1
ATOM 4735 C C . TYR A 1 656 ? 69.779 23.449 -85.698 1.00 63.91 656 TYR A C 1
ATOM 4737 O O . TYR A 1 656 ? 70.449 22.781 -86.491 1.00 63.91 656 TYR A O 1
ATOM 4745 N N . GLY A 1 657 ? 69.433 23.000 -84.487 1.00 59.44 657 GLY A N 1
ATOM 4746 C CA . GLY A 1 657 ? 69.617 21.596 -84.136 1.00 59.44 657 GLY A CA 1
ATOM 4747 C C . GLY A 1 657 ? 69.298 21.157 -82.716 1.00 59.44 657 GLY A C 1
ATOM 4748 O O . GLY A 1 657 ? 69.166 21.974 -81.825 1.00 59.44 657 GLY A O 1
ATOM 4749 N N . VAL A 1 658 ? 69.171 19.844 -82.490 1.00 60.22 658 VAL A N 1
ATOM 4750 C CA . VAL A 1 658 ? 68.831 19.245 -81.176 1.00 60.22 658 VAL A CA 1
ATOM 4751 C C . VAL A 1 658 ? 69.829 19.643 -80.077 1.00 60.22 658 VAL A C 1
ATOM 4753 O O . VAL A 1 658 ? 69.411 19.849 -78.954 1.00 60.22 658 VAL A O 1
ATOM 4756 N N . PHE A 1 659 ? 71.103 19.811 -80.413 1.00 58.56 659 PHE A N 1
ATOM 4757 C CA . PHE A 1 659 ? 72.217 20.369 -79.651 1.00 58.56 659 PHE A CA 1
ATOM 4758 C C . PHE A 1 659 ? 72.873 21.457 -80.517 1.00 58.56 659 PHE A C 1
ATOM 4760 O O . PHE A 1 659 ? 73.799 21.201 -81.289 1.00 58.56 659 PHE A O 1
ATOM 4767 N N . ALA A 1 660 ? 72.358 22.680 -80.439 1.00 60.59 660 ALA A N 1
ATOM 4768 C CA . ALA A 1 660 ? 72.859 23.809 -81.220 1.00 60.59 660 ALA A CA 1
ATOM 4769 C C . ALA A 1 660 ? 73.857 24.630 -80.388 1.00 60.59 660 ALA A C 1
ATOM 4771 O O . ALA A 1 660 ? 73.506 25.095 -79.299 1.00 60.59 660 ALA A O 1
ATOM 4772 N N . GLN A 1 661 ? 75.083 24.817 -80.898 1.00 62.38 661 GLN A N 1
ATOM 4773 C CA . GLN A 1 661 ? 76.102 25.668 -80.274 1.00 62.38 661 GLN A CA 1
ATOM 4774 C C . GLN A 1 661 ? 76.569 26.759 -81.238 1.00 62.38 661 GLN A C 1
ATOM 4776 O O . GLN A 1 661 ? 77.106 26.484 -82.312 1.00 62.38 661 GLN A O 1
ATOM 4781 N N . GLY A 1 662 ? 76.380 28.011 -80.824 1.00 60.00 662 GLY A N 1
ATOM 4782 C CA . GLY A 1 662 ? 76.890 29.188 -81.521 1.00 60.00 662 GLY A CA 1
ATOM 4783 C C . GLY A 1 662 ? 77.894 29.934 -80.649 1.00 60.00 662 GLY A C 1
ATOM 4784 O O . GLY A 1 662 ? 77.563 30.324 -79.531 1.00 60.00 662 GLY A O 1
ATOM 4785 N N . TYR A 1 663 ? 79.103 30.157 -81.167 1.00 57.31 663 TYR A N 1
ATOM 4786 C CA . TYR A 1 663 ? 80.101 31.016 -80.529 1.00 57.31 663 TYR A CA 1
ATOM 4787 C C . TYR A 1 663 ? 80.165 32.357 -81.255 1.00 57.31 663 TYR A C 1
ATOM 4789 O O . TYR A 1 663 ? 80.566 32.426 -82.416 1.00 57.31 663 TYR A O 1
ATOM 4797 N N . PHE A 1 664 ? 79.798 33.428 -80.551 1.00 60.66 664 PHE A N 1
ATOM 4798 C CA . PHE A 1 664 ? 79.852 34.793 -81.070 1.00 60.66 664 PHE A CA 1
ATOM 4799 C C . PHE A 1 664 ? 80.878 35.588 -80.272 1.00 60.66 664 PHE A C 1
ATOM 4801 O O . PHE A 1 664 ? 80.576 36.157 -79.225 1.00 60.66 664 PHE A O 1
ATOM 4808 N N . TYR A 1 665 ? 82.117 35.601 -80.755 1.00 52.25 665 TYR A N 1
ATOM 4809 C CA . TYR A 1 665 ? 83.206 36.320 -80.105 1.00 52.25 665 TYR A CA 1
ATOM 4810 C C . TYR A 1 665 ? 83.521 37.600 -80.881 1.00 52.25 665 TYR A C 1
ATOM 4812 O O . TYR A 1 665 ? 83.943 37.545 -82.035 1.00 52.25 665 TYR A O 1
ATOM 4820 N N . SER A 1 666 ? 83.322 38.762 -80.255 1.00 52.44 666 SER A N 1
ATOM 4821 C CA . SER A 1 666 ? 83.769 40.048 -80.798 1.00 52.44 666 SER A CA 1
ATOM 4822 C C . SER A 1 666 ? 84.224 40.978 -79.671 1.00 52.44 666 SER A C 1
ATOM 4824 O O . SER A 1 666 ? 83.560 41.041 -78.639 1.00 52.44 666 SER A O 1
ATOM 4826 N N . PRO A 1 667 ? 85.328 41.725 -79.845 1.00 49.94 667 PRO A N 1
ATOM 4827 C CA . PRO A 1 667 ? 85.793 42.700 -78.863 1.00 49.94 667 PRO A CA 1
ATOM 4828 C C . PRO A 1 667 ? 84.951 43.990 -78.805 1.00 49.94 667 PRO A C 1
ATOM 4830 O O . PRO A 1 667 ? 85.136 44.757 -77.868 1.00 49.94 667 PRO A O 1
ATOM 4833 N N . ASN A 1 668 ? 84.049 44.249 -79.767 1.00 55.38 668 ASN A N 1
ATOM 4834 C CA . ASN A 1 668 ? 83.080 45.363 -79.717 1.00 55.38 668 ASN A CA 1
ATOM 4835 C C . ASN A 1 668 ? 81.820 45.088 -80.579 1.00 55.38 668 ASN A C 1
ATOM 4837 O O . ASN A 1 668 ? 81.681 45.634 -81.677 1.00 55.38 668 ASN A O 1
ATOM 4841 N N . PRO A 1 669 ? 80.886 44.235 -80.123 1.00 53.25 669 PRO A N 1
ATOM 4842 C CA . PRO A 1 669 ? 79.644 43.955 -80.838 1.00 53.25 669 PRO A CA 1
ATOM 4843 C C . PRO A 1 669 ? 78.510 44.900 -80.408 1.00 53.25 669 PRO A C 1
ATOM 4845 O O . PRO A 1 669 ? 78.169 44.988 -79.231 1.00 53.25 669 PRO A O 1
ATOM 4848 N N . THR A 1 670 ? 77.875 45.577 -81.369 1.00 55.91 670 THR A N 1
ATOM 4849 C CA . THR A 1 670 ? 76.802 46.553 -81.097 1.00 55.91 670 THR A CA 1
ATOM 4850 C C . THR A 1 670 ? 75.381 45.977 -81.197 1.00 55.91 670 THR A C 1
ATOM 4852 O O . THR A 1 670 ? 74.510 46.498 -80.506 1.00 55.91 670 THR A O 1
ATOM 4855 N N . GLN A 1 671 ? 75.124 44.897 -81.963 1.00 58.84 671 GLN A N 1
ATOM 4856 C CA . GLN A 1 671 ? 73.827 44.178 -82.003 1.00 58.84 671 GLN A CA 1
ATOM 4857 C C . GLN A 1 671 ? 73.959 42.716 -82.483 1.00 58.84 671 GLN A C 1
ATOM 4859 O O . GLN A 1 671 ? 74.679 42.445 -83.442 1.00 58.84 671 GLN A O 1
ATOM 4864 N N . ILE A 1 672 ? 73.207 41.787 -81.873 1.00 61.50 672 ILE A N 1
ATOM 4865 C CA . ILE A 1 672 ? 73.051 40.387 -82.332 1.00 61.50 672 ILE A CA 1
ATOM 4866 C C . ILE A 1 672 ? 71.604 40.152 -82.801 1.00 61.50 672 ILE A C 1
ATOM 4868 O O . ILE A 1 672 ? 70.667 40.447 -82.055 1.00 61.50 672 ILE A O 1
ATOM 4872 N N . GLN A 1 673 ? 71.429 39.605 -84.016 1.00 60.88 673 GLN A N 1
ATOM 4873 C CA . GLN A 1 673 ? 70.122 39.370 -84.669 1.00 60.88 673 GLN A CA 1
ATOM 4874 C C . GLN A 1 673 ? 69.891 37.918 -85.148 1.00 60.88 673 GLN A C 1
ATOM 4876 O O . GLN A 1 673 ? 68.922 37.651 -85.854 1.00 60.88 673 GLN A O 1
ATOM 4881 N N . SER A 1 674 ? 70.752 36.965 -84.782 1.00 61.97 674 SER A N 1
ATOM 4882 C CA . SER A 1 674 ? 70.627 35.569 -85.231 1.00 61.97 674 SER A CA 1
ATOM 4883 C C . SER A 1 674 ? 69.908 34.702 -84.189 1.00 61.97 674 SER A C 1
ATOM 4885 O O . SER A 1 674 ? 70.386 34.620 -83.060 1.00 61.97 674 SER A O 1
ATOM 4887 N N . PRO A 1 675 ? 68.781 34.052 -84.526 1.00 62.47 675 PRO A N 1
ATOM 4888 C CA . PRO A 1 675 ? 68.092 33.155 -83.606 1.00 62.47 675 PRO A CA 1
ATOM 4889 C C . PRO A 1 675 ? 68.733 31.757 -83.585 1.00 62.47 675 PRO A C 1
ATOM 4891 O O . PRO A 1 675 ? 69.229 31.265 -84.603 1.00 62.47 675 PRO A O 1
ATOM 4894 N N . ILE A 1 676 ? 68.700 31.118 -82.413 1.00 62.75 676 ILE A N 1
ATOM 4895 C CA . ILE A 1 676 ? 69.184 29.749 -82.182 1.00 62.75 676 ILE A CA 1
ATOM 4896 C C . ILE A 1 676 ? 67.985 28.892 -81.785 1.00 62.75 676 ILE A C 1
ATOM 4898 O O . ILE A 1 676 ? 67.240 29.246 -80.866 1.00 62.75 676 ILE A O 1
ATOM 4902 N N . TYR A 1 677 ? 67.814 27.760 -82.463 1.00 62.00 677 TYR A N 1
ATOM 4903 C CA . TYR A 1 677 ? 66.689 26.854 -82.244 1.00 62.00 677 TYR A CA 1
ATOM 4904 C C . TYR A 1 677 ? 67.193 25.438 -81.979 1.00 62.00 677 TYR A C 1
ATOM 4906 O O . TYR A 1 677 ? 67.851 24.848 -82.842 1.00 62.00 677 TYR A O 1
ATOM 4914 N N . GLY A 1 678 ? 66.857 24.879 -80.812 1.00 57.00 678 GLY A N 1
ATOM 4915 C CA . GLY A 1 678 ? 67.269 23.521 -80.466 1.00 57.00 678 GLY A CA 1
ATOM 4916 C C . GLY A 1 678 ? 66.627 22.917 -79.226 1.00 57.00 678 GLY A C 1
ATOM 4917 O O . GLY A 1 678 ? 66.171 23.642 -78.363 1.00 57.00 678 GLY A O 1
ATOM 4918 N N . VAL A 1 679 ? 66.594 21.585 -79.101 1.00 60.09 679 VAL A N 1
ATOM 4919 C CA . VAL A 1 679 ? 66.078 20.899 -77.891 1.00 60.09 679 VAL A CA 1
ATOM 4920 C C . VAL A 1 679 ? 66.986 21.183 -76.689 1.00 60.09 679 VAL A C 1
ATOM 4922 O O . VAL A 1 679 ? 66.479 21.455 -75.607 1.00 60.09 679 VAL A O 1
ATOM 4925 N N . TYR A 1 680 ? 68.297 21.195 -76.920 1.00 57.59 680 TYR A N 1
ATOM 4926 C CA . TYR A 1 680 ? 69.384 21.646 -76.063 1.00 57.59 680 TYR A CA 1
ATOM 4927 C C . TYR A 1 680 ? 70.101 22.804 -76.775 1.00 57.59 680 TYR A C 1
ATOM 4929 O O . TYR A 1 680 ? 70.908 22.602 -77.682 1.00 57.59 680 TYR A O 1
ATOM 4937 N N . ALA A 1 681 ? 69.764 24.041 -76.428 1.00 58.19 681 ALA A N 1
ATOM 4938 C CA . ALA A 1 681 ? 70.350 25.226 -77.055 1.00 58.19 681 ALA A CA 1
ATOM 4939 C C . ALA A 1 681 ? 71.298 25.905 -76.064 1.00 58.19 681 ALA A C 1
ATOM 4941 O O . ALA A 1 681 ? 70.867 26.269 -74.967 1.00 58.19 681 ALA A O 1
ATOM 4942 N N . ARG A 1 682 ? 72.571 26.079 -76.448 1.00 61.91 682 ARG A N 1
ATOM 4943 C CA . ARG A 1 682 ? 73.553 26.836 -75.661 1.00 61.91 682 ARG A CA 1
ATOM 4944 C C . ARG A 1 682 ? 74.109 27.997 -76.473 1.00 61.91 682 ARG A C 1
ATOM 4946 O O . ARG A 1 682 ? 74.571 27.824 -77.601 1.00 61.91 682 ARG A O 1
ATOM 4953 N N . SER A 1 683 ? 74.081 29.173 -75.858 1.00 60.28 683 SER A N 1
ATOM 4954 C CA . SER A 1 683 ? 74.651 30.397 -76.408 1.00 60.28 683 SER A CA 1
ATOM 4955 C C . SER A 1 683 ? 75.483 31.086 -75.338 1.00 60.28 683 SER A C 1
ATOM 4957 O O . SER A 1 683 ? 74.945 31.455 -74.295 1.00 60.28 683 SER A O 1
ATOM 4959 N N . ASP A 1 684 ? 76.764 31.304 -75.629 1.00 60.09 684 ASP A N 1
ATOM 4960 C CA . ASP A 1 684 ? 77.664 32.082 -74.779 1.00 60.09 684 ASP A CA 1
ATOM 4961 C C . ASP A 1 684 ? 77.889 33.452 -75.447 1.00 60.09 684 ASP A C 1
ATOM 4963 O O . ASP A 1 684 ? 78.515 33.546 -76.508 1.00 60.09 684 ASP A O 1
ATOM 4967 N N . VAL A 1 685 ? 77.330 34.516 -74.853 1.00 61.06 685 VAL A N 1
ATOM 4968 C CA . VAL A 1 685 ? 77.437 35.900 -75.356 1.00 61.06 685 VAL A CA 1
ATOM 4969 C C . VAL A 1 685 ? 78.124 36.775 -74.311 1.00 61.06 685 VAL A C 1
ATOM 4971 O O . VAL A 1 685 ? 77.600 36.975 -73.214 1.00 61.06 685 VAL A O 1
ATOM 4974 N N . TYR A 1 686 ? 79.268 37.353 -74.674 1.00 57.38 686 TYR A N 1
ATOM 4975 C CA . TYR A 1 686 ? 80.060 38.213 -73.794 1.00 57.38 686 TYR A CA 1
ATOM 4976 C C . TYR A 1 686 ? 80.044 39.675 -74.272 1.00 57.38 686 TYR A C 1
ATOM 4978 O O . TYR A 1 686 ? 80.320 39.948 -75.438 1.00 57.38 686 TYR A O 1
ATOM 4986 N N . ASN A 1 687 ? 79.766 40.613 -73.355 1.00 55.62 687 ASN A N 1
ATOM 4987 C CA . ASN A 1 687 ? 79.875 42.073 -73.535 1.00 55.62 687 ASN A CA 1
ATOM 4988 C C . ASN A 1 687 ? 79.040 42.674 -74.689 1.00 55.62 687 ASN A C 1
ATOM 4990 O O . ASN A 1 687 ? 79.526 43.523 -75.437 1.00 55.62 687 ASN A O 1
ATOM 4994 N N . ALA A 1 688 ? 77.772 42.272 -74.822 1.00 59.50 688 ALA A N 1
ATOM 4995 C CA . ALA A 1 688 ? 76.852 42.842 -75.813 1.00 59.50 688 ALA A CA 1
ATOM 4996 C C . ALA A 1 688 ? 76.018 44.009 -75.240 1.00 59.50 688 ALA A C 1
ATOM 4998 O O . ALA A 1 688 ? 75.524 43.934 -74.115 1.00 59.50 688 ALA A O 1
ATOM 4999 N N . THR A 1 689 ? 75.804 45.077 -76.024 1.00 58.25 689 THR A N 1
ATOM 5000 C CA . THR A 1 689 ? 74.970 46.227 -75.605 1.00 58.25 689 THR A CA 1
ATOM 5001 C C . THR A 1 689 ? 73.472 45.912 -75.645 1.00 58.25 689 THR A C 1
ATOM 5003 O O . THR A 1 689 ? 72.735 46.330 -74.757 1.00 58.25 689 THR A O 1
ATOM 5006 N N . GLN A 1 690 ? 73.022 45.169 -76.663 1.00 60.94 690 GLN A N 1
ATOM 5007 C CA . GLN A 1 690 ? 71.621 44.787 -76.841 1.00 60.94 690 GLN A CA 1
ATOM 5008 C C . GLN A 1 690 ? 71.513 43.443 -77.575 1.00 60.94 690 GLN A C 1
ATOM 5010 O O . GLN A 1 690 ? 72.171 43.221 -78.597 1.00 60.94 690 GLN A O 1
ATOM 5015 N N . VAL A 1 691 ? 70.649 42.558 -77.071 1.00 62.06 691 VAL A N 1
ATOM 5016 C CA . VAL A 1 691 ? 70.322 41.271 -77.704 1.00 62.06 691 VAL A CA 1
ATOM 5017 C C . VAL A 1 691 ? 68.897 41.341 -78.263 1.00 62.06 691 VAL A C 1
ATOM 5019 O O . VAL A 1 691 ? 67.933 41.444 -77.505 1.00 62.06 691 VAL A O 1
ATOM 5022 N N . ASN A 1 692 ? 68.765 41.284 -79.594 1.00 62.50 692 ASN A N 1
ATOM 5023 C CA . ASN A 1 692 ? 67.493 41.387 -80.326 1.00 62.50 692 ASN A CA 1
ATOM 5024 C C . ASN A 1 692 ? 67.130 40.059 -81.019 1.00 62.50 692 ASN A C 1
ATOM 5026 O O . ASN A 1 692 ? 66.669 40.051 -82.157 1.00 62.50 692 ASN A O 1
ATOM 5030 N N . SER A 1 693 ? 67.368 38.928 -80.355 1.00 58.78 693 SER A N 1
ATOM 5031 C CA . SER A 1 693 ? 67.085 37.592 -80.896 1.00 58.78 693 SER A CA 1
ATOM 5032 C C . SER A 1 693 ? 66.337 36.736 -79.875 1.00 58.78 693 SER A C 1
ATOM 5034 O O . SER A 1 693 ? 66.508 36.907 -78.669 1.00 58.78 693 SER A O 1
ATOM 5036 N N . SER A 1 694 ? 65.477 35.839 -80.358 1.00 60.59 694 SER A N 1
ATOM 5037 C CA . SER A 1 694 ? 64.764 34.870 -79.523 1.00 60.59 694 SER A CA 1
ATOM 5038 C C . SER A 1 694 ? 65.512 33.539 -79.510 1.00 60.59 694 SER A C 1
ATOM 5040 O O . SER A 1 694 ? 65.958 33.070 -80.557 1.00 60.59 694 SER A O 1
ATOM 5042 N N . ILE A 1 695 ? 65.620 32.930 -78.330 1.00 58.44 695 ILE A N 1
ATOM 5043 C CA . ILE A 1 695 ? 66.249 31.622 -78.123 1.00 58.44 695 ILE A CA 1
ATOM 5044 C C . ILE A 1 695 ? 65.152 30.651 -77.684 1.00 58.44 695 ILE A C 1
ATOM 5046 O O . ILE A 1 695 ? 64.424 30.942 -76.733 1.00 58.44 695 ILE A O 1
ATOM 5050 N N . TYR A 1 696 ? 65.025 29.519 -78.377 1.00 57.97 696 TYR A N 1
ATOM 5051 C CA . TYR A 1 696 ? 63.988 28.519 -78.111 1.00 57.97 696 TYR A CA 1
ATOM 5052 C C . TYR A 1 696 ? 64.606 27.138 -77.894 1.00 57.97 696 TYR A C 1
ATOM 5054 O O . TYR A 1 696 ? 65.264 26.615 -78.800 1.00 57.97 696 TYR A O 1
ATOM 5062 N N . GLY A 1 697 ? 64.333 26.531 -76.731 1.00 55.53 697 GLY A N 1
ATOM 5063 C CA . GLY A 1 697 ? 64.661 25.128 -76.489 1.00 55.53 697 GLY A CA 1
ATOM 5064 C C . GLY A 1 697 ? 63.941 24.459 -75.323 1.00 55.53 697 GLY A C 1
ATOM 5065 O O . GLY A 1 697 ? 63.395 25.125 -74.453 1.00 55.53 697 GLY A O 1
ATOM 5066 N N . VAL A 1 698 ? 63.906 23.122 -75.322 1.00 54.22 698 VAL A N 1
ATOM 5067 C CA . VAL A 1 698 ? 63.228 22.312 -74.285 1.00 54.22 698 VAL A CA 1
ATOM 5068 C C . VAL A 1 698 ? 64.075 22.264 -73.000 1.00 54.22 698 VAL A C 1
ATOM 5070 O O . VAL A 1 698 ? 63.532 22.431 -71.911 1.00 54.22 698 VAL A O 1
ATOM 5073 N N . TYR A 1 699 ? 65.400 22.161 -73.139 1.00 55.34 699 TYR A N 1
ATOM 5074 C CA . TYR A 1 699 ? 66.440 22.392 -72.128 1.00 55.34 699 TYR A CA 1
ATOM 5075 C C . TYR A 1 699 ? 67.418 23.459 -72.655 1.00 55.34 699 TYR A C 1
ATOM 5077 O O . TYR A 1 699 ? 68.405 23.148 -73.313 1.00 55.34 699 TYR A O 1
ATOM 5085 N N . GLY A 1 700 ? 67.130 24.740 -72.439 1.00 53.62 700 GLY A N 1
ATOM 5086 C CA . GLY A 1 700 ? 67.998 25.836 -72.886 1.00 53.62 700 GLY A CA 1
ATOM 5087 C C . GLY A 1 700 ? 68.874 26.349 -71.748 1.00 53.62 700 GLY A C 1
ATOM 5088 O O . GLY A 1 700 ? 68.343 26.724 -70.706 1.00 53.62 700 GLY A O 1
ATOM 5089 N N . GLU A 1 701 ? 70.191 26.425 -71.949 1.00 55.19 701 GLU A N 1
ATOM 5090 C CA . GLU A 1 701 ? 71.088 27.129 -71.027 1.00 55.19 701 GLU A CA 1
ATOM 5091 C C . GLU A 1 701 ? 71.618 28.386 -71.717 1.00 55.19 701 GLU A C 1
ATOM 5093 O O . GLU A 1 701 ? 72.307 28.332 -72.739 1.00 55.19 701 GLU A O 1
ATOM 5098 N N . VAL A 1 702 ? 71.245 29.541 -71.170 1.00 55.84 702 VAL A N 1
ATOM 5099 C CA . VAL A 1 702 ? 71.561 30.850 -71.737 1.00 55.84 702 VAL A CA 1
ATOM 5100 C C . VAL A 1 702 ? 72.363 31.631 -70.704 1.00 55.84 702 VAL A C 1
ATOM 5102 O O . VAL A 1 702 ? 71.818 32.110 -69.713 1.00 55.84 702 VAL A O 1
ATOM 5105 N N . SER A 1 703 ? 73.667 31.769 -70.951 1.00 55.03 703 SER A N 1
ATOM 5106 C CA . SER A 1 703 ? 74.555 32.631 -70.169 1.00 55.03 703 SER A CA 1
ATOM 5107 C C . SER A 1 703 ? 74.815 33.911 -70.956 1.00 55.03 703 SER A C 1
ATOM 5109 O O . SER A 1 703 ? 75.596 33.932 -71.908 1.00 55.03 703 SER A O 1
ATOM 5111 N N . VAL A 1 704 ? 74.113 34.983 -70.584 1.00 57.16 704 VAL A N 1
ATOM 5112 C CA . VAL A 1 704 ? 74.192 36.282 -71.263 1.00 57.16 704 VAL A CA 1
ATOM 5113 C C . VAL A 1 704 ? 74.638 37.350 -70.277 1.00 57.16 704 VAL A C 1
ATOM 5115 O O . VAL A 1 704 ? 73.971 37.592 -69.274 1.00 57.16 704 VAL A O 1
ATOM 5118 N N . THR A 1 705 ? 75.721 38.047 -70.616 1.00 56.84 705 THR A N 1
ATOM 5119 C CA . THR A 1 705 ? 76.127 39.287 -69.944 1.00 56.84 705 THR A CA 1
ATOM 5120 C C . THR A 1 705 ? 75.816 40.458 -70.876 1.00 56.84 705 THR A C 1
ATOM 5122 O O . THR A 1 705 ? 76.589 40.748 -71.793 1.00 56.84 705 THR A O 1
ATOM 5125 N N . ALA A 1 706 ? 74.661 41.102 -70.675 1.00 58.31 706 ALA A N 1
ATOM 5126 C CA . ALA A 1 706 ? 74.184 42.216 -71.499 1.00 58.31 706 ALA A CA 1
ATOM 5127 C C . ALA A 1 706 ? 73.480 43.296 -70.662 1.00 58.31 706 ALA A C 1
ATOM 5129 O O . ALA A 1 706 ? 72.960 43.018 -69.582 1.00 58.31 706 ALA A O 1
ATOM 5130 N N . THR A 1 707 ? 73.448 44.527 -71.178 1.00 55.16 707 THR A N 1
ATOM 5131 C CA . THR A 1 707 ? 72.821 45.681 -70.506 1.00 55.16 707 THR A CA 1
ATOM 5132 C C . THR A 1 707 ? 71.287 45.649 -70.575 1.00 55.16 707 THR A C 1
ATOM 5134 O O . THR A 1 707 ? 70.626 46.134 -69.662 1.00 55.16 707 THR A O 1
ATOM 5137 N N . GLU A 1 708 ? 70.711 45.072 -71.636 1.00 59.09 708 GLU A N 1
ATOM 5138 C CA . GLU A 1 708 ? 69.260 44.982 -71.859 1.00 59.09 708 GLU A CA 1
ATOM 5139 C C . GLU A 1 708 ? 68.898 43.711 -72.657 1.00 59.09 708 GLU A C 1
ATOM 5141 O O . GLU A 1 708 ? 69.548 43.390 -73.659 1.00 59.09 708 GLU A O 1
ATOM 5146 N N . ILE A 1 709 ? 67.830 43.013 -72.242 1.00 59.12 709 ILE A N 1
ATOM 5147 C CA . ILE A 1 709 ? 67.228 41.882 -72.969 1.00 59.12 709 ILE A CA 1
ATOM 5148 C C . ILE A 1 709 ? 65.805 42.275 -73.381 1.00 59.12 709 ILE A C 1
ATOM 5150 O O . ILE A 1 709 ? 64.932 42.447 -72.533 1.00 59.12 709 ILE A O 1
ATOM 5154 N N . LYS A 1 710 ? 65.565 42.422 -74.690 1.00 57.34 710 LYS A N 1
ATOM 5155 C CA . LYS A 1 710 ? 64.318 43.004 -75.219 1.00 57.34 710 LYS A CA 1
ATOM 5156 C C . LYS A 1 710 ? 63.201 41.985 -75.481 1.00 57.34 710 LYS A C 1
ATOM 5158 O O . LYS A 1 710 ? 62.036 42.366 -75.566 1.00 57.34 710 LYS A O 1
ATOM 5163 N N . TYR A 1 711 ? 63.535 40.698 -75.595 1.00 59.56 711 TYR A N 1
ATOM 5164 C CA . TYR A 1 711 ? 62.592 39.619 -75.910 1.00 59.56 711 TYR A CA 1
ATOM 5165 C C . TYR A 1 711 ? 62.743 38.429 -74.939 1.00 59.56 711 TYR A C 1
ATOM 5167 O O . TYR A 1 711 ? 63.857 38.153 -74.499 1.00 59.56 711 TYR A O 1
ATOM 5175 N N . PRO A 1 712 ? 61.643 37.736 -74.581 1.00 56.81 712 PRO A N 1
ATOM 5176 C CA . PRO A 1 712 ? 61.638 36.679 -73.565 1.00 56.81 712 PRO A CA 1
ATOM 5177 C C . PRO A 1 712 ? 62.345 35.387 -74.005 1.00 56.81 712 PRO A C 1
ATOM 5179 O O . PRO A 1 712 ? 62.381 35.050 -75.190 1.00 56.81 712 PRO A O 1
ATOM 5182 N N . VAL A 1 713 ? 62.860 34.651 -73.014 1.00 55.72 713 VAL A N 1
ATOM 5183 C CA . VAL A 1 713 ? 63.485 33.324 -73.155 1.00 55.72 713 VAL A CA 1
ATOM 5184 C C . VAL A 1 713 ? 62.454 32.248 -72.796 1.00 55.72 713 VAL A C 1
ATOM 5186 O O . VAL A 1 713 ? 61.790 32.366 -71.765 1.00 55.72 713 VAL A O 1
ATOM 5189 N N . TYR A 1 714 ? 62.313 31.204 -73.620 1.00 54.44 714 TYR A N 1
ATOM 5190 C CA . TYR A 1 714 ? 61.334 30.125 -73.420 1.00 54.44 714 TYR A CA 1
ATOM 5191 C C . TYR A 1 714 ? 62.023 28.756 -73.278 1.00 54.44 714 TYR A C 1
ATOM 5193 O O . TYR A 1 714 ? 62.751 28.349 -74.186 1.00 54.44 714 TYR A O 1
ATOM 5201 N N . GLY A 1 715 ? 61.751 28.034 -72.178 1.00 52.25 715 GLY A N 1
ATOM 5202 C CA . GLY A 1 715 ? 62.181 26.640 -71.973 1.00 52.25 715 GLY A CA 1
ATOM 5203 C C . GLY A 1 715 ? 61.526 25.939 -70.769 1.00 52.25 715 GLY A C 1
ATOM 5204 O O . GLY A 1 715 ? 60.979 26.599 -69.889 1.00 52.25 715 GLY A O 1
ATOM 5205 N N . VAL A 1 716 ? 61.546 24.595 -70.738 1.00 51.06 716 VAL A N 1
ATOM 5206 C CA . VAL A 1 716 ? 60.914 23.767 -69.676 1.00 51.06 716 VAL A CA 1
ATOM 5207 C C . VAL A 1 716 ? 61.769 23.732 -68.396 1.00 51.06 716 VAL A C 1
ATOM 5209 O O . VAL A 1 716 ? 61.221 23.694 -67.297 1.00 51.06 716 VAL A O 1
ATOM 5212 N N . TYR A 1 717 ? 63.093 23.861 -68.534 1.00 51.50 717 TYR A N 1
ATOM 5213 C CA . TYR A 1 717 ? 64.035 24.241 -67.475 1.00 51.50 717 TYR A CA 1
ATOM 5214 C C . TYR A 1 717 ? 64.849 25.439 -67.971 1.00 51.50 717 TYR A C 1
ATOM 5216 O O . TYR A 1 717 ? 65.590 25.306 -68.942 1.00 51.50 717 TYR A O 1
ATOM 5224 N N . GLY A 1 718 ? 64.710 26.605 -67.340 1.00 49.19 718 GLY A N 1
ATOM 5225 C CA . GLY A 1 718 ? 65.459 27.804 -67.714 1.00 49.19 718 GLY A CA 1
ATOM 5226 C C . GLY A 1 718 ? 65.865 28.617 -66.490 1.00 49.19 718 GLY A C 1
ATOM 5227 O O . GLY A 1 718 ? 65.030 28.915 -65.638 1.00 49.19 718 GLY A O 1
ATOM 5228 N N . SER A 1 719 ? 67.141 28.990 -66.410 1.00 51.22 719 SER A N 1
ATOM 5229 C CA . SER A 1 719 ? 67.661 29.993 -65.478 1.00 51.22 719 SER A CA 1
ATOM 5230 C C . SER A 1 719 ? 68.057 31.242 -66.268 1.00 51.22 719 SER A C 1
ATOM 5232 O O . SER A 1 719 ? 68.690 31.154 -67.317 1.00 51.22 719 SER A O 1
ATOM 5234 N N . ALA A 1 720 ? 67.654 32.418 -65.789 1.00 50.81 720 ALA A N 1
ATOM 5235 C CA . ALA A 1 720 ? 68.029 33.697 -66.384 1.00 50.81 720 ALA A CA 1
ATOM 5236 C C . ALA A 1 720 ? 68.649 34.591 -65.306 1.00 50.81 720 ALA A C 1
ATOM 5238 O O . ALA A 1 720 ? 68.012 34.875 -64.292 1.00 50.81 720 ALA A O 1
ATOM 5239 N N . TYR A 1 721 ? 69.885 35.042 -65.533 1.00 52.44 721 TYR A N 1
ATOM 5240 C CA . TYR A 1 721 ? 70.589 35.979 -64.658 1.00 52.44 721 TYR A CA 1
ATOM 5241 C C . TYR A 1 721 ? 70.614 37.359 -65.316 1.00 52.44 721 TYR A C 1
ATOM 5243 O O . TYR A 1 721 ? 71.370 37.593 -66.254 1.00 52.44 721 TYR A O 1
ATOM 5251 N N . ALA A 1 722 ? 69.781 38.277 -64.827 1.00 51.97 722 ALA A N 1
ATOM 5252 C CA . ALA A 1 722 ? 69.777 39.673 -65.254 1.00 51.97 722 ALA A CA 1
ATOM 5253 C C . ALA A 1 722 ? 69.915 40.591 -64.035 1.00 51.97 722 ALA A C 1
ATOM 5255 O O . ALA A 1 722 ? 69.318 40.337 -62.989 1.00 51.97 722 ALA A O 1
ATOM 5256 N N . SER A 1 723 ? 70.716 41.651 -64.154 1.00 49.25 723 SER A N 1
ATOM 5257 C CA . SER A 1 723 ? 71.090 42.514 -63.027 1.00 49.25 723 SER A CA 1
ATOM 5258 C C . SER A 1 723 ? 70.184 43.738 -62.814 1.00 49.25 723 SER A C 1
ATOM 5260 O O . SER A 1 723 ? 70.408 44.461 -61.846 1.00 49.25 723 SER A O 1
ATOM 5262 N N . GLN A 1 724 ? 69.158 43.984 -63.649 1.00 50.53 724 GLN A N 1
ATOM 5263 C CA . GLN A 1 724 ? 68.196 45.094 -63.477 1.00 50.53 724 GLN A CA 1
ATOM 5264 C C . GLN A 1 724 ? 66.752 44.750 -63.919 1.00 50.53 724 GLN A C 1
ATOM 5266 O O . GLN A 1 724 ? 66.515 43.799 -64.666 1.00 50.53 724 GLN A O 1
ATOM 5271 N N . ALA A 1 725 ? 65.782 45.521 -63.405 1.00 47.41 725 ALA A N 1
ATOM 5272 C CA . ALA A 1 725 ? 64.332 45.320 -63.534 1.00 47.41 725 ALA A CA 1
ATOM 5273 C C . ALA A 1 725 ? 63.818 45.332 -64.995 1.00 47.41 725 ALA A C 1
ATOM 5275 O O . ALA A 1 725 ? 64.343 46.065 -65.825 1.00 47.41 725 ALA A O 1
ATOM 5276 N N . ASN A 1 726 ? 62.740 44.571 -65.260 1.00 52.62 726 ASN A N 1
ATOM 5277 C CA . ASN A 1 726 ? 62.090 44.247 -66.558 1.00 52.62 726 ASN A CA 1
ATOM 5278 C C . ASN A 1 726 ? 62.536 42.966 -67.286 1.00 52.62 726 ASN A C 1
ATOM 5280 O O . ASN A 1 726 ? 62.242 42.790 -68.467 1.00 52.62 726 ASN A O 1
ATOM 5284 N N . SER A 1 727 ? 63.127 42.007 -66.577 1.00 52.66 727 SER A N 1
ATOM 5285 C CA . SER A 1 727 ? 63.347 40.663 -67.131 1.00 52.66 727 SER A CA 1
ATOM 5286 C C . SER A 1 727 ? 62.125 39.759 -66.901 1.00 52.66 727 SER A C 1
ATOM 5288 O O . SER A 1 727 ? 61.595 39.710 -65.792 1.00 52.66 727 SER A O 1
ATOM 5290 N N . ARG A 1 728 ? 61.653 39.054 -67.943 1.00 54.09 728 ARG A N 1
ATOM 5291 C CA . ARG A 1 728 ? 60.510 38.115 -67.888 1.00 54.09 728 ARG A CA 1
ATOM 5292 C C . ARG A 1 728 ? 60.977 36.688 -68.190 1.00 54.09 728 ARG A C 1
ATOM 5294 O O . ARG A 1 728 ? 61.568 36.465 -69.244 1.00 54.09 728 ARG A O 1
ATOM 5301 N N . ALA A 1 729 ? 60.675 35.742 -67.298 1.00 51.53 729 ALA A N 1
ATOM 5302 C CA . ALA A 1 729 ? 60.971 34.315 -67.455 1.00 51.53 729 ALA A CA 1
ATOM 5303 C C . ALA A 1 729 ? 59.692 33.476 -67.278 1.00 51.53 729 ALA A C 1
ATOM 5305 O O . ALA A 1 729 ? 58.876 33.783 -66.409 1.00 51.53 729 ALA A O 1
ATOM 5306 N N . TYR A 1 730 ? 59.519 32.430 -68.091 1.00 53.00 730 TYR A N 1
ATOM 5307 C CA . TYR A 1 730 ? 58.330 31.568 -68.101 1.00 53.00 730 TYR A CA 1
ATOM 5308 C C . TYR A 1 730 ? 58.752 30.086 -68.055 1.00 53.00 730 TYR A C 1
ATOM 5310 O O . TYR A 1 730 ? 59.460 29.641 -68.955 1.00 53.00 730 TYR A O 1
ATOM 5318 N N . GLY A 1 731 ? 58.322 29.329 -67.032 1.00 48.50 731 GLY A N 1
ATOM 5319 C CA . GLY A 1 731 ? 58.637 27.897 -66.866 1.00 48.50 731 GLY A CA 1
ATOM 5320 C C . GLY A 1 731 ? 57.959 27.238 -65.647 1.00 48.50 731 GLY A C 1
ATOM 5321 O O . GLY A 1 731 ? 57.433 27.936 -64.784 1.00 48.50 731 GLY A O 1
ATOM 5322 N N . VAL A 1 732 ? 57.962 25.895 -65.578 1.00 48.31 732 VAL A N 1
ATOM 5323 C CA . VAL A 1 732 ? 57.333 25.080 -64.499 1.00 48.31 732 VAL A CA 1
ATOM 5324 C C . VAL A 1 732 ? 58.165 25.079 -63.201 1.00 48.31 732 VAL A C 1
ATOM 5326 O O . VAL A 1 732 ? 57.640 24.809 -62.124 1.00 48.31 732 VAL A O 1
ATOM 5329 N N . TYR A 1 733 ? 59.441 25.468 -63.277 1.00 46.75 733 TYR A N 1
ATOM 5330 C CA . TYR A 1 733 ? 60.292 25.795 -62.131 1.00 46.75 733 TYR A CA 1
ATOM 5331 C C . TYR A 1 733 ? 60.872 27.196 -62.360 1.00 46.75 733 TYR A C 1
ATOM 5333 O O . TYR A 1 733 ? 61.692 27.383 -63.257 1.00 46.75 733 TYR A O 1
ATOM 5341 N N . ALA A 1 734 ? 60.418 28.195 -61.600 1.00 50.34 734 ALA A N 1
ATOM 5342 C CA . ALA A 1 734 ? 60.866 29.580 -61.739 1.00 50.34 734 ALA A CA 1
ATOM 5343 C C . ALA A 1 734 ? 61.331 30.129 -60.384 1.00 50.34 734 ALA A C 1
ATOM 5345 O O . ALA A 1 734 ? 60.603 30.053 -59.397 1.00 50.34 734 ALA A O 1
ATOM 5346 N N . ALA A 1 735 ? 62.537 30.698 -60.350 1.00 50.81 735 ALA A N 1
ATOM 5347 C CA . ALA A 1 735 ? 63.087 31.399 -59.194 1.00 50.81 735 ALA A CA 1
ATOM 5348 C C . ALA A 1 735 ? 63.434 32.839 -59.593 1.00 50.81 735 ALA A C 1
ATOM 5350 O O . ALA A 1 735 ? 64.110 33.059 -60.598 1.00 50.81 735 ALA A O 1
ATOM 5351 N N . ALA A 1 736 ? 62.977 33.813 -58.807 1.00 52.38 736 ALA A N 1
ATOM 5352 C CA . ALA A 1 736 ? 63.326 35.221 -58.959 1.00 52.38 736 ALA A CA 1
ATOM 5353 C C . ALA A 1 736 ? 63.708 35.802 -57.591 1.00 52.38 736 ALA A C 1
ATOM 5355 O O . ALA A 1 736 ? 63.101 35.455 -56.580 1.00 52.38 736 ALA A O 1
ATOM 5356 N N . ASN A 1 737 ? 64.710 36.681 -57.553 1.00 48.22 737 ASN A N 1
ATOM 5357 C CA . ASN A 1 737 ? 65.106 37.375 -56.326 1.00 48.22 737 ASN A CA 1
ATOM 5358 C C . ASN A 1 737 ? 64.291 38.663 -56.120 1.00 48.22 737 ASN A C 1
ATOM 5360 O O . ASN A 1 737 ? 63.787 39.247 -57.078 1.00 48.22 737 ASN A O 1
ATOM 5364 N N . ASN A 1 738 ? 64.190 39.078 -54.851 1.00 43.34 738 ASN A N 1
ATOM 5365 C CA . ASN A 1 738 ? 63.527 40.271 -54.305 1.00 43.34 738 ASN A CA 1
ATOM 5366 C C . ASN A 1 738 ? 63.027 41.322 -55.316 1.00 43.34 738 ASN A C 1
ATOM 5368 O O . ASN A 1 738 ? 63.814 42.033 -55.937 1.00 43.34 738 ASN A O 1
ATOM 5372 N N . GLY A 1 739 ? 61.700 41.495 -55.364 1.00 50.75 739 GLY A N 1
ATOM 5373 C CA . GLY A 1 739 ? 61.033 42.603 -56.058 1.00 50.75 739 GLY A CA 1
ATOM 5374 C C . GLY A 1 739 ? 60.513 42.293 -57.464 1.00 50.75 739 GLY A C 1
ATOM 5375 O O . GLY A 1 739 ? 59.991 43.192 -58.119 1.00 50.75 739 GLY A O 1
ATOM 5376 N N . VAL A 1 740 ? 60.607 41.042 -57.927 1.00 51.34 740 VAL A N 1
ATOM 5377 C CA . VAL A 1 740 ? 60.069 40.616 -59.229 1.00 51.34 740 VAL A CA 1
ATOM 5378 C C . VAL A 1 740 ? 58.747 39.850 -59.039 1.00 51.34 740 VAL A C 1
ATOM 5380 O O . VAL A 1 740 ? 58.727 38.870 -58.294 1.00 51.34 740 VAL A O 1
ATOM 5383 N N . PRO A 1 741 ? 57.635 40.253 -59.685 1.00 50.12 741 PRO A N 1
ATOM 5384 C CA . PRO A 1 741 ? 56.362 39.536 -59.588 1.00 50.12 741 PRO A CA 1
ATOM 5385 C C . PRO A 1 741 ? 56.418 38.159 -60.271 1.00 50.12 741 PRO A C 1
ATOM 5387 O O . PRO A 1 741 ? 56.833 38.048 -61.427 1.00 50.12 741 PRO A O 1
ATOM 5390 N N . LEU A 1 742 ? 55.964 37.120 -59.559 1.00 52.31 742 LEU A N 1
ATOM 5391 C CA . LEU A 1 742 ? 55.891 35.738 -60.041 1.00 52.31 742 LEU A CA 1
ATOM 5392 C C . LEU A 1 742 ? 54.515 35.463 -60.669 1.00 52.31 742 LEU A C 1
ATOM 5394 O O . LEU A 1 742 ? 53.493 35.552 -59.990 1.00 52.31 742 LEU A O 1
ATOM 5398 N N . TYR A 1 743 ? 54.488 35.101 -61.953 1.00 51.91 743 TYR A N 1
ATOM 5399 C CA . TYR A 1 743 ? 53.261 34.749 -62.674 1.00 51.91 743 TYR A CA 1
ATOM 5400 C C . TYR A 1 743 ? 53.219 33.241 -62.936 1.00 51.91 743 TYR A C 1
ATOM 5402 O O . TYR A 1 743 ? 53.997 32.731 -63.740 1.00 51.91 743 TYR A O 1
ATOM 5410 N N . VAL A 1 744 ? 52.301 32.533 -62.268 1.00 50.84 744 VAL A N 1
ATOM 5411 C CA . VAL A 1 744 ? 52.100 31.083 -62.425 1.00 50.84 744 VAL A CA 1
ATOM 5412 C C . VAL A 1 744 ? 50.799 30.836 -63.185 1.00 50.84 744 VAL A C 1
ATOM 5414 O O . VAL A 1 744 ? 49.725 31.221 -62.731 1.00 50.84 744 VAL A O 1
ATOM 5417 N N . ALA A 1 745 ? 50.879 30.186 -64.344 1.00 42.91 745 ALA A N 1
ATOM 5418 C CA . ALA A 1 745 ? 49.706 29.755 -65.100 1.00 42.91 745 ALA A CA 1
ATOM 5419 C C . ALA A 1 745 ? 49.296 28.339 -64.649 1.00 42.91 745 ALA A C 1
ATOM 5421 O O . ALA A 1 745 ? 49.707 27.349 -65.248 1.00 42.91 745 ALA A O 1
ATOM 5422 N N . GLY A 1 746 ? 48.534 28.239 -63.553 1.00 51.47 746 GLY A N 1
ATOM 5423 C CA . GLY A 1 746 ? 48.064 26.966 -62.986 1.00 51.47 746 GLY A CA 1
ATOM 5424 C C . GLY A 1 746 ? 47.467 27.107 -61.579 1.00 51.47 746 GLY A C 1
ATOM 5425 O O . GLY A 1 746 ? 47.527 28.177 -60.978 1.00 51.47 746 GLY A O 1
ATOM 5426 N N . LYS A 1 747 ? 46.859 26.035 -61.050 1.00 34.50 747 LYS A N 1
ATOM 5427 C CA . LYS A 1 747 ? 46.176 26.034 -59.742 1.00 34.50 747 LYS A CA 1
ATOM 5428 C C . LYS A 1 747 ? 47.186 26.143 -58.589 1.00 34.50 747 LYS A C 1
ATOM 5430 O O . LYS A 1 747 ? 48.026 25.263 -58.430 1.00 34.50 747 LYS A O 1
ATOM 5435 N N . ALA A 1 748 ? 47.048 27.180 -57.763 1.00 43.41 748 ALA A N 1
ATOM 5436 C CA . ALA A 1 748 ? 47.763 27.354 -56.497 1.00 43.41 748 ALA A CA 1
ATOM 5437 C C . ALA A 1 748 ? 46.799 27.125 -55.316 1.00 43.41 748 ALA A C 1
ATOM 5439 O O . ALA A 1 748 ? 45.674 27.622 -55.341 1.00 43.41 748 ALA A O 1
ATOM 5440 N N . ILE A 1 749 ? 47.212 26.359 -54.301 1.00 40.97 749 ILE A N 1
ATOM 5441 C CA . ILE A 1 749 ? 46.427 26.103 -53.078 1.00 40.97 749 ILE A CA 1
ATOM 5442 C C . ILE A 1 749 ? 46.964 26.999 -51.953 1.00 40.97 749 ILE A C 1
ATOM 5444 O O . ILE A 1 749 ? 48.168 27.020 -51.715 1.00 40.97 749 ILE A O 1
ATOM 5448 N N . ILE A 1 750 ? 46.066 27.724 -51.274 1.00 51.66 750 ILE A N 1
ATOM 5449 C CA . ILE A 1 750 ? 46.342 28.610 -50.128 1.00 51.66 750 ILE A CA 1
ATOM 5450 C C . ILE A 1 750 ? 45.254 28.347 -49.060 1.00 51.66 750 ILE A C 1
ATOM 5452 O O . ILE A 1 750 ? 44.077 28.298 -49.412 1.00 51.66 750 ILE A O 1
ATOM 5456 N N . THR A 1 751 ? 45.611 28.147 -47.785 1.00 39.56 751 THR A N 1
ATOM 5457 C CA . THR A 1 751 ? 44.718 27.693 -46.685 1.00 39.56 751 THR A CA 1
ATOM 5458 C C . THR A 1 751 ? 44.269 28.817 -45.724 1.00 39.56 751 THR A C 1
ATOM 5460 O O . THR A 1 751 ? 45.084 29.649 -45.333 1.00 39.56 751 THR A O 1
ATOM 5463 N N . GLY A 1 752 ? 42.991 28.813 -45.294 1.00 41.09 752 GLY A N 1
ATOM 5464 C CA . GLY A 1 752 ? 42.390 29.689 -44.255 1.00 41.09 752 GLY A CA 1
ATOM 5465 C C . GLY A 1 752 ? 41.185 29.023 -43.532 1.00 41.09 752 GLY A C 1
ATOM 5466 O O . GLY A 1 752 ? 40.546 28.169 -44.138 1.00 41.09 752 GLY A O 1
ATOM 5467 N N . GLY A 1 753 ? 40.920 29.357 -42.248 1.00 45.81 753 GLY A N 1
ATOM 5468 C CA . GLY A 1 753 ? 40.142 28.555 -41.258 1.00 45.81 753 GLY A CA 1
ATOM 5469 C C . GLY A 1 753 ? 38.659 28.899 -40.944 1.00 45.81 753 GLY A C 1
ATOM 5470 O O . GLY A 1 753 ? 38.067 29.770 -41.576 1.00 45.81 753 GLY A O 1
ATOM 5471 N N . VAL A 1 754 ? 38.075 28.204 -39.940 1.00 38.41 754 VAL A N 1
ATOM 5472 C CA . VAL A 1 754 ? 36.690 28.330 -39.392 1.00 38.41 754 VAL A CA 1
ATOM 5473 C C . VAL A 1 754 ? 36.685 28.366 -37.844 1.00 38.41 754 VAL A C 1
ATOM 5475 O O . VAL A 1 754 ? 37.588 27.808 -37.230 1.00 38.41 754 VAL A O 1
ATOM 5478 N N . SER A 1 755 ? 35.693 29.010 -37.198 1.00 42.28 755 SER A N 1
ATOM 5479 C CA . SER A 1 755 ? 35.556 29.056 -35.723 1.00 42.28 755 SER A CA 1
ATOM 5480 C C . SER A 1 755 ? 34.757 27.864 -35.167 1.00 42.28 755 SER A C 1
ATOM 5482 O O . SER A 1 755 ? 33.559 27.757 -35.436 1.00 42.28 755 SER A O 1
ATOM 5484 N N . SER A 1 756 ? 35.386 27.010 -34.357 1.00 52.00 756 SER A N 1
ATOM 5485 C CA . SER A 1 756 ? 34.738 25.989 -33.517 1.00 52.00 756 SER A CA 1
ATOM 5486 C C . SER A 1 756 ? 34.162 26.623 -32.238 1.00 52.00 756 SER A C 1
ATOM 5488 O O . SER A 1 756 ? 34.721 27.587 -31.721 1.00 52.00 756 SER A O 1
ATOM 5490 N N . GLY A 1 757 ? 33.045 26.112 -31.703 1.00 61.38 757 GLY A N 1
ATOM 5491 C CA . GLY A 1 757 ? 32.384 26.603 -30.469 1.00 61.38 757 GLY A CA 1
ATOM 5492 C C . GLY A 1 757 ? 33.184 26.412 -29.165 1.00 61.38 757 GLY A C 1
ATOM 5493 O O . GLY A 1 757 ? 32.666 26.626 -28.068 1.00 61.38 757 GLY A O 1
ATOM 5494 N N . HIS A 1 758 ? 34.447 26.017 -29.288 1.00 73.88 758 HIS A N 1
ATOM 5495 C CA . HIS A 1 758 ? 35.401 25.735 -28.230 1.00 73.88 758 HIS A CA 1
ATOM 5496 C C . HIS A 1 758 ? 36.824 25.971 -28.747 1.00 73.88 758 HIS A C 1
ATOM 5498 O O . HIS A 1 758 ? 37.103 25.842 -29.942 1.00 73.88 758 HIS A O 1
ATOM 5504 N N . ILE A 1 759 ? 37.719 26.354 -27.841 1.00 80.69 759 ILE A N 1
ATOM 5505 C CA . ILE A 1 759 ? 39.133 26.604 -28.104 1.00 80.69 759 ILE A CA 1
ATOM 5506 C C . ILE A 1 759 ? 39.904 25.332 -27.788 1.00 80.69 759 ILE A C 1
ATOM 5508 O O . ILE A 1 759 ? 39.826 24.801 -26.676 1.00 80.69 759 ILE A O 1
ATOM 5512 N N . THR A 1 760 ? 40.681 24.885 -28.765 1.00 83.25 760 THR A N 1
ATOM 5513 C CA . THR A 1 760 ? 41.614 23.773 -28.629 1.00 83.25 760 THR A CA 1
ATOM 5514 C C . THR A 1 760 ? 43.051 24.257 -28.729 1.00 83.25 760 THR A C 1
ATOM 5516 O O . THR A 1 760 ? 43.345 25.145 -29.530 1.00 83.25 760 THR A O 1
ATOM 5519 N N . ASP A 1 761 ? 43.956 23.618 -27.996 1.00 84.69 761 ASP A N 1
ATOM 5520 C CA . ASP A 1 761 ? 45.400 23.741 -28.219 1.00 84.69 761 ASP A CA 1
ATOM 5521 C C . ASP A 1 761 ? 46.006 22.361 -28.524 1.00 84.69 761 ASP A C 1
ATOM 5523 O O . ASP A 1 761 ? 45.364 21.328 -28.304 1.00 84.69 761 ASP A O 1
ATOM 5527 N N . ARG A 1 762 ? 47.210 22.336 -29.096 1.00 85.62 762 ARG A N 1
ATOM 5528 C CA . ARG A 1 762 ? 47.861 21.117 -29.587 1.00 85.62 762 ARG A CA 1
ATOM 5529 C C . ARG A 1 762 ? 48.802 20.522 -28.541 1.00 85.62 762 ARG A C 1
ATOM 5531 O O . ARG A 1 762 ? 49.721 21.182 -28.060 1.00 85.62 762 ARG A O 1
ATOM 5538 N N . PHE A 1 763 ? 48.634 19.230 -28.283 1.00 87.75 763 PHE A N 1
ATOM 5539 C CA . PHE A 1 763 ? 49.417 18.443 -27.331 1.00 87.75 763 PHE A CA 1
ATOM 5540 C C . PHE A 1 763 ? 49.937 17.155 -27.976 1.00 87.75 763 PHE A C 1
ATOM 5542 O O . PHE A 1 763 ? 49.606 16.839 -29.120 1.00 87.75 763 PHE A O 1
ATOM 5549 N N . ILE A 1 764 ? 50.766 16.407 -27.244 1.00 87.44 764 ILE A N 1
ATOM 5550 C CA . ILE A 1 764 ? 51.270 15.092 -27.662 1.00 87.44 764 ILE A CA 1
ATOM 5551 C C . ILE A 1 764 ? 50.808 14.034 -26.667 1.00 87.44 764 ILE A C 1
ATOM 5553 O O . ILE A 1 764 ? 51.043 14.170 -25.461 1.00 87.44 764 ILE A O 1
ATOM 5557 N N . ASN A 1 765 ? 50.210 12.955 -27.171 1.00 88.88 765 ASN A N 1
ATOM 5558 C CA . ASN A 1 765 ? 49.863 11.808 -26.344 1.00 88.88 765 ASN A CA 1
ATOM 5559 C C . ASN A 1 765 ? 51.153 11.128 -25.874 1.00 88.88 765 ASN A C 1
ATOM 5561 O O . ASN A 1 765 ? 51.976 10.710 -26.686 1.00 88.88 765 ASN A O 1
ATOM 5565 N N . ARG A 1 766 ? 51.339 11.020 -24.562 1.00 88.62 766 ARG A N 1
ATOM 5566 C CA . ARG A 1 766 ? 52.452 10.289 -23.942 1.00 88.62 766 ARG A CA 1
ATOM 5567 C C . ARG A 1 766 ? 51.989 9.374 -22.820 1.00 88.62 766 ARG A C 1
ATOM 5569 O O . ARG A 1 766 ? 52.744 9.131 -21.867 1.00 88.62 766 ARG A O 1
ATOM 5576 N N . SER A 1 767 ? 50.735 8.938 -22.907 1.00 82.56 767 SER A N 1
ATOM 5577 C CA . SER A 1 767 ? 50.065 8.114 -21.905 1.00 82.56 767 SER A CA 1
ATOM 5578 C C . SER A 1 767 ? 50.519 6.654 -21.919 1.00 82.56 767 SER A C 1
ATOM 5580 O O . SER A 1 767 ? 50.208 5.931 -20.975 1.00 82.56 767 SER A O 1
ATOM 5582 N N . GLY A 1 768 ? 51.257 6.214 -22.949 1.00 80.62 768 GLY A N 1
ATOM 5583 C CA . GLY A 1 768 ? 51.596 4.804 -23.161 1.00 80.62 768 GLY A CA 1
ATOM 5584 C C . GLY A 1 768 ? 50.413 3.954 -23.642 1.00 80.62 768 GLY A C 1
ATOM 5585 O O . GLY A 1 768 ? 50.549 2.739 -23.762 1.00 80.62 768 GLY A O 1
ATOM 5586 N N . GLN A 1 769 ? 49.267 4.580 -23.912 1.00 82.12 769 GLN A N 1
ATOM 5587 C CA . GLN A 1 769 ? 48.043 3.965 -24.417 1.00 82.12 769 GLN A CA 1
ATOM 5588 C C . GLN A 1 769 ? 47.371 4.889 -25.443 1.00 82.12 769 GLN A C 1
ATOM 5590 O O . GLN A 1 769 ? 47.758 6.048 -25.615 1.00 82.12 769 GLN A O 1
ATOM 5595 N N . ARG A 1 770 ? 46.384 4.368 -26.173 1.00 84.75 770 ARG A N 1
ATOM 5596 C CA . ARG A 1 770 ? 45.627 5.159 -27.150 1.00 84.75 770 ARG A CA 1
ATOM 5597 C C . ARG A 1 770 ? 44.679 6.104 -26.410 1.00 84.75 770 ARG A C 1
ATOM 5599 O O . ARG A 1 770 ? 43.970 5.660 -25.510 1.00 84.75 770 ARG A O 1
ATOM 5606 N N . LEU A 1 771 ? 44.658 7.378 -26.794 1.00 85.94 771 LEU A N 1
ATOM 5607 C CA . LEU A 1 771 ? 43.643 8.337 -26.338 1.00 85.94 771 LEU A CA 1
ATOM 5608 C C . LEU A 1 771 ? 42.526 8.426 -27.371 1.00 85.94 771 LEU A C 1
ATOM 5610 O O . LEU A 1 771 ? 42.778 8.227 -28.557 1.00 85.94 771 LEU A O 1
ATOM 5614 N N . ARG A 1 772 ? 41.312 8.763 -26.945 1.00 84.19 772 ARG A N 1
ATOM 5615 C CA . ARG A 1 772 ? 40.179 9.016 -27.840 1.00 84.19 772 ARG A CA 1
ATOM 5616 C C . ARG A 1 772 ? 39.431 10.283 -27.450 1.00 84.19 772 ARG A C 1
ATOM 5618 O O . ARG A 1 772 ? 39.608 10.818 -26.356 1.00 84.19 772 ARG A O 1
ATOM 5625 N N . THR A 1 773 ? 38.556 10.732 -28.343 1.00 84.00 773 THR A N 1
ATOM 5626 C CA . THR A 1 773 ? 37.645 11.852 -28.094 1.00 84.00 773 THR A CA 1
ATOM 5627 C C . THR A 1 773 ? 36.924 11.700 -26.752 1.00 84.00 773 THR A C 1
ATOM 5629 O O . THR A 1 773 ? 36.415 10.627 -26.408 1.00 84.00 773 THR A O 1
ATOM 5632 N N . GLY A 1 774 ? 36.903 12.784 -25.985 1.00 85.31 774 GLY A N 1
ATOM 5633 C CA . GLY A 1 774 ? 36.248 12.854 -24.687 1.00 85.31 774 GLY A CA 1
ATOM 5634 C C . GLY A 1 774 ? 37.056 12.372 -23.495 1.00 85.31 774 GLY A C 1
ATOM 5635 O O . GLY A 1 774 ? 36.573 12.497 -22.370 1.00 85.31 774 GLY A O 1
ATOM 5636 N N . ASP A 1 775 ? 38.272 11.861 -23.706 1.00 90.88 775 ASP A N 1
ATOM 5637 C CA . ASP A 1 775 ? 39.188 11.570 -22.607 1.00 90.88 775 ASP A CA 1
ATOM 5638 C C . ASP A 1 775 ? 39.586 12.836 -21.851 1.00 90.88 775 ASP A C 1
ATOM 5640 O O . ASP A 1 775 ? 40.054 13.813 -22.435 1.00 90.88 775 ASP A O 1
ATOM 5644 N N . VAL A 1 776 ? 39.460 12.790 -20.529 1.00 92.75 776 VAL A N 1
ATOM 5645 C CA . VAL A 1 776 ? 40.003 13.810 -19.634 1.00 92.75 776 VAL A CA 1
ATOM 5646 C C . VAL A 1 776 ? 41.498 13.562 -19.445 1.00 92.75 776 VAL A C 1
ATOM 5648 O O . VAL A 1 776 ? 41.919 12.488 -18.996 1.00 92.75 776 VAL A O 1
ATOM 5651 N N . VAL A 1 777 ? 42.312 14.567 -19.764 1.00 92.56 777 VAL A N 1
ATOM 5652 C CA . VAL A 1 777 ? 43.776 14.458 -19.761 1.00 92.56 777 VAL A CA 1
ATOM 5653 C C . VAL A 1 777 ? 44.444 15.462 -18.828 1.00 92.56 777 VAL A C 1
ATOM 5655 O O . VAL A 1 777 ? 43.940 16.559 -18.571 1.00 92.56 777 VAL A O 1
ATOM 5658 N N . LYS A 1 778 ? 45.626 15.082 -18.343 1.00 92.31 778 LYS A N 1
ATOM 5659 C CA . LYS A 1 778 ? 46.510 15.895 -17.504 1.00 92.31 778 LYS A CA 1
ATOM 5660 C C . LYS A 1 778 ? 47.894 16.036 -18.109 1.00 92.31 778 LYS A C 1
ATOM 5662 O O . LYS A 1 778 ? 48.342 15.203 -18.898 1.00 92.31 778 LYS A O 1
ATOM 5667 N N . LEU A 1 779 ? 48.617 17.063 -17.678 1.00 90.62 779 LEU A N 1
ATOM 5668 C CA . LEU A 1 779 ? 50.018 17.245 -18.049 1.00 90.62 779 LEU A CA 1
ATOM 5669 C C . LEU A 1 779 ? 50.904 16.148 -17.440 1.00 90.62 779 LEU A C 1
ATOM 5671 O O . LEU A 1 779 ? 50.891 15.917 -16.227 1.00 90.62 779 LEU A O 1
ATOM 5675 N N . LYS A 1 780 ? 51.754 15.529 -18.269 1.00 86.88 780 LYS A N 1
ATOM 5676 C CA . LYS A 1 780 ? 52.721 14.503 -17.836 1.00 86.88 780 LYS A CA 1
ATOM 5677 C C . LYS A 1 780 ? 53.796 15.065 -16.897 1.00 86.88 780 LYS A C 1
ATOM 5679 O O . LYS A 1 780 ? 54.289 14.364 -16.017 1.00 86.88 780 LYS A O 1
ATOM 5684 N N . GLY A 1 781 ? 54.146 16.343 -17.066 1.00 73.19 781 GLY A N 1
ATOM 5685 C CA . GLY A 1 781 ? 55.153 17.040 -16.257 1.00 73.19 781 GLY A CA 1
ATOM 5686 C C . GLY A 1 781 ? 56.613 16.735 -16.624 1.00 73.19 781 GLY A C 1
ATOM 5687 O O . GLY A 1 781 ? 57.510 17.141 -15.888 1.00 73.19 781 GLY A O 1
ATOM 5688 N N . THR A 1 782 ? 56.869 16.035 -17.734 1.00 66.69 782 THR A N 1
ATOM 5689 C CA . THR A 1 782 ? 58.206 15.822 -18.316 1.00 66.69 782 THR A CA 1
ATOM 5690 C C . THR A 1 782 ? 58.675 17.028 -19.149 1.00 66.69 782 THR A C 1
ATOM 5692 O O . THR A 1 782 ? 57.841 17.817 -19.599 1.00 66.69 782 THR A O 1
ATOM 5695 N N . PRO A 1 783 ? 59.997 17.215 -19.361 1.00 64.44 783 PRO A N 1
ATOM 5696 C CA . PRO A 1 783 ? 60.518 18.300 -20.194 1.00 64.44 783 PRO A CA 1
ATOM 5697 C C . PRO A 1 783 ? 59.953 18.239 -21.617 1.00 64.44 783 PRO A C 1
ATOM 5699 O O . PRO A 1 783 ? 59.890 17.167 -22.213 1.00 64.44 783 PRO A O 1
ATOM 5702 N N . ILE A 1 784 ? 59.581 19.395 -22.171 1.00 68.75 784 ILE A N 1
ATOM 5703 C CA . ILE A 1 784 ? 59.040 19.506 -23.531 1.00 68.75 784 ILE A CA 1
ATOM 5704 C C . ILE A 1 784 ? 60.065 18.972 -24.543 1.00 68.75 784 ILE A C 1
ATOM 5706 O O . ILE A 1 784 ? 61.161 19.517 -24.669 1.00 68.75 784 ILE A O 1
ATOM 5710 N N . ALA A 1 785 ? 59.695 17.924 -25.280 1.00 67.00 785 ALA A N 1
ATOM 5711 C CA . ALA A 1 785 ? 60.577 17.255 -26.238 1.00 67.00 785 ALA A CA 1
ATOM 5712 C C . ALA A 1 785 ? 60.374 17.707 -27.697 1.00 67.00 785 ALA A C 1
ATOM 5714 O O . ALA A 1 785 ? 61.214 17.421 -28.552 1.00 67.00 785 ALA A O 1
ATOM 5715 N N . ARG A 1 786 ? 59.263 18.387 -28.015 1.00 73.88 786 ARG A N 1
ATOM 5716 C CA . ARG A 1 786 ? 58.896 18.779 -29.386 1.00 73.88 786 ARG A CA 1
ATOM 5717 C C . ARG A 1 786 ? 58.358 20.206 -29.423 1.00 73.88 786 ARG A C 1
ATOM 5719 O O . ARG A 1 786 ? 57.703 20.664 -28.491 1.00 73.88 786 ARG A O 1
ATOM 5726 N N . PHE A 1 787 ? 58.645 20.892 -30.524 1.00 78.81 787 PHE A N 1
ATOM 5727 C CA . PHE A 1 787 ? 58.249 22.273 -30.768 1.00 78.81 787 PHE A CA 1
ATOM 5728 C C . PHE A 1 787 ? 57.597 22.400 -32.150 1.00 78.81 787 PHE A C 1
ATOM 5730 O O . PHE A 1 787 ? 57.862 21.593 -33.040 1.00 78.81 787 PHE A O 1
ATOM 5737 N N . SER A 1 788 ? 56.757 23.416 -32.324 1.00 72.69 788 SER A N 1
ATOM 5738 C CA . SER A 1 788 ? 56.036 23.738 -33.554 1.00 72.69 788 SER A CA 1
ATOM 5739 C C . SER A 1 788 ? 56.155 25.230 -33.914 1.00 72.69 788 SER A C 1
ATOM 5741 O O . SER A 1 788 ? 56.809 26.007 -33.207 1.00 72.69 788 SER A O 1
ATOM 5743 N N . GLY A 1 789 ? 55.549 25.626 -35.039 1.00 65.94 789 GLY A N 1
ATOM 5744 C CA . GLY A 1 789 ? 55.573 26.996 -35.563 1.00 65.94 789 GLY A CA 1
ATOM 5745 C C . GLY A 1 789 ? 56.852 27.356 -36.329 1.00 65.94 789 GLY A C 1
ATOM 5746 O O . GLY A 1 789 ? 57.824 26.600 -36.366 1.00 65.94 789 GLY A O 1
ATOM 5747 N N . GLU A 1 790 ? 56.854 28.535 -36.953 1.00 53.94 790 GLU A N 1
ATOM 5748 C CA . GLU A 1 790 ? 58.010 29.053 -37.689 1.00 53.94 790 GLU A CA 1
ATOM 5749 C C . GLU A 1 790 ? 59.221 29.182 -36.740 1.00 53.94 790 GLU A C 1
ATOM 5751 O O . GLU A 1 790 ? 59.174 29.896 -35.735 1.00 53.94 790 GLU A O 1
ATOM 5756 N N . ASN A 1 791 ? 60.312 28.468 -37.044 1.00 67.25 791 ASN A N 1
ATOM 5757 C CA . ASN A 1 791 ? 61.528 28.331 -36.223 1.00 67.25 791 ASN A CA 1
ATOM 5758 C C . ASN A 1 791 ? 61.426 27.461 -34.945 1.00 67.25 791 ASN A C 1
ATOM 5760 O O . ASN A 1 791 ? 62.269 27.627 -34.062 1.00 67.25 791 ASN A O 1
ATOM 5764 N N . ASN A 1 792 ? 60.461 26.535 -34.822 1.00 72.25 792 ASN A N 1
ATOM 5765 C CA . ASN A 1 792 ? 60.349 25.601 -33.678 1.00 72.25 792 ASN A CA 1
ATOM 5766 C C . ASN A 1 792 ? 60.309 26.305 -32.303 1.00 72.25 792 ASN A C 1
ATOM 5768 O O . ASN A 1 792 ? 60.976 25.892 -31.355 1.00 72.25 792 ASN A O 1
ATOM 5772 N N . ARG A 1 793 ? 59.548 27.400 -32.182 1.00 75.75 793 ARG A N 1
ATOM 5773 C CA . ARG A 1 793 ? 59.487 28.211 -30.949 1.00 75.75 793 ARG A CA 1
ATOM 5774 C C . ARG A 1 793 ? 58.278 27.931 -30.059 1.00 75.75 793 ARG A C 1
ATOM 5776 O O . ARG A 1 793 ? 58.256 28.419 -28.933 1.00 75.75 793 ARG A O 1
ATOM 5783 N N . ILE A 1 794 ? 57.294 27.171 -30.533 1.00 72.94 794 ILE A N 1
ATOM 5784 C CA . ILE A 1 794 ? 56.069 26.880 -29.780 1.00 72.94 794 ILE A CA 1
ATOM 5785 C C . ILE A 1 794 ? 56.214 25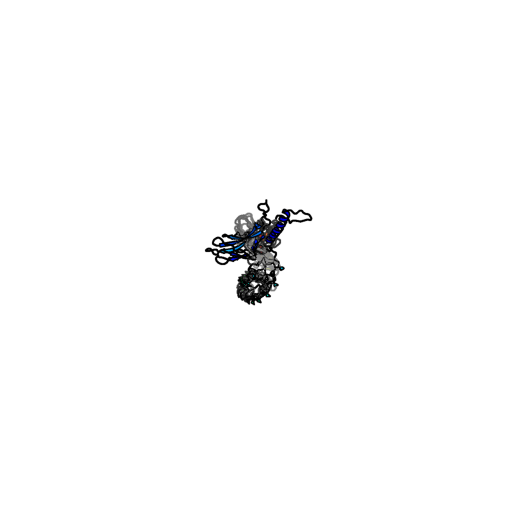.497 -29.139 1.00 72.94 794 ILE A C 1
ATOM 5787 O O . ILE A 1 794 ? 56.215 24.509 -29.871 1.00 72.94 794 ILE A O 1
ATOM 5791 N N . PRO A 1 795 ? 56.379 25.382 -27.814 1.00 79.12 795 PRO A N 1
ATOM 5792 C CA . PRO A 1 795 ? 56.473 24.083 -27.159 1.00 79.12 795 PRO A CA 1
ATOM 5793 C C . PRO A 1 795 ? 55.170 23.291 -27.315 1.00 79.12 795 PRO A C 1
ATOM 5795 O O . PRO A 1 795 ? 54.096 23.863 -27.173 1.00 79.12 795 PRO A O 1
ATOM 5798 N N . LEU A 1 796 ? 55.266 21.985 -27.576 1.00 81.50 796 LEU A N 1
ATOM 5799 C CA . LEU A 1 796 ? 54.124 21.065 -27.571 1.00 81.50 796 LEU A CA 1
ATOM 5800 C C . LEU A 1 796 ? 54.145 20.249 -26.270 1.00 81.50 796 LEU A C 1
ATOM 5802 O O . LEU A 1 796 ? 55.001 19.367 -26.131 1.00 81.50 796 LEU A O 1
ATOM 5806 N N . PRO A 1 797 ? 53.266 20.539 -25.295 1.00 85.62 797 PRO A N 1
ATOM 5807 C CA . PRO A 1 797 ? 53.271 19.834 -24.022 1.00 85.62 797 PRO A CA 1
ATOM 5808 C C . PRO A 1 797 ? 52.787 18.384 -24.168 1.00 85.62 797 PRO A C 1
ATOM 5810 O O . PRO A 1 797 ? 51.968 18.049 -25.026 1.00 85.62 797 PRO A O 1
ATOM 5813 N N . GLU A 1 798 ? 53.301 17.515 -23.302 1.00 90.00 798 GLU A N 1
ATOM 5814 C CA . GLU A 1 798 ? 52.959 16.092 -23.272 1.00 90.00 798 GLU A CA 1
ATOM 5815 C C . GLU A 1 798 ? 51.834 15.828 -22.265 1.00 90.00 798 GLU A C 1
ATOM 5817 O O . GLU A 1 798 ? 51.903 16.272 -21.111 1.00 90.00 798 GLU A O 1
ATOM 5822 N N . VAL A 1 799 ? 50.824 15.065 -22.681 1.00 90.44 799 VAL A N 1
ATOM 5823 C CA . VAL A 1 799 ? 49.653 14.735 -21.857 1.00 90.44 799 VAL A CA 1
ATOM 5824 C C . VAL A 1 799 ? 49.501 13.233 -21.646 1.00 90.44 799 VAL A C 1
ATOM 5826 O O . VAL A 1 799 ? 49.934 12.417 -22.463 1.00 90.44 799 VAL A O 1
ATOM 5829 N N . ILE A 1 800 ? 48.883 12.882 -20.521 1.00 91.81 800 ILE A N 1
ATOM 5830 C CA . ILE A 1 800 ? 48.489 11.522 -20.146 1.00 91.81 800 ILE A CA 1
ATOM 5831 C C . ILE A 1 800 ? 47.036 11.516 -19.657 1.00 91.81 800 ILE A C 1
ATOM 5833 O O . ILE A 1 800 ? 46.485 12.576 -19.365 1.00 91.81 800 ILE A O 1
ATOM 5837 N N . LEU A 1 801 ? 46.415 10.340 -19.542 1.00 91.81 801 LEU A N 1
ATOM 5838 C CA . LEU A 1 801 ? 45.071 10.226 -18.963 1.00 91.81 801 LEU A CA 1
ATOM 5839 C C . LEU A 1 801 ? 45.055 10.693 -17.509 1.00 91.81 801 LEU A C 1
ATOM 5841 O O . LEU A 1 801 ? 45.973 10.396 -16.742 1.00 91.81 801 LEU A O 1
ATOM 5845 N N . CYS A 1 802 ? 43.988 11.390 -17.124 1.00 91.00 802 CYS A N 1
ATOM 5846 C CA . CYS A 1 802 ? 43.662 11.563 -15.716 1.00 91.00 802 CYS A CA 1
ATOM 5847 C C . CYS A 1 802 ? 43.249 10.210 -15.140 1.00 91.00 802 CYS A C 1
ATOM 5849 O O . CYS A 1 802 ? 42.257 9.646 -15.577 1.00 91.00 802 CYS A O 1
ATOM 5851 N N . ASP A 1 803 ? 44.007 9.699 -14.180 1.00 88.44 803 ASP A N 1
ATOM 5852 C CA . ASP A 1 803 ? 43.807 8.404 -13.517 1.00 88.44 803 ASP A CA 1
ATOM 5853 C C . ASP A 1 803 ? 43.683 8.550 -11.990 1.00 88.44 803 ASP A C 1
ATOM 5855 O O . ASP A 1 803 ? 43.769 7.567 -11.257 1.00 88.44 803 ASP A O 1
ATOM 5859 N N . GLN A 1 804 ? 43.530 9.784 -11.507 1.00 88.94 804 GLN A N 1
ATOM 5860 C CA . GLN A 1 804 ? 43.367 10.137 -10.103 1.00 88.94 804 GLN A CA 1
ATOM 5861 C C . GLN A 1 804 ? 42.212 11.122 -9.976 1.00 88.94 804 GLN A C 1
ATOM 5863 O O . GLN A 1 804 ? 42.074 12.048 -10.780 1.00 88.94 804 GLN A O 1
ATOM 5868 N N . GLU A 1 805 ? 41.417 10.946 -8.932 1.00 89.06 805 GLU A N 1
ATOM 5869 C CA . GLU A 1 805 ? 40.373 11.886 -8.572 1.00 89.06 805 GLU A CA 1
ATOM 5870 C C . GLU A 1 805 ? 40.936 13.241 -8.113 1.00 89.06 805 GLU A C 1
ATOM 5872 O O . GLU A 1 805 ? 41.915 13.299 -7.367 1.00 89.06 805 GLU A O 1
ATOM 5877 N N . ASN A 1 806 ? 40.266 14.335 -8.498 1.00 88.62 806 ASN A N 1
ATOM 5878 C CA . ASN A 1 806 ? 40.642 15.706 -8.121 1.00 88.62 806 ASN A CA 1
ATOM 5879 C C . ASN A 1 806 ? 42.098 16.061 -8.478 1.00 88.62 806 ASN A C 1
ATOM 5881 O O . ASN A 1 806 ? 42.793 16.757 -7.732 1.00 88.62 806 ASN A O 1
ATOM 5885 N N . ASP A 1 807 ? 42.566 15.570 -9.622 1.00 89.81 807 ASP A N 1
ATOM 5886 C CA . ASP A 1 807 ? 43.914 15.819 -10.122 1.00 89.81 807 ASP A CA 1
ATOM 5887 C C . ASP A 1 807 ? 44.093 17.291 -10.520 1.00 89.81 807 ASP A C 1
ATOM 5889 O O . ASP A 1 807 ? 43.440 17.794 -11.434 1.00 89.81 807 ASP A O 1
ATOM 5893 N N . SER A 1 808 ? 45.020 17.979 -9.854 1.00 88.44 808 SER A N 1
ATOM 5894 C CA . SER A 1 808 ? 45.302 19.398 -10.085 1.00 88.44 808 SER A CA 1
ATOM 5895 C C . SER A 1 808 ? 46.087 19.692 -11.367 1.00 88.44 808 SER A C 1
ATOM 5897 O O . SER A 1 808 ? 46.379 20.850 -11.661 1.00 88.44 808 SER A O 1
ATOM 5899 N N . LYS A 1 809 ? 46.486 18.658 -12.119 1.00 90.81 809 LYS A N 1
ATOM 5900 C CA . LYS A 1 809 ? 47.188 18.791 -13.406 1.00 90.81 809 LYS A CA 1
ATOM 5901 C C . LYS A 1 809 ? 46.271 18.605 -14.610 1.00 90.81 809 LYS A C 1
ATOM 5903 O O . LYS A 1 809 ? 46.782 18.532 -15.734 1.00 90.81 809 LYS A O 1
ATOM 5908 N N . VAL A 1 810 ? 44.963 18.472 -14.389 1.00 91.38 810 VAL A N 1
ATOM 5909 C CA . VAL A 1 810 ? 43.981 18.350 -15.467 1.00 91.38 810 VAL A CA 1
ATOM 5910 C C . VAL A 1 810 ? 44.055 19.571 -16.384 1.00 91.38 810 VAL A C 1
ATOM 5912 O O . VAL A 1 810 ? 44.146 20.704 -15.919 1.00 91.38 810 VAL A O 1
ATOM 5915 N N . ILE A 1 811 ? 44.092 19.333 -17.695 1.00 90.00 811 ILE A N 1
ATOM 5916 C CA . ILE A 1 811 ? 44.350 20.385 -18.690 1.00 90.00 811 ILE A CA 1
ATOM 5917 C C . ILE A 1 811 ? 43.313 20.423 -19.810 1.00 90.00 811 ILE A C 1
ATOM 5919 O O . ILE A 1 811 ? 43.344 21.332 -20.632 1.00 90.00 811 ILE A O 1
ATOM 5923 N N . GLY A 1 812 ? 42.371 19.481 -19.826 1.00 91.56 812 GLY A N 1
ATOM 5924 C CA . GLY A 1 812 ? 41.200 19.546 -20.690 1.00 91.56 812 GLY A CA 1
ATOM 5925 C C . GLY A 1 812 ? 40.744 18.189 -21.193 1.00 91.56 812 GLY A C 1
ATOM 5926 O O . GLY A 1 812 ? 41.066 17.149 -20.614 1.00 91.56 812 GLY A O 1
ATOM 5927 N N . ILE A 1 813 ? 39.962 18.231 -22.267 1.00 91.75 813 ILE A N 1
ATOM 5928 C CA . ILE A 1 813 ? 39.292 17.068 -22.853 1.00 91.75 813 ILE A CA 1
ATOM 5929 C C . ILE A 1 813 ? 39.813 16.859 -24.273 1.00 91.75 813 ILE A C 1
ATOM 5931 O O . ILE A 1 813 ? 39.913 17.817 -25.032 1.00 91.75 813 ILE A O 1
ATOM 5935 N N . VAL A 1 814 ? 40.156 15.628 -24.639 1.00 90.06 814 VAL A N 1
ATOM 5936 C CA . VAL A 1 814 ? 40.659 15.300 -25.980 1.00 90.06 814 VAL A CA 1
ATOM 5937 C C . VAL A 1 814 ? 39.583 15.542 -27.037 1.00 90.06 814 VAL A C 1
ATOM 5939 O O . VAL A 1 814 ? 38.480 15.005 -26.933 1.00 90.06 814 VAL A O 1
ATOM 5942 N N . ASP A 1 815 ? 39.947 16.286 -28.078 1.00 84.19 815 ASP A N 1
ATOM 5943 C CA . ASP A 1 815 ? 39.160 16.494 -29.288 1.00 84.19 815 ASP A CA 1
ATOM 5944 C C . ASP A 1 815 ? 39.926 15.924 -30.482 1.00 84.19 815 ASP A C 1
ATOM 5946 O O . ASP A 1 815 ? 41.062 16.322 -30.754 1.00 84.19 815 ASP A O 1
ATOM 5950 N N . SER A 1 816 ? 39.332 14.968 -31.190 1.00 65.56 816 SER A N 1
ATOM 5951 C CA . SER A 1 816 ? 39.861 14.515 -32.476 1.00 65.56 816 SER A CA 1
ATOM 5952 C C . SER A 1 816 ? 38.959 15.062 -33.581 1.00 65.56 816 SER A C 1
ATOM 5954 O O . SER A 1 816 ? 37.739 15.016 -33.457 1.00 65.56 816 SER A O 1
ATOM 5956 N N . GLU A 1 817 ? 39.541 15.589 -34.666 1.00 56.25 817 GLU A N 1
ATOM 5957 C CA . GLU A 1 817 ? 38.839 16.208 -35.815 1.00 56.25 817 GLU A CA 1
ATOM 5958 C C . GLU A 1 817 ? 37.838 15.270 -36.548 1.00 56.25 817 GLU A C 1
ATOM 5960 O O . GLU A 1 817 ? 37.261 15.649 -37.567 1.00 56.25 817 GLU A O 1
ATOM 5965 N N . ALA A 1 818 ? 37.588 14.059 -36.038 1.00 48.94 818 ALA A N 1
ATOM 5966 C CA . ALA A 1 818 ? 36.614 13.097 -36.538 1.00 48.94 818 ALA A CA 1
ATOM 5967 C C . ALA A 1 818 ? 35.489 12.867 -35.505 1.00 48.94 818 ALA A C 1
ATOM 5969 O O . ALA A 1 818 ? 35.631 12.105 -34.550 1.00 48.94 818 ALA A O 1
ATOM 5970 N N . ILE A 1 819 ? 34.344 13.521 -35.722 1.00 42.31 819 ILE A N 1
ATOM 5971 C CA . ILE A 1 819 ? 33.155 13.469 -34.854 1.00 42.31 819 ILE A CA 1
ATOM 5972 C C . ILE A 1 819 ? 32.274 12.253 -35.220 1.00 42.31 819 ILE A C 1
ATOM 5974 O O . ILE A 1 819 ? 31.825 12.171 -36.367 1.00 42.31 819 ILE A O 1
ATOM 5978 N N . PRO A 1 820 ? 31.931 11.335 -34.293 1.00 40.88 820 PRO A N 1
ATOM 5979 C CA . PRO A 1 820 ? 30.732 10.507 -34.406 1.00 40.88 820 PRO A CA 1
ATOM 5980 C C . PRO A 1 820 ? 29.512 11.323 -33.945 1.00 40.88 820 PRO A C 1
ATOM 5982 O O . PRO A 1 820 ? 29.538 11.935 -32.881 1.00 40.88 820 PRO A O 1
ATOM 5985 N N . GLY A 1 821 ? 28.449 11.358 -34.752 1.00 41.88 821 GLY A N 1
ATOM 5986 C CA . GLY A 1 821 ? 27.204 12.057 -34.410 1.00 41.88 821 GLY A CA 1
ATOM 5987 C C . GLY A 1 821 ? 26.522 11.528 -33.131 1.00 41.88 821 GLY A C 1
ATOM 5988 O O . GLY A 1 821 ? 26.860 10.444 -32.657 1.00 41.88 821 GLY A O 1
ATOM 5989 N N . PRO A 1 822 ? 25.539 12.271 -32.588 1.00 38.81 822 PRO A N 1
ATOM 5990 C CA . PRO A 1 822 ? 25.027 12.119 -31.217 1.00 38.81 822 PRO A CA 1
ATOM 5991 C C . PRO A 1 822 ? 24.192 10.853 -30.918 1.00 38.81 822 PRO A C 1
ATOM 5993 O O . PRO A 1 822 ? 23.606 10.770 -29.847 1.00 38.81 822 PRO A O 1
ATOM 5996 N N . GLU A 1 823 ? 24.143 9.854 -31.805 1.00 39.59 823 GLU A N 1
ATOM 5997 C CA . GLU A 1 823 ? 23.264 8.673 -31.663 1.00 39.59 823 GLU A CA 1
ATOM 5998 C C . GLU A 1 823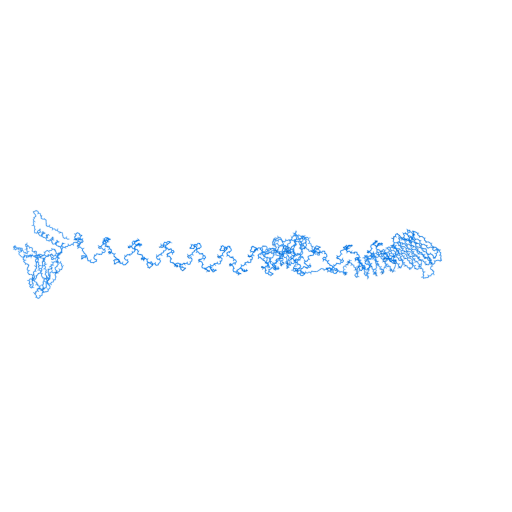 ? 23.949 7.321 -31.972 1.00 39.59 823 GLU A C 1
ATOM 6000 O O . GLU A 1 823 ? 23.283 6.371 -32.367 1.00 39.59 823 GLU A O 1
ATOM 6005 N N . VAL A 1 824 ? 25.274 7.169 -31.822 1.00 39.91 824 VAL A N 1
ATOM 6006 C CA . VAL A 1 824 ? 25.928 5.870 -32.117 1.00 39.91 824 VAL A CA 1
ATOM 6007 C C . VAL A 1 824 ? 26.685 5.307 -30.908 1.00 39.91 824 VAL A C 1
ATOM 6009 O O . VAL A 1 824 ? 27.689 5.895 -30.500 1.00 39.91 824 VAL A O 1
ATOM 6012 N N . PRO A 1 825 ? 26.282 4.140 -30.362 1.00 38.28 825 PRO A N 1
ATOM 6013 C CA . PRO A 1 825 ? 27.117 3.368 -29.450 1.00 38.28 825 PRO A CA 1
ATOM 6014 C C . PRO A 1 825 ? 28.406 2.933 -30.163 1.00 38.28 825 PRO A C 1
ATOM 6016 O O . PRO A 1 825 ? 28.376 2.316 -31.231 1.00 38.28 825 PRO A O 1
ATOM 6019 N N . ASP A 1 826 ? 29.547 3.265 -29.565 1.00 42.16 826 ASP A N 1
ATOM 6020 C CA . ASP A 1 826 ? 30.889 2.945 -30.053 1.00 42.16 826 ASP A CA 1
ATOM 6021 C C . ASP A 1 826 ? 31.119 1.420 -30.104 1.00 42.16 826 ASP A C 1
ATOM 6023 O O . ASP A 1 826 ? 31.369 0.773 -29.087 1.00 42.16 826 ASP A O 1
ATOM 6027 N N . THR A 1 827 ? 31.012 0.833 -31.299 1.00 41.97 827 THR A N 1
ATOM 6028 C CA . THR A 1 827 ? 31.337 -0.580 -31.578 1.00 41.97 827 THR A CA 1
ATOM 6029 C C . THR A 1 827 ? 32.667 -0.751 -32.322 1.00 41.97 827 THR A C 1
ATOM 6031 O O . THR A 1 827 ? 32.991 -1.855 -32.764 1.00 41.97 827 THR A O 1
ATOM 6034 N N . ARG A 1 828 ? 33.491 0.298 -32.452 1.00 45.03 828 ARG A N 1
ATOM 6035 C CA . ARG A 1 828 ? 34.763 0.237 -33.193 1.00 45.03 828 ARG A CA 1
ATOM 6036 C C . ARG A 1 828 ? 35.930 -0.125 -32.272 1.00 45.03 828 ARG A C 1
ATOM 6038 O O . ARG A 1 828 ? 36.857 0.640 -32.046 1.00 45.03 828 ARG A O 1
ATOM 6045 N N . ILE A 1 829 ? 35.917 -1.356 -31.763 1.00 43.34 829 ILE A N 1
ATOM 6046 C CA . ILE A 1 829 ? 37.070 -1.937 -31.060 1.00 43.34 829 ILE A CA 1
ATOM 6047 C C . ILE A 1 829 ? 37.984 -2.597 -32.104 1.00 43.34 829 ILE A C 1
ATOM 6049 O O . ILE A 1 829 ? 37.877 -3.790 -32.378 1.00 43.34 829 ILE A O 1
ATOM 6053 N N . GLY A 1 830 ? 38.869 -1.810 -32.721 1.00 46.09 830 GLY A N 1
ATOM 6054 C CA . GLY A 1 830 ? 39.850 -2.302 -33.692 1.00 46.09 830 GLY A CA 1
ATOM 6055 C C . GLY A 1 830 ? 41.074 -1.392 -33.819 1.00 46.09 830 GLY A C 1
ATOM 6056 O O . GLY A 1 830 ? 40.997 -0.182 -33.609 1.00 46.09 830 GLY A O 1
ATOM 6057 N N . ALA A 1 831 ? 42.223 -1.979 -34.164 1.00 45.88 831 ALA A N 1
ATOM 6058 C CA . ALA A 1 831 ? 43.500 -1.274 -34.321 1.00 45.88 831 ALA A CA 1
ATOM 6059 C C . ALA A 1 831 ? 43.470 -0.159 -35.393 1.00 45.88 831 ALA A C 1
ATOM 6061 O O . ALA A 1 831 ? 44.304 0.738 -35.346 1.00 45.88 831 ALA A O 1
ATOM 6062 N N . ASP A 1 832 ? 42.464 -0.148 -36.271 1.00 49.69 832 ASP A N 1
ATOM 6063 C CA . ASP A 1 832 ? 42.362 0.753 -37.427 1.00 49.69 832 ASP A CA 1
ATOM 6064 C C . ASP A 1 832 ? 41.353 1.906 -37.252 1.00 49.69 832 ASP A C 1
ATOM 6066 O O . ASP A 1 832 ? 40.997 2.560 -38.230 1.00 49.69 832 ASP A O 1
ATOM 6070 N N . ASP A 1 833 ? 40.855 2.170 -36.038 1.00 55.41 833 ASP A N 1
ATOM 6071 C CA . ASP A 1 833 ? 39.941 3.297 -35.811 1.00 55.41 833 ASP A CA 1
ATOM 6072 C C . ASP A 1 833 ? 40.700 4.649 -35.828 1.00 55.41 833 ASP A C 1
ATOM 6074 O O . ASP A 1 833 ? 41.520 4.904 -34.938 1.00 55.41 833 ASP A O 1
ATOM 6078 N N . PRO A 1 834 ? 40.435 5.533 -36.818 1.00 52.22 834 PRO A N 1
ATOM 6079 C CA . PRO A 1 834 ? 41.146 6.801 -37.000 1.00 52.22 834 PRO A CA 1
ATOM 6080 C C . PRO A 1 834 ? 40.830 7.852 -35.923 1.00 52.22 834 PRO A C 1
ATOM 6082 O O . PRO A 1 834 ? 41.406 8.938 -35.955 1.00 52.22 834 PRO A O 1
ATOM 6085 N N . THR A 1 835 ? 39.918 7.562 -34.986 1.00 57.44 835 THR A N 1
ATOM 6086 C CA . THR A 1 835 ? 39.588 8.441 -33.849 1.00 57.44 835 THR A CA 1
ATOM 6087 C C . THR A 1 835 ? 40.514 8.251 -32.642 1.00 57.44 835 THR A C 1
ATOM 6089 O O . THR A 1 835 ? 40.488 9.061 -31.711 1.00 57.44 835 THR A O 1
ATOM 6092 N N . PHE A 1 836 ? 41.362 7.214 -32.651 1.00 70.44 836 PHE A N 1
ATOM 6093 C CA . PHE A 1 836 ? 42.365 7.003 -31.612 1.00 70.44 836 PHE A CA 1
ATOM 6094 C C . PHE A 1 836 ? 43.672 7.727 -31.930 1.00 70.44 836 PHE A C 1
ATOM 6096 O O . PHE A 1 836 ? 44.260 7.576 -33.000 1.00 70.44 836 PHE A O 1
ATOM 6103 N N . ILE A 1 837 ? 44.182 8.460 -30.946 1.00 77.75 837 ILE A N 1
ATOM 6104 C CA . ILE A 1 837 ? 45.508 9.065 -30.982 1.00 77.75 837 ILE A CA 1
ATOM 6105 C C . ILE A 1 837 ? 46.495 8.085 -30.343 1.00 77.75 837 ILE A C 1
ATOM 6107 O O . ILE A 1 837 ? 46.454 7.844 -29.134 1.00 77.75 837 ILE A O 1
ATOM 6111 N N . GLU A 1 838 ? 47.403 7.540 -31.152 1.00 82.12 838 GLU A N 1
ATOM 6112 C CA . GLU A 1 838 ? 48.495 6.666 -30.699 1.00 82.12 838 GLU A CA 1
ATOM 6113 C C . GLU A 1 838 ? 49.455 7.368 -29.731 1.00 82.12 838 GLU A C 1
ATOM 6115 O O . GLU A 1 838 ? 49.550 8.599 -29.704 1.00 82.12 838 GLU A O 1
ATOM 6120 N N . ASP A 1 839 ? 50.223 6.596 -28.957 1.00 81.62 839 ASP A N 1
ATOM 6121 C CA . ASP A 1 839 ? 51.318 7.161 -28.164 1.00 81.62 839 ASP A CA 1
ATOM 6122 C C . ASP A 1 839 ? 52.347 7.842 -29.088 1.00 81.62 839 ASP A C 1
ATOM 6124 O O . ASP A 1 839 ? 52.854 7.269 -30.051 1.00 81.62 839 ASP A O 1
ATOM 6128 N N . GLY A 1 840 ? 52.633 9.111 -28.810 1.00 78.06 840 GLY A N 1
ATOM 6129 C CA . GLY A 1 840 ? 53.439 9.998 -29.645 1.00 78.06 840 GLY A CA 1
ATOM 6130 C C . GLY A 1 840 ? 52.708 10.719 -30.764 1.00 78.06 840 GLY A C 1
ATOM 6131 O O . GLY A 1 840 ? 53.332 11.572 -31.401 1.00 78.06 840 GLY A O 1
ATOM 6132 N N . GLY A 1 841 ? 51.424 10.424 -30.967 1.00 80.94 841 GLY A N 1
ATOM 6133 C CA . GLY A 1 841 ? 50.545 11.175 -31.851 1.00 80.94 841 GLY A CA 1
ATOM 6134 C C . GLY A 1 841 ? 50.259 12.578 -31.318 1.00 80.94 841 GLY A C 1
ATOM 6135 O O . GLY A 1 841 ? 50.228 12.815 -30.106 1.00 80.94 841 GLY A O 1
ATOM 6136 N N . ASP A 1 842 ? 50.058 13.513 -32.243 1.00 81.69 842 ASP A N 1
ATOM 6137 C CA . ASP A 1 842 ? 49.605 14.859 -31.913 1.00 81.69 842 ASP A CA 1
ATOM 6138 C C . ASP A 1 842 ? 48.078 14.842 -31.738 1.00 81.69 842 ASP A C 1
ATOM 6140 O O . ASP A 1 842 ? 47.375 14.171 -32.492 1.00 81.69 842 ASP A O 1
ATOM 6144 N N . LEU A 1 843 ? 47.569 15.583 -30.756 1.00 83.06 843 LEU A N 1
ATOM 6145 C CA . LEU A 1 843 ? 46.138 15.718 -30.485 1.00 83.06 843 LEU A CA 1
ATOM 6146 C C . LEU A 1 843 ? 45.758 17.161 -30.193 1.00 83.06 843 LEU A C 1
ATOM 6148 O O . LEU A 1 843 ? 46.606 17.975 -29.820 1.00 83.06 843 LEU A O 1
ATOM 6152 N N . TYR A 1 844 ? 44.464 17.438 -30.291 1.00 86.81 844 TYR A N 1
ATOM 6153 C CA . TYR A 1 844 ? 43.872 18.669 -29.804 1.00 86.81 844 TYR A CA 1
ATOM 6154 C C . TYR A 1 844 ? 43.184 18.416 -28.466 1.00 86.81 844 TYR A C 1
ATOM 6156 O O . TYR A 1 844 ? 42.583 17.367 -28.238 1.00 86.81 844 TYR A O 1
ATOM 6164 N N . VAL A 1 845 ? 43.320 19.367 -27.550 1.00 87.94 845 VAL A N 1
ATOM 6165 C CA . VAL A 1 845 ? 42.665 19.321 -26.242 1.00 87.94 845 VAL A CA 1
ATOM 6166 C C . VAL A 1 845 ? 41.823 20.573 -26.099 1.00 87.94 845 VAL A C 1
ATOM 6168 O O . VAL A 1 845 ? 42.327 21.684 -26.267 1.00 87.94 845 VAL A O 1
ATOM 6171 N N . VAL A 1 846 ? 40.542 20.390 -25.795 1.00 88.88 846 VAL A N 1
ATOM 6172 C CA . VAL A 1 846 ? 39.608 21.465 -25.480 1.00 88.88 846 VAL A CA 1
ATOM 617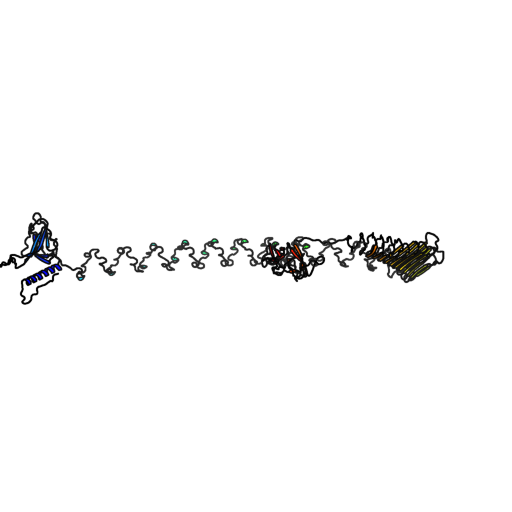3 C C . VAL A 1 846 ? 39.976 22.063 -24.135 1.00 88.88 846 VAL A C 1
ATOM 6175 O O . VAL A 1 846 ? 39.917 21.381 -23.111 1.00 88.88 846 VAL A O 1
ATOM 6178 N N . ILE A 1 847 ? 40.317 23.348 -24.148 1.00 87.12 847 ILE A N 1
ATOM 6179 C CA . ILE A 1 847 ? 40.742 24.091 -22.957 1.00 87.12 847 ILE A CA 1
ATOM 6180 C C . ILE A 1 847 ? 39.693 25.108 -22.488 1.00 87.12 847 ILE A C 1
ATOM 6182 O O . ILE A 1 847 ? 39.692 25.492 -21.320 1.00 87.12 847 ILE A O 1
ATOM 6186 N N . LEU A 1 848 ? 38.784 25.540 -23.372 1.00 86.31 848 LEU A N 1
ATOM 6187 C CA . LEU A 1 848 ? 37.725 26.499 -23.043 1.00 86.31 848 LEU A CA 1
ATOM 6188 C C . LEU A 1 848 ? 36.553 26.408 -24.032 1.00 86.31 848 LEU A C 1
ATOM 6190 O O . LEU A 1 848 ? 36.774 26.380 -25.239 1.00 86.31 848 LEU A O 1
ATOM 6194 N N . GLY A 1 849 ? 35.312 26.456 -23.546 1.00 85.75 849 GLY A N 1
ATOM 6195 C CA . GLY A 1 849 ? 34.100 26.554 -24.374 1.00 85.75 849 GLY A CA 1
ATOM 6196 C C . GLY A 1 849 ? 33.150 25.362 -24.245 1.00 85.75 849 GLY A C 1
ATOM 6197 O O . GLY A 1 849 ? 33.342 24.480 -23.411 1.00 85.75 849 GLY A O 1
ATOM 6198 N N . THR A 1 850 ? 32.076 25.355 -25.035 1.00 83.31 850 THR A N 1
ATOM 6199 C CA . THR A 1 850 ? 31.064 24.284 -25.000 1.00 83.31 850 THR A CA 1
ATOM 6200 C C . THR A 1 850 ? 31.536 23.077 -25.797 1.00 83.31 850 THR A C 1
ATOM 6202 O O . THR A 1 850 ? 31.812 23.213 -26.987 1.00 83.31 850 THR A O 1
ATOM 6205 N N . TYR A 1 851 ? 31.569 21.903 -25.174 1.00 85.25 851 TYR A N 1
ATOM 6206 C CA . TYR A 1 851 ? 32.003 20.665 -25.808 1.00 85.25 851 TYR A CA 1
ATOM 6207 C C . TYR A 1 851 ? 31.017 19.527 -25.547 1.00 85.25 851 TYR A C 1
ATOM 6209 O O . TYR A 1 851 ? 30.630 19.296 -24.407 1.00 85.25 851 TYR A O 1
ATOM 6217 N N . ALA A 1 852 ? 30.603 18.817 -26.596 1.00 78.75 852 ALA A N 1
ATOM 6218 C CA . ALA A 1 852 ? 29.501 17.853 -26.529 1.00 78.75 852 ALA A CA 1
ATOM 6219 C C . ALA A 1 852 ? 29.902 16.457 -26.014 1.00 78.75 852 ALA A C 1
ATOM 6221 O O . ALA A 1 852 ? 29.034 15.653 -25.696 1.00 78.75 852 ALA A O 1
ATOM 6222 N N . HIS A 1 853 ? 31.199 16.147 -25.942 1.00 82.94 853 HIS A N 1
ATOM 6223 C CA . HIS A 1 853 ? 31.665 14.769 -25.781 1.00 82.94 853 HIS A CA 1
ATOM 6224 C C . HIS A 1 853 ? 32.622 14.612 -24.595 1.00 82.94 853 HIS A C 1
ATOM 6226 O O . HIS A 1 853 ? 33.761 14.221 -24.790 1.00 82.94 853 HIS A O 1
ATOM 6232 N N . CYS A 1 854 ? 32.207 14.906 -23.360 1.00 90.25 854 CYS A N 1
ATOM 6233 C CA . CYS A 1 854 ? 33.023 14.628 -22.167 1.00 90.25 854 CYS A CA 1
ATOM 6234 C C . CYS A 1 854 ? 32.688 13.256 -21.581 1.00 90.25 854 CYS A C 1
ATOM 6236 O O . CYS A 1 854 ? 31.527 13.012 -21.253 1.00 90.25 854 CYS A O 1
ATOM 6238 N N . LYS A 1 855 ? 33.684 12.382 -21.386 1.00 92.19 855 LYS A N 1
ATOM 6239 C CA . LYS A 1 855 ? 33.483 11.138 -20.632 1.00 92.19 855 LYS A CA 1
ATOM 6240 C C . LYS A 1 855 ? 33.246 11.445 -19.165 1.00 92.19 855 LYS A C 1
ATOM 6242 O O . LYS A 1 855 ? 34.057 12.124 -18.536 1.00 92.19 855 LYS A O 1
ATOM 6247 N N . VAL A 1 856 ? 32.191 10.880 -18.598 1.00 93.25 856 VAL A N 1
ATOM 6248 C CA . VAL A 1 856 ? 31.852 11.035 -17.186 1.00 93.25 856 VAL A CA 1
ATOM 6249 C C . VAL A 1 856 ? 31.535 9.711 -16.507 1.00 93.25 856 VAL A C 1
ATOM 6251 O O . VAL A 1 856 ? 31.114 8.752 -17.148 1.00 93.25 856 VAL A O 1
ATOM 6254 N N . ASP A 1 857 ? 31.738 9.679 -15.196 1.00 93.19 857 ASP A N 1
ATOM 6255 C CA . ASP A 1 857 ? 31.443 8.575 -14.298 1.00 93.19 857 ASP A CA 1
ATOM 6256 C C . ASP A 1 857 ? 30.559 9.073 -13.142 1.00 93.19 857 ASP A C 1
ATOM 6258 O O . ASP A 1 857 ? 31.006 9.785 -12.241 1.00 93.19 857 ASP A O 1
ATOM 6262 N N . ALA A 1 858 ? 29.285 8.697 -13.195 1.00 91.62 858 ALA A N 1
ATOM 6263 C CA . ALA A 1 858 ? 28.248 8.964 -12.207 1.00 91.62 858 ALA A CA 1
ATOM 6264 C C . ALA A 1 858 ? 28.020 7.765 -11.261 1.00 91.62 858 ALA A C 1
ATOM 6266 O O . ALA A 1 858 ? 26.948 7.616 -10.675 1.00 91.62 858 ALA A O 1
ATOM 6267 N N . THR A 1 859 ? 28.992 6.854 -11.120 1.00 88.19 859 THR A N 1
ATOM 6268 C CA . THR A 1 859 ? 28.855 5.673 -10.245 1.00 88.19 859 THR A CA 1
ATOM 6269 C C . THR A 1 859 ? 28.791 6.047 -8.761 1.00 88.19 859 THR A C 1
ATOM 6271 O O . THR A 1 859 ? 28.088 5.388 -7.995 1.00 88.19 859 THR A O 1
ATOM 6274 N N . GLU A 1 860 ? 29.494 7.104 -8.349 1.00 84.81 860 GLU A N 1
ATOM 6275 C CA . GLU A 1 860 ? 29.532 7.562 -6.951 1.00 84.81 860 GLU A CA 1
ATOM 6276 C C . GLU A 1 860 ? 28.447 8.596 -6.617 1.00 84.81 860 GLU A C 1
ATOM 6278 O O . GLU A 1 860 ? 27.931 8.608 -5.500 1.00 84.81 860 GLU A O 1
ATOM 6283 N N . ALA A 1 861 ? 28.094 9.462 -7.570 1.00 89.75 861 ALA A N 1
ATOM 6284 C CA . ALA A 1 861 ? 27.035 10.454 -7.426 1.00 89.75 861 ALA A CA 1
ATOM 6285 C C . ALA A 1 861 ? 26.428 10.794 -8.799 1.00 89.75 861 ALA A C 1
ATOM 6287 O O . ALA A 1 861 ? 27.189 10.923 -9.764 1.00 89.75 861 ALA A O 1
ATOM 6288 N N . PRO A 1 862 ? 25.098 10.990 -8.889 1.00 93.69 862 PRO A N 1
ATOM 6289 C CA . PRO A 1 862 ? 24.455 11.446 -10.117 1.00 93.69 862 PRO A CA 1
ATOM 6290 C C . PRO A 1 862 ? 24.969 12.835 -10.507 1.00 93.69 862 PRO A C 1
ATOM 6292 O O . PRO A 1 862 ? 25.207 13.686 -9.641 1.00 93.69 862 PRO A O 1
ATOM 6295 N N . ILE A 1 863 ? 25.126 13.055 -11.810 1.00 95.50 863 ILE A N 1
ATOM 6296 C CA . ILE A 1 863 ? 25.513 14.337 -12.400 1.00 95.50 863 ILE A CA 1
ATOM 6297 C C . ILE A 1 863 ? 24.244 15.016 -12.913 1.00 95.50 863 ILE A C 1
ATOM 6299 O O . ILE A 1 863 ? 23.528 14.455 -13.739 1.00 95.50 863 ILE A O 1
ATOM 6303 N N . GLU A 1 864 ? 23.974 16.228 -12.449 1.00 95.81 864 GLU A N 1
ATOM 6304 C CA . GLU A 1 864 ? 22.874 17.070 -12.913 1.00 95.81 864 GLU A CA 1
ATOM 6305 C C . GLU A 1 864 ? 23.399 18.258 -13.728 1.00 95.81 864 GLU A C 1
ATOM 6307 O O . GLU A 1 864 ? 24.558 18.671 -13.621 1.00 95.81 864 GLU A O 1
ATOM 6312 N N . VAL A 1 865 ? 22.529 18.847 -14.550 1.00 94.00 865 VAL A N 1
ATOM 6313 C CA . VAL A 1 865 ? 22.871 20.039 -15.335 1.00 94.00 865 VAL A CA 1
ATOM 6314 C C . VAL A 1 865 ? 23.277 21.182 -14.402 1.00 94.00 865 VAL A C 1
ATOM 6316 O O . VAL A 1 865 ? 22.536 21.572 -13.503 1.00 94.00 865 VAL A O 1
ATOM 6319 N N . GLY A 1 866 ? 24.449 21.762 -14.654 1.00 90.75 866 GLY A N 1
ATOM 6320 C CA . GLY A 1 866 ? 25.028 22.846 -13.864 1.00 90.75 866 GLY A CA 1
ATOM 6321 C C . GLY A 1 866 ? 26.010 22.398 -12.780 1.00 90.75 866 GLY A C 1
ATOM 6322 O O . GLY A 1 866 ? 26.704 23.265 -12.234 1.00 90.75 866 GLY A O 1
ATOM 6323 N N . ASP A 1 867 ? 26.124 21.093 -12.511 1.00 95.06 867 ASP A N 1
ATOM 6324 C CA . ASP A 1 867 ? 27.113 20.553 -11.578 1.00 95.06 867 ASP A CA 1
ATOM 6325 C C . ASP A 1 867 ? 28.544 20.834 -12.051 1.00 95.06 867 ASP A C 1
ATOM 6327 O O . ASP A 1 867 ? 28.856 20.776 -13.243 1.00 95.06 867 ASP A O 1
ATOM 6331 N N . LEU A 1 868 ? 29.434 21.131 -11.101 1.00 94.44 868 LEU A N 1
ATOM 6332 C CA . LEU A 1 868 ? 30.866 21.237 -11.373 1.00 94.44 868 LEU A CA 1
ATOM 6333 C C . LEU A 1 868 ? 31.466 19.842 -11.541 1.00 94.44 868 LEU A C 1
ATOM 6335 O O . LEU A 1 868 ? 31.131 18.924 -10.792 1.00 94.44 868 LEU A O 1
ATOM 6339 N N . LEU A 1 869 ? 32.380 19.704 -12.498 1.00 93.88 869 LEU A N 1
ATOM 6340 C CA . LEU A 1 869 ? 33.037 18.442 -12.817 1.00 93.88 869 LEU A CA 1
ATOM 6341 C C . LEU A 1 869 ? 34.531 18.484 -12.488 1.00 93.88 869 LEU A C 1
ATOM 6343 O O . LEU A 1 869 ? 35.208 19.479 -12.747 1.00 93.88 869 LEU A O 1
ATOM 6347 N N . THR A 1 870 ? 35.029 17.374 -11.952 1.00 93.56 870 THR A N 1
ATOM 6348 C CA . THR A 1 870 ? 36.434 17.108 -11.601 1.00 93.56 870 THR A CA 1
ATOM 6349 C C . THR A 1 870 ? 36.874 15.769 -12.202 1.00 93.56 870 THR A C 1
ATOM 6351 O O . THR A 1 870 ? 36.031 15.027 -12.704 1.00 93.56 870 THR A O 1
ATOM 6354 N N . SER A 1 871 ? 38.164 15.432 -12.193 1.00 92.56 871 SER A N 1
ATOM 6355 C CA . SER A 1 871 ? 38.633 14.119 -12.662 1.00 92.56 871 SER A CA 1
ATOM 6356 C C . SER A 1 871 ? 38.186 12.977 -11.738 1.00 92.56 871 SER A C 1
ATOM 6358 O O . SER A 1 871 ? 38.032 13.157 -10.527 1.00 92.56 871 SER A O 1
ATOM 6360 N N . SER A 1 872 ? 37.963 11.796 -12.318 1.00 91.44 872 SER A N 1
ATOM 6361 C CA . SER A 1 872 ? 37.565 10.564 -11.625 1.00 91.44 872 SER A CA 1
ATOM 6362 C C . SER A 1 872 ? 38.754 9.619 -11.390 1.00 91.44 872 SER A C 1
ATOM 6364 O O . SER A 1 872 ? 39.799 9.736 -12.027 1.00 91.44 872 SER A O 1
ATOM 6366 N N . ASN A 1 873 ? 38.567 8.633 -10.505 1.00 88.69 873 ASN A N 1
ATOM 6367 C CA . ASN A 1 873 ? 39.469 7.481 -10.370 1.00 88.69 873 ASN A CA 1
ATOM 6368 C C . ASN A 1 873 ? 39.318 6.477 -11.526 1.00 88.69 873 ASN A C 1
ATOM 6370 O O . ASN A 1 873 ? 40.154 5.590 -11.682 1.00 88.69 873 ASN A O 1
ATOM 6374 N N . ASN A 1 874 ? 38.261 6.605 -12.331 1.00 90.94 874 ASN A N 1
ATOM 6375 C CA . ASN A 1 874 ? 38.111 5.883 -13.586 1.00 90.94 874 ASN A CA 1
ATOM 6376 C C . ASN A 1 874 ? 38.879 6.627 -14.696 1.00 90.94 874 ASN A C 1
ATOM 6378 O O . ASN A 1 874 ? 38.484 7.748 -15.042 1.00 90.94 874 ASN A O 1
ATOM 6382 N N . PRO A 1 875 ? 39.973 6.057 -15.242 1.00 90.38 875 PRO A N 1
ATOM 6383 C CA . PRO A 1 875 ? 40.868 6.783 -16.130 1.00 90.38 875 PRO A CA 1
ATOM 6384 C C . PRO A 1 875 ? 40.154 7.442 -17.314 1.00 90.38 875 PRO A C 1
ATOM 6386 O O . PRO A 1 875 ? 39.330 6.823 -17.988 1.00 90.38 875 PRO A O 1
ATOM 6389 N N . GLY A 1 876 ? 40.460 8.715 -17.558 1.00 89.06 876 GLY A N 1
ATOM 6390 C CA . GLY A 1 876 ? 39.890 9.499 -18.655 1.00 89.06 876 GLY A CA 1
ATOM 6391 C C . GLY A 1 876 ? 38.463 9.999 -18.440 1.00 89.06 876 GLY A C 1
ATOM 6392 O O . GLY A 1 876 ? 37.940 10.647 -19.342 1.00 89.06 876 GLY A O 1
ATOM 6393 N N . HIS A 1 877 ? 37.834 9.740 -17.289 1.00 93.88 877 HIS A N 1
ATOM 6394 C CA . HIS A 1 877 ? 36.476 10.202 -16.989 1.00 93.88 877 HIS A CA 1
ATOM 6395 C C . HIS A 1 877 ? 36.483 11.377 -16.003 1.00 93.88 877 HIS A C 1
ATOM 6397 O O . HIS A 1 877 ? 37.303 11.449 -15.084 1.00 93.88 877 HIS A O 1
ATOM 6403 N N . ALA A 1 878 ? 35.530 12.288 -16.167 1.00 93.75 878 ALA A N 1
ATOM 6404 C CA . ALA A 1 878 ? 35.164 13.285 -15.173 1.00 93.75 878 ALA A CA 1
ATOM 6405 C C . ALA A 1 878 ? 34.062 12.751 -14.240 1.00 93.75 878 ALA A C 1
ATOM 6407 O O . ALA A 1 878 ? 33.382 11.781 -14.548 1.00 93.75 878 ALA A O 1
ATOM 6408 N N . LYS A 1 879 ? 33.851 13.377 -13.089 1.00 94.50 879 LYS A N 1
ATOM 6409 C CA . LYS A 1 879 ? 32.742 13.081 -12.173 1.00 94.50 879 LYS A CA 1
ATOM 6410 C C . LYS A 1 879 ? 32.255 14.351 -11.489 1.00 94.50 879 LYS A C 1
ATOM 6412 O O . LYS A 1 879 ? 32.922 15.386 -11.563 1.00 94.50 879 LYS A O 1
ATOM 6417 N N . LYS A 1 880 ? 31.120 14.276 -10.791 1.00 95.19 880 LYS A N 1
ATOM 6418 C CA . LYS A 1 880 ? 30.616 15.384 -9.968 1.00 95.19 880 LYS A CA 1
ATOM 6419 C C . LYS A 1 880 ? 31.644 15.780 -8.903 1.00 95.19 880 LYS A C 1
ATOM 6421 O O . LYS A 1 880 ? 32.082 14.948 -8.110 1.00 95.19 880 LYS A O 1
ATOM 6426 N N . ALA A 1 881 ? 32.004 17.059 -8.867 1.00 91.62 881 ALA A N 1
ATOM 6427 C CA . ALA A 1 881 ? 32.881 17.621 -7.851 1.00 91.62 881 ALA A CA 1
ATOM 6428 C C . ALA A 1 881 ? 32.092 17.847 -6.553 1.00 91.62 881 ALA A C 1
ATOM 6430 O O . ALA A 1 881 ? 31.335 18.809 -6.428 1.00 91.62 881 ALA A O 1
ATOM 6431 N N . THR A 1 882 ? 32.259 16.948 -5.585 1.00 85.81 882 THR A N 1
ATOM 6432 C CA . THR A 1 882 ? 31.603 17.027 -4.269 1.00 85.81 882 THR A CA 1
ATOM 6433 C C . THR A 1 882 ? 32.313 17.982 -3.299 1.00 85.81 882 THR A C 1
ATOM 6435 O O . THR A 1 882 ? 31.662 18.530 -2.414 1.00 85.81 882 THR A O 1
ATOM 6438 N N . ASP A 1 883 ? 33.614 18.232 -3.496 1.00 84.81 883 ASP A N 1
ATOM 6439 C CA . ASP A 1 883 ? 34.437 19.219 -2.772 1.00 84.81 883 ASP A CA 1
ATOM 6440 C C . ASP A 1 883 ? 35.332 19.992 -3.771 1.00 84.81 883 ASP A C 1
ATOM 6442 O O . ASP A 1 883 ? 36.488 19.618 -3.993 1.00 84.81 883 ASP A O 1
ATOM 6446 N N . PRO A 1 884 ? 34.798 21.015 -4.469 1.00 79.25 884 PRO A N 1
ATOM 6447 C CA . PRO A 1 884 ? 35.488 21.663 -5.581 1.00 79.25 884 PRO A CA 1
ATOM 6448 C C . PRO A 1 884 ? 36.705 22.479 -5.116 1.00 79.25 884 PRO A C 1
ATOM 6450 O O . PRO A 1 884 ? 36.570 23.467 -4.392 1.00 79.25 884 PRO A O 1
ATOM 6453 N N . LYS A 1 885 ? 37.903 22.106 -5.587 1.00 83.94 885 LYS A N 1
ATOM 6454 C CA . LYS A 1 885 ? 39.167 22.815 -5.316 1.00 83.94 885 LYS A CA 1
ATOM 6455 C C . LYS A 1 885 ? 39.671 23.534 -6.564 1.00 83.94 885 LYS A C 1
ATOM 6457 O O . LYS A 1 885 ? 39.608 22.994 -7.668 1.00 83.94 885 LYS A O 1
ATOM 6462 N N . LEU A 1 886 ? 40.214 24.737 -6.383 1.00 78.56 886 LEU A N 1
ATOM 6463 C CA . LEU A 1 886 ? 40.846 25.500 -7.465 1.00 78.56 886 LEU A CA 1
ATOM 6464 C C . LEU A 1 886 ? 41.972 24.663 -8.109 1.00 78.56 886 LEU A C 1
ATOM 6466 O O . LEU A 1 886 ? 42.751 24.046 -7.378 1.00 78.56 886 LEU A O 1
ATOM 6470 N N . GLY A 1 887 ? 42.041 24.603 -9.442 1.00 80.31 887 GLY A N 1
ATOM 6471 C CA . GLY A 1 887 ? 42.976 23.742 -10.177 1.00 80.31 887 GLY A CA 1
ATOM 6472 C C . GLY A 1 887 ? 42.470 22.331 -10.495 1.00 80.31 887 GLY A C 1
ATOM 6473 O O . GLY A 1 887 ? 43.133 21.624 -11.243 1.00 80.31 887 GLY A O 1
ATOM 6474 N N . THR A 1 888 ? 41.330 21.894 -9.942 1.00 88.50 888 THR A N 1
ATOM 6475 C CA . THR A 1 888 ? 40.785 20.528 -10.160 1.00 88.50 888 THR A CA 1
ATOM 6476 C C . THR A 1 888 ? 39.516 20.506 -11.012 1.00 88.50 888 THR A C 1
ATOM 6478 O O . THR A 1 888 ? 39.057 19.448 -11.436 1.00 88.50 888 THR A O 1
ATOM 6481 N N . ILE A 1 889 ? 38.937 21.682 -11.271 1.00 92.00 889 ILE A N 1
ATOM 6482 C CA . ILE A 1 889 ? 37.661 21.816 -11.967 1.00 92.00 889 ILE A CA 1
ATOM 6483 C C . ILE A 1 889 ? 37.884 21.871 -13.472 1.00 92.00 889 ILE A C 1
ATOM 6485 O O . ILE A 1 889 ? 38.599 22.728 -13.983 1.00 92.00 889 ILE A O 1
ATOM 6489 N N . ILE A 1 890 ? 37.208 20.969 -14.174 1.00 90.50 890 ILE A N 1
ATOM 6490 C CA . ILE A 1 890 ? 37.251 20.836 -15.631 1.00 90.50 890 ILE A CA 1
ATOM 6491 C C . ILE A 1 890 ? 36.215 21.767 -16.277 1.00 90.50 890 ILE A C 1
ATOM 6493 O O . ILE A 1 890 ? 36.452 22.358 -17.332 1.00 90.50 890 ILE A O 1
ATOM 6497 N N . GLY A 1 891 ? 35.046 21.909 -15.646 1.00 92.38 891 GLY A N 1
ATOM 6498 C CA . GLY A 1 891 ? 33.942 22.698 -16.182 1.00 92.38 891 GLY A CA 1
ATOM 6499 C C . GLY A 1 891 ? 32.604 22.427 -15.497 1.00 92.38 891 GLY A C 1
ATOM 6500 O O . GLY A 1 891 ? 32.562 21.913 -14.377 1.00 92.38 891 GLY A O 1
ATOM 6501 N N . LYS A 1 892 ? 31.508 22.778 -16.182 1.00 93.75 892 LYS A N 1
ATOM 6502 C CA . LYS A 1 892 ? 30.124 22.510 -15.751 1.00 93.75 892 LYS A CA 1
ATOM 6503 C C . LYS A 1 892 ? 29.421 21.522 -16.672 1.00 93.75 892 LYS A C 1
ATOM 6505 O O . LYS A 1 892 ? 29.528 21.656 -17.890 1.00 93.75 892 LYS A O 1
ATOM 6510 N N . ALA A 1 893 ? 28.655 20.601 -16.100 1.00 93.56 893 ALA A N 1
ATOM 6511 C CA . ALA A 1 893 ? 27.767 19.723 -16.853 1.00 93.56 893 ALA A CA 1
ATOM 6512 C C . ALA A 1 893 ? 26.661 20.533 -17.551 1.00 93.56 893 ALA A C 1
ATOM 6514 O O . ALA A 1 893 ? 26.041 21.405 -16.939 1.00 93.56 893 ALA A O 1
ATOM 6515 N N . LEU A 1 894 ? 26.417 20.252 -18.829 1.00 91.50 894 LEU A N 1
ATOM 6516 C CA . LEU A 1 894 ? 25.292 20.791 -19.603 1.00 91.50 894 LEU A CA 1
ATOM 6517 C C . LEU A 1 894 ? 24.204 19.735 -19.844 1.00 91.50 894 LEU A C 1
ATOM 6519 O O . LEU A 1 894 ? 23.088 20.095 -20.204 1.00 91.50 894 LEU A O 1
ATOM 6523 N N . GLU A 1 895 ? 24.513 18.464 -19.587 1.00 91.00 895 GLU A N 1
ATOM 6524 C CA . GLU A 1 895 ? 23.603 17.320 -19.662 1.00 91.00 895 GLU A CA 1
ATOM 6525 C C . GLU A 1 895 ? 23.726 16.456 -18.393 1.00 91.00 895 GLU A C 1
ATOM 6527 O O . GLU A 1 895 ? 24.805 16.405 -17.793 1.00 91.00 895 GLU A O 1
ATOM 6532 N N . PRO A 1 896 ? 22.638 15.805 -17.949 1.00 93.81 896 PRO A N 1
ATOM 6533 C CA . PRO A 1 896 ? 22.649 14.965 -16.759 1.00 93.81 896 PRO A CA 1
ATOM 6534 C C . PRO A 1 896 ? 23.091 13.522 -17.061 1.00 93.81 896 PRO A C 1
ATOM 6536 O O . PRO A 1 896 ? 22.909 13.020 -18.168 1.00 93.81 896 PRO A O 1
ATOM 6539 N N . LEU A 1 897 ? 23.591 12.822 -16.040 1.00 92.81 897 LEU A N 1
ATOM 6540 C CA . LEU A 1 897 ? 23.795 11.371 -16.045 1.00 92.81 897 LEU A CA 1
ATOM 6541 C C . LEU A 1 897 ? 23.453 10.792 -14.665 1.00 92.81 897 LEU A C 1
ATOM 6543 O O . LEU A 1 897 ? 24.130 11.080 -13.678 1.00 92.81 897 LEU A O 1
ATOM 6547 N N . GLU A 1 898 ? 22.412 9.959 -14.596 1.00 87.25 898 GLU A N 1
ATOM 6548 C CA . GLU A 1 898 ? 21.883 9.449 -13.320 1.00 87.25 898 GLU A CA 1
ATOM 6549 C C . GLU A 1 898 ? 22.791 8.407 -12.646 1.00 87.25 898 GLU A C 1
ATOM 6551 O O . GLU A 1 898 ? 22.885 8.381 -11.418 1.00 87.25 898 GLU A O 1
ATOM 6556 N N . LYS A 1 899 ? 23.451 7.529 -13.416 1.00 89.12 899 LYS A N 1
ATOM 6557 C CA . LYS A 1 899 ? 24.332 6.474 -12.884 1.00 89.12 899 LYS A CA 1
ATOM 6558 C C . LYS A 1 899 ? 25.239 5.887 -13.970 1.00 89.12 899 LYS A C 1
ATOM 6560 O O . LYS A 1 899 ? 24.846 5.813 -15.129 1.00 89.12 899 LYS A O 1
ATOM 6565 N N . GLY A 1 900 ? 26.402 5.368 -13.575 1.00 88.94 900 GLY A N 1
ATOM 6566 C CA . GLY A 1 900 ? 27.315 4.639 -14.466 1.00 88.94 900 GLY A CA 1
ATOM 6567 C C . GLY A 1 900 ? 28.229 5.564 -15.267 1.00 88.94 900 GLY A C 1
ATOM 6568 O O . GLY A 1 900 ? 28.444 6.704 -14.876 1.00 88.94 900 GLY A O 1
ATOM 6569 N N . THR A 1 901 ? 28.792 5.079 -16.373 1.00 88.94 901 THR A N 1
ATOM 6570 C CA . THR A 1 901 ? 29.679 5.874 -17.240 1.00 88.94 901 THR A CA 1
ATOM 6571 C C . THR A 1 901 ? 28.976 6.258 -18.536 1.00 88.94 901 THR A C 1
ATOM 6573 O O . THR A 1 901 ? 28.124 5.517 -19.025 1.00 88.94 901 THR A O 1
ATOM 6576 N N . GLY A 1 902 ? 29.317 7.414 -19.100 1.00 87.00 902 GLY A N 1
ATOM 6577 C CA . GLY A 1 902 ? 28.702 7.912 -20.330 1.00 87.00 902 GLY A CA 1
ATOM 6578 C C . GLY A 1 902 ? 29.426 9.125 -20.903 1.00 87.00 902 GLY A C 1
ATOM 6579 O O . GLY A 1 902 ? 30.457 9.542 -20.377 1.00 87.00 902 GLY A O 1
ATOM 6580 N N . TYR A 1 903 ? 28.882 9.688 -21.980 1.00 90.06 903 TYR A N 1
ATOM 6581 C CA . TYR A 1 903 ? 29.312 10.976 -22.522 1.00 90.06 903 TYR A CA 1
ATOM 6582 C C . TYR A 1 903 ? 28.236 12.018 -22.240 1.00 90.06 903 TYR A C 1
ATOM 6584 O O . TYR A 1 903 ? 27.058 11.726 -22.421 1.00 90.06 903 TYR A O 1
ATOM 6592 N N . ILE A 1 904 ? 28.645 13.211 -21.821 1.00 88.81 904 ILE A N 1
ATOM 6593 C CA . ILE A 1 904 ? 27.742 14.353 -21.648 1.00 88.81 904 ILE A CA 1
ATOM 6594 C C . ILE A 1 904 ? 28.345 15.613 -22.265 1.00 88.81 904 ILE A C 1
ATOM 6596 O O . ILE A 1 904 ? 29.574 15.774 -22.315 1.00 88.81 904 ILE A O 1
ATOM 6600 N N . ALA A 1 905 ? 27.487 16.547 -22.664 1.00 88.81 905 ALA A N 1
ATOM 6601 C CA . ALA A 1 905 ? 27.909 17.899 -22.991 1.00 88.81 905 ALA A CA 1
ATOM 6602 C C . ALA A 1 905 ? 28.376 18.662 -21.738 1.00 88.81 905 ALA A C 1
ATOM 6604 O O . ALA A 1 905 ? 27.769 18.595 -20.665 1.00 88.81 905 ALA A O 1
ATOM 6605 N N . VAL A 1 906 ? 29.454 19.436 -21.877 1.00 90.81 906 VAL A N 1
ATOM 6606 C CA . VAL A 1 906 ? 30.065 20.226 -20.804 1.00 90.81 906 VAL A CA 1
ATOM 6607 C C . VAL A 1 906 ? 30.472 21.612 -21.292 1.00 90.81 906 VAL A C 1
ATOM 6609 O O . VAL A 1 906 ? 30.897 21.807 -22.429 1.00 90.81 906 VAL A O 1
ATOM 6612 N N . PHE A 1 907 ? 30.388 22.597 -20.406 1.00 92.44 907 PHE A N 1
ATOM 6613 C CA . PHE A 1 907 ? 31.052 23.879 -20.591 1.00 92.44 907 PHE A CA 1
ATOM 6614 C C . PHE A 1 907 ? 32.433 23.808 -19.937 1.00 92.44 907 PHE A C 1
ATOM 6616 O O . PHE A 1 907 ? 32.540 23.904 -18.710 1.00 92.44 907 PHE A O 1
ATOM 6623 N N . VAL A 1 908 ? 33.471 23.603 -20.750 1.00 90.38 908 VAL A N 1
ATOM 6624 C CA . VAL A 1 908 ? 34.869 23.515 -20.312 1.00 90.38 908 VAL A CA 1
ATOM 6625 C C . VAL A 1 908 ? 35.344 24.901 -19.906 1.00 90.38 908 VAL A C 1
ATOM 6627 O O . VAL A 1 908 ? 35.291 25.843 -20.699 1.00 90.38 908 VAL A O 1
ATOM 6630 N N . ASN A 1 909 ? 35.796 25.028 -18.664 1.00 87.19 909 ASN A N 1
ATOM 6631 C CA . ASN A 1 909 ? 36.382 26.253 -18.136 1.00 87.19 909 ASN A CA 1
ATOM 6632 C C . ASN A 1 909 ? 37.340 25.876 -17.008 1.00 87.19 909 ASN A C 1
ATOM 6634 O O . ASN A 1 909 ? 36.930 25.749 -15.853 1.00 87.19 909 ASN A O 1
ATOM 6638 N N . ILE A 1 910 ? 38.592 25.642 -17.385 1.00 79.44 910 ILE A N 1
ATOM 6639 C CA . ILE A 1 910 ? 39.628 25.123 -16.497 1.00 79.44 910 ILE A CA 1
ATOM 6640 C C . ILE A 1 910 ? 40.140 26.280 -15.635 1.00 79.44 910 ILE A C 1
ATOM 6642 O O . ILE A 1 910 ? 40.608 27.287 -16.171 1.00 79.44 910 ILE A O 1
ATOM 6646 N N . GLN A 1 911 ? 39.988 26.153 -14.312 1.00 60.84 911 GLN A N 1
ATOM 6647 C CA . GLN A 1 911 ? 40.275 27.205 -13.323 1.00 60.84 911 GLN A CA 1
ATOM 6648 C C . GLN A 1 911 ? 41.586 27.013 -12.580 1.00 60.84 911 GLN A C 1
ATOM 6650 O O . GLN A 1 911 ? 41.810 25.880 -12.098 1.00 60.84 911 GLN A O 1
#

pLDDT: mean 76.13, std 14.97, range [34.5, 95.88]

Foldseek 3Di:
DDDQDADDDDPPDDDDPVNVVRNVCNVQQVQLVVCQPFKDWWFADFQAWWDDDFQWIFTGFGWTAFNSSDIATDDPPVHTDIDGHDDAFKKWKKKAWDWDQDPVQDDPPPDDPPDGPDTDGHIDIDIDPDDDDPNRRIWTQFIWGHDPSGTDDTTHRVPTDYMDTDDDPPPDDPVNAPVCNCDPVNQDPPNCDPVNQDVCSCDPVNQDVCSCPPVNQPPPNCDPVNQDVCSCDPVNQDVCSCPPVNQPPPNCDPVNADPCNCDPVNQDVCSPPPVNQPPPNCDPVNQDVCSCPPVNQDVCNCPPVNQPPPNCDPVNQDVCSCPPVNQDVCNCPPVNQPPPNCDPVNQDVCNCDPVNQDVCNCPPVNQPPPNCDPVNQDVCSCPPVNQDVCNCPPVNQPPPNCDPVNQDVCNCDPVNQDVCSCPPVNQPPPNCDPVNQDVCNCDPVNQDVCSCPPVNQPPPNCDPVNADDVNDDPVNDDPPPDDDPDDDDDDDAFWEFEDADAPDATEFAHEHEEWEYEYEDDDDDFQEEEYETAYEDEEWEYEYEHAAEYEWETHYEHYETEWYYEHEHDDPDDDGGEYYFEYEEQAYEFEFEYQDAEYETEYHHQAYEFETDHNHYETEYEHQHYEFDDAAEETEYHHAEDEYDYDDDDYCYEYHHQATEYEDDDPDEAEDEYEYYHQEYEYDEPDYAEYPYEYDHQHYEYDDDYPDYDDAYDYQDYDDDDDDPDHDYDYPDDDDDPDDDDDDPDDDDDDDDDDDQFDKDKAAEAAQAWDFFQFFKFFPPDPQPFADDDPRPHTHTYIHWDQDWLDLRTQATWDDPDDDDDRDDDPPPDPPPPRIADHGRMTIGGRFGKDFWHKAACAPHKADFFFWWFDDNHIRHIYGDPPDDQSGTQFTFRHIDGHGIDTGMTGGHRD

Radius of gyration: 100.75 Å; chains: 1; bounding box: 178×73×288 Å

Secondary structure (DSSP, 8-state):
-PPP------TT----HHHHHHHHHHHHHHHHHHHHHHB-SEEEEE--EEE-SSSEEEE-SEEEE-TT--EEEE-SSSPPPPEEP-SSEEEEEEEEEEEE--GGGB--STT--S-BS--EEEEEEEEESSPPPTTSSSEEEEEEEEETTEEEEEEE-TTPPBP-B---TT---GGGS-TT-S-TTTSPTT-S-TTTS-TTSS-GGGSPTTSS-GGGS-TTSS-TTTSPTT-S-GGGSPTTSS-GGGS-TT-S-TTTS-TTSS-GGGSPTTSS-GGGS-TT-S-TTTS-TTSS-GGGS-TTSS-GGGS-TT-S-TTTS-TTSS-GGGSPTTSS-GGGS-TT-S-TTTS-TT-S-GGGSPTTSS-GGGS-TT-S-TTTS-TT-S-GGGSPTTSS-GGGS-TT-S-TTTS-TT-S-GGGS-TTSS-TTTS-TT-S-TTTS-TT-S-GGGS-TTSS-TTTS-TTSS-SSSS-TTSS-TTSS-TT----S-------S-EEEE--STTS--EEEESSSEEEEEE---STT-SEEEEEEEESSSEEEEEEEESSEEEEEEEESSSEEEEEEEE-PPP--TT--EEEEEEEEEEEEEEEEESSSEEEEEEEEEEEEEEEESSEEEEEEEEEEEEEEESSSEEEEEEEEEEEEE-SS-----EEEEEEEEEE--SS---B---EE-SEEEEEEEEES-B---EE-SEEEEEEEES-B-S-EE-SB-----SSS---EESSS----TTPPP---S----------SEEEEEEEE-SSS-B-TT-EEEE--SPP-EEETTTT-EEE-EEEE--STT-TTEEEEEE-S-PPPTT------STT-TT-B-TT-EEEEEEEEEEEEEEEE-SSS-B-TT-EEEE-SSTT-EEE-SS--TTTEEEEESS-B-SSEEEEEEEEE--